Protein AF-A0A1E5NZB0-F1 (afdb_monomer)

Secondary structure (DSSP, 8-state):
-HHHHHHHHHHHHHT---TTS----THHHHS---S----HHHHHHHHHHHHHHGGG---TT---HHHHHHHHHHHHHHHIIIIIHHHHHHHHHHHHHHHHHHHGGG-SS-HHHHHHHHHHHHHHHHHHHHHHHHHHTTT-SS--HHHHHHHHHHHHHHHHHHHHHHHHHHHHHHHHHHHHHHHHHHHHHTS-TTSS-HHHHSHHHHHHHHHHHHHHH---SGGGGHHHHHHHHTTTS-SSHHHIIIIIHHHHHHHHHHHHHHHHHHHTTTTT--SEEBP--HHHHHHHHHHHHHHHHHHHHHHHTTSB-GGGGHHHHHHHHHHHHHHHS-HHHHSPPPEEP-PPPHHHHHHHHHHHHHHHHHHHHHHHHHHHHHHHHHHHHGGGTGGG-TTS-SS-HHHHHHHHHHHHHHIIIIIHHHHHHHHHHHHHHHT--TT--TT--TT-HHHHHHHHHHHHHHHHHHHHHHHHHH-HHHHHHHHHHHHHHHHHHHHHHHHHHHHHHHHHHBPPPHHHHHTT-SS--HHHHHHHHHHHHHHH--S-GGGB--EE---GGG--SSEEP-HHHHHHHHHHHHHHHHHHSTTGGG-SEEEEEEEEE---BHHHHHHHHHHHHHHT-SHHHHHHEEEEEEETHHHHHHHHHHT-PPTTS-STTHHHHHHHHT-STHHHHHHHHHIIIIIHHHHHH-B--BTTB----HHHHHHHHHHHH-GGGGSBHHHHTSPPSSSS----EEEEEEEETTT-PEEEESSEESS-SSPPTTS-S--TTSHHHH--SSSSSS---TT---TTEEEGGG-BB-TT--GGGSSPEEBHHHHHHHHT--TTTS--EEEEE-PPPSS-TTS-PPPPEEEEEEEGGGT-SSSHHHHHHHHHHHHHHHHHHHHHHHTT-SS-EEEEEEEE---S-B--SPPPP-PPP-GGGHHHHHTTHHHHHTSHHHHHHHHHHHTSSSPTT-SS--EEEETTEEPPS--EEE---B--SS-PPPSBS---HHHHHHHHHHHHHHHH--TTPPEETT----------PPBPHHHHHHHHHS-EEEE--

Radius of gyration: 33.19 Å; Cα contacts (8 Å, |Δi|>4): 1827; chains: 1; bounding box: 86×75×94 Å

Foldseek 3Di:
DLVLLLVLLQLQQQLQFDFAFHGGGLCLQQNQCPVPLLVLVSNQSSLQSQLVSQCVPDFPDPDRSLVLNVVSLVSSLCSQLPPVLVVVLVVLLVLLVVLQVLCPPVQPDDNVVSVVLSVQLSVLSNQLSVLSCVQNPSSDPGRDSVSSVSNSVSSCSNVVSVVVSVVSSVVSVVVVCVVVVCVVVCCLVVVHVVFADLCVLLVLLVVLLVVLLCQQQDDDFFPSCVLLQLLLQLLQDDPDLLCLASPVLLVVLLLLLLLLLLLLLLLSQLQQFDQWAAACALVNLVVLQVVLVVQQVVQVVCVVVVQFFLLLNLLSVLSNVLSVVLVPDDPCLRDPDIDTQRGHPPVCSVVSNLVSLLSSQVSQLSQLSSLLSSLSLVLSSACSLQVPSPPGDPDGRNVSSVVSNVSSVCSNPPRSVVVSVVVVVCCVVPQDDPDDDSNDPPPRSSPVVSVVSLVVSLCVLVVLLVCLQQPLLVSLSSNFQSSLSSSLSSNSSSVVSVQQSVQSNHAERSVVVVVVDRGHPVVVSQVSSLVSSVVRRPLPQQQAFDFAFDDPPPPALAAFADLQVLVVVLVVVLLVVLCVDPFQVQFQAQEAEEEWQFAFALLSQLLLLQLVLLQCVDVSSQSSYAAYEYFASVLNLQLQLLLAAPPPDDRRSSSNVLSVLQQDRSLLSSLSSQLSSHVSVCSNNRGQADVVDRSGGSLVSSLVSSCVSPVSLQDFPLVSQDADPPDDRGHHWYWFWKAFPVQRAIETETNHDQARADDPPPDPDHHLVDVVQQPPPPDDDDPDDLSYLDGRYHYLSQFQADQVPDPSRPRTTHGNSSSSVLSNADPPSHFWHKTWHFDDDPDDPDDDRDGTDITTIHHRLVQARTSLVSVVSSCVSNLVVLLVVQLCVLVPNDGHRYQYAYEGSDADADESHDDPPDDDDDPVCVVVVVVCVSSVCNYPVNSLVVLQVVNAFPRRNFDGQWQKDFVQFTADRGRYEYNYHHSHSADDFHRDRHRHPSNSVSSVVRNVCLLVPPPRAGHGPPPPDDDDDDDPDHRTSNNSSSCSPGNIYIDTD

Mean predicted aligned error: 11.17 Å

Structure (mmCIF, N/CA/C/O backbone):
data_AF-A0A1E5NZB0-F1
#
_entry.id   AF-A0A1E5NZB0-F1
#
loop_
_atom_site.group_PDB
_atom_site.id
_atom_site.type_symbol
_atom_site.label_atom_id
_atom_site.label_alt_id
_atom_site.label_comp_id
_atom_site.label_asym_id
_atom_site.label_entity_id
_atom_site.label_seq_id
_atom_site.pdbx_PDB_ins_code
_atom_site.Cartn_x
_atom_site.Cartn_y
_atom_site.Cartn_z
_atom_site.occupancy
_atom_site.B_iso_or_equiv
_atom_site.auth_seq_id
_atom_site.auth_comp_id
_atom_site.auth_asym_id
_atom_site.auth_atom_id
_atom_site.pdbx_PDB_model_num
ATOM 1 N N . MET A 1 1 ? -2.067 17.076 -16.966 1.00 86.00 1 MET A N 1
ATOM 2 C CA . MET A 1 1 ? -2.500 18.066 -15.957 1.00 86.00 1 MET A CA 1
ATOM 3 C C . MET A 1 1 ? -4.019 18.181 -15.894 1.00 86.00 1 MET A C 1
ATOM 5 O O . MET A 1 1 ? -4.562 17.700 -14.913 1.00 86.00 1 MET A O 1
ATOM 9 N N . ALA A 1 2 ? -4.701 18.716 -16.922 1.00 87.75 2 ALA A N 1
ATOM 10 C CA . ALA A 1 2 ? -6.168 18.877 -16.933 1.00 87.75 2 ALA A CA 1
ATOM 11 C C . ALA A 1 2 ? -6.920 17.598 -16.525 1.00 87.75 2 ALA A C 1
ATOM 13 O O . ALA A 1 2 ? -7.710 17.633 -15.592 1.00 87.75 2 ALA A O 1
ATOM 14 N N . TYR A 1 3 ? -6.553 16.450 -17.104 1.00 89.06 3 TYR A N 1
ATOM 15 C CA . TYR A 1 3 ? -7.095 15.139 -16.724 1.00 89.06 3 TYR A CA 1
ATOM 16 C C . TYR A 1 3 ? -7.005 14.824 -15.216 1.00 89.06 3 TYR A C 1
ATOM 18 O O . TYR A 1 3 ? -7.955 14.304 -14.642 1.00 89.06 3 TYR A O 1
ATOM 26 N N . LEU A 1 4 ? -5.888 15.151 -14.552 1.00 88.50 4 LEU A N 1
ATOM 27 C CA . LEU A 1 4 ? -5.710 14.889 -13.115 1.00 88.50 4 LEU A CA 1
ATOM 28 C C . LEU A 1 4 ? -6.631 15.771 -12.278 1.00 88.50 4 LEU A C 1
ATOM 30 O O . LEU A 1 4 ? -7.294 15.281 -11.370 1.00 88.50 4 LEU A O 1
ATOM 34 N N . VAL A 1 5 ? -6.708 17.056 -12.626 1.00 90.75 5 VAL A N 1
ATOM 35 C CA . VAL A 1 5 ? -7.598 18.015 -11.965 1.00 90.75 5 VAL A CA 1
ATOM 36 C C . VAL A 1 5 ? -9.061 17.605 -12.148 1.00 90.75 5 VAL A C 1
ATOM 38 O O . VAL A 1 5 ? -9.805 17.526 -11.177 1.00 90.75 5 VAL A O 1
ATOM 41 N N . MET A 1 6 ? -9.452 17.257 -13.374 1.00 91.25 6 MET A N 1
ATOM 42 C CA . MET A 1 6 ? -10.785 16.742 -13.689 1.00 91.25 6 MET A CA 1
ATOM 43 C C . MET A 1 6 ? -11.100 15.448 -12.928 1.00 91.25 6 MET A C 1
ATOM 45 O O . MET A 1 6 ? -12.227 15.266 -12.475 1.00 91.25 6 MET A O 1
ATOM 49 N N . THR A 1 7 ? -10.115 14.563 -12.746 1.00 89.19 7 THR A N 1
ATOM 50 C CA . THR A 1 7 ? -10.281 13.325 -11.967 1.00 89.19 7 THR A CA 1
ATOM 51 C C . THR A 1 7 ? -10.513 13.625 -10.486 1.00 89.19 7 THR A C 1
ATOM 53 O O . THR A 1 7 ? -11.399 13.023 -9.883 1.00 89.19 7 THR A O 1
ATOM 56 N N . GLU A 1 8 ? -9.779 14.572 -9.896 1.00 88.12 8 GLU A N 1
ATOM 57 C CA . GLU A 1 8 ? -10.008 14.980 -8.503 1.00 88.12 8 GLU A CA 1
ATOM 58 C C . GLU A 1 8 ? -11.360 15.676 -8.312 1.00 88.12 8 GLU A C 1
ATOM 60 O O . GLU A 1 8 ? -12.074 15.348 -7.368 1.00 88.12 8 GLU A O 1
ATOM 65 N N . ILE A 1 9 ? -11.775 16.543 -9.242 1.00 91.19 9 ILE A N 1
ATOM 66 C CA . ILE A 1 9 ? -13.129 17.121 -9.238 1.00 91.19 9 ILE A CA 1
ATOM 67 C C . ILE A 1 9 ? -14.189 16.016 -9.339 1.00 91.19 9 ILE A C 1
ATOM 69 O O . ILE A 1 9 ? -15.159 15.997 -8.584 1.00 91.19 9 ILE A O 1
ATOM 73 N N . SER A 1 10 ? -13.991 15.049 -10.237 1.00 90.62 10 SER A N 1
ATOM 74 C CA . SER A 1 10 ? -14.907 13.921 -10.390 1.00 90.62 10 SER A CA 1
ATOM 75 C C . SER A 1 10 ? -15.016 13.076 -9.119 1.00 90.62 10 SER A C 1
ATOM 77 O O . SER A 1 10 ? -16.081 12.516 -8.872 1.00 90.62 10 SER A O 1
ATOM 79 N N . ARG A 1 11 ? -13.941 12.960 -8.330 1.00 87.00 11 ARG A N 1
ATOM 80 C CA . ARG A 1 11 ? -13.945 12.269 -7.032 1.00 87.00 11 ARG A CA 1
ATOM 81 C C . ARG A 1 11 ? -14.687 13.072 -5.964 1.00 87.00 11 ARG A C 1
ATOM 83 O O . ARG A 1 11 ? -15.439 12.478 -5.205 1.00 87.00 11 ARG A O 1
ATOM 90 N N . LEU A 1 12 ? -14.532 14.399 -5.939 1.00 88.19 12 LEU A N 1
ATOM 91 C CA . LEU A 1 12 ? -15.303 15.275 -5.046 1.00 88.19 12 LEU A CA 1
ATOM 92 C C . LEU A 1 12 ? -16.810 15.167 -5.308 1.00 88.19 12 LEU A C 1
ATOM 94 O O . LEU A 1 12 ? -17.586 15.024 -4.370 1.00 88.19 12 LEU A O 1
ATOM 98 N N . LEU A 1 13 ? -17.214 15.158 -6.581 1.00 89.44 13 LEU A N 1
ATOM 99 C CA . LEU A 1 13 ? -18.613 14.967 -6.974 1.00 89.44 13 LEU A CA 1
ATOM 100 C C . LEU A 1 13 ? -19.129 13.560 -6.651 1.00 89.44 13 LEU A C 1
ATOM 102 O O . LEU A 1 13 ? -20.280 13.412 -6.253 1.00 89.44 13 LEU A O 1
ATOM 106 N N . ALA A 1 14 ? -18.282 12.535 -6.781 1.00 87.12 14 ALA A N 1
ATOM 107 C CA . ALA A 1 14 ? -18.638 11.164 -6.422 1.00 87.12 14 ALA A CA 1
ATOM 108 C C . ALA A 1 14 ? -18.818 10.964 -4.910 1.00 87.12 14 ALA A C 1
ATOM 110 O O . ALA A 1 14 ? -19.551 10.068 -4.516 1.00 87.12 14 ALA A O 1
ATOM 111 N N . ALA A 1 15 ? -18.181 11.787 -4.075 1.00 84.06 15 ALA A N 1
ATOM 112 C CA . ALA A 1 15 ? -18.342 11.726 -2.624 1.00 84.06 15 ALA A CA 1
ATOM 113 C C . ALA A 1 15 ? -19.633 12.417 -2.133 1.00 84.06 15 ALA A C 1
ATOM 115 O O . ALA A 1 15 ? -19.994 12.300 -0.964 1.00 84.06 15 ALA A O 1
ATOM 116 N N . LEU A 1 16 ? -20.347 13.140 -3.005 1.00 85.75 16 LEU A N 1
ATOM 117 C CA . LEU A 1 16 ? -21.664 13.691 -2.686 1.00 85.75 16 LEU A CA 1
ATOM 118 C C . LEU A 1 16 ? -22.705 12.570 -2.711 1.00 85.75 16 LEU A C 1
ATOM 120 O O . LEU A 1 16 ? -23.075 12.063 -3.772 1.00 85.75 16 LEU A O 1
ATOM 124 N N . THR A 1 17 ? -23.177 12.194 -1.527 1.00 81.06 17 THR A N 1
ATOM 125 C CA . THR A 1 17 ? -24.156 11.125 -1.326 1.00 81.06 17 THR A CA 1
ATOM 126 C C . THR A 1 17 ? -25.448 11.674 -0.725 1.00 81.06 17 THR A C 1
ATOM 128 O O . THR A 1 17 ? -25.451 12.669 -0.004 1.00 81.06 17 THR A O 1
ATOM 131 N N . VAL A 1 18 ? -26.565 11.029 -1.059 1.00 79.88 18 VAL A N 1
ATOM 132 C CA . VAL A 1 18 ? -27.895 11.282 -0.492 1.00 79.88 18 VAL A CA 1
ATOM 133 C C . VAL A 1 18 ? -28.493 9.917 -0.172 1.00 79.88 18 VAL A C 1
ATOM 135 O O . VAL A 1 18 ? -28.348 8.996 -0.983 1.00 79.88 18 VAL A O 1
ATOM 138 N N . ALA A 1 19 ? -29.148 9.787 0.984 1.00 72.38 19 ALA A N 1
ATOM 139 C CA . ALA A 1 19 ? -29.807 8.547 1.387 1.00 72.38 19 ALA A CA 1
ATOM 140 C C . ALA A 1 19 ? -30.729 8.022 0.267 1.00 72.38 19 ALA A C 1
ATOM 142 O O . ALA A 1 19 ? -31.360 8.798 -0.455 1.00 72.38 19 ALA A O 1
ATOM 143 N N . ASP A 1 20 ? -30.750 6.700 0.085 1.00 72.50 20 ASP A N 1
ATOM 144 C CA . ASP A 1 20 ? -31.549 5.990 -0.927 1.00 72.50 20 ASP A CA 1
ATOM 145 C C . ASP A 1 20 ? -31.252 6.336 -2.399 1.00 72.50 20 ASP A C 1
ATOM 147 O O . ASP A 1 20 ? -31.942 5.867 -3.310 1.00 72.50 20 ASP A O 1
ATOM 151 N N . ARG A 1 21 ? -30.193 7.108 -2.677 1.00 78.81 21 ARG A N 1
ATOM 152 C CA . ARG A 1 21 ? -29.733 7.418 -4.038 1.00 78.81 21 ARG A CA 1
ATOM 153 C C . ARG A 1 21 ? -28.301 6.939 -4.262 1.00 78.81 21 ARG A C 1
ATOM 155 O O . ARG A 1 21 ? -27.501 6.815 -3.339 1.00 78.81 21 ARG A O 1
ATOM 162 N N . SER A 1 22 ? -27.973 6.637 -5.517 1.00 79.19 22 SER A N 1
ATOM 163 C CA . SER A 1 22 ? -26.604 6.295 -5.915 1.00 79.19 22 SER A CA 1
ATOM 164 C C . SER A 1 22 ? -25.720 7.541 -5.979 1.00 79.19 22 SER A C 1
ATOM 166 O O . SER A 1 22 ? -26.188 8.617 -6.345 1.00 79.19 22 SER A O 1
ATOM 168 N N . ALA A 1 23 ? -24.434 7.378 -5.680 1.00 81.81 23 ALA A N 1
ATOM 169 C CA . ALA A 1 23 ? -23.422 8.405 -5.892 1.00 81.81 23 ALA A CA 1
ATOM 170 C C . ALA A 1 23 ? -23.011 8.495 -7.372 1.00 81.81 23 ALA A C 1
ATOM 172 O O . ALA A 1 23 ? -22.959 7.474 -8.068 1.00 81.81 23 ALA A O 1
ATOM 173 N N . TYR A 1 24 ? -22.679 9.698 -7.850 1.00 86.00 24 TYR A N 1
ATOM 174 C CA . TYR A 1 24 ? -22.351 9.931 -9.259 1.00 86.00 24 TYR A CA 1
ATOM 175 C C . TYR A 1 24 ? -21.033 10.705 -9.432 1.00 86.00 24 TYR A C 1
ATOM 177 O O . TYR A 1 24 ? -20.913 11.821 -8.929 1.00 86.00 24 TYR A O 1
ATOM 185 N N . PRO A 1 25 ? -20.050 10.167 -10.183 1.00 88.38 25 PRO A N 1
ATOM 186 C CA . PRO A 1 25 ? -18.877 10.930 -10.608 1.00 88.38 25 PRO A CA 1
ATOM 187 C C . PRO A 1 25 ? -19.234 11.919 -11.729 1.00 88.38 25 PRO A C 1
ATOM 189 O O . PRO A 1 25 ? -20.265 11.772 -12.385 1.00 88.38 25 PRO A O 1
ATOM 192 N N . ALA A 1 26 ? -18.335 12.857 -12.050 1.00 86.12 26 ALA A N 1
ATOM 193 C CA . ALA A 1 26 ? -18.503 13.765 -13.197 1.00 86.12 26 ALA A CA 1
ATOM 194 C C . ALA A 1 26 ? -18.726 13.010 -14.522 1.00 86.12 26 ALA A C 1
ATOM 196 O O . ALA A 1 26 ? -19.496 13.445 -15.374 1.00 86.12 26 ALA A O 1
ATOM 197 N N . GLY A 1 27 ? -18.119 11.823 -14.659 1.00 82.06 27 GLY A N 1
ATOM 198 C CA . GLY A 1 27 ? -18.315 10.937 -15.810 1.00 82.06 27 GLY A CA 1
ATOM 199 C C . GLY A 1 27 ? -19.755 10.441 -16.001 1.00 82.06 27 GLY A C 1
ATOM 200 O O . GLY A 1 27 ? -20.063 9.903 -17.059 1.00 82.06 27 GLY A O 1
ATOM 201 N N . ALA A 1 28 ? -20.654 10.630 -15.029 1.00 82.81 28 ALA A N 1
ATOM 202 C CA . ALA A 1 28 ? -22.081 10.391 -15.229 1.00 82.81 28 ALA A CA 1
ATOM 203 C C . ALA A 1 28 ? -22.700 11.354 -16.259 1.00 82.81 28 ALA A C 1
ATOM 205 O O . ALA A 1 28 ? -23.684 10.983 -16.892 1.00 82.81 28 ALA A O 1
ATOM 206 N N . LEU A 1 29 ? -22.122 12.549 -16.446 1.00 79.69 29 LEU A N 1
ATOM 207 C CA . LEU A 1 29 ? -22.586 13.546 -17.412 1.00 79.69 29 LEU A CA 1
ATOM 208 C C . LEU A 1 29 ? -22.064 13.269 -18.829 1.00 79.69 29 LEU A C 1
ATOM 210 O O . LEU A 1 29 ? -22.867 13.148 -19.756 1.00 79.69 29 LEU A O 1
ATOM 214 N N . SER A 1 30 ? -20.739 13.134 -18.972 1.00 72.31 30 SER A N 1
ATOM 215 C CA . SER A 1 30 ? -20.026 13.132 -20.265 1.00 72.31 30 SER A CA 1
ATOM 216 C C . SER A 1 30 ? -19.224 11.851 -20.575 1.00 72.31 30 SER A C 1
ATOM 218 O O . SER A 1 30 ? -18.406 11.792 -21.500 1.00 72.31 30 SER A O 1
ATOM 220 N N . GLY A 1 31 ? -19.409 10.795 -19.774 1.00 67.31 31 GLY A N 1
ATOM 221 C CA . GLY A 1 31 ? -18.727 9.508 -19.941 1.00 67.31 31 GLY A CA 1
ATOM 222 C C . GLY A 1 31 ? -19.333 8.609 -21.026 1.00 67.31 31 GLY A C 1
ATOM 223 O O . GLY A 1 31 ? -20.365 8.913 -21.622 1.00 67.31 31 GLY A O 1
ATOM 224 N N . TRP A 1 32 ? -18.693 7.459 -21.282 1.00 68.56 32 TRP A N 1
ATOM 225 C CA . TRP A 1 32 ? -19.220 6.444 -22.207 1.00 68.56 32 TRP A CA 1
ATOM 226 C C . TRP A 1 32 ? -20.622 5.996 -21.752 1.00 68.56 32 TRP A C 1
ATOM 228 O O . TRP A 1 32 ? -20.752 5.459 -20.646 1.00 68.56 32 TRP A O 1
ATOM 238 N N . PRO A 1 33 ? -21.675 6.151 -22.580 1.00 59.69 33 PRO A N 1
ATOM 239 C CA . PRO A 1 33 ? -23.046 5.843 -22.163 1.00 59.69 33 PRO A CA 1
ATOM 240 C C . PRO A 1 33 ? -23.301 4.333 -21.975 1.00 59.69 33 PRO A C 1
ATOM 242 O O . PRO A 1 33 ? -24.322 3.920 -21.424 1.00 59.69 33 PRO A O 1
ATOM 245 N N . GLY A 1 34 ? -22.349 3.480 -22.359 1.00 60.91 34 GLY A N 1
ATOM 246 C CA . GLY A 1 34 ? -22.513 2.029 -22.419 1.00 60.91 34 GLY A CA 1
ATOM 247 C C . GLY A 1 34 ? -23.080 1.608 -23.772 1.00 60.91 34 GLY A C 1
ATOM 248 O O . GLY A 1 34 ? -23.259 2.423 -24.668 1.00 60.91 34 GLY A O 1
ATOM 249 N N . PHE A 1 35 ? -23.433 0.331 -23.901 1.00 57.84 35 PHE A N 1
ATOM 250 C CA . PHE A 1 35 ? -24.276 -0.148 -25.008 1.00 57.84 35 PHE A CA 1
ATOM 251 C C . PHE A 1 35 ? -25.765 0.220 -24.825 1.00 57.84 35 PHE A C 1
ATOM 253 O O . PHE A 1 35 ? -26.612 -0.217 -25.594 1.00 57.84 35 PHE A O 1
ATOM 260 N N . ALA A 1 36 ? -26.086 1.014 -23.797 1.00 60.97 36 ALA A N 1
ATOM 261 C CA . ALA A 1 36 ? -27.416 1.540 -23.505 1.00 60.97 36 ALA A CA 1
ATOM 262 C C . ALA A 1 36 ? -27.376 3.078 -23.638 1.00 60.97 36 ALA A C 1
ATOM 264 O O . ALA A 1 36 ? -27.227 3.765 -22.627 1.00 60.97 36 ALA A O 1
ATOM 265 N N . PRO A 1 37 ? -27.446 3.616 -24.870 1.00 58.44 37 PRO A N 1
ATOM 266 C CA . PRO A 1 37 ? -27.168 5.026 -25.170 1.00 58.44 37 PRO A CA 1
ATOM 267 C C . PRO A 1 37 ? -28.089 6.026 -24.444 1.00 58.44 37 PRO A C 1
ATOM 269 O O . PRO A 1 37 ? -27.669 7.136 -24.120 1.00 58.44 37 PRO A O 1
ATOM 272 N N . TRP A 1 38 ? -29.308 5.600 -24.103 1.00 66.25 38 TRP A N 1
ATOM 273 C CA . TRP A 1 38 ? -30.396 6.428 -23.567 1.00 66.25 38 TRP A CA 1
ATOM 274 C C . TRP A 1 38 ? -30.515 6.379 -22.033 1.00 66.25 38 TRP A C 1
ATOM 276 O O . TRP A 1 38 ? -31.593 6.191 -21.478 1.00 66.25 38 TRP A O 1
ATOM 286 N N . ARG A 1 39 ? -29.395 6.489 -21.308 1.00 63.81 39 ARG A N 1
ATOM 287 C CA . ARG A 1 39 ? -29.378 6.532 -19.828 1.00 63.81 39 ARG A CA 1
ATOM 288 C C . ARG A 1 39 ? -29.647 7.941 -19.281 1.00 63.81 39 ARG A C 1
ATOM 290 O O . ARG A 1 39 ? -28.895 8.438 -18.443 1.00 63.81 39 ARG A O 1
ATOM 297 N N . ASP A 1 40 ? -30.712 8.581 -19.746 1.00 67.44 40 ASP A N 1
ATOM 298 C CA . ASP A 1 40 ? -31.031 9.978 -19.410 1.00 67.44 40 ASP A CA 1
ATOM 299 C C . ASP A 1 40 ? -31.331 10.157 -17.915 1.00 67.44 40 ASP A C 1
ATOM 301 O O . ASP A 1 40 ? -30.903 11.135 -17.299 1.00 67.44 40 ASP A O 1
ATOM 305 N N . GLU A 1 41 ? -31.933 9.136 -17.300 1.00 72.69 41 GLU A N 1
ATOM 306 C CA . GLU A 1 41 ? -32.197 9.065 -15.860 1.00 72.69 41 GLU A CA 1
ATOM 307 C C . GLU A 1 41 ? -30.923 9.163 -15.010 1.00 72.69 41 GLU A C 1
ATOM 309 O O . GLU A 1 41 ? -30.952 9.737 -13.925 1.00 72.69 41 GLU A O 1
ATOM 314 N N . LYS A 1 42 ? -29.775 8.662 -15.495 1.00 78.50 42 LYS A N 1
ATOM 315 C CA . LYS A 1 42 ? -28.508 8.759 -14.748 1.00 78.50 42 LYS A CA 1
ATOM 316 C C . LYS A 1 42 ? -27.943 10.174 -14.748 1.00 78.50 42 LYS A C 1
ATOM 318 O O . LYS A 1 42 ? -27.383 10.593 -13.741 1.00 78.50 42 LYS A O 1
ATOM 323 N N . ARG A 1 43 ? -28.082 10.904 -15.860 1.00 83.56 43 ARG A N 1
ATOM 324 C CA . ARG A 1 43 ? -27.595 12.288 -15.988 1.00 83.56 43 ARG A CA 1
ATOM 325 C C . ARG A 1 43 ? -28.437 13.238 -15.146 1.00 83.56 43 ARG A C 1
ATOM 327 O O . ARG A 1 43 ? -27.889 14.007 -14.364 1.00 83.56 43 ARG A O 1
ATOM 334 N N . ALA A 1 44 ? -29.760 13.131 -15.268 1.00 82.06 44 ALA A N 1
ATOM 335 C CA . ALA A 1 44 ? -30.695 13.878 -14.432 1.00 82.06 44 ALA A CA 1
ATOM 336 C C . ALA A 1 44 ? -30.526 13.512 -12.947 1.00 82.06 44 ALA A C 1
ATOM 338 O O . ALA A 1 44 ? -30.408 14.399 -12.105 1.00 82.06 44 ALA A O 1
ATOM 339 N N . GLY A 1 45 ? -30.395 12.215 -12.643 1.00 83.31 45 GLY A N 1
ATOM 340 C CA . GLY A 1 45 ? -30.160 11.714 -11.290 1.00 83.31 45 GLY A CA 1
ATOM 341 C C . GLY A 1 45 ? -28.866 12.230 -10.657 1.00 83.31 45 GLY A C 1
ATOM 342 O O . GLY A 1 45 ? -28.870 12.543 -9.470 1.00 83.31 45 GLY A O 1
ATOM 343 N N . ALA A 1 46 ? -27.785 12.381 -11.430 1.00 86.94 46 ALA A N 1
ATOM 344 C CA . ALA A 1 46 ? -26.538 12.977 -10.949 1.00 86.94 46 ALA A CA 1
ATOM 345 C C . ALA A 1 46 ? -26.722 14.445 -10.535 1.00 86.94 46 ALA A C 1
ATOM 347 O O . ALA A 1 46 ? -26.354 14.815 -9.421 1.00 86.94 46 ALA A O 1
ATOM 348 N N . VAL A 1 47 ? -27.354 15.262 -11.390 1.00 87.94 47 VAL A N 1
ATOM 349 C CA . VAL A 1 47 ? -27.644 16.678 -11.093 1.00 87.94 47 VAL A CA 1
ATOM 350 C C . VAL A 1 47 ? -28.548 16.807 -9.868 1.00 87.94 47 VAL A C 1
ATOM 352 O O . VAL A 1 47 ? -28.293 17.642 -9.001 1.00 87.94 47 VAL A O 1
ATOM 355 N N . ASP A 1 48 ? -29.565 15.950 -9.753 1.00 87.81 48 ASP A N 1
ATOM 356 C CA . ASP A 1 48 ? -30.457 15.933 -8.595 1.00 87.81 48 ASP A CA 1
ATOM 357 C C . ASP A 1 48 ? -29.741 15.559 -7.294 1.00 87.81 48 ASP A C 1
ATOM 359 O O . ASP A 1 48 ? -29.972 16.202 -6.272 1.00 87.81 48 ASP A O 1
ATOM 363 N N . VAL A 1 49 ? -28.869 14.544 -7.312 1.00 87.12 49 VAL A N 1
ATOM 364 C CA . VAL A 1 49 ? -28.082 14.152 -6.130 1.00 87.12 49 VAL A CA 1
ATOM 365 C C . VAL A 1 49 ? -27.160 15.287 -5.703 1.00 87.12 49 VAL A C 1
ATOM 367 O O . VAL A 1 49 ? -27.145 15.639 -4.528 1.00 87.12 49 VAL A O 1
ATOM 370 N N . TRP A 1 50 ? -26.447 15.917 -6.638 1.00 89.69 50 TRP A N 1
ATOM 371 C CA . TRP A 1 50 ? -25.565 17.038 -6.311 1.00 89.69 50 TRP A CA 1
ATOM 372 C C . TRP A 1 50 ? -26.331 18.257 -5.799 1.00 89.69 50 TRP A C 1
ATOM 374 O O . TRP A 1 50 ? -25.877 18.897 -4.856 1.00 89.69 50 TRP A O 1
ATOM 384 N N . ARG A 1 51 ? -27.515 18.550 -6.351 1.00 88.62 51 ARG A N 1
ATOM 385 C CA . ARG A 1 51 ? -28.403 19.612 -5.855 1.00 88.62 51 ARG A CA 1
ATOM 386 C C . ARG A 1 51 ? -28.864 19.352 -4.424 1.00 88.62 51 ARG A C 1
ATOM 388 O O . ARG A 1 51 ? -28.895 20.283 -3.632 1.00 88.62 51 ARG A O 1
ATOM 395 N N . LEU A 1 52 ? -29.262 18.118 -4.113 1.00 86.88 52 LEU A N 1
ATOM 396 C CA . LEU A 1 52 ? -29.747 17.743 -2.783 1.00 86.88 52 LEU A CA 1
ATOM 397 C C . LEU A 1 52 ? -28.613 17.670 -1.756 1.00 86.88 52 LEU A C 1
ATOM 399 O O . LEU A 1 52 ? -28.821 18.028 -0.606 1.00 86.88 52 LEU A O 1
ATOM 403 N N . ALA A 1 53 ? -27.416 17.248 -2.167 1.00 84.62 53 ALA A N 1
ATOM 404 C CA . ALA A 1 53 ? -26.252 17.168 -1.290 1.00 84.62 53 ALA A CA 1
ATOM 405 C C . ALA A 1 53 ? -25.581 18.534 -1.050 1.00 84.62 53 ALA A C 1
ATOM 407 O O . ALA A 1 53 ? -25.009 18.753 0.015 1.00 84.62 53 ALA A O 1
ATOM 408 N N . ALA A 1 54 ? -25.649 19.460 -2.015 1.00 85.19 54 ALA A N 1
ATOM 409 C CA . ALA A 1 54 ? -24.959 20.750 -1.953 1.00 85.19 54 ALA A CA 1
ATOM 410 C C . ALA A 1 54 ? -25.273 21.606 -0.705 1.00 85.19 54 ALA A C 1
ATOM 412 O O . ALA A 1 54 ? -24.328 22.132 -0.124 1.00 85.19 54 ALA A O 1
ATOM 413 N N . PRO A 1 55 ? -26.527 21.730 -0.227 1.00 80.88 55 PRO A N 1
ATOM 414 C CA . PRO A 1 55 ? -26.837 22.490 0.987 1.00 80.88 55 PRO A CA 1
ATOM 415 C C . PRO A 1 55 ? -26.224 21.905 2.266 1.00 80.88 55 PRO A C 1
ATOM 417 O O . PRO A 1 55 ? -26.019 22.629 3.234 1.00 80.88 55 PRO A O 1
ATOM 420 N N . HIS A 1 56 ? -25.923 20.603 2.280 1.00 73.88 56 HIS A N 1
ATOM 421 C CA . HIS A 1 56 ? -25.346 19.908 3.434 1.00 73.88 56 HIS A CA 1
ATOM 422 C C . HIS A 1 56 ? -23.812 19.995 3.487 1.00 73.88 56 HIS A C 1
ATOM 424 O O . HIS A 1 56 ? -23.199 19.530 4.447 1.00 73.88 56 HIS A O 1
ATOM 430 N N . LEU A 1 57 ? -23.172 20.613 2.489 1.00 74.06 57 LEU A N 1
ATOM 431 C CA . LEU A 1 57 ? -21.748 20.945 2.523 1.00 74.06 57 LEU A CA 1
ATOM 432 C C . LEU A 1 57 ? -21.500 22.109 3.494 1.00 74.06 57 LEU A C 1
ATOM 434 O O . LEU A 1 57 ? -21.355 23.263 3.097 1.00 74.06 57 LEU A O 1
ATOM 438 N N . THR A 1 58 ? -21.414 21.811 4.789 1.00 57.16 58 THR A N 1
ATOM 439 C CA . THR A 1 58 ? -21.012 22.790 5.805 1.00 57.16 58 THR A CA 1
ATOM 440 C C . THR A 1 58 ? -19.493 22.960 5.795 1.00 57.16 58 THR A C 1
ATOM 442 O O . THR A 1 58 ? -18.756 22.278 6.518 1.00 57.16 58 THR A O 1
ATOM 445 N N . LEU A 1 59 ? -19.003 23.869 4.958 1.00 56.88 59 LEU A N 1
ATOM 446 C CA . LEU A 1 59 ? -17.621 24.337 5.011 1.00 56.88 59 LEU A CA 1
ATOM 447 C C . LEU A 1 59 ? -17.554 25.601 5.874 1.00 56.88 59 LEU A C 1
ATOM 449 O O . LEU A 1 59 ? -18.345 26.529 5.717 1.00 56.88 59 LEU A O 1
ATOM 453 N N . THR A 1 60 ? -16.616 25.640 6.818 1.00 45.47 60 THR A N 1
ATOM 454 C CA . THR A 1 60 ? -16.394 26.800 7.691 1.00 45.47 60 THR A CA 1
ATOM 455 C C . THR A 1 60 ? -16.007 28.014 6.839 1.00 45.47 60 THR A C 1
ATOM 457 O O . THR A 1 60 ? -14.954 27.992 6.201 1.00 45.47 60 THR A O 1
ATOM 460 N N . GLY A 1 61 ? -16.855 29.049 6.806 1.00 47.38 61 GLY A N 1
ATOM 461 C CA . GLY A 1 61 ? -16.609 30.276 6.031 1.00 47.38 61 GLY A CA 1
ATOM 462 C C . GLY A 1 61 ? -17.830 30.936 5.377 1.00 47.38 61 GLY A C 1
ATOM 463 O O . GLY A 1 61 ? -17.665 31.978 4.755 1.00 47.38 61 GLY A O 1
ATOM 464 N N . GLY A 1 62 ? -19.037 30.367 5.496 1.00 50.28 62 GLY A N 1
ATOM 465 C CA . GLY A 1 62 ? -20.275 31.004 5.012 1.00 50.28 62 GLY A CA 1
ATOM 466 C C . GLY A 1 62 ? -20.481 30.985 3.491 1.00 50.28 62 GLY A C 1
ATOM 467 O O . GLY A 1 62 ? -21.405 31.630 3.007 1.00 50.28 62 GLY A O 1
ATOM 468 N N . ALA A 1 63 ? -19.647 30.258 2.738 1.00 57.47 63 ALA A N 1
ATOM 469 C CA . ALA A 1 63 ? -19.852 30.047 1.306 1.00 57.47 63 ALA A CA 1
ATOM 470 C C . ALA A 1 63 ? -21.033 29.092 1.068 1.00 57.47 63 ALA A C 1
ATOM 472 O O . ALA A 1 63 ? -21.120 28.046 1.715 1.00 57.47 63 ALA A O 1
ATOM 473 N N . ASP A 1 64 ? -21.918 29.436 0.131 1.00 73.81 64 ASP A N 1
ATOM 474 C CA . ASP A 1 64 ? -23.030 28.576 -0.275 1.00 73.81 64 ASP A CA 1
ATOM 475 C C . ASP A 1 64 ? -22.471 27.290 -0.915 1.00 73.81 64 ASP A C 1
ATOM 477 O O . ASP A 1 64 ? -21.788 27.328 -1.944 1.00 73.81 64 ASP A O 1
ATOM 481 N N . GLY A 1 65 ? -22.749 26.129 -0.308 1.00 78.69 65 GLY A N 1
ATOM 482 C CA . GLY A 1 65 ? -22.306 24.826 -0.813 1.00 78.69 65 GLY A CA 1
ATOM 483 C C . GLY A 1 65 ? -22.756 24.562 -2.256 1.00 78.69 65 GLY A C 1
ATOM 484 O O . GLY A 1 65 ? -22.071 23.861 -3.005 1.00 78.69 65 GLY A O 1
ATOM 485 N N . ARG A 1 66 ? -23.849 25.199 -2.696 1.00 84.25 66 ARG A N 1
ATOM 486 C CA . ARG A 1 66 ? -24.308 25.182 -4.090 1.00 84.25 66 ARG A CA 1
ATOM 487 C C . ARG A 1 66 ? -23.340 25.886 -5.037 1.00 84.25 66 ARG A C 1
ATOM 489 O O . ARG A 1 66 ? -23.035 25.334 -6.095 1.00 84.25 66 ARG A O 1
ATOM 496 N N . GLU A 1 67 ? -22.836 27.064 -4.672 1.00 85.19 67 GLU A N 1
ATOM 497 C CA . GLU A 1 67 ? -21.857 27.800 -5.484 1.00 85.19 67 GLU A CA 1
ATOM 498 C C . GLU A 1 67 ? -20.553 27.020 -5.627 1.00 85.19 67 GLU A C 1
ATOM 500 O O . GLU A 1 67 ? -19.959 26.989 -6.706 1.00 85.19 67 GLU A O 1
ATOM 505 N N . LEU A 1 68 ? -20.138 26.326 -4.568 1.00 85.31 68 LEU A N 1
ATOM 506 C CA . LEU A 1 68 ? -18.936 25.505 -4.591 1.00 85.31 68 LEU A CA 1
ATOM 507 C C . LEU A 1 68 ? -19.058 24.325 -5.563 1.00 85.31 68 LEU A C 1
ATOM 509 O O . LEU A 1 68 ? -18.188 24.135 -6.417 1.00 85.31 68 LEU A O 1
ATOM 513 N N . VAL A 1 69 ? -20.147 23.553 -5.468 1.00 88.75 69 VAL A N 1
ATOM 514 C CA . VAL A 1 69 ? -20.402 22.414 -6.364 1.00 88.75 69 VAL A CA 1
ATOM 515 C C . VAL A 1 69 ? -20.527 22.887 -7.814 1.00 88.75 69 VAL A C 1
ATOM 517 O O . VAL A 1 69 ? -19.956 22.272 -8.718 1.00 88.75 69 VAL A O 1
ATOM 520 N N . LEU A 1 70 ? -21.199 24.020 -8.049 1.00 89.50 70 LEU A N 1
ATOM 521 C CA . LEU A 1 70 ? -21.236 24.659 -9.366 1.00 89.50 70 LEU A CA 1
ATOM 522 C C . LEU A 1 70 ? -19.837 25.064 -9.843 1.00 89.50 70 LEU A C 1
ATOM 524 O O . LEU A 1 70 ? -19.501 24.823 -11.000 1.00 89.50 70 LEU A O 1
ATOM 528 N N . GLY A 1 71 ? -19.002 25.627 -8.969 1.00 89.38 71 GLY A N 1
ATOM 529 C CA . GLY A 1 71 ? -17.611 25.974 -9.260 1.00 89.38 71 GLY A CA 1
ATOM 530 C C . GLY A 1 71 ? -16.786 24.770 -9.720 1.00 89.38 71 GLY A C 1
ATOM 531 O O . GLY A 1 71 ? -16.066 24.855 -10.722 1.00 89.38 71 GLY A O 1
ATOM 532 N N . TRP A 1 72 ? -16.939 23.627 -9.043 1.00 91.50 72 TRP A N 1
ATOM 533 C CA . TRP A 1 72 ? -16.305 22.362 -9.422 1.00 91.50 72 TRP A CA 1
ATOM 534 C C . TRP A 1 72 ? -16.747 21.899 -10.811 1.00 91.50 72 TRP A C 1
ATOM 536 O O . TRP A 1 72 ? -15.901 21.665 -11.675 1.00 91.50 72 TRP A O 1
ATOM 546 N N . ILE A 1 73 ? -18.060 21.816 -11.056 1.00 91.38 73 ILE A N 1
ATOM 547 C CA . ILE A 1 73 ? -18.604 21.360 -12.343 1.00 91.38 73 ILE A CA 1
ATOM 548 C C . ILE A 1 73 ? -18.190 22.311 -13.473 1.00 91.38 73 ILE A C 1
ATOM 550 O O . ILE A 1 73 ? -17.714 21.862 -14.513 1.00 91.38 73 ILE A O 1
ATOM 554 N N . ARG A 1 74 ? -18.291 23.629 -13.268 1.00 91.75 74 ARG A N 1
ATOM 555 C CA . ARG A 1 74 ? -17.895 24.633 -14.268 1.00 91.75 74 ARG A CA 1
ATOM 556 C C . ARG A 1 74 ? -16.407 24.542 -14.591 1.00 91.75 74 ARG A C 1
ATOM 558 O O . ARG A 1 74 ? -16.044 24.581 -15.761 1.00 91.75 74 ARG A O 1
ATOM 565 N N . THR A 1 75 ? -15.550 24.346 -13.590 1.00 92.50 75 THR A N 1
ATOM 566 C CA . THR A 1 75 ? -14.110 24.155 -13.823 1.00 92.50 75 THR A CA 1
ATOM 567 C C . THR A 1 75 ? -13.829 22.852 -14.567 1.00 92.50 75 THR A C 1
ATOM 569 O O . THR A 1 75 ? -13.004 22.849 -15.478 1.00 92.50 75 THR A O 1
ATOM 572 N N . TYR A 1 76 ? -14.531 21.763 -14.242 1.00 93.25 76 TYR A N 1
ATOM 573 C CA . TYR A 1 76 ? -14.431 20.505 -14.984 1.00 93.25 76 TYR A CA 1
ATOM 574 C C . TYR A 1 76 ? -14.766 20.702 -16.470 1.00 93.25 76 TYR A C 1
ATOM 576 O O . TYR A 1 76 ? -13.963 20.332 -17.323 1.00 93.25 76 TYR A O 1
ATOM 584 N N . LEU A 1 77 ? -15.899 21.342 -16.776 1.00 92.62 77 LEU A N 1
ATOM 585 C CA . LEU A 1 77 ? -16.345 21.589 -18.153 1.00 92.62 77 LEU A CA 1
ATOM 586 C C . LEU A 1 77 ? -15.415 22.561 -18.901 1.00 92.62 77 LEU A C 1
ATOM 588 O O . LEU A 1 77 ? -15.125 22.349 -20.075 1.00 92.62 77 LEU A O 1
ATOM 592 N N . LEU A 1 78 ? -14.899 23.597 -18.228 1.00 93.25 78 LEU A N 1
ATOM 593 C CA . LEU A 1 78 ? -13.929 24.534 -18.813 1.00 93.25 78 LEU A CA 1
ATOM 594 C C . LEU A 1 78 ? -12.599 23.850 -19.143 1.00 93.25 78 LEU A C 1
ATOM 596 O O . LEU A 1 78 ? -12.037 24.067 -20.215 1.00 93.25 78 LEU A O 1
ATOM 600 N N . LEU A 1 79 ? -12.087 23.013 -18.237 1.00 92.31 79 LEU A N 1
ATOM 601 C CA . LEU A 1 79 ? -10.873 22.239 -18.490 1.00 92.31 79 LEU A CA 1
ATOM 602 C C . LEU A 1 79 ? -11.066 21.249 -19.635 1.00 92.31 79 LEU A C 1
ATOM 604 O O . LEU A 1 79 ? -10.132 21.049 -20.414 1.00 92.31 79 LEU A O 1
ATOM 608 N N . ASP A 1 80 ? -12.256 20.665 -19.747 1.00 91.38 80 ASP A N 1
ATOM 609 C CA . ASP A 1 80 ? -12.596 19.755 -20.830 1.00 91.38 80 ASP A CA 1
ATOM 610 C C . ASP A 1 80 ? -12.580 20.471 -22.186 1.00 91.38 80 ASP A C 1
ATOM 612 O O . ASP A 1 80 ? -11.755 20.161 -23.047 1.00 91.38 80 ASP A O 1
ATOM 616 N N . ILE A 1 81 ? -13.395 21.522 -22.328 1.00 92.19 81 ILE A N 1
ATOM 617 C CA . ILE A 1 81 ? -13.598 22.224 -23.601 1.00 92.19 81 ILE A CA 1
ATOM 618 C C . ILE A 1 81 ? -12.344 22.973 -24.082 1.00 92.19 81 ILE A C 1
ATOM 620 O O . ILE A 1 81 ? -12.040 22.954 -25.277 1.00 92.19 81 ILE A O 1
ATOM 624 N N . ILE A 1 82 ? -11.594 23.608 -23.168 1.00 92.12 82 ILE A N 1
ATOM 625 C CA . ILE A 1 82 ? -10.442 24.462 -23.507 1.00 92.12 82 ILE A CA 1
ATOM 626 C C . ILE A 1 82 ? -9.158 23.642 -23.654 1.00 92.12 82 ILE A C 1
ATOM 628 O O . ILE A 1 82 ? -8.325 23.954 -24.505 1.00 92.12 82 ILE A O 1
ATOM 632 N N . VAL A 1 83 ? -8.955 22.625 -22.809 1.00 90.44 83 VAL A N 1
ATOM 633 C CA . VAL A 1 83 ? -7.643 21.973 -22.668 1.00 90.44 83 VAL A CA 1
ATOM 634 C C . VAL A 1 83 ? -7.690 20.499 -23.036 1.00 90.44 83 VAL A C 1
ATOM 636 O O . VAL A 1 83 ? -6.923 20.071 -23.897 1.00 90.44 83 VAL A O 1
ATOM 639 N N . PHE A 1 84 ? -8.530 19.701 -22.376 1.00 90.56 84 PHE A N 1
ATOM 640 C CA . PHE A 1 84 ? -8.489 18.247 -22.519 1.00 90.56 84 PHE A CA 1
ATOM 641 C C . PHE A 1 84 ? -8.954 17.803 -23.905 1.00 90.56 84 PHE A C 1
ATOM 643 O O . PHE A 1 84 ? -8.209 17.077 -24.567 1.00 90.56 84 PHE A O 1
ATOM 650 N N . ALA A 1 85 ? -10.112 18.280 -24.369 1.00 90.81 85 ALA A N 1
ATOM 651 C CA . ALA A 1 85 ? -10.690 17.889 -25.647 1.00 90.81 85 ALA A CA 1
ATOM 652 C C . ALA A 1 85 ? -9.796 18.221 -26.847 1.00 90.81 85 ALA A C 1
ATOM 654 O O . ALA A 1 85 ? -9.437 17.303 -27.595 1.00 90.81 85 ALA A O 1
ATOM 655 N N . PRO A 1 86 ? -9.297 19.465 -26.995 1.00 94.00 86 PRO A N 1
ATOM 656 C CA . PRO A 1 86 ? -8.353 19.781 -28.061 1.00 94.00 86 PRO A CA 1
ATOM 657 C C . PRO A 1 86 ? -7.069 18.947 -27.973 1.00 94.00 86 PRO A C 1
ATOM 659 O O . PRO A 1 86 ? -6.564 18.483 -28.996 1.00 94.00 86 PRO A O 1
ATOM 662 N N . ALA A 1 87 ? -6.544 18.713 -26.763 1.00 89.88 87 ALA A N 1
ATOM 663 C CA . ALA A 1 87 ? -5.295 17.980 -26.578 1.00 89.88 87 ALA A CA 1
ATOM 664 C C . ALA A 1 87 ? -5.420 16.482 -26.897 1.00 89.88 87 ALA A C 1
ATOM 666 O O . ALA A 1 87 ? -4.550 15.942 -27.587 1.00 89.88 87 ALA A O 1
ATOM 667 N N . TYR A 1 88 ? -6.469 15.795 -26.424 1.00 89.31 88 TYR A N 1
ATOM 668 C CA . TYR A 1 88 ? -6.630 14.365 -26.702 1.00 89.31 88 TYR A CA 1
ATOM 669 C C . TYR A 1 88 ? -6.982 14.129 -28.171 1.00 89.31 88 TYR A C 1
ATOM 671 O O . TYR A 1 88 ? -6.438 13.203 -28.774 1.00 89.31 88 TYR A O 1
ATOM 679 N N . VAL A 1 89 ? -7.820 14.980 -28.777 1.00 91.44 89 VAL A N 1
ATOM 680 C CA . VAL A 1 89 ? -8.142 14.883 -30.207 1.00 91.44 89 VAL A CA 1
ATOM 681 C C . VAL A 1 89 ? -6.895 15.123 -31.046 1.00 91.44 89 VAL A C 1
ATOM 683 O O . VAL A 1 89 ? -6.637 14.361 -31.976 1.00 91.44 89 VAL A O 1
ATOM 686 N N . LEU A 1 90 ? -6.074 16.119 -30.698 1.00 92.38 90 LEU A N 1
ATOM 687 C CA . LEU A 1 90 ? -4.796 16.348 -31.368 1.00 92.38 90 LEU A CA 1
ATOM 688 C C . LEU A 1 90 ? -3.873 15.129 -31.237 1.00 92.38 90 LEU A C 1
ATOM 690 O O . LEU A 1 90 ? -3.259 14.722 -32.220 1.00 92.38 90 LEU A O 1
ATOM 694 N N . ALA A 1 91 ? -3.789 14.514 -30.056 1.00 86.75 91 ALA A N 1
ATOM 695 C CA . ALA A 1 91 ? -2.983 13.314 -29.848 1.00 86.75 91 ALA A CA 1
ATOM 696 C C . ALA A 1 91 ? -3.478 12.128 -30.694 1.00 86.75 91 ALA A C 1
ATOM 698 O O . ALA A 1 91 ? -2.670 11.462 -31.344 1.00 86.75 91 ALA A O 1
ATOM 699 N N . VAL A 1 92 ? -4.795 11.894 -30.738 1.00 86.81 92 VAL A N 1
ATOM 700 C CA . VAL A 1 92 ? -5.425 10.866 -31.583 1.00 86.81 92 VAL A CA 1
ATOM 701 C C . VAL A 1 92 ? -5.177 11.158 -33.061 1.00 86.81 92 VAL A C 1
ATOM 703 O O . VAL A 1 92 ? -4.769 10.263 -33.796 1.00 86.81 92 VAL A O 1
ATOM 706 N N . TYR A 1 93 ? -5.335 12.409 -33.494 1.00 90.19 93 TYR A N 1
ATOM 707 C CA . TYR A 1 93 ? -5.053 12.842 -34.860 1.00 90.19 93 TYR A CA 1
ATOM 708 C C . TYR A 1 93 ? -3.596 12.578 -35.251 1.00 90.19 93 TYR A C 1
ATOM 710 O O . TYR A 1 93 ? -3.337 11.971 -36.288 1.00 90.19 93 TYR A O 1
ATOM 718 N N . LEU A 1 94 ? -2.637 12.980 -34.413 1.00 88.44 94 LEU A N 1
ATOM 719 C CA . LEU A 1 94 ? -1.211 12.755 -34.660 1.00 88.44 94 LEU A CA 1
ATOM 720 C C . LEU A 1 94 ? -0.865 11.261 -34.688 1.00 88.44 94 LEU A C 1
ATOM 722 O O . LEU A 1 94 ? -0.040 10.840 -35.500 1.00 88.44 94 LEU A O 1
ATOM 726 N N . LEU A 1 95 ? -1.496 10.457 -33.829 1.00 84.19 95 LEU A N 1
ATOM 727 C CA . LEU A 1 95 ? -1.323 9.007 -33.813 1.00 84.19 95 LEU A CA 1
ATOM 728 C C . LEU A 1 95 ? -1.861 8.369 -35.097 1.00 84.19 95 LEU A C 1
ATOM 730 O O . LEU A 1 95 ? -1.139 7.611 -35.740 1.00 84.19 95 LEU A O 1
ATOM 734 N N . LEU A 1 96 ? -3.095 8.694 -35.486 1.00 83.94 96 LEU A N 1
ATOM 735 C CA . LEU A 1 96 ? -3.720 8.182 -36.706 1.00 83.94 96 LEU A CA 1
ATOM 736 C C . LEU A 1 96 ? -2.944 8.595 -37.944 1.00 83.94 96 LEU A C 1
ATOM 738 O O . LEU A 1 96 ? -2.634 7.742 -38.767 1.00 83.94 96 LEU A O 1
ATOM 742 N N . ARG A 1 97 ? -2.572 9.876 -38.042 1.00 86.12 97 ARG A N 1
ATOM 743 C CA . ARG A 1 97 ? -1.743 10.389 -39.132 1.00 86.12 97 ARG A CA 1
ATOM 744 C C . ARG A 1 97 ? -0.460 9.579 -39.250 1.00 86.12 97 ARG A C 1
ATOM 746 O O . ARG A 1 97 ? -0.135 9.114 -40.328 1.00 86.12 97 ARG A O 1
ATOM 753 N N . LYS A 1 98 ? 0.209 9.306 -38.129 1.00 82.94 98 LYS A N 1
ATOM 754 C CA . LYS A 1 98 ? 1.428 8.496 -38.119 1.00 82.94 98 LYS A CA 1
ATOM 755 C C . LYS A 1 98 ? 1.190 7.036 -38.519 1.00 82.94 98 LYS A C 1
ATOM 757 O O . LYS A 1 98 ? 2.026 6.464 -39.210 1.00 82.94 98 LYS A O 1
ATOM 762 N N . ILE A 1 99 ? 0.091 6.417 -38.079 1.00 80.44 99 ILE A N 1
ATOM 763 C CA . ILE A 1 99 ? -0.316 5.066 -38.515 1.00 80.44 99 ILE A CA 1
ATOM 764 C C . ILE A 1 99 ? -0.519 5.059 -40.036 1.00 80.44 99 ILE A C 1
ATOM 766 O O . ILE A 1 99 ? -0.043 4.158 -40.718 1.00 80.44 99 ILE A O 1
ATOM 770 N N . TRP A 1 100 ? -1.163 6.088 -40.575 1.00 82.94 100 TRP A N 1
ATOM 771 C CA . TRP A 1 100 ? -1.434 6.214 -42.003 1.00 82.94 100 TRP A CA 1
ATOM 772 C C . TRP A 1 100 ? -0.195 6.487 -42.844 1.00 82.94 100 TRP A C 1
ATOM 774 O O . TRP A 1 100 ? 0.014 5.814 -43.850 1.00 82.94 100 TRP A O 1
ATOM 784 N N . ASP A 1 101 ? 0.672 7.388 -42.384 1.00 80.25 101 ASP A N 1
ATOM 785 C CA . ASP A 1 101 ? 1.969 7.657 -43.003 1.00 80.25 101 ASP A CA 1
ATOM 786 C C . ASP A 1 101 ? 2.809 6.366 -43.093 1.00 80.25 101 ASP A C 1
ATOM 788 O O . ASP A 1 101 ? 3.564 6.176 -44.043 1.00 80.25 101 ASP A O 1
ATOM 792 N N . MET A 1 102 ? 2.661 5.443 -42.129 1.00 75.38 102 MET A N 1
ATOM 793 C CA . MET A 1 102 ? 3.312 4.125 -42.158 1.00 75.38 102 MET A CA 1
ATOM 794 C C . MET A 1 102 ? 2.657 3.124 -43.124 1.00 75.38 102 MET A C 1
ATOM 796 O O . MET A 1 102 ? 3.326 2.188 -43.561 1.00 75.38 102 MET A O 1
ATOM 800 N N . LEU A 1 103 ? 1.369 3.277 -43.443 1.00 76.19 103 LEU A N 1
ATOM 801 C CA . LEU A 1 103 ? 0.657 2.412 -44.391 1.00 76.19 103 LEU A CA 1
ATOM 802 C C . LEU A 1 103 ? 0.921 2.799 -45.851 1.00 76.19 103 LEU A C 1
ATOM 804 O O . LEU A 1 103 ? 0.898 1.910 -46.704 1.00 76.19 103 LEU A O 1
ATOM 808 N N . GLY A 1 104 ? 1.213 4.074 -46.128 1.00 78.94 104 GLY A N 1
ATOM 809 C CA . GLY A 1 104 ? 1.489 4.570 -47.479 1.00 78.94 104 GLY A CA 1
ATOM 810 C C . GLY A 1 104 ? 0.270 4.441 -48.397 1.00 78.94 104 GLY A C 1
ATOM 811 O O . GLY A 1 104 ? -0.833 4.825 -48.019 1.00 78.94 104 GLY A O 1
ATOM 812 N N . GLU A 1 105 ? 0.453 3.873 -49.591 1.00 72.56 105 GLU A N 1
ATOM 813 C CA . GLU A 1 105 ? -0.623 3.686 -50.583 1.00 72.56 105 GLU A CA 1
ATOM 814 C C . GLU A 1 105 ? -1.719 2.694 -50.137 1.00 72.56 105 GLU A C 1
ATOM 816 O O . GLU A 1 105 ? -2.842 2.763 -50.624 1.00 72.56 105 GLU A O 1
ATOM 821 N N . ASP A 1 106 ? -1.450 1.831 -49.148 1.00 70.06 106 ASP A N 1
ATOM 822 C CA . ASP A 1 106 ? -2.404 0.822 -48.647 1.00 70.06 106 ASP A CA 1
ATOM 823 C C . ASP A 1 106 ? -3.390 1.358 -47.594 1.00 70.06 106 ASP A C 1
ATOM 825 O O . ASP A 1 106 ? -4.078 0.595 -46.893 1.00 70.06 106 ASP A O 1
ATOM 829 N N . SER A 1 107 ? -3.423 2.676 -47.414 1.00 70.69 107 SER A N 1
ATOM 830 C CA . SER A 1 107 ? -4.258 3.318 -46.410 1.00 70.69 107 SER A CA 1
ATOM 831 C C . SER A 1 107 ? -5.734 3.333 -46.866 1.00 70.69 107 SER A C 1
ATOM 833 O O . SER A 1 107 ? -6.039 3.854 -47.939 1.00 70.69 107 SER A O 1
ATOM 835 N N . PRO A 1 108 ? -6.687 2.790 -46.085 1.00 70.31 108 PRO A N 1
ATOM 836 C CA . PRO A 1 108 ? -8.094 2.712 -46.501 1.00 70.31 108 PRO A CA 1
ATOM 837 C C . PRO A 1 108 ? -8.889 4.036 -46.431 1.00 70.31 108 PRO A C 1
ATOM 839 O O . PRO A 1 108 ? -10.078 4.032 -46.727 1.00 70.31 108 PRO A O 1
ATOM 842 N N . LEU A 1 109 ? -8.283 5.157 -46.026 1.00 75.69 109 LEU A N 1
ATOM 843 C CA . LEU A 1 109 ? -8.935 6.466 -45.843 1.00 75.69 109 LEU A CA 1
ATOM 844 C C . LEU A 1 109 ? -8.012 7.574 -46.363 1.00 75.69 109 LEU A C 1
ATOM 846 O O . LEU A 1 109 ? -6.801 7.422 -46.340 1.00 75.69 109 LEU A O 1
ATOM 850 N N . SER A 1 110 ? -8.539 8.714 -46.802 1.00 83.50 110 SER A N 1
ATOM 851 C CA . SER A 1 110 ? -7.680 9.861 -47.142 1.00 83.50 110 SER A CA 1
ATOM 852 C C . SER A 1 110 ? -7.310 10.676 -45.893 1.00 83.50 110 SER A C 1
ATOM 854 O O . SER A 1 110 ? -8.002 10.622 -44.874 1.00 83.50 110 SER A O 1
ATOM 856 N N . GLU A 1 111 ? -6.253 11.493 -45.959 1.00 81.56 111 GLU A N 1
ATOM 857 C CA . GLU A 1 111 ? -5.897 12.412 -44.860 1.00 81.56 111 GLU A CA 1
ATOM 858 C C . GLU A 1 111 ? -7.057 13.370 -44.515 1.00 81.56 111 GLU A C 1
ATOM 860 O O . GLU A 1 111 ? -7.270 13.705 -43.347 1.00 81.56 111 GLU A O 1
ATOM 865 N N . ALA A 1 112 ? -7.859 13.755 -45.515 1.00 85.38 112 ALA A N 1
ATOM 866 C CA . ALA A 1 112 ? -9.059 14.568 -45.323 1.00 85.38 112 ALA A CA 1
ATOM 867 C C . ALA A 1 112 ? -10.103 13.867 -44.437 1.00 85.38 112 ALA A C 1
ATOM 869 O O . ALA A 1 112 ? -10.700 14.515 -43.580 1.00 85.38 112 ALA A O 1
ATOM 870 N N . TRP A 1 113 ? -10.268 12.546 -44.570 1.00 86.38 113 TRP A N 1
ATOM 871 C CA . TRP A 1 113 ? -11.146 11.759 -43.699 1.00 86.38 113 TRP A CA 1
ATOM 872 C C . TRP A 1 113 ? -10.633 11.697 -42.260 1.00 86.38 113 TRP A C 1
ATOM 874 O O . TRP A 1 113 ? -11.423 11.847 -41.334 1.00 86.38 113 TRP A O 1
ATOM 884 N N . ILE A 1 114 ? -9.322 11.541 -42.045 1.00 83.81 114 ILE A N 1
ATOM 885 C CA . ILE A 1 114 ? -8.735 11.529 -40.691 1.00 83.81 114 ILE A CA 1
ATOM 886 C C . ILE A 1 114 ? -8.938 12.881 -40.006 1.00 83.81 114 ILE A C 1
ATOM 888 O O . ILE A 1 114 ? -9.349 12.935 -38.847 1.00 83.81 114 ILE A O 1
ATOM 892 N N . ARG A 1 115 ? -8.679 13.977 -40.731 1.00 88.50 115 ARG A N 1
ATOM 893 C CA . ARG A 1 115 ? -8.939 15.337 -40.242 1.00 88.50 115 ARG A CA 1
ATOM 894 C C . ARG A 1 115 ? -10.423 15.543 -39.950 1.00 88.50 115 ARG A C 1
ATOM 896 O O . ARG A 1 115 ? -10.746 16.070 -38.893 1.00 88.50 115 ARG A O 1
ATOM 903 N N . GLY A 1 116 ? -11.306 15.090 -40.840 1.00 90.25 116 GLY A N 1
ATOM 904 C CA . GLY A 1 116 ? -12.757 15.168 -40.667 1.00 90.25 116 GLY A CA 1
ATOM 905 C C . GLY A 1 116 ? -13.258 14.392 -39.449 1.00 90.25 116 GLY A C 1
ATOM 906 O O . GLY A 1 116 ? -14.039 14.928 -38.672 1.00 90.25 116 GLY A O 1
ATOM 907 N N . LEU A 1 117 ? -12.762 13.171 -39.225 1.00 88.75 117 LEU A N 1
ATOM 908 C CA . LEU A 1 117 ? -13.102 12.358 -38.054 1.00 88.75 117 LEU A CA 1
ATOM 909 C C . LEU A 1 117 ? -12.581 12.985 -36.756 1.00 88.75 117 LEU A C 1
ATOM 911 O O . LEU A 1 117 ? -13.329 13.076 -35.788 1.00 88.75 117 LEU A O 1
ATOM 915 N N . ALA A 1 118 ? -11.329 13.453 -36.730 1.00 89.62 118 ALA A N 1
ATOM 916 C CA . ALA A 1 118 ? -10.765 14.129 -35.562 1.00 89.62 118 ALA A CA 1
ATOM 917 C C . ALA A 1 118 ? -11.530 15.424 -35.232 1.00 89.62 118 ALA A C 1
ATOM 919 O O . ALA A 1 118 ? -11.911 15.638 -34.083 1.00 89.62 118 ALA A O 1
ATOM 920 N N . LEU A 1 119 ? -11.816 16.253 -36.241 1.00 92.81 119 LEU A N 1
ATOM 921 C CA . LEU A 1 119 ? -12.621 17.464 -36.079 1.00 92.81 119 LEU A CA 1
ATOM 922 C C . LEU A 1 119 ? -14.048 17.126 -35.626 1.00 92.81 119 LEU A C 1
ATOM 924 O O . LEU A 1 119 ? -14.577 17.798 -34.751 1.00 92.81 119 LEU A O 1
ATOM 928 N N . GLY A 1 120 ? -14.644 16.062 -36.170 1.00 92.62 120 GLY A N 1
ATOM 929 C CA . GLY A 1 120 ? -15.956 15.565 -35.765 1.00 92.62 120 GLY A CA 1
ATOM 930 C C . GLY A 1 120 ? -16.002 15.183 -34.287 1.00 92.62 120 GLY A C 1
ATOM 931 O O . GLY A 1 120 ? -16.898 15.632 -33.580 1.00 92.62 120 GLY A O 1
ATOM 932 N N . VAL A 1 121 ? -15.004 14.439 -33.789 1.00 92.88 121 VAL A N 1
ATOM 933 C CA . VAL A 1 121 ? -14.881 14.130 -32.351 1.00 92.88 121 VAL A CA 1
ATOM 934 C C . VAL A 1 121 ? -14.810 15.410 -31.523 1.00 92.88 121 VAL A C 1
ATOM 936 O O . VAL A 1 121 ? -15.548 15.522 -30.551 1.00 92.88 121 VAL A O 1
ATOM 939 N N . LEU A 1 122 ? -13.972 16.376 -31.915 1.00 94.31 122 LEU A N 1
ATOM 940 C CA . LEU A 1 122 ? -13.832 17.640 -31.186 1.00 94.31 122 LEU A CA 1
ATOM 941 C C . LEU A 1 122 ? -15.143 18.431 -31.143 1.00 94.31 122 LEU A C 1
ATOM 943 O O . LEU A 1 122 ? -15.526 18.919 -30.087 1.00 94.31 122 LEU A O 1
ATOM 947 N N . VAL A 1 123 ? -15.841 18.536 -32.276 1.00 95.00 123 VAL A N 1
ATOM 948 C CA . VAL A 1 123 ? -17.126 19.241 -32.368 1.00 95.00 123 VAL A CA 1
ATOM 949 C C . VAL A 1 123 ? -18.183 18.546 -31.516 1.00 95.00 123 VAL A C 1
ATOM 951 O O . VAL A 1 123 ? -18.884 19.218 -30.767 1.00 95.00 123 VAL A O 1
ATOM 954 N N . PHE A 1 124 ? -18.292 17.215 -31.582 1.00 94.75 124 PHE A N 1
ATOM 955 C CA . PHE A 1 124 ? -19.258 16.478 -30.765 1.00 94.75 124 PHE A CA 1
ATOM 956 C C . PHE A 1 124 ? -18.956 16.585 -29.271 1.00 94.75 124 PHE A C 1
ATOM 958 O O . PHE A 1 124 ? -19.888 16.746 -28.491 1.00 94.75 124 PHE A O 1
ATOM 965 N N . ASP A 1 125 ? -17.683 16.559 -28.880 1.00 92.94 125 ASP A N 1
ATOM 966 C CA . ASP A 1 125 ? -17.253 16.757 -27.495 1.00 92.94 125 ASP A CA 1
ATOM 967 C C . ASP A 1 125 ? -17.564 18.183 -27.002 1.00 92.94 125 ASP A C 1
ATOM 969 O O . ASP A 1 125 ? -18.189 18.363 -25.961 1.00 92.94 125 ASP A O 1
ATOM 973 N N . TRP A 1 126 ? -17.278 19.213 -27.806 1.00 94.81 126 TRP A N 1
ATOM 974 C CA . TRP A 1 126 ? -17.663 20.594 -27.498 1.00 94.81 126 TRP A CA 1
ATOM 975 C C . TRP A 1 126 ? -19.179 20.786 -27.395 1.00 94.81 126 TRP A C 1
ATOM 977 O O . TRP A 1 126 ? -19.648 21.470 -26.483 1.00 94.81 126 TRP A O 1
ATOM 987 N N . CYS A 1 127 ? -19.960 20.182 -28.294 1.00 94.19 127 CYS A N 1
ATOM 988 C CA . CYS A 1 127 ? -21.420 20.216 -28.229 1.00 94.19 127 CYS A CA 1
ATOM 989 C C . CYS A 1 127 ? -21.950 19.488 -26.988 1.00 94.19 127 CYS A C 1
ATOM 991 O O . CYS A 1 127 ? -22.851 20.003 -26.327 1.00 94.19 127 CYS A O 1
ATOM 993 N N . GLU A 1 128 ? -21.388 18.331 -26.639 1.00 91.94 128 GLU A N 1
ATOM 994 C CA . GLU A 1 128 ? -21.714 17.588 -25.420 1.00 91.94 128 GLU A CA 1
ATOM 995 C C . GLU A 1 128 ? -21.440 18.426 -24.167 1.00 91.94 128 GLU A C 1
ATOM 997 O O . GLU A 1 128 ? -22.327 18.586 -23.325 1.00 91.94 128 GLU A O 1
ATOM 1002 N N . THR A 1 129 ? -20.250 19.016 -24.066 1.00 91.88 129 THR A N 1
ATOM 1003 C CA . THR A 1 129 ? -19.823 19.830 -22.921 1.00 91.88 129 THR A CA 1
ATOM 1004 C C . THR A 1 129 ? -20.617 21.135 -22.827 1.00 91.88 129 THR A C 1
ATOM 1006 O O . THR A 1 129 ? -21.067 21.507 -21.740 1.00 91.88 129 THR A O 1
ATOM 1009 N N . GLY A 1 130 ? -20.915 21.777 -23.961 1.00 91.50 130 GLY A N 1
ATOM 1010 C CA . GLY A 1 130 ? -21.806 22.938 -24.032 1.00 91.50 130 GLY A CA 1
ATOM 1011 C C . GLY A 1 130 ? -23.244 22.617 -23.611 1.00 91.50 130 GLY A C 1
ATOM 1012 O O . GLY A 1 130 ? -23.825 23.336 -22.804 1.00 91.50 130 GLY A O 1
ATOM 1013 N N . CYS A 1 131 ? -23.819 21.505 -24.078 1.00 91.12 131 CYS A N 1
ATOM 1014 C CA . CYS A 1 131 ? -25.156 21.068 -23.653 1.00 91.12 131 CYS A CA 1
ATOM 1015 C C . CYS A 1 131 ? -25.181 20.657 -22.175 1.00 91.12 131 CYS A C 1
ATOM 1017 O O . CYS A 1 131 ? -26.167 20.904 -21.481 1.00 91.12 131 CYS A O 1
ATOM 1019 N N . THR A 1 132 ? -24.088 20.078 -21.672 1.00 89.56 132 THR A N 1
ATOM 1020 C CA . THR A 1 132 ? -23.931 19.727 -20.255 1.00 89.56 132 THR A CA 1
ATOM 1021 C C . THR A 1 132 ? -23.935 20.974 -19.373 1.00 89.56 132 THR A C 1
ATOM 1023 O O . THR A 1 132 ? -24.542 20.958 -18.304 1.00 89.56 132 THR A O 1
ATOM 1026 N N . TRP A 1 133 ? -23.345 22.081 -19.836 1.00 90.69 133 TRP A N 1
ATOM 1027 C CA . TRP A 1 133 ? -23.422 23.373 -19.150 1.00 90.69 133 TRP A CA 1
ATOM 1028 C C . TRP A 1 133 ? -24.875 23.829 -18.944 1.00 90.69 133 TRP A C 1
ATOM 1030 O O . TRP A 1 133 ? -25.244 24.234 -17.843 1.00 90.69 133 TRP A O 1
ATOM 1040 N N . PHE A 1 134 ? -25.724 23.700 -19.971 1.00 89.06 134 PHE A N 1
ATOM 1041 C CA . PHE A 1 134 ? -27.153 24.029 -19.879 1.00 89.06 134 PHE A CA 1
ATOM 1042 C C . PHE A 1 134 ? -27.963 23.022 -19.055 1.00 89.06 134 PHE A C 1
ATOM 1044 O O . PHE A 1 134 ? -28.911 23.418 -18.380 1.00 89.06 134 PHE A O 1
ATOM 1051 N N . LEU A 1 135 ? -27.600 21.735 -19.089 1.00 86.81 135 LEU A N 1
ATOM 1052 C CA . LEU A 1 135 ? -28.221 20.698 -18.259 1.00 86.81 135 LEU A CA 1
ATOM 1053 C C . LEU A 1 135 ? -27.988 20.954 -16.766 1.00 86.81 135 LEU A C 1
ATOM 1055 O O . LEU A 1 135 ? -28.913 20.821 -15.968 1.00 86.81 135 LEU A O 1
ATOM 1059 N N . VAL A 1 136 ? -26.749 21.290 -16.397 1.00 86.38 136 VAL A N 1
ATOM 1060 C CA . VAL A 1 136 ? -26.375 21.589 -15.011 1.00 86.38 136 VAL A CA 1
ATOM 1061 C C . VAL A 1 136 ? -26.983 22.924 -14.582 1.00 86.38 136 VAL A C 1
ATOM 1063 O O . VAL A 1 136 ? -27.536 23.005 -13.486 1.00 86.38 136 VAL A O 1
ATOM 1066 N N . GLY A 1 137 ? -26.917 23.952 -15.438 1.00 83.75 137 GLY A N 1
ATOM 1067 C CA . GLY A 1 137 ? -27.455 25.285 -15.161 1.00 83.75 137 GLY A CA 1
ATOM 1068 C C . GLY A 1 137 ? -26.955 25.833 -13.821 1.00 83.75 137 GLY A C 1
ATOM 1069 O O . GLY A 1 137 ? -25.750 25.870 -13.567 1.00 83.75 137 GLY A O 1
ATOM 1070 N N . ASP A 1 138 ? -27.893 26.202 -12.947 1.00 80.88 138 ASP A N 1
ATOM 1071 C CA . ASP A 1 138 ? -27.628 26.568 -11.550 1.00 80.88 138 ASP A CA 1
ATOM 1072 C C . ASP A 1 138 ? -27.998 25.443 -10.564 1.00 80.88 138 ASP A C 1
ATOM 1074 O O . ASP A 1 138 ? -28.370 25.730 -9.434 1.00 80.88 138 ASP A O 1
ATOM 1078 N N . LEU A 1 139 ? -27.947 24.160 -10.946 1.00 80.81 139 LEU A N 1
ATOM 1079 C CA . LEU A 1 139 ? -28.507 23.034 -10.169 1.00 80.81 139 LEU A CA 1
ATOM 1080 C C . LEU A 1 139 ? -30.026 23.198 -9.956 1.00 80.81 139 LEU A C 1
ATOM 1082 O O . LEU A 1 139 ? -30.525 23.240 -8.830 1.00 80.81 139 LEU A O 1
ATOM 1086 N N . SER A 1 140 ? -30.775 23.352 -11.054 1.00 68.88 140 SER A N 1
ATOM 1087 C CA . SER A 1 140 ? -32.233 23.558 -11.031 1.00 68.88 140 SER A CA 1
ATOM 1088 C C . SER A 1 140 ? -32.991 22.389 -10.393 1.00 68.88 140 SER A C 1
ATOM 1090 O O . SER A 1 140 ? -32.569 21.241 -10.510 1.00 68.88 140 SER A O 1
ATOM 1092 N N . SER A 1 141 ? -34.158 22.657 -9.796 1.00 68.31 141 SER A N 1
ATOM 1093 C CA . SER A 1 141 ? -34.980 21.639 -9.124 1.00 68.31 141 SER A CA 1
ATOM 1094 C C . SER A 1 141 ? -35.597 20.577 -10.038 1.00 68.31 141 SER A C 1
ATOM 1096 O O . SER A 1 141 ? -36.000 19.526 -9.543 1.00 68.31 141 SER A O 1
ATOM 1098 N N . GLN A 1 142 ? -35.663 20.847 -11.343 1.00 74.50 142 GLN A N 1
ATOM 1099 C CA . GLN A 1 142 ? -36.108 19.920 -12.379 1.00 74.50 142 GLN A CA 1
ATOM 1100 C C . GLN A 1 142 ? -35.111 19.971 -13.547 1.00 74.50 142 GLN A C 1
ATOM 1102 O O . GLN A 1 142 ? -35.241 20.838 -14.416 1.00 74.50 142 GLN A O 1
ATOM 1107 N N . PRO A 1 143 ? -34.087 19.097 -13.574 1.00 74.19 143 PRO A N 1
ATOM 1108 C CA . PRO A 1 143 ? -33.154 19.054 -14.693 1.00 74.19 143 PRO A CA 1
ATOM 1109 C C . PRO A 1 143 ? -33.905 18.751 -15.998 1.00 74.19 143 PRO A C 1
ATOM 1111 O O . PRO A 1 143 ? -34.730 17.841 -16.075 1.00 74.19 143 PRO A O 1
ATOM 1114 N N . SER A 1 144 ? -33.628 19.533 -17.044 1.00 81.19 144 SER A N 1
ATOM 1115 C CA . SER A 1 144 ? -34.297 19.391 -18.340 1.00 81.19 144 SER A CA 1
ATOM 1116 C C . SER A 1 144 ? -33.962 18.044 -18.981 1.00 81.19 144 SER A C 1
ATOM 1118 O O . SER A 1 144 ? -32.846 17.830 -19.459 1.00 81.19 144 SER A O 1
ATOM 1120 N N . VAL A 1 145 ? -34.960 17.160 -19.066 1.00 80.56 145 VAL A N 1
ATOM 1121 C CA . VAL A 1 145 ? -34.852 15.868 -19.769 1.00 80.56 145 VAL A CA 1
ATOM 1122 C C . VAL A 1 145 ? -34.413 16.072 -21.221 1.00 80.56 145 VAL A C 1
ATOM 1124 O O . VAL A 1 145 ? -33.620 15.295 -21.742 1.00 80.56 145 VAL A O 1
ATOM 1127 N N . ARG A 1 146 ? -34.850 17.170 -21.857 1.00 85.25 146 ARG A N 1
ATOM 1128 C CA . ARG A 1 146 ? -34.425 17.528 -23.218 1.00 85.25 146 ARG A CA 1
ATOM 1129 C C . ARG A 1 146 ? -32.917 17.745 -23.294 1.00 85.25 146 ARG A C 1
ATOM 1131 O O . ARG A 1 146 ? -32.285 17.197 -24.185 1.00 85.25 146 ARG A O 1
ATOM 1138 N N . TRP A 1 147 ? -32.331 18.494 -22.356 1.00 87.31 147 TRP A N 1
ATOM 1139 C CA . TRP A 1 147 ? -30.879 18.694 -22.331 1.00 87.31 147 TRP A CA 1
ATOM 1140 C C . TRP A 1 147 ? -30.130 17.399 -22.010 1.00 87.31 147 TRP A C 1
ATOM 1142 O O . TRP A 1 147 ? -29.124 17.124 -22.657 1.00 87.31 147 TRP A O 1
ATOM 1152 N N . ALA A 1 148 ? -30.638 16.570 -21.092 1.00 84.06 148 ALA A N 1
ATOM 1153 C CA . ALA A 1 148 ? -30.044 15.266 -20.783 1.00 84.06 148 ALA A CA 1
ATOM 1154 C C . ALA A 1 148 ? -29.992 14.351 -22.018 1.00 84.06 148 ALA A C 1
ATOM 1156 O O . ALA A 1 148 ? -28.956 13.743 -22.294 1.00 84.06 148 ALA A O 1
ATOM 1157 N N . HIS A 1 149 ? -31.075 14.331 -22.797 1.00 85.75 149 HIS A N 1
ATOM 1158 C CA . HIS A 1 149 ? -31.174 13.582 -24.044 1.00 85.75 149 HIS A CA 1
ATOM 1159 C C . HIS A 1 149 ? -30.265 14.167 -25.139 1.00 85.75 149 HIS A C 1
ATOM 1161 O O . HIS A 1 149 ? -29.603 13.425 -25.863 1.00 85.75 149 HIS A O 1
ATOM 1167 N N . THR A 1 150 ? -30.167 15.496 -25.259 1.00 87.69 150 THR A N 1
ATOM 1168 C CA . THR A 1 150 ? -29.241 16.147 -26.205 1.00 87.69 150 THR A CA 1
ATOM 1169 C C . THR A 1 150 ? -27.782 15.819 -25.880 1.00 87.69 150 THR A C 1
ATOM 1171 O O . THR A 1 150 ? -27.015 15.479 -26.780 1.00 87.69 150 THR A O 1
ATOM 1174 N N . VAL A 1 151 ? -27.403 15.846 -24.596 1.00 87.81 151 VAL A N 1
ATOM 1175 C CA . VAL A 1 151 ? -26.078 15.394 -24.141 1.00 87.81 151 VAL A CA 1
ATOM 1176 C C . VAL A 1 151 ? -25.868 13.930 -24.527 1.00 8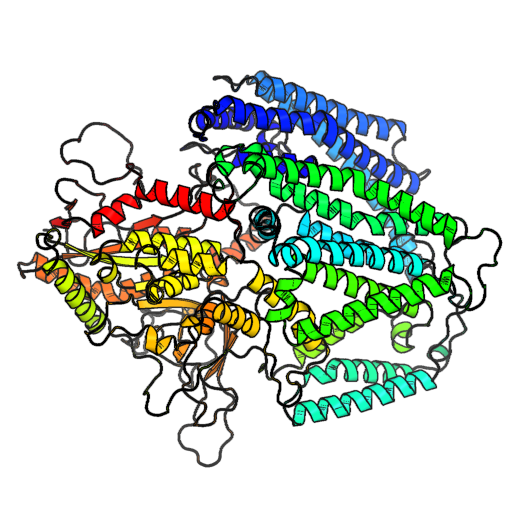7.81 151 VAL A C 1
ATOM 1178 O O . VAL A 1 151 ? -24.834 13.607 -25.100 1.00 87.81 151 VAL A O 1
ATOM 1181 N N . ALA A 1 152 ? -26.861 13.058 -24.313 1.00 85.19 152 ALA A N 1
ATOM 1182 C CA . ALA A 1 152 ? -26.783 11.649 -24.698 1.00 85.19 152 ALA A CA 1
ATOM 1183 C C . ALA A 1 152 ? -26.474 11.445 -26.184 1.00 85.19 152 ALA A C 1
ATOM 1185 O O . ALA A 1 152 ? -25.607 10.636 -26.523 1.00 85.19 152 ALA A O 1
ATOM 1186 N N . VAL A 1 153 ? -27.151 12.194 -27.058 1.00 88.00 153 VAL A N 1
ATOM 1187 C CA . VAL A 1 153 ? -26.939 12.141 -28.508 1.00 88.00 153 VAL A CA 1
ATOM 1188 C C . VAL A 1 153 ? -25.501 12.520 -28.854 1.00 88.00 153 VAL A C 1
ATOM 1190 O O . VAL A 1 153 ? -24.829 11.759 -29.551 1.00 88.00 153 VAL A O 1
ATOM 1193 N N . PHE A 1 154 ? -24.994 13.640 -28.332 1.00 91.19 154 PHE A N 1
ATOM 1194 C CA . PHE A 1 154 ? -23.622 14.067 -28.611 1.00 91.19 154 PHE A CA 1
ATOM 1195 C C . PHE A 1 154 ? -22.570 13.130 -28.004 1.00 91.19 154 PHE A C 1
ATOM 1197 O O . PHE A 1 154 ? -21.619 12.788 -28.708 1.00 91.19 154 PHE A O 1
ATOM 1204 N N . SER A 1 155 ? -22.778 12.604 -26.786 1.00 88.38 155 SER A N 1
ATOM 1205 C CA . SER A 1 155 ? -21.924 11.549 -26.221 1.00 88.38 155 SER A CA 1
ATOM 1206 C C . SER A 1 155 ? -21.863 10.344 -27.166 1.00 88.38 155 SER A C 1
ATOM 1208 O O . SER A 1 155 ? -20.785 9.823 -27.448 1.00 88.38 155 SER A O 1
ATOM 1210 N N . CYS A 1 156 ? -23.008 9.888 -27.686 1.00 87.81 156 CYS A N 1
ATOM 1211 C CA . CYS A 1 156 ? -23.066 8.740 -28.591 1.00 87.81 156 CYS A CA 1
ATOM 1212 C C . CYS A 1 156 ? -22.350 9.014 -29.912 1.00 87.81 156 CYS A C 1
ATOM 1214 O O . CYS A 1 156 ? -21.577 8.171 -30.358 1.00 87.81 156 CYS A O 1
ATOM 1216 N N . LEU A 1 157 ? -22.560 10.186 -30.517 1.00 90.69 157 LEU A N 1
ATOM 1217 C CA . LEU A 1 157 ? -21.881 10.586 -31.752 1.00 90.69 157 LEU A CA 1
ATOM 1218 C C . LEU A 1 157 ? -20.365 10.669 -31.556 1.00 90.69 157 LEU A C 1
ATOM 1220 O O . LEU A 1 157 ? -19.609 10.135 -32.373 1.00 90.69 157 LEU A O 1
ATOM 1224 N N . LYS A 1 158 ? -19.915 11.262 -30.445 1.00 90.81 158 LYS A N 1
ATOM 1225 C CA . LYS A 1 158 ? -18.503 11.313 -30.056 1.00 90.81 158 LYS A CA 1
ATOM 1226 C C . LYS A 1 158 ? -17.906 9.913 -29.959 1.00 90.81 158 LYS A C 1
ATOM 1228 O O . LYS A 1 158 ? -16.920 9.603 -30.626 1.00 90.81 158 LYS A O 1
ATOM 1233 N N . TRP A 1 159 ? -18.514 9.055 -29.147 1.00 88.69 159 TRP A N 1
ATOM 1234 C CA . TRP A 1 159 ? -18.010 7.715 -28.868 1.00 88.69 159 TRP A CA 1
ATOM 1235 C C . TRP A 1 159 ? -18.117 6.766 -30.061 1.00 88.69 159 TRP A C 1
ATOM 1237 O O . TRP A 1 159 ? -17.223 5.948 -30.260 1.00 88.69 159 TRP A O 1
ATOM 1247 N N . PHE A 1 160 ? -19.143 6.911 -30.899 1.00 89.38 160 PHE A N 1
ATOM 1248 C CA . PHE A 1 160 ? -19.244 6.220 -32.181 1.00 89.38 160 PHE A CA 1
ATOM 1249 C C . PHE A 1 160 ? -18.111 6.640 -33.118 1.00 89.38 160 PHE A C 1
ATOM 1251 O O . PHE A 1 160 ? -17.415 5.786 -33.659 1.00 89.38 160 PHE A O 1
ATOM 1258 N N . THR A 1 161 ? -17.855 7.944 -33.249 1.00 89.62 161 THR A N 1
ATOM 1259 C CA . THR A 1 161 ? -16.753 8.457 -34.078 1.00 89.62 161 THR A CA 1
ATOM 1260 C C . THR A 1 161 ? -15.398 7.979 -33.547 1.00 89.62 161 THR A C 1
ATOM 1262 O O . THR A 1 161 ? -14.555 7.537 -34.325 1.00 89.62 161 THR A O 1
ATOM 1265 N N . LEU A 1 162 ? -15.206 7.964 -32.223 1.00 89.38 162 LEU A N 1
ATOM 1266 C CA . LEU A 1 162 ? -14.026 7.382 -31.579 1.00 89.38 162 LEU A CA 1
ATOM 1267 C C . LEU A 1 162 ? -13.914 5.869 -31.800 1.00 89.38 162 LEU A C 1
ATOM 1269 O O . LEU A 1 162 ? -12.810 5.379 -32.008 1.00 89.38 162 LEU A O 1
ATOM 1273 N N . ALA A 1 163 ? -15.019 5.123 -31.789 1.00 87.38 163 ALA A N 1
ATOM 1274 C CA . ALA A 1 163 ? -15.026 3.689 -32.068 1.00 87.38 163 ALA A CA 1
ATOM 1275 C C . ALA A 1 163 ? -14.690 3.397 -33.537 1.00 87.38 163 ALA A C 1
ATOM 1277 O O . ALA A 1 163 ? -13.933 2.472 -33.814 1.00 87.38 163 ALA A O 1
ATOM 1278 N N . VAL A 1 164 ? -15.183 4.214 -34.472 1.00 88.81 164 VAL A N 1
ATOM 1279 C CA . VAL A 1 164 ? -14.813 4.163 -35.894 1.00 88.81 164 VAL A CA 1
ATOM 1280 C C . VAL A 1 164 ? -13.322 4.457 -36.061 1.00 88.81 164 VAL A C 1
ATOM 1282 O O . VAL A 1 164 ? -12.607 3.682 -36.696 1.00 88.81 164 VAL A O 1
ATOM 1285 N N . ILE A 1 165 ? -12.825 5.521 -35.424 1.00 87.50 165 ILE A N 1
ATOM 1286 C CA . ILE A 1 165 ? -11.396 5.842 -35.354 1.00 87.50 165 ILE A CA 1
ATOM 1287 C C . ILE A 1 165 ? -10.596 4.667 -34.783 1.00 87.50 165 ILE A C 1
ATOM 1289 O O . ILE A 1 165 ? -9.562 4.310 -35.339 1.00 87.50 165 ILE A O 1
ATOM 1293 N N . ALA A 1 166 ? -11.057 4.056 -33.692 1.00 86.44 166 ALA A N 1
ATOM 1294 C CA . ALA A 1 166 ? -10.380 2.941 -33.047 1.00 86.44 166 ALA A CA 1
ATOM 1295 C C . ALA A 1 166 ? -10.393 1.693 -33.932 1.00 86.44 166 ALA A C 1
ATOM 1297 O O . ALA A 1 166 ? -9.372 1.028 -34.030 1.00 86.44 166 ALA A O 1
ATOM 1298 N N . LEU A 1 167 ? -11.496 1.398 -34.621 1.00 87.31 167 LEU A N 1
ATOM 1299 C CA . LEU A 1 167 ? -11.600 0.290 -35.566 1.00 87.31 167 LEU A CA 1
ATOM 1300 C C . LEU A 1 167 ? -10.637 0.479 -36.740 1.00 87.31 167 LEU A C 1
ATOM 1302 O O . LEU A 1 167 ? -9.848 -0.417 -37.021 1.00 87.31 167 LEU A O 1
ATOM 1306 N N . PHE A 1 168 ? -10.645 1.640 -37.400 1.00 83.69 168 PHE A N 1
ATOM 1307 C CA . PHE A 1 168 ? -9.714 1.922 -38.498 1.00 83.69 168 PHE A CA 1
ATOM 1308 C C . PHE A 1 168 ? -8.267 2.020 -38.017 1.00 83.69 168 PHE A C 1
ATOM 1310 O O . PHE A 1 168 ? -7.359 1.554 -38.702 1.00 83.69 168 PHE A O 1
ATOM 1317 N N . GLY A 1 169 ? -8.057 2.556 -36.817 1.00 83.50 169 GLY A N 1
ATOM 1318 C CA . GLY A 1 169 ? -6.779 2.561 -36.126 1.00 83.50 169 GLY A CA 1
ATOM 1319 C C . GLY A 1 169 ? -6.283 1.145 -35.858 1.00 83.50 169 GLY A C 1
ATOM 1320 O O . GLY A 1 169 ? -5.134 0.868 -36.161 1.00 83.50 169 GLY A O 1
ATOM 1321 N N . LEU A 1 170 ? -7.134 0.235 -35.375 1.00 83.94 170 LEU A N 1
ATOM 1322 C CA . LEU A 1 170 ? -6.825 -1.174 -35.114 1.00 83.94 170 LEU A CA 1
ATOM 1323 C C . LEU A 1 170 ? -6.641 -1.976 -36.395 1.00 83.94 170 LEU A C 1
ATOM 1325 O O . LEU A 1 170 ? -5.745 -2.801 -36.438 1.00 83.94 170 LEU A O 1
ATOM 1329 N N . LEU A 1 171 ? -7.432 -1.742 -37.442 1.00 82.12 171 LEU A N 1
ATOM 1330 C CA . LEU A 1 171 ? -7.243 -2.359 -38.757 1.00 82.12 171 LEU A CA 1
ATOM 1331 C C . LEU A 1 171 ? -5.935 -1.884 -39.390 1.00 82.12 171 LEU A C 1
ATOM 1333 O O . LEU A 1 171 ? -5.167 -2.690 -39.913 1.00 82.12 171 LEU A O 1
ATOM 1337 N N . GLY A 1 172 ? -5.653 -0.584 -39.294 1.00 79.25 172 GLY A N 1
ATOM 1338 C CA . GLY A 1 172 ? -4.384 -0.000 -39.701 1.00 79.25 172 GLY A CA 1
ATOM 1339 C C . GLY A 1 172 ? -3.233 -0.580 -38.891 1.00 79.25 172 GLY A C 1
ATOM 1340 O O . GLY A 1 172 ? -2.260 -1.049 -39.466 1.00 79.25 172 GLY A O 1
ATOM 1341 N N . LEU A 1 173 ? -3.374 -0.655 -37.567 1.00 78.38 173 LEU A N 1
ATOM 1342 C CA . LEU A 1 173 ? -2.394 -1.255 -36.672 1.00 78.38 173 LEU A CA 1
ATOM 1343 C C . LEU A 1 173 ? -2.241 -2.749 -36.933 1.00 78.38 173 LEU A C 1
ATOM 1345 O O . LEU A 1 173 ? -1.127 -3.218 -36.847 1.00 78.38 173 LEU A O 1
ATOM 1349 N N . ALA A 1 174 ? -3.294 -3.490 -37.272 1.00 78.81 174 ALA A N 1
ATOM 1350 C CA . ALA A 1 174 ? -3.262 -4.915 -37.592 1.00 78.81 174 ALA A CA 1
ATOM 1351 C C . ALA A 1 174 ? -2.568 -5.160 -38.931 1.00 78.81 174 ALA A C 1
ATOM 1353 O O . ALA A 1 174 ? -1.775 -6.084 -39.032 1.00 78.81 174 ALA A O 1
ATOM 1354 N N . ARG A 1 175 ? -2.782 -4.300 -39.935 1.00 77.56 175 ARG A N 1
ATOM 1355 C CA . ARG A 1 175 ? -2.045 -4.332 -41.209 1.00 77.56 175 ARG A CA 1
ATOM 1356 C C . ARG A 1 175 ? -0.589 -3.925 -41.032 1.00 77.56 175 ARG A C 1
ATOM 1358 O O . ARG A 1 175 ? 0.296 -4.584 -41.570 1.00 77.56 175 ARG A O 1
ATOM 1365 N N . ILE A 1 176 ? -0.326 -2.882 -40.246 1.00 71.62 176 ILE A N 1
ATOM 1366 C CA . ILE A 1 176 ? 1.029 -2.498 -39.845 1.00 71.62 176 ILE A CA 1
ATOM 1367 C C . ILE A 1 176 ? 1.644 -3.610 -39.030 1.00 71.62 176 ILE A C 1
ATOM 1369 O O . ILE A 1 176 ? 2.796 -3.898 -39.260 1.00 71.62 176 ILE A O 1
ATOM 1373 N N . LEU A 1 177 ? 0.929 -4.252 -38.117 1.00 69.62 177 LEU A N 1
ATOM 1374 C CA . LEU A 1 177 ? 1.415 -5.368 -37.323 1.00 69.62 177 LEU A CA 1
ATOM 1375 C C . LEU A 1 177 ? 1.616 -6.574 -38.208 1.00 69.62 177 LEU A C 1
ATOM 1377 O O . LEU A 1 177 ? 2.574 -7.256 -37.974 1.00 69.62 177 LEU A O 1
ATOM 1381 N N . GLN A 1 178 ? 0.821 -6.835 -39.236 1.00 71.75 178 GLN A N 1
ATOM 1382 C CA . GLN A 1 178 ? 1.039 -7.953 -40.147 1.00 71.75 178 GLN A CA 1
ATOM 1383 C C . GLN A 1 178 ? 2.258 -7.697 -41.035 1.00 71.75 178 GLN A C 1
ATOM 1385 O O . GLN A 1 178 ? 3.127 -8.556 -41.125 1.00 71.75 178 GLN A O 1
ATOM 1390 N N . LYS A 1 179 ? 2.386 -6.497 -41.621 1.00 67.19 179 LYS A N 1
ATOM 1391 C CA . LYS A 1 179 ? 3.585 -6.067 -42.360 1.00 67.19 179 LYS A CA 1
ATOM 1392 C C . LYS A 1 179 ? 4.808 -6.009 -41.456 1.00 67.19 179 LYS A C 1
ATOM 1394 O O . LYS A 1 179 ? 5.852 -6.531 -41.806 1.00 67.19 179 LYS A O 1
ATOM 1399 N N . SER A 1 180 ? 4.681 -5.405 -40.284 1.00 61.88 180 SER A N 1
ATOM 1400 C CA . SER A 1 180 ? 5.750 -5.267 -39.298 1.00 61.88 180 SER A CA 1
ATOM 1401 C C . SER A 1 180 ? 6.071 -6.596 -38.675 1.00 61.88 180 SER A C 1
ATOM 1403 O O . SER A 1 180 ? 7.229 -6.781 -38.425 1.00 61.88 180 SER A O 1
ATOM 1405 N N . LEU A 1 181 ? 5.132 -7.515 -38.456 1.00 55.81 181 LEU A N 1
ATOM 1406 C CA . LEU A 1 181 ? 5.360 -8.879 -37.970 1.00 55.81 181 LEU A CA 1
ATOM 1407 C C . LEU A 1 181 ? 5.988 -9.712 -39.075 1.00 55.81 181 LEU A C 1
ATOM 1409 O O . LEU A 1 181 ? 6.883 -10.470 -38.777 1.00 55.81 181 LEU A O 1
ATOM 1413 N N . ALA A 1 182 ? 5.612 -9.544 -40.342 1.00 62.09 182 ALA A N 1
ATOM 1414 C CA . ALA A 1 182 ? 6.289 -10.188 -41.465 1.00 62.09 182 ALA A CA 1
ATOM 1415 C C . ALA A 1 182 ? 7.715 -9.641 -41.660 1.00 62.09 182 ALA A C 1
ATOM 1417 O O . ALA A 1 182 ? 8.645 -10.411 -41.865 1.00 62.09 182 ALA A O 1
ATOM 1418 N N . VAL A 1 183 ? 7.923 -8.328 -41.514 1.00 61.38 183 VAL A N 1
ATOM 1419 C CA . VAL A 1 183 ? 9.239 -7.660 -41.532 1.00 61.38 183 VAL A CA 1
ATOM 1420 C C . VAL A 1 183 ? 10.028 -7.928 -40.249 1.00 61.38 183 VAL A C 1
ATOM 1422 O O . VAL A 1 183 ? 11.249 -7.985 -40.281 1.00 61.38 183 VAL A O 1
ATOM 1425 N N . TRP A 1 184 ? 9.364 -8.108 -39.113 1.00 46.47 184 TRP A N 1
ATOM 1426 C CA . TRP A 1 184 ? 9.950 -8.416 -37.810 1.00 46.47 184 TRP A CA 1
ATOM 1427 C C . TRP A 1 184 ? 10.332 -9.883 -37.771 1.00 46.47 184 TRP A C 1
ATOM 1429 O O . TRP A 1 184 ? 11.478 -10.146 -37.483 1.00 46.47 184 TRP A O 1
ATOM 1439 N N . LEU A 1 185 ? 9.472 -10.820 -38.177 1.00 52.00 185 LEU A N 1
ATOM 1440 C CA . LEU A 1 185 ? 9.784 -12.242 -38.368 1.00 52.00 185 LEU A CA 1
ATOM 1441 C C . LEU A 1 185 ? 10.839 -12.421 -39.460 1.00 52.00 185 LEU A C 1
ATOM 1443 O O . LEU A 1 185 ? 11.804 -13.138 -39.242 1.00 52.00 185 LEU A O 1
ATOM 1447 N N . GLY A 1 186 ? 10.724 -11.721 -40.591 1.00 54.16 186 GLY A N 1
ATOM 1448 C CA . GLY A 1 186 ? 11.716 -11.732 -41.669 1.00 54.16 186 GLY A CA 1
ATOM 1449 C C . GLY A 1 186 ? 13.039 -11.072 -41.272 1.00 54.16 186 GLY A C 1
ATOM 1450 O O . GLY A 1 186 ? 14.104 -11.551 -41.634 1.00 54.16 186 GLY A O 1
ATOM 1451 N N . GLY A 1 187 ? 13.006 -10.016 -40.460 1.00 51.00 187 GLY A N 1
ATOM 1452 C CA . GLY A 1 187 ? 14.175 -9.326 -39.911 1.00 51.00 187 GLY A CA 1
ATOM 1453 C C . GLY A 1 187 ? 14.739 -9.977 -38.647 1.00 51.00 187 GLY A C 1
ATOM 1454 O O . GLY A 1 187 ? 15.878 -9.684 -38.276 1.00 51.00 187 GLY A O 1
ATOM 1455 N N . TRP A 1 188 ? 13.978 -10.853 -37.987 1.00 43.97 188 TRP A N 1
ATOM 1456 C CA . TRP A 1 188 ? 14.353 -11.727 -36.871 1.00 43.97 188 TRP A CA 1
ATOM 1457 C C . TRP A 1 188 ? 15.008 -13.001 -37.418 1.00 43.97 188 TRP A C 1
ATOM 1459 O O . TRP A 1 188 ? 16.116 -13.326 -36.994 1.00 43.97 188 TRP A O 1
ATOM 1469 N N . ALA A 1 189 ? 14.430 -13.594 -38.466 1.00 45.81 189 ALA A N 1
ATOM 1470 C CA . ALA A 1 189 ? 15.026 -14.659 -39.272 1.00 45.81 189 ALA A CA 1
ATOM 1471 C C . ALA A 1 189 ? 16.246 -14.178 -40.087 1.00 45.81 189 ALA A C 1
ATOM 1473 O O . ALA A 1 189 ? 17.214 -14.913 -40.230 1.00 45.81 189 ALA A O 1
ATOM 1474 N N . GLY A 1 190 ? 16.236 -12.930 -40.572 1.00 45.88 190 GLY A N 1
ATOM 1475 C CA . GLY A 1 190 ? 17.237 -12.368 -41.493 1.00 45.88 190 GLY A CA 1
ATOM 1476 C C . GLY A 1 190 ? 18.255 -11.390 -40.890 1.00 45.88 190 GLY A C 1
ATOM 1477 O O . GLY A 1 190 ? 18.922 -10.676 -41.629 1.00 45.88 190 GLY A O 1
ATOM 1478 N N . GLY A 1 191 ? 18.388 -11.287 -39.564 1.00 50.88 191 GLY A N 1
ATOM 1479 C CA . GLY A 1 191 ? 19.531 -10.570 -38.959 1.00 50.88 191 GLY A CA 1
ATOM 1480 C C . GLY A 1 191 ? 19.421 -9.041 -38.754 1.00 50.88 191 GLY A C 1
ATOM 1481 O O . GLY A 1 191 ? 20.242 -8.476 -38.033 1.00 50.88 191 GLY A O 1
ATOM 1482 N N . THR A 1 192 ? 18.391 -8.342 -39.249 1.00 46.53 192 THR A N 1
ATOM 1483 C CA . THR A 1 192 ? 18.401 -6.858 -39.377 1.00 46.53 192 THR A CA 1
ATOM 1484 C C . THR A 1 192 ? 17.674 -6.041 -38.293 1.00 46.53 192 THR A C 1
ATOM 1486 O O . THR A 1 192 ? 17.933 -4.856 -38.140 1.00 46.53 192 THR A O 1
ATOM 1489 N N . MET A 1 193 ? 16.795 -6.631 -37.481 1.00 43.56 193 MET A N 1
ATOM 1490 C CA . MET A 1 193 ? 15.973 -5.915 -36.481 1.00 43.56 193 MET A CA 1
ATOM 1491 C C . MET A 1 193 ? 16.640 -4.892 -35.522 1.00 43.56 193 MET A C 1
ATOM 1493 O O . MET A 1 193 ? 15.941 -3.998 -35.045 1.00 43.56 193 MET A O 1
ATOM 1497 N N . SER A 1 194 ? 17.938 -4.972 -35.198 1.00 50.34 194 SER A N 1
ATOM 1498 C CA . SER A 1 194 ? 18.560 -4.017 -34.256 1.00 50.34 194 SER A CA 1
ATOM 1499 C C . SER A 1 194 ? 18.899 -2.648 -34.863 1.00 50.34 194 SER A C 1
ATOM 1501 O O . SER A 1 194 ? 19.253 -1.737 -34.116 1.00 50.34 194 SER A O 1
ATOM 1503 N N . THR A 1 195 ? 18.793 -2.470 -36.186 1.00 49.09 195 THR A N 1
ATOM 1504 C CA . THR A 1 195 ? 19.437 -1.341 -36.883 1.00 49.09 195 THR A CA 1
ATOM 1505 C C . THR A 1 195 ? 18.680 -0.011 -36.913 1.00 49.09 195 THR A C 1
ATOM 1507 O O . THR A 1 195 ? 19.336 1.002 -37.122 1.00 49.09 195 THR A O 1
ATOM 1510 N N . ARG A 1 196 ? 17.343 0.048 -36.782 1.00 52.03 196 ARG A N 1
ATOM 1511 C CA . ARG A 1 196 ? 16.575 1.218 -37.303 1.00 52.03 196 ARG A CA 1
ATOM 1512 C C . ARG A 1 196 ? 15.628 1.940 -36.330 1.00 52.03 196 ARG A C 1
ATOM 1514 O O . ARG A 1 196 ? 15.017 2.938 -36.689 1.00 52.03 196 ARG A O 1
ATOM 1521 N N . GLY A 1 197 ? 15.469 1.477 -35.092 1.00 62.06 197 GLY A N 1
ATOM 1522 C CA . GLY A 1 197 ? 14.500 2.071 -34.163 1.00 62.06 197 GLY A CA 1
ATOM 1523 C C . GLY A 1 197 ? 15.093 3.152 -33.257 1.00 62.06 197 GLY A C 1
ATOM 1524 O O . GLY A 1 197 ? 15.786 2.834 -32.294 1.00 62.06 197 GLY A O 1
ATOM 1525 N N . VAL A 1 198 ? 14.739 4.427 -33.445 1.00 69.31 198 VAL A N 1
ATOM 1526 C CA . VAL A 1 198 ? 15.051 5.475 -32.445 1.00 69.31 198 VAL A CA 1
ATOM 1527 C C . VAL A 1 198 ? 14.519 5.089 -31.051 1.00 69.31 198 VAL A C 1
ATOM 1529 O O . VAL A 1 198 ? 15.193 5.273 -30.040 1.00 69.31 198 VAL A O 1
ATOM 1532 N N . TRP A 1 199 ? 13.351 4.447 -30.992 1.00 67.88 199 TRP A N 1
ATOM 1533 C CA . TRP A 1 199 ? 12.716 3.999 -29.747 1.00 67.88 199 TRP A CA 1
ATOM 1534 C C . TRP A 1 199 ? 13.438 2.829 -29.068 1.00 67.88 199 TRP A C 1
ATOM 1536 O O . TRP A 1 199 ? 13.547 2.810 -27.843 1.00 67.88 199 TRP A O 1
ATOM 1546 N N . THR A 1 200 ? 14.001 1.886 -29.831 1.00 71.88 200 THR A N 1
ATOM 1547 C CA . THR A 1 200 ? 14.746 0.752 -29.254 1.00 71.88 200 THR A CA 1
ATOM 1548 C C . THR A 1 200 ? 16.036 1.211 -28.577 1.00 71.88 200 THR A C 1
ATOM 1550 O O . THR A 1 200 ? 16.484 0.584 -27.619 1.00 71.88 200 THR A O 1
ATOM 1553 N N . ARG A 1 201 ? 16.604 2.343 -29.013 1.00 78.81 201 ARG A N 1
ATOM 1554 C CA . ARG A 1 201 ? 17.772 2.977 -28.383 1.00 78.81 201 ARG A CA 1
ATOM 1555 C C . ARG A 1 201 ? 17.438 3.690 -27.066 1.00 78.81 201 ARG A C 1
ATOM 1557 O O . ARG A 1 201 ? 18.264 3.696 -26.160 1.00 78.81 201 ARG A O 1
ATOM 1564 N N . HIS A 1 202 ? 16.217 4.206 -26.915 1.00 86.19 202 HIS A N 1
ATOM 1565 C CA . HIS A 1 202 ? 15.755 4.891 -25.698 1.00 86.19 202 HIS A CA 1
ATOM 1566 C C . HIS A 1 202 ? 14.943 4.008 -24.735 1.00 86.19 202 HIS A C 1
ATOM 1568 O O . HIS A 1 202 ? 14.415 4.512 -23.747 1.00 86.19 202 HIS A O 1
ATOM 1574 N N . ARG A 1 203 ? 14.867 2.689 -24.968 1.00 84.38 203 ARG A N 1
ATOM 1575 C CA . ARG A 1 203 ? 14.085 1.734 -24.152 1.00 84.38 203 ARG A CA 1
ATOM 1576 C C . ARG A 1 203 ? 14.315 1.845 -22.641 1.00 84.38 203 ARG A C 1
ATOM 1578 O O . ARG A 1 203 ? 13.366 1.739 -21.879 1.00 84.38 203 ARG A O 1
ATOM 1585 N N . ASN A 1 204 ? 15.556 2.101 -22.220 1.00 85.56 204 ASN A N 1
ATOM 1586 C CA . ASN A 1 204 ? 15.906 2.271 -20.810 1.00 85.56 204 ASN A CA 1
ATOM 1587 C C . ASN A 1 204 ? 15.288 3.550 -20.219 1.00 85.56 204 ASN A C 1
ATOM 1589 O O . ASN A 1 204 ? 14.614 3.495 -19.196 1.00 85.56 204 ASN A O 1
ATOM 1593 N N . GLN A 1 205 ? 15.450 4.687 -20.907 1.00 92.06 205 GLN A N 1
ATOM 1594 C CA . GLN A 1 205 ? 14.848 5.956 -20.485 1.00 92.06 205 GLN A CA 1
ATOM 1595 C C . GLN A 1 205 ? 13.319 5.846 -20.449 1.00 92.06 205 GLN A C 1
ATOM 1597 O O . GLN A 1 205 ? 12.695 6.258 -19.480 1.00 92.06 205 GLN A O 1
ATOM 1602 N N . LEU A 1 206 ? 12.717 5.238 -21.475 1.00 90.19 206 LEU A N 1
ATOM 1603 C CA . LEU A 1 206 ? 11.267 5.052 -21.558 1.00 90.19 206 LEU A CA 1
ATOM 1604 C C . LEU A 1 206 ? 10.732 4.152 -20.443 1.00 90.19 206 LEU A C 1
ATOM 1606 O O . LEU A 1 206 ? 9.722 4.493 -19.838 1.00 90.19 206 LEU A O 1
ATOM 1610 N N . GLY A 1 207 ? 11.411 3.041 -20.145 1.00 87.88 207 GLY A N 1
ATOM 1611 C CA . GLY A 1 207 ? 11.020 2.142 -19.058 1.00 87.88 207 GLY A CA 1
ATOM 1612 C C . GLY A 1 207 ? 11.033 2.841 -17.698 1.00 87.88 207 GLY A C 1
ATOM 1613 O O . GLY A 1 207 ? 10.068 2.744 -16.947 1.00 87.88 207 GLY A O 1
ATOM 1614 N N . VAL A 1 208 ? 12.083 3.615 -17.411 1.00 92.88 208 VAL A N 1
ATOM 1615 C CA . VAL A 1 208 ? 12.204 4.370 -16.152 1.00 92.88 208 VAL A CA 1
ATOM 1616 C C . VAL A 1 208 ? 11.145 5.469 -16.043 1.00 92.88 208 VAL A C 1
ATOM 1618 O O . VAL A 1 208 ? 10.516 5.610 -14.996 1.00 92.88 208 VAL A O 1
ATOM 1621 N N . LEU A 1 209 ? 10.899 6.218 -17.121 1.00 94.25 209 LEU A N 1
ATOM 1622 C CA . LEU A 1 209 ? 9.863 7.254 -17.145 1.00 94.25 209 LEU A CA 1
ATOM 1623 C C . LEU A 1 209 ? 8.453 6.677 -17.031 1.00 94.25 209 LEU A C 1
ATOM 1625 O O . LEU A 1 209 ? 7.602 7.296 -16.398 1.00 94.25 209 LEU A O 1
ATOM 1629 N N . LEU A 1 210 ? 8.209 5.499 -17.609 1.00 92.00 210 LEU A N 1
ATOM 1630 C CA . LEU A 1 210 ? 6.944 4.789 -17.454 1.00 92.00 210 LEU A CA 1
ATOM 1631 C C . LEU A 1 210 ? 6.719 4.417 -15.987 1.00 92.00 210 LEU A C 1
ATOM 1633 O O . LEU A 1 210 ? 5.658 4.715 -15.455 1.00 92.00 210 LEU A O 1
ATOM 1637 N N . VAL A 1 211 ? 7.719 3.831 -15.320 1.00 91.12 211 VAL A N 1
ATOM 1638 C CA . VAL A 1 211 ? 7.628 3.491 -13.890 1.00 91.12 211 VAL A CA 1
ATOM 1639 C C . VAL A 1 211 ? 7.388 4.744 -13.044 1.00 91.12 211 VAL A C 1
ATOM 1641 O O . VAL A 1 211 ? 6.466 4.759 -12.234 1.00 91.12 211 VAL A O 1
ATOM 1644 N N . LEU A 1 212 ? 8.156 5.817 -13.264 1.00 92.31 212 LEU A N 1
ATOM 1645 C CA . LEU A 1 212 ? 7.985 7.075 -12.530 1.00 92.31 212 LEU A CA 1
ATOM 1646 C C . LEU A 1 212 ? 6.595 7.692 -12.763 1.00 92.31 212 LEU A C 1
ATOM 1648 O O . LEU A 1 212 ? 5.937 8.111 -11.814 1.00 92.31 212 LEU A O 1
ATOM 1652 N N . GLY A 1 213 ? 6.127 7.713 -14.013 1.00 90.50 213 GLY A N 1
ATOM 1653 C CA . GLY A 1 213 ? 4.806 8.221 -14.374 1.00 90.50 213 GLY A CA 1
ATOM 1654 C C . GLY A 1 213 ? 3.671 7.393 -13.771 1.00 90.50 213 GLY A C 1
ATOM 1655 O O . GLY A 1 213 ? 2.716 7.965 -13.255 1.00 90.50 213 GLY A O 1
ATOM 1656 N N . LEU A 1 214 ? 3.784 6.061 -13.773 1.00 87.69 214 LEU A N 1
ATOM 1657 C CA . LEU A 1 214 ? 2.799 5.173 -13.150 1.00 87.69 214 LEU A CA 1
ATOM 1658 C C . LEU A 1 214 ? 2.705 5.395 -11.639 1.00 87.69 214 LEU A C 1
ATOM 1660 O O . LEU A 1 214 ? 1.602 5.411 -11.106 1.00 87.69 214 LEU A O 1
ATOM 1664 N N . LEU A 1 215 ? 3.835 5.597 -10.960 1.00 85.19 215 LEU A N 1
ATOM 1665 C CA . LEU A 1 215 ? 3.845 5.826 -9.517 1.00 85.19 215 LEU A CA 1
ATOM 1666 C C . LEU A 1 215 ? 3.243 7.192 -9.160 1.00 85.19 215 LEU A C 1
ATOM 1668 O O . LEU A 1 215 ? 2.361 7.265 -8.312 1.00 85.19 215 LEU A O 1
ATOM 1672 N N . VAL A 1 216 ? 3.670 8.265 -9.829 1.00 86.69 216 VAL A N 1
ATOM 1673 C CA . VAL A 1 216 ? 3.306 9.642 -9.445 1.00 86.69 216 VAL A CA 1
ATOM 1674 C C . VAL A 1 216 ? 1.939 10.067 -9.999 1.00 86.69 216 VAL A C 1
ATOM 1676 O O . VAL A 1 216 ? 1.127 10.676 -9.298 1.00 86.69 216 VAL A O 1
ATOM 1679 N N . VAL A 1 217 ? 1.659 9.757 -11.267 1.00 83.12 217 VAL A N 1
ATOM 1680 C CA . VAL A 1 217 ? 0.547 10.367 -12.014 1.00 83.12 217 VAL A CA 1
ATOM 1681 C C . VAL A 1 217 ? -0.727 9.529 -11.959 1.00 83.12 217 VAL A C 1
ATOM 1683 O O . VAL A 1 217 ? -1.812 10.105 -11.993 1.00 83.12 217 VAL A O 1
ATOM 1686 N N . MET A 1 218 ? -0.638 8.197 -11.881 1.00 80.31 218 MET A N 1
ATOM 1687 C CA . MET A 1 218 ? -1.832 7.355 -12.017 1.00 80.31 218 MET A CA 1
ATOM 1688 C C . MET A 1 218 ? -2.749 7.439 -10.785 1.00 80.31 218 MET A C 1
ATOM 1690 O O . MET A 1 218 ? -2.325 7.092 -9.678 1.00 80.31 218 MET A O 1
ATOM 1694 N N . PRO A 1 219 ? -4.022 7.845 -10.961 1.00 68.50 219 PRO A N 1
ATOM 1695 C CA . PRO A 1 219 ? -5.025 7.771 -9.908 1.00 68.50 219 PRO A CA 1
ATOM 1696 C C . PRO A 1 219 ? -5.464 6.311 -9.743 1.00 68.50 219 PRO A C 1
ATOM 1698 O O . PRO A 1 219 ? -5.940 5.703 -10.699 1.00 68.50 219 PRO A O 1
ATOM 1701 N N . GLY A 1 220 ? -5.306 5.733 -8.550 1.00 59.22 220 GLY A N 1
ATOM 1702 C CA . GLY A 1 220 ? -5.552 4.296 -8.355 1.00 59.22 220 GLY A CA 1
ATOM 1703 C C . GLY A 1 220 ? -6.293 3.894 -7.085 1.00 59.22 220 GLY A C 1
ATOM 1704 O O . GLY A 1 220 ? -6.649 2.726 -6.958 1.00 59.22 220 GLY A O 1
ATOM 1705 N N . GLY A 1 221 ? -6.558 4.827 -6.161 1.00 64.56 221 GLY A N 1
ATOM 1706 C CA . GLY A 1 221 ? -7.071 4.467 -4.838 1.00 64.56 221 GLY A CA 1
ATOM 1707 C C . GLY A 1 221 ? -6.053 3.655 -4.022 1.00 64.56 221 GLY A C 1
ATOM 1708 O O . GLY A 1 221 ? -5.011 3.222 -4.521 1.00 64.56 221 GLY A O 1
ATOM 1709 N N . GLY A 1 222 ? -6.330 3.472 -2.732 1.00 68.00 222 GLY A N 1
ATOM 1710 C CA . GLY A 1 222 ? -5.481 2.680 -1.840 1.00 68.00 222 GLY A CA 1
ATOM 1711 C C . GLY A 1 222 ? -4.015 3.159 -1.791 1.00 68.00 222 GLY A C 1
ATOM 1712 O O . GLY A 1 222 ? -3.801 4.348 -1.547 1.00 68.00 222 GLY A O 1
ATOM 1713 N N . PRO A 1 223 ? -3.007 2.284 -2.019 1.00 64.50 223 PRO A N 1
ATOM 1714 C CA . PRO A 1 223 ? -1.586 2.643 -1.901 1.00 64.50 223 PRO A CA 1
ATOM 1715 C C . PRO A 1 223 ? -1.121 3.761 -2.844 1.00 64.50 223 PRO A C 1
ATOM 1717 O O . PRO A 1 223 ? -0.204 4.508 -2.516 1.00 64.50 223 PRO A O 1
ATOM 1720 N N . LEU A 1 224 ? -1.756 3.918 -4.013 1.00 72.06 224 LEU A N 1
ATOM 1721 C CA . LEU A 1 224 ? -1.390 4.961 -4.981 1.00 72.06 224 LEU A CA 1
ATOM 1722 C C . LEU A 1 224 ? -1.821 6.370 -4.541 1.00 72.06 224 LEU A C 1
ATOM 1724 O O . LEU A 1 224 ? -1.425 7.350 -5.171 1.00 72.06 224 LEU A O 1
ATOM 1728 N N . GLU A 1 225 ? -2.609 6.496 -3.468 1.00 77.88 225 GLU A N 1
ATOM 1729 C CA . GLU A 1 225 ? -2.925 7.785 -2.832 1.00 77.88 225 GLU A CA 1
ATOM 1730 C C . GLU A 1 225 ? -1.911 8.180 -1.744 1.00 77.88 225 GLU A C 1
ATOM 1732 O O . GLU A 1 225 ? -1.975 9.292 -1.221 1.00 77.88 225 GLU A O 1
ATOM 1737 N N . GLN A 1 226 ? -0.936 7.316 -1.433 1.00 86.19 226 GLN A N 1
ATOM 1738 C CA . GLN A 1 226 ? 0.088 7.602 -0.428 1.00 86.19 226 GLN A CA 1
ATOM 1739 C C . GLN A 1 226 ? 1.055 8.714 -0.865 1.00 86.19 226 GLN A C 1
ATOM 1741 O O . GLN A 1 226 ? 1.438 9.543 -0.046 1.00 86.19 226 GLN A O 1
ATOM 1746 N N . LEU A 1 227 ? 1.432 8.768 -2.149 1.00 87.75 227 LEU A N 1
ATOM 1747 C CA . LEU A 1 227 ? 2.351 9.789 -2.672 1.00 87.75 227 LEU A CA 1
ATOM 1748 C C . LEU A 1 227 ? 1.788 11.219 -2.577 1.00 87.75 227 LEU A C 1
ATOM 1750 O O . LEU A 1 227 ? 2.478 12.066 -2.011 1.00 87.75 227 LEU A O 1
ATOM 1754 N N . PRO A 1 228 ? 0.542 11.494 -3.023 1.00 88.56 228 PRO A N 1
ATOM 1755 C CA . PRO A 1 228 ? -0.115 12.772 -2.760 1.00 88.56 228 PRO A CA 1
ATOM 1756 C C . PRO A 1 228 ? -0.080 13.204 -1.291 1.00 88.56 228 PRO A C 1
ATOM 1758 O O . PRO A 1 228 ? 0.054 14.389 -1.002 1.00 88.56 228 PRO A O 1
ATOM 1761 N N . ASP A 1 229 ? -0.210 12.262 -0.354 1.00 87.44 229 ASP A N 1
ATOM 1762 C CA . ASP A 1 229 ? -0.218 12.591 1.071 1.00 87.44 229 ASP A CA 1
ATOM 1763 C C . ASP A 1 229 ? 1.181 12.843 1.645 1.00 87.44 229 ASP A C 1
ATOM 1765 O O . ASP A 1 229 ? 1.339 13.721 2.492 1.00 87.44 229 ASP A O 1
ATOM 1769 N N . ILE A 1 230 ? 2.204 12.149 1.133 1.00 87.44 230 ILE A N 1
ATOM 1770 C CA . ILE A 1 230 ? 3.615 12.448 1.424 1.00 87.44 230 ILE A CA 1
ATOM 1771 C C . ILE A 1 230 ? 3.950 13.879 0.983 1.00 87.44 230 ILE A C 1
ATOM 1773 O O . ILE A 1 230 ? 4.488 14.655 1.767 1.00 87.44 230 ILE A O 1
ATOM 1777 N N . GLU A 1 231 ? 3.570 14.268 -0.236 1.00 86.75 231 GLU A N 1
ATOM 1778 C CA . GLU A 1 231 ? 3.827 15.620 -0.757 1.00 86.75 231 GLU A CA 1
ATOM 1779 C C . GLU A 1 231 ? 3.050 16.709 0.008 1.00 86.75 231 GLU A C 1
ATOM 1781 O O . GLU A 1 231 ? 3.535 17.833 0.162 1.00 86.75 231 GLU A O 1
ATOM 1786 N N . ARG A 1 232 ? 1.857 16.390 0.538 1.00 84.75 232 ARG A N 1
ATOM 1787 C CA . ARG A 1 232 ? 1.108 17.285 1.440 1.00 84.75 232 ARG A CA 1
ATOM 1788 C C . ARG A 1 232 ? 1.769 17.443 2.807 1.00 84.75 232 ARG A C 1
ATOM 1790 O O . ARG A 1 232 ? 1.643 18.507 3.411 1.00 84.75 232 ARG A O 1
ATOM 1797 N N . ALA A 1 233 ? 2.482 16.428 3.297 1.00 78.75 233 ALA A N 1
ATOM 1798 C CA . ALA A 1 233 ? 3.210 16.525 4.560 1.00 78.75 233 ALA A CA 1
ATOM 1799 C C . ALA A 1 233 ? 4.333 17.582 4.503 1.00 78.75 233 ALA A C 1
ATOM 1801 O O . ALA A 1 233 ? 4.605 18.226 5.513 1.00 78.75 233 ALA A O 1
ATOM 1802 N N . TRP A 1 234 ? 4.911 17.843 3.322 1.00 73.94 234 TRP A N 1
ATOM 1803 C CA . TRP A 1 234 ? 5.972 18.846 3.138 1.00 73.94 234 TRP A CA 1
ATOM 1804 C C . TRP A 1 234 ? 5.535 20.279 3.454 1.00 73.94 234 TRP A C 1
ATOM 1806 O O . TRP A 1 234 ? 6.355 21.090 3.877 1.00 73.94 234 TRP A O 1
ATOM 1816 N N . ALA A 1 235 ? 4.256 20.615 3.261 1.00 64.50 235 ALA A N 1
ATOM 1817 C CA . ALA A 1 235 ? 3.762 21.965 3.519 1.00 64.50 235 ALA A CA 1
ATOM 1818 C C . ALA A 1 235 ? 3.743 22.322 5.015 1.00 64.50 235 ALA A C 1
ATOM 1820 O O . ALA A 1 235 ? 3.814 23.496 5.364 1.00 64.50 235 ALA A O 1
ATOM 1821 N N . HIS A 1 236 ? 3.663 21.353 5.922 1.00 60.12 236 HIS A N 1
ATOM 1822 C CA . HIS A 1 236 ? 3.438 21.670 7.333 1.00 60.12 236 HIS A CA 1
ATOM 1823 C C . HIS A 1 236 ? 4.725 21.936 8.136 1.00 60.12 236 HIS A C 1
ATOM 1825 O O . HIS A 1 236 ? 4.665 22.521 9.219 1.00 60.12 236 HIS A O 1
ATOM 1831 N N . ASN A 1 237 ? 5.892 21.551 7.615 1.00 55.25 237 ASN A N 1
ATOM 1832 C CA . ASN A 1 237 ? 7.135 21.561 8.385 1.00 55.25 237 ASN A CA 1
ATOM 1833 C C . ASN A 1 237 ? 7.859 22.918 8.319 1.00 55.25 237 ASN A C 1
ATOM 1835 O O . ASN A 1 237 ? 7.978 23.550 7.267 1.00 55.25 237 ASN A O 1
ATOM 1839 N N . ARG A 1 238 ? 8.354 23.387 9.474 1.00 49.38 238 ARG A N 1
ATOM 1840 C CA . ARG A 1 238 ? 9.087 24.661 9.600 1.00 49.38 238 ARG A CA 1
ATOM 1841 C C . ARG A 1 238 ? 10.430 24.595 8.859 1.00 49.38 238 ARG A C 1
ATOM 1843 O O . ARG A 1 238 ? 11.055 23.542 8.775 1.00 49.38 238 ARG A O 1
ATOM 1850 N N . MET A 1 239 ? 10.927 25.750 8.399 1.00 44.03 239 MET A N 1
ATOM 1851 C CA . MET A 1 239 ? 12.275 25.902 7.823 1.00 44.03 239 MET A CA 1
ATOM 1852 C C . MET A 1 239 ? 13.374 25.522 8.845 1.00 44.03 239 MET A C 1
ATOM 1854 O O . MET A 1 239 ? 13.876 26.372 9.575 1.00 44.03 239 MET A O 1
ATOM 1858 N N . GLY A 1 240 ? 13.734 24.237 8.915 1.00 51.91 240 GLY A N 1
ATOM 1859 C CA . GLY A 1 240 ? 14.757 23.671 9.807 1.00 51.91 240 GLY A CA 1
ATOM 1860 C C . GLY A 1 240 ? 15.488 22.471 9.182 1.00 51.91 240 GLY A C 1
ATOM 1861 O O . GLY A 1 240 ? 15.544 22.350 7.961 1.00 51.91 240 GLY A O 1
ATOM 1862 N N . ARG A 1 241 ? 16.039 21.548 9.997 1.00 47.38 241 ARG A N 1
ATOM 1863 C CA . ARG A 1 241 ? 16.704 20.307 9.508 1.00 47.38 241 ARG A CA 1
ATOM 1864 C C . ARG A 1 241 ? 15.795 19.439 8.628 1.00 47.38 241 ARG A C 1
ATOM 1866 O O . ARG A 1 241 ? 16.296 18.692 7.794 1.00 47.38 241 ARG A O 1
ATOM 1873 N N . GLU A 1 242 ? 14.488 19.572 8.805 1.00 58.62 242 GLU A N 1
ATOM 1874 C CA . GLU A 1 242 ? 13.451 18.880 8.040 1.00 58.62 242 GLU A CA 1
ATOM 1875 C C . GLU A 1 242 ? 13.391 19.362 6.580 1.00 58.62 242 GLU A C 1
ATOM 1877 O O . GLU A 1 242 ? 13.233 18.532 5.695 1.00 58.62 242 GLU A O 1
ATOM 1882 N N . LEU A 1 243 ? 13.702 20.636 6.284 1.00 62.12 243 LEU A N 1
ATOM 1883 C CA . LEU A 1 243 ? 13.759 21.175 4.911 1.00 62.12 243 LEU A CA 1
ATOM 1884 C C . LEU A 1 243 ? 14.801 20.451 4.036 1.00 62.12 243 LEU A C 1
ATOM 1886 O O . LEU A 1 243 ? 14.590 20.233 2.839 1.00 62.12 243 LEU A O 1
ATOM 1890 N N . MET A 1 244 ? 15.931 20.065 4.644 1.00 56.12 244 MET A N 1
ATOM 1891 C CA . MET A 1 244 ? 17.008 19.349 3.956 1.00 56.12 244 MET A CA 1
ATOM 1892 C C . MET A 1 244 ? 16.590 17.923 3.556 1.00 56.12 244 MET A C 1
ATOM 1894 O O . MET A 1 244 ? 17.091 17.403 2.562 1.00 56.12 244 MET A O 1
ATOM 1898 N N . GLY A 1 245 ? 15.660 17.308 4.292 1.00 61.09 245 GLY A N 1
ATOM 1899 C CA . GLY A 1 245 ? 15.070 16.016 3.941 1.00 61.09 245 GLY A CA 1
ATOM 1900 C C . GLY A 1 245 ? 13.861 16.159 3.018 1.00 61.09 245 GLY A C 1
ATOM 1901 O O . GLY A 1 245 ? 13.853 15.582 1.938 1.00 61.09 245 GLY A O 1
ATOM 1902 N N . ASP A 1 246 ? 12.868 16.951 3.424 1.00 70.12 246 ASP A N 1
ATOM 1903 C CA . ASP A 1 246 ? 11.531 17.039 2.814 1.00 70.12 246 ASP A CA 1
ATOM 1904 C C . ASP A 1 246 ? 11.558 17.532 1.371 1.00 70.12 246 ASP A C 1
ATOM 1906 O O . ASP A 1 246 ? 10.851 17.003 0.521 1.00 70.12 246 ASP A O 1
ATOM 1910 N N . VAL A 1 247 ? 12.405 18.520 1.079 1.00 73.44 247 VAL A N 1
ATOM 1911 C CA . VAL A 1 247 ? 12.451 19.153 -0.244 1.00 73.44 247 VAL A CA 1
ATOM 1912 C C . VAL A 1 247 ? 13.796 18.909 -0.913 1.00 73.44 247 VAL A C 1
ATOM 1914 O O . VAL A 1 247 ? 13.844 18.450 -2.054 1.00 73.44 247 VAL A O 1
ATOM 1917 N N . LEU A 1 248 ? 14.911 19.169 -0.220 1.00 81.50 248 LEU A N 1
ATOM 1918 C CA . LEU A 1 248 ? 16.227 19.105 -0.861 1.00 81.50 248 LEU A CA 1
ATOM 1919 C C . LEU A 1 248 ? 16.602 17.676 -1.292 1.00 81.50 248 LEU A C 1
ATOM 1921 O O . LEU A 1 248 ? 17.120 17.507 -2.394 1.00 81.50 248 LEU A O 1
ATOM 1925 N N . GLY A 1 249 ? 16.311 16.650 -0.484 1.00 84.94 249 GLY A N 1
ATOM 1926 C CA . GLY A 1 249 ? 16.589 15.245 -0.816 1.00 84.94 249 GLY A CA 1
ATOM 1927 C C . GLY A 1 249 ? 15.926 14.783 -2.127 1.00 84.94 249 GLY A C 1
ATOM 1928 O O . GLY A 1 249 ? 16.637 14.408 -3.072 1.00 84.94 249 GLY A O 1
ATOM 1929 N N . PRO A 1 250 ? 14.584 14.847 -2.238 1.00 88.62 250 PRO A N 1
ATOM 1930 C CA . PRO A 1 250 ? 13.861 14.541 -3.471 1.00 88.62 250 PRO A CA 1
ATOM 1931 C C . PRO A 1 250 ? 14.291 15.408 -4.660 1.00 88.62 250 PRO A C 1
ATOM 1933 O O . PRO A 1 250 ? 14.463 14.892 -5.762 1.00 88.62 250 PRO A O 1
ATOM 1936 N N . VAL A 1 251 ? 14.536 16.706 -4.456 1.00 89.25 251 VAL A N 1
ATOM 1937 C CA . VAL A 1 251 ? 14.940 17.618 -5.540 1.00 89.25 251 VAL A CA 1
ATOM 1938 C C . VAL A 1 251 ? 16.336 17.280 -6.074 1.00 89.25 251 VAL A C 1
ATOM 1940 O O . VAL A 1 251 ? 16.518 17.151 -7.285 1.00 89.25 251 VAL A O 1
ATOM 1943 N N . VAL A 1 252 ? 17.327 17.083 -5.200 1.00 91.38 252 VAL A N 1
ATOM 1944 C CA . VAL A 1 252 ? 18.704 16.736 -5.599 1.00 91.38 252 VAL A CA 1
ATOM 1945 C C . VAL A 1 252 ? 18.737 15.402 -6.339 1.00 91.38 252 VAL A C 1
ATOM 1947 O O . VAL A 1 252 ? 19.372 15.285 -7.389 1.00 91.38 252 VAL A O 1
ATOM 1950 N N . THR A 1 253 ? 18.028 14.396 -5.828 1.00 93.31 253 THR A N 1
ATOM 1951 C CA . THR A 1 253 ? 17.946 13.085 -6.484 1.00 93.31 253 THR A CA 1
ATOM 1952 C C . THR A 1 253 ? 17.202 13.163 -7.820 1.00 93.31 253 THR A C 1
ATOM 1954 O O . THR A 1 253 ? 17.635 12.521 -8.776 1.00 93.31 253 THR A O 1
ATOM 1957 N N . LEU A 1 254 ? 16.170 14.008 -7.948 1.00 94.38 254 LEU A N 1
ATOM 1958 C CA . LEU A 1 254 ? 15.458 14.258 -9.210 1.00 94.38 254 LEU A CA 1
ATOM 1959 C C . LEU A 1 254 ? 16.359 14.889 -10.272 1.00 94.38 254 LEU A C 1
ATOM 1961 O O . LEU A 1 254 ? 16.367 14.429 -11.417 1.00 94.38 254 LEU A O 1
ATOM 1965 N N . PHE A 1 255 ? 17.168 15.884 -9.904 1.00 94.06 255 PHE A N 1
ATOM 1966 C CA . PHE A 1 255 ? 18.188 16.427 -10.804 1.00 94.06 255 PHE A CA 1
ATOM 1967 C C . PHE A 1 255 ? 19.227 15.364 -11.184 1.00 94.06 255 PHE A C 1
ATOM 1969 O O . PHE A 1 255 ? 19.599 15.259 -12.356 1.00 94.06 255 PHE A O 1
ATOM 1976 N N . GLY A 1 256 ? 19.636 14.524 -10.228 1.00 94.88 256 GLY A N 1
ATOM 1977 C CA . GLY A 1 256 ? 20.492 13.364 -10.476 1.00 94.88 256 GLY A CA 1
ATOM 1978 C C . GLY A 1 256 ? 19.894 12.388 -11.495 1.00 94.88 256 GLY A C 1
ATOM 1979 O O . GLY A 1 256 ? 20.594 11.955 -12.411 1.00 94.88 256 GLY A O 1
ATOM 1980 N N . LEU A 1 257 ? 18.592 12.095 -11.403 1.00 96.31 257 LEU A N 1
ATOM 1981 C CA . LEU A 1 257 ? 17.872 11.261 -12.369 1.00 96.31 257 LEU A CA 1
ATOM 1982 C C . LEU A 1 257 ? 17.810 11.914 -13.756 1.00 96.31 257 LEU A C 1
ATOM 1984 O O . LEU A 1 257 ? 18.071 11.239 -14.752 1.00 96.31 257 LEU A O 1
ATOM 1988 N N . CYS A 1 258 ? 17.516 13.215 -13.842 1.00 96.56 258 CYS A N 1
ATOM 1989 C CA . CYS A 1 258 ? 17.515 13.941 -15.117 1.00 96.56 258 CYS A CA 1
ATOM 1990 C C . CYS A 1 258 ? 18.887 13.845 -15.803 1.00 96.56 258 CYS A C 1
ATOM 1992 O O . CYS A 1 258 ? 18.984 13.559 -17.000 1.00 96.56 258 CYS A O 1
ATOM 1994 N N . LEU A 1 259 ? 19.963 14.001 -15.029 1.00 95.88 259 LEU A N 1
ATOM 1995 C CA . LEU A 1 259 ? 21.328 13.888 -15.530 1.00 95.88 259 LEU A CA 1
ATOM 1996 C C . LEU A 1 259 ? 21.691 12.450 -15.927 1.00 95.88 259 LEU A C 1
ATOM 1998 O O . LEU A 1 259 ? 22.307 12.238 -16.972 1.00 95.88 259 LEU A O 1
ATOM 2002 N N . ALA A 1 260 ? 21.265 11.453 -15.149 1.00 96.56 260 ALA A N 1
ATOM 2003 C CA . ALA A 1 260 ? 21.434 10.039 -15.477 1.00 96.56 260 ALA A CA 1
ATOM 2004 C C . ALA A 1 260 ? 20.725 9.662 -16.788 1.00 96.56 260 ALA A C 1
ATOM 2006 O O . ALA A 1 260 ? 21.308 8.988 -17.642 1.00 96.56 260 ALA A O 1
ATOM 2007 N N . LEU A 1 261 ? 19.493 10.139 -16.986 1.00 96.31 261 LEU A N 1
ATOM 2008 C CA . LEU A 1 261 ? 18.746 9.951 -18.229 1.00 96.31 261 LEU A CA 1
ATOM 2009 C C . LEU A 1 261 ? 19.445 10.647 -19.397 1.00 96.31 261 LEU A C 1
ATOM 2011 O O . LEU A 1 261 ? 19.565 10.049 -20.466 1.00 96.31 261 LEU A O 1
ATOM 2015 N N . TRP A 1 262 ? 19.961 11.861 -19.202 1.00 95.69 262 TRP A N 1
ATOM 2016 C CA . TRP A 1 262 ? 20.750 12.553 -20.221 1.00 95.69 262 TRP A CA 1
ATOM 2017 C C . TRP A 1 262 ? 21.991 11.744 -20.631 1.00 95.69 262 TRP A C 1
ATOM 2019 O O . TRP A 1 262 ? 22.211 11.510 -21.824 1.00 95.69 262 TRP A O 1
ATOM 2029 N N . VAL A 1 263 ? 22.763 11.237 -19.660 1.00 94.88 263 VAL A N 1
ATOM 2030 C CA . VAL A 1 263 ? 23.929 10.372 -19.912 1.00 94.88 263 VAL A CA 1
ATOM 2031 C C . VAL A 1 263 ? 23.525 9.117 -20.688 1.00 94.88 263 VAL A C 1
ATOM 2033 O O . VAL A 1 263 ? 24.154 8.798 -21.701 1.00 94.88 263 VAL A O 1
ATOM 2036 N N . ALA A 1 264 ? 22.455 8.433 -20.272 1.00 92.69 264 ALA A N 1
ATOM 2037 C CA . ALA A 1 264 ? 21.952 7.246 -20.961 1.00 92.69 264 ALA A CA 1
ATOM 2038 C C . ALA A 1 264 ? 21.543 7.556 -22.414 1.00 92.69 264 ALA A C 1
ATOM 2040 O O . ALA A 1 264 ? 21.892 6.806 -23.329 1.00 92.69 264 ALA A O 1
ATOM 2041 N N . GLY A 1 265 ? 20.890 8.699 -22.653 1.00 91.50 265 GLY A N 1
ATOM 2042 C CA . GLY A 1 265 ? 20.558 9.182 -23.995 1.00 91.50 265 GLY A CA 1
ATOM 2043 C C . GLY A 1 265 ? 21.796 9.465 -24.856 1.00 91.50 265 GLY A C 1
ATOM 2044 O O . GLY A 1 265 ? 21.804 9.166 -26.051 1.00 91.50 265 GLY A O 1
ATOM 2045 N N . ARG A 1 266 ? 22.886 9.974 -24.265 1.00 90.12 266 ARG A N 1
ATOM 2046 C CA . ARG A 1 266 ? 24.170 10.166 -24.968 1.00 90.12 266 ARG A CA 1
ATOM 2047 C C . ARG A 1 266 ? 24.878 8.847 -25.261 1.00 90.12 266 ARG A C 1
ATOM 2049 O O . ARG A 1 266 ? 25.486 8.708 -26.323 1.00 90.12 266 ARG A O 1
ATOM 2056 N N . TRP A 1 267 ? 24.813 7.874 -24.356 1.00 89.25 267 TRP A N 1
ATOM 2057 C CA . TRP A 1 267 ? 25.374 6.541 -24.583 1.00 89.25 267 TRP A CA 1
ATOM 2058 C C . TRP A 1 267 ? 24.674 5.790 -25.716 1.00 89.25 267 TRP A C 1
ATOM 2060 O O . TRP A 1 267 ? 25.351 5.093 -26.470 1.00 89.25 267 TRP A O 1
ATOM 2070 N N . ALA A 1 268 ? 23.377 6.030 -25.918 1.00 85.94 268 ALA A N 1
ATOM 2071 C CA . ALA A 1 268 ? 22.598 5.462 -27.017 1.00 85.94 268 ALA A CA 1
ATOM 2072 C C . ALA A 1 268 ? 23.081 5.878 -28.428 1.00 85.94 268 ALA A C 1
ATOM 2074 O O . ALA A 1 268 ? 22.754 5.214 -29.415 1.00 85.94 268 ALA A O 1
ATOM 2075 N N . LEU A 1 269 ? 23.885 6.947 -28.540 1.00 84.25 269 LEU A N 1
ATOM 2076 C CA . LEU A 1 269 ? 24.502 7.404 -29.796 1.00 84.25 269 LEU A CA 1
ATOM 2077 C C . LEU A 1 269 ? 25.800 6.657 -30.156 1.00 84.25 269 LEU A C 1
ATOM 2079 O O . LEU A 1 269 ? 26.345 6.889 -31.235 1.00 84.25 269 LEU A O 1
ATOM 2083 N N . LEU A 1 270 ? 26.314 5.799 -29.261 1.00 80.00 270 LEU A N 1
ATOM 2084 C CA . LEU A 1 270 ? 27.534 4.996 -29.444 1.00 80.00 270 LEU A CA 1
ATOM 2085 C C . LEU A 1 270 ? 28.794 5.793 -29.824 1.00 80.00 270 LEU A C 1
ATOM 2087 O O . LEU A 1 270 ? 29.722 5.263 -30.433 1.00 80.00 270 LEU A O 1
ATOM 2091 N N . HIS A 1 271 ? 28.873 7.070 -29.447 1.00 78.38 271 HIS A N 1
ATOM 2092 C CA . HIS A 1 271 ? 30.055 7.888 -29.721 1.00 78.38 271 HIS A CA 1
ATOM 2093 C C . HIS A 1 271 ? 31.321 7.251 -29.126 1.00 78.38 271 HIS A C 1
ATOM 2095 O O . HIS A 1 271 ? 31.403 7.063 -27.909 1.00 78.38 271 HIS A O 1
ATOM 2101 N N . GLY A 1 272 ? 32.304 6.930 -29.972 1.00 71.75 272 GLY A N 1
ATOM 2102 C CA . GLY A 1 272 ? 33.567 6.306 -29.565 1.00 71.75 272 GLY A CA 1
ATOM 2103 C C . GLY A 1 272 ? 33.542 4.782 -29.407 1.00 71.75 272 GLY A C 1
ATOM 2104 O O . GLY A 1 272 ? 34.476 4.233 -28.823 1.00 71.75 272 GLY A O 1
ATOM 2105 N N . VAL A 1 273 ? 32.487 4.103 -29.867 1.00 77.44 273 VAL A N 1
ATOM 2106 C CA . VAL A 1 273 ? 32.467 2.638 -30.027 1.00 77.44 273 VAL A CA 1
ATOM 2107 C C . VAL A 1 273 ? 33.205 2.265 -31.333 1.00 77.44 273 VAL A C 1
ATOM 2109 O O . VAL A 1 273 ? 33.126 3.040 -32.286 1.00 77.44 273 VAL A O 1
ATOM 2112 N N . PRO A 1 274 ? 33.956 1.146 -31.393 1.00 77.06 274 PRO A N 1
ATOM 2113 C CA . PRO A 1 274 ? 34.645 0.688 -32.596 1.00 77.06 274 PRO A CA 1
ATOM 2114 C C . PRO A 1 274 ? 33.671 0.367 -33.725 1.00 77.06 274 PRO A C 1
ATOM 2116 O O . PRO A 1 274 ? 32.515 0.025 -33.480 1.00 77.06 274 PRO A O 1
ATOM 2119 N N . THR A 1 275 ? 34.167 0.436 -34.958 1.00 77.88 275 THR A N 1
ATOM 2120 C CA . THR A 1 275 ? 33.412 0.079 -36.165 1.00 77.88 275 THR A CA 1
ATOM 2121 C C . THR A 1 275 ? 33.061 -1.393 -36.241 1.00 77.88 275 THR A C 1
ATOM 2123 O O . THR A 1 275 ? 32.078 -1.732 -36.879 1.00 77.88 275 THR A O 1
ATOM 2126 N N . GLU A 1 276 ? 33.801 -2.247 -35.545 1.00 82.62 276 GLU A N 1
ATOM 2127 C CA . GLU A 1 276 ? 33.564 -3.683 -35.504 1.00 82.62 276 GLU A CA 1
ATOM 2128 C C . GLU A 1 276 ? 33.339 -4.152 -34.070 1.00 82.62 276 GLU A C 1
ATOM 2130 O O . GLU A 1 276 ? 34.050 -3.758 -33.135 1.00 82.62 276 GLU A O 1
ATOM 2135 N N . ARG A 1 277 ? 32.352 -5.030 -33.901 1.00 82.50 277 ARG A N 1
ATOM 2136 C CA . ARG A 1 277 ? 32.096 -5.711 -32.639 1.00 82.50 277 ARG A CA 1
ATOM 2137 C C . ARG A 1 277 ? 33.168 -6.754 -32.406 1.00 82.50 277 ARG A C 1
ATOM 2139 O O . ARG A 1 277 ? 33.418 -7.617 -33.246 1.00 82.50 277 ARG A O 1
ATOM 2146 N N . LYS A 1 278 ? 33.766 -6.723 -31.219 1.00 78.94 278 LYS A N 1
ATOM 2147 C CA . LYS A 1 278 ? 34.808 -7.691 -30.873 1.00 78.94 278 LYS A CA 1
ATOM 2148 C C . LYS A 1 278 ? 34.177 -9.033 -30.484 1.00 78.94 278 LYS A C 1
ATOM 2150 O O . LYS A 1 278 ? 33.326 -9.042 -29.582 1.00 78.94 278 LYS A O 1
ATOM 2155 N N . PRO A 1 279 ? 34.583 -10.162 -31.099 1.00 78.25 279 PRO A N 1
ATOM 2156 C CA . PRO A 1 279 ? 34.213 -11.479 -30.604 1.00 78.25 279 PRO A CA 1
ATOM 2157 C C . PRO A 1 279 ? 34.826 -11.712 -29.221 1.00 78.25 279 PRO A C 1
ATOM 2159 O O . PRO A 1 279 ? 35.893 -11.191 -28.890 1.00 78.25 279 PRO A O 1
ATOM 2162 N N . GLN A 1 280 ? 34.143 -12.508 -28.402 1.00 77.62 280 GLN A N 1
ATOM 2163 C CA . GLN A 1 280 ? 34.715 -12.989 -27.151 1.00 77.62 280 GLN A CA 1
ATOM 2164 C C . GLN A 1 280 ? 35.685 -14.129 -27.458 1.00 77.62 280 GLN A C 1
ATOM 2166 O O . GLN A 1 280 ? 35.263 -15.223 -27.829 1.00 77.62 280 GLN A O 1
ATOM 2171 N N . GLY A 1 281 ? 36.985 -13.857 -27.349 1.00 75.38 281 GLY A N 1
ATOM 2172 C CA . GLY A 1 281 ? 38.019 -14.860 -27.586 1.00 75.38 281 GLY A CA 1
ATOM 2173 C C . GLY A 1 281 ? 37.991 -15.983 -26.544 1.00 75.38 281 GLY A C 1
ATOM 2174 O O . GLY A 1 281 ? 37.444 -15.839 -25.451 1.00 75.38 281 GLY A O 1
ATOM 2175 N N . LYS A 1 282 ? 38.658 -17.104 -26.842 1.00 81.81 282 LYS A N 1
ATOM 2176 C CA . LYS A 1 282 ? 38.796 -18.229 -25.894 1.00 81.81 282 LYS A CA 1
ATOM 2177 C C . LYS A 1 282 ? 39.331 -17.779 -24.530 1.00 81.81 282 LYS A C 1
ATOM 2179 O O . LYS A 1 282 ? 38.848 -18.253 -23.509 1.00 81.81 282 LYS A O 1
ATOM 2184 N N . GLY A 1 283 ? 40.249 -16.810 -24.509 1.00 85.00 283 GLY A N 1
ATOM 2185 C CA . GLY A 1 283 ? 40.776 -16.221 -23.277 1.00 85.00 283 GLY A CA 1
ATOM 2186 C C . GLY A 1 283 ? 39.697 -15.602 -22.382 1.00 85.00 283 GLY A C 1
ATOM 2187 O O . GLY A 1 283 ? 39.674 -15.888 -21.192 1.00 85.00 283 GLY A O 1
ATOM 2188 N N . SER A 1 284 ? 38.747 -14.832 -22.930 1.00 84.38 284 SER A N 1
ATOM 2189 C CA . SER A 1 284 ? 37.677 -14.231 -22.118 1.00 84.38 284 SER A CA 1
ATOM 2190 C C . SER A 1 284 ? 36.682 -15.271 -21.602 1.00 84.38 284 SER A C 1
ATOM 2192 O O . SER A 1 284 ? 36.176 -15.122 -20.493 1.00 84.38 284 SER A O 1
ATOM 2194 N N . LEU A 1 285 ? 36.437 -16.345 -22.361 1.00 88.25 285 LEU A N 1
ATOM 2195 C CA . LEU A 1 285 ? 35.615 -17.476 -21.912 1.00 88.25 285 LEU A CA 1
ATOM 2196 C C . LEU A 1 285 ? 36.294 -18.256 -20.779 1.00 88.25 285 LEU A C 1
ATOM 2198 O O . LEU A 1 285 ? 35.633 -18.616 -19.809 1.00 88.25 285 LEU A O 1
ATOM 2202 N N . ILE A 1 286 ? 37.610 -18.470 -20.871 1.00 90.44 286 ILE A N 1
ATOM 2203 C CA . ILE A 1 286 ? 38.401 -19.082 -19.796 1.00 90.44 286 ILE A CA 1
ATOM 2204 C C . ILE A 1 286 ? 38.404 -18.171 -18.566 1.00 90.44 286 ILE A C 1
ATOM 2206 O O . ILE A 1 286 ? 38.174 -18.655 -17.465 1.00 90.44 286 ILE A O 1
ATOM 2210 N N . CYS A 1 287 ? 38.578 -16.855 -18.726 1.00 91.88 287 CYS A N 1
ATOM 2211 C CA . CYS A 1 287 ? 38.460 -15.913 -17.612 1.00 91.88 287 CYS A CA 1
ATOM 2212 C C . CYS A 1 287 ? 37.069 -15.960 -16.966 1.00 91.88 287 CYS A C 1
ATOM 2214 O O . CYS A 1 287 ? 36.981 -15.958 -15.743 1.00 91.88 287 CYS A O 1
ATOM 2216 N N . LEU A 1 288 ? 35.992 -16.036 -17.759 1.00 91.88 288 LEU A N 1
ATOM 2217 C CA . LEU A 1 288 ? 34.624 -16.160 -17.248 1.00 91.88 288 LEU A CA 1
ATOM 2218 C C . LEU A 1 288 ? 34.433 -17.464 -16.460 1.00 91.88 288 LEU A C 1
ATOM 2220 O O . LEU A 1 288 ? 33.844 -17.438 -15.381 1.00 91.88 288 LEU A O 1
ATOM 2224 N N . LEU A 1 289 ? 34.966 -18.578 -16.972 1.00 94.62 289 LEU A N 1
ATOM 2225 C CA . LEU A 1 289 ? 34.954 -19.876 -16.300 1.00 94.62 289 LEU A CA 1
ATOM 2226 C C . LEU A 1 289 ? 35.730 -19.831 -14.980 1.00 94.62 289 LEU A C 1
ATOM 2228 O O . LEU A 1 289 ? 35.189 -20.200 -13.944 1.00 94.62 289 LEU A O 1
ATOM 2232 N N . VAL A 1 290 ? 36.975 -19.347 -15.006 1.00 95.31 290 VAL A N 1
ATOM 2233 C CA . VAL A 1 290 ? 37.846 -19.240 -13.827 1.00 95.31 290 VAL A CA 1
ATOM 2234 C C . VAL A 1 290 ? 37.213 -18.331 -12.779 1.00 95.31 290 VAL A C 1
ATOM 2236 O O . VAL A 1 290 ? 37.146 -18.706 -11.613 1.00 95.31 290 VAL A O 1
ATOM 2239 N N . LEU A 1 291 ? 36.682 -17.175 -13.184 1.00 95.56 291 LEU A N 1
ATOM 2240 C CA . LEU A 1 291 ? 35.986 -16.268 -12.276 1.00 95.56 291 LEU A CA 1
ATOM 2241 C C . LEU A 1 291 ? 34.731 -16.924 -11.689 1.00 95.56 291 LEU A C 1
ATOM 2243 O O . LEU A 1 291 ? 34.509 -16.825 -10.488 1.00 95.56 291 LEU A O 1
ATOM 2247 N N . GLY A 1 292 ? 33.947 -17.637 -12.502 1.00 94.00 292 GLY A N 1
ATOM 2248 C CA . GLY A 1 292 ? 32.793 -18.405 -12.036 1.00 94.00 292 GLY A CA 1
ATOM 2249 C C . GLY A 1 292 ? 33.178 -19.476 -11.009 1.00 94.00 292 GLY A C 1
ATOM 2250 O O . GLY A 1 292 ? 32.534 -19.581 -9.971 1.00 94.00 292 GLY A O 1
ATOM 2251 N N . VAL A 1 293 ? 34.266 -20.218 -11.238 1.00 96.06 293 VAL A N 1
ATOM 2252 C CA . VAL A 1 293 ? 34.776 -21.234 -10.301 1.00 96.06 293 VAL A CA 1
ATOM 2253 C C . VAL A 1 293 ? 35.294 -20.598 -9.007 1.00 96.06 293 VAL A C 1
ATOM 2255 O O . VAL A 1 293 ? 34.963 -21.081 -7.927 1.00 96.06 293 VAL A O 1
ATOM 2258 N N . ILE A 1 294 ? 36.048 -19.496 -9.087 1.00 96.19 294 ILE A N 1
ATOM 2259 C CA . ILE A 1 294 ? 36.551 -18.769 -7.908 1.00 96.19 294 ILE A CA 1
ATOM 2260 C C . ILE A 1 294 ? 35.386 -18.225 -7.077 1.00 96.19 294 ILE A C 1
ATOM 2262 O O . ILE A 1 294 ? 35.345 -18.435 -5.865 1.00 96.19 294 ILE A O 1
ATOM 2266 N N . LEU A 1 295 ? 34.419 -17.559 -7.717 1.00 94.38 295 LEU A N 1
ATOM 2267 C CA . LEU A 1 295 ? 33.236 -17.030 -7.038 1.00 94.38 295 LEU A CA 1
ATOM 2268 C C . LEU A 1 295 ? 32.371 -18.154 -6.461 1.00 94.38 295 LEU A C 1
ATOM 2270 O O . LEU A 1 295 ? 31.864 -18.009 -5.354 1.00 94.38 295 LEU A O 1
ATOM 2274 N N . GLY A 1 296 ? 32.244 -19.285 -7.161 1.00 93.50 296 GLY A N 1
ATOM 2275 C CA . GLY A 1 296 ? 31.546 -20.472 -6.667 1.00 93.50 296 GLY A CA 1
ATOM 2276 C C . GLY A 1 296 ? 32.220 -21.075 -5.435 1.00 93.50 296 GLY A C 1
ATOM 2277 O O . GLY A 1 296 ? 31.550 -21.359 -4.444 1.00 93.50 296 GLY A O 1
ATOM 2278 N N . GLY A 1 297 ? 33.551 -21.195 -5.450 1.00 94.25 297 GLY A N 1
ATOM 2279 C CA . GLY A 1 297 ? 34.335 -21.628 -4.293 1.00 94.25 297 GLY A CA 1
ATOM 2280 C C . GLY A 1 297 ? 34.180 -20.680 -3.103 1.00 94.25 297 GLY A C 1
ATOM 2281 O O . GLY A 1 297 ? 33.897 -21.127 -1.993 1.00 94.25 297 GLY A O 1
ATOM 2282 N N . ALA A 1 298 ? 34.278 -19.367 -3.332 1.00 92.06 298 ALA A N 1
ATOM 2283 C CA . ALA A 1 298 ? 34.072 -18.357 -2.296 1.00 92.06 298 ALA A CA 1
ATOM 2284 C C . ALA A 1 298 ? 32.644 -18.399 -1.720 1.00 92.06 298 ALA A C 1
ATOM 2286 O O . ALA A 1 298 ? 32.475 -18.406 -0.502 1.00 92.06 298 ALA A O 1
ATOM 2287 N N . ALA A 1 299 ? 31.619 -18.491 -2.572 1.00 90.75 299 ALA A N 1
ATOM 2288 C CA . ALA A 1 299 ? 30.223 -18.616 -2.157 1.00 90.75 299 ALA A CA 1
ATOM 2289 C C . ALA A 1 299 ? 29.980 -19.892 -1.335 1.00 90.75 299 ALA A C 1
ATOM 2291 O O . ALA A 1 299 ? 29.312 -19.840 -0.303 1.00 90.75 299 ALA A O 1
ATOM 2292 N N . PHE A 1 300 ? 30.581 -21.020 -1.726 1.00 91.31 300 PHE A N 1
ATOM 2293 C CA . PHE A 1 300 ? 30.498 -22.270 -0.972 1.00 91.31 300 PHE A CA 1
ATOM 2294 C C . PHE A 1 300 ? 31.167 -22.166 0.407 1.00 91.31 300 PHE A C 1
ATOM 2296 O O . PHE A 1 300 ? 30.611 -22.634 1.402 1.00 91.31 300 PHE A O 1
ATOM 2303 N N . VAL A 1 301 ? 32.325 -21.503 0.497 1.00 91.56 301 VAL A N 1
ATOM 2304 C CA . VAL A 1 301 ? 32.994 -21.221 1.778 1.00 91.56 301 VAL A CA 1
ATOM 2305 C C . VAL A 1 301 ? 32.121 -20.326 2.666 1.00 91.56 301 VAL A C 1
ATOM 2307 O O . VAL A 1 301 ? 31.917 -20.642 3.839 1.00 91.56 301 VAL A O 1
ATOM 2310 N N . LEU A 1 302 ? 31.538 -19.257 2.111 1.00 87.81 302 LEU A N 1
ATOM 2311 C CA . LEU A 1 302 ? 30.623 -18.370 2.839 1.00 87.81 302 LEU A CA 1
ATOM 2312 C C . LEU A 1 302 ? 29.377 -19.111 3.337 1.00 87.81 302 LEU A C 1
ATOM 2314 O O . LEU A 1 302 ? 28.964 -18.903 4.478 1.00 87.81 302 LEU A O 1
ATOM 2318 N N . PHE A 1 303 ? 28.803 -20.000 2.526 1.00 87.00 303 PHE A N 1
ATOM 2319 C CA . PHE A 1 303 ? 27.713 -20.881 2.944 1.00 87.00 303 PHE A CA 1
ATOM 2320 C C . PHE A 1 303 ? 28.147 -21.799 4.095 1.00 87.00 303 PHE A C 1
ATOM 2322 O O . PHE A 1 303 ? 27.483 -21.862 5.130 1.00 87.00 303 PHE A O 1
ATOM 2329 N N . ARG A 1 304 ? 29.312 -22.449 3.975 1.00 88.06 304 ARG A N 1
ATOM 2330 C CA . ARG A 1 304 ? 29.835 -23.376 4.989 1.00 88.06 304 ARG A CA 1
ATOM 2331 C C . ARG A 1 304 ? 30.131 -22.705 6.333 1.00 88.06 304 ARG A C 1
ATOM 2333 O O . ARG A 1 304 ? 30.065 -23.378 7.368 1.00 88.06 304 ARG A O 1
ATOM 2340 N N . TRP A 1 305 ? 30.457 -21.414 6.320 1.00 85.75 305 TRP A N 1
ATOM 2341 C CA . TRP A 1 305 ? 30.654 -20.576 7.508 1.00 85.75 305 TRP A CA 1
AT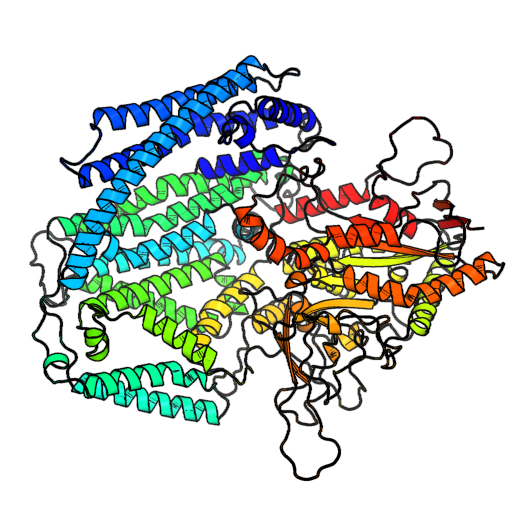OM 2342 C C . TRP A 1 305 ? 29.372 -19.892 8.012 1.00 85.75 305 TRP A C 1
ATOM 2344 O O . TRP A 1 305 ? 29.410 -19.218 9.038 1.00 85.75 305 TRP A O 1
ATOM 2354 N N . GLY A 1 306 ? 28.231 -20.069 7.337 1.00 80.81 306 GLY A N 1
ATOM 2355 C CA . GLY A 1 306 ? 26.951 -19.475 7.735 1.00 80.81 306 GLY A CA 1
ATOM 2356 C C . GLY A 1 306 ? 26.819 -17.978 7.422 1.00 80.81 306 GLY A C 1
ATOM 2357 O O . GLY A 1 306 ? 25.984 -17.288 8.015 1.00 80.81 306 GLY A O 1
ATOM 2358 N N . TYR A 1 307 ? 27.638 -17.452 6.506 1.00 83.56 307 TYR A N 1
ATOM 2359 C CA . TYR A 1 307 ? 27.558 -16.066 6.038 1.00 83.56 307 TYR A CA 1
ATOM 2360 C C . TYR A 1 307 ? 26.630 -15.882 4.830 1.00 83.56 307 TYR A C 1
ATOM 2362 O O . TYR A 1 307 ? 26.122 -14.779 4.633 1.00 83.56 307 TYR A O 1
ATOM 2370 N N . GLY A 1 308 ? 26.364 -16.935 4.054 1.00 83.12 308 GLY A N 1
ATOM 2371 C CA . GLY A 1 308 ? 25.480 -16.903 2.883 1.00 83.12 308 GLY A CA 1
ATOM 2372 C C . GLY A 1 308 ? 24.596 -18.142 2.759 1.00 83.12 308 GLY A C 1
ATOM 2373 O O . GLY A 1 308 ? 24.719 -19.085 3.542 1.00 83.12 308 GLY A O 1
ATOM 2374 N N . THR A 1 309 ? 23.689 -18.123 1.789 1.00 86.25 309 THR A N 1
ATOM 2375 C CA . THR A 1 309 ? 22.817 -19.250 1.423 1.00 86.25 309 THR A CA 1
ATOM 2376 C C . THR A 1 309 ? 23.408 -20.012 0.235 1.00 86.25 309 THR A C 1
ATOM 2378 O O . THR A 1 309 ? 24.333 -19.535 -0.424 1.00 86.25 309 THR A O 1
ATOM 2381 N N . LEU A 1 310 ? 22.870 -21.196 -0.078 1.00 87.50 310 LEU A N 1
ATOM 2382 C CA . LEU A 1 310 ? 23.211 -21.892 -1.328 1.00 87.50 310 LEU A CA 1
ATOM 2383 C C . LEU A 1 310 ? 22.826 -21.070 -2.570 1.00 87.50 310 LEU A C 1
ATOM 2385 O O . LEU A 1 310 ? 23.455 -21.223 -3.616 1.00 87.50 310 LEU A O 1
ATOM 2389 N N . GLY A 1 311 ? 21.865 -20.149 -2.437 1.00 86.88 311 GLY A N 1
ATOM 2390 C CA . GLY A 1 311 ? 21.496 -19.180 -3.466 1.00 86.88 311 GLY A CA 1
ATOM 2391 C C . GLY A 1 311 ? 22.660 -18.320 -3.962 1.00 86.88 311 GLY A C 1
ATOM 2392 O O . GLY A 1 311 ? 22.687 -17.962 -5.138 1.00 86.88 311 GLY A O 1
ATOM 2393 N N . ALA A 1 312 ? 23.696 -18.094 -3.143 1.00 89.56 312 ALA A N 1
ATOM 2394 C CA . ALA A 1 312 ? 24.907 -17.381 -3.559 1.00 89.56 312 ALA A CA 1
ATOM 2395 C C . ALA A 1 312 ? 25.649 -18.051 -4.739 1.00 89.56 312 ALA A C 1
ATOM 2397 O O . ALA A 1 312 ? 26.455 -17.407 -5.414 1.00 89.56 312 ALA A O 1
ATOM 2398 N N . LEU A 1 313 ? 25.370 -19.330 -5.025 1.00 92.00 313 LEU A N 1
ATOM 2399 C CA . LEU A 1 313 ? 25.913 -20.049 -6.179 1.00 92.00 313 LEU A CA 1
ATOM 2400 C C . LEU A 1 313 ? 25.213 -19.706 -7.502 1.00 92.00 313 LEU A C 1
ATOM 2402 O O . LEU A 1 313 ? 25.746 -20.053 -8.551 1.00 92.00 313 LEU A O 1
ATOM 2406 N N . ALA A 1 314 ? 24.071 -19.010 -7.498 1.00 93.06 314 ALA A N 1
ATOM 2407 C CA . ALA A 1 314 ? 23.282 -18.755 -8.705 1.00 93.06 314 ALA A CA 1
ATOM 2408 C C . ALA A 1 314 ? 24.078 -18.042 -9.815 1.00 93.06 314 ALA A C 1
ATOM 2410 O O . ALA A 1 314 ? 24.137 -18.522 -10.950 1.00 93.06 314 ALA A O 1
ATOM 2411 N N . ILE A 1 315 ? 24.745 -16.928 -9.489 1.00 93.38 315 ILE A N 1
ATOM 2412 C CA . ILE A 1 315 ? 25.575 -16.180 -10.448 1.00 93.38 315 ILE A CA 1
ATOM 2413 C C . ILE A 1 315 ? 26.775 -17.029 -10.926 1.00 93.38 315 ILE A C 1
ATOM 2415 O O . ILE A 1 315 ? 26.929 -17.177 -12.143 1.00 93.38 315 ILE A O 1
ATOM 2419 N N . PRO A 1 316 ? 27.592 -17.639 -10.035 1.00 95.00 316 PRO A N 1
ATOM 2420 C CA . PRO A 1 316 ? 28.640 -18.583 -10.427 1.00 95.00 316 PRO A CA 1
ATOM 2421 C C . PRO A 1 316 ? 28.169 -19.706 -11.357 1.00 95.00 316 PRO A C 1
ATOM 2423 O O . PRO A 1 316 ? 28.821 -19.968 -12.365 1.00 95.00 316 PRO A O 1
ATOM 2426 N N . ILE A 1 317 ? 27.029 -20.340 -11.060 1.00 95.12 317 ILE A N 1
ATOM 2427 C CA . ILE A 1 317 ? 26.462 -21.426 -11.870 1.00 95.12 317 ILE A CA 1
ATOM 2428 C C . ILE A 1 317 ? 26.146 -20.917 -13.275 1.00 95.12 317 ILE A C 1
ATOM 2430 O O . ILE A 1 317 ? 26.582 -21.527 -14.248 1.00 95.12 317 ILE A O 1
ATOM 2434 N N . ILE A 1 318 ? 25.453 -19.781 -13.401 1.00 94.44 318 ILE A N 1
ATOM 2435 C CA . ILE A 1 318 ? 25.131 -19.195 -14.710 1.00 94.44 318 ILE A CA 1
ATOM 2436 C C . ILE A 1 318 ? 26.414 -18.881 -15.492 1.00 94.44 318 ILE A C 1
ATOM 2438 O O . ILE A 1 318 ? 26.500 -19.196 -16.680 1.00 94.44 318 ILE A O 1
ATOM 2442 N N . MET A 1 319 ? 27.432 -18.311 -14.839 1.00 94.38 319 MET A N 1
ATOM 2443 C CA . MET A 1 319 ? 28.720 -18.011 -15.474 1.00 94.38 319 MET A CA 1
ATOM 2444 C C . MET A 1 319 ? 29.430 -19.275 -15.970 1.00 94.38 319 MET A C 1
ATOM 2446 O O . MET A 1 319 ? 29.847 -19.320 -17.128 1.00 94.38 319 MET A O 1
ATOM 2450 N N . VAL A 1 320 ? 29.548 -20.303 -15.123 1.00 95.69 320 VAL A N 1
ATOM 2451 C CA . VAL A 1 320 ? 30.213 -21.572 -15.458 1.00 95.69 320 VAL A CA 1
ATOM 2452 C C . VAL A 1 320 ? 29.457 -22.301 -16.565 1.00 95.69 320 VAL A C 1
ATOM 2454 O O . VAL A 1 320 ? 30.076 -22.698 -17.547 1.00 95.69 320 VAL A O 1
ATOM 2457 N N . VAL A 1 321 ? 28.129 -22.422 -16.466 1.00 95.38 321 VAL A N 1
ATOM 2458 C CA . VAL A 1 321 ? 27.293 -23.086 -17.480 1.00 95.38 321 VAL A CA 1
ATOM 2459 C C . VAL A 1 321 ? 27.428 -22.391 -18.834 1.00 95.38 321 VAL A C 1
ATOM 2461 O O . VAL A 1 321 ? 27.690 -23.053 -19.839 1.00 95.38 321 VAL A O 1
ATOM 2464 N N . LEU A 1 322 ? 27.319 -21.058 -18.877 1.00 94.06 322 LEU A N 1
ATOM 2465 C CA . LEU A 1 322 ? 27.470 -20.307 -20.125 1.00 94.06 322 LEU A CA 1
ATOM 2466 C C . LEU A 1 322 ? 28.891 -20.403 -20.693 1.00 94.06 322 LEU A C 1
ATOM 2468 O O . LEU A 1 322 ? 29.042 -20.493 -21.914 1.00 94.06 322 LEU A O 1
ATOM 2472 N N . ALA A 1 323 ? 29.923 -20.395 -19.844 1.00 93.88 323 ALA A N 1
ATOM 2473 C CA . ALA A 1 323 ? 31.313 -20.516 -20.273 1.00 93.88 323 ALA A CA 1
ATOM 2474 C C . ALA A 1 323 ? 31.624 -21.917 -20.824 1.00 93.88 323 ALA A C 1
ATOM 2476 O O . ALA A 1 323 ? 32.137 -22.023 -21.937 1.00 93.88 323 ALA A O 1
ATOM 2477 N N . VAL A 1 324 ? 31.265 -22.982 -20.096 1.00 94.88 324 VAL A N 1
ATOM 2478 C CA . VAL A 1 324 ? 31.470 -24.381 -20.514 1.00 94.88 324 VAL A CA 1
ATOM 2479 C C . VAL A 1 324 ? 30.722 -24.662 -21.810 1.00 94.88 324 VAL A C 1
ATOM 2481 O O . VAL A 1 324 ? 31.333 -25.115 -22.776 1.00 94.88 324 VAL A O 1
ATOM 2484 N N . TRP A 1 325 ? 29.435 -24.307 -21.884 1.00 94.69 325 TRP A N 1
ATOM 2485 C CA . TRP A 1 325 ? 28.659 -24.487 -23.110 1.00 94.69 325 TRP A CA 1
ATOM 2486 C C . TRP A 1 325 ? 29.301 -23.730 -24.281 1.00 94.69 325 TRP A C 1
ATOM 2488 O O . TRP A 1 325 ? 29.506 -24.296 -25.353 1.00 94.69 325 TRP A O 1
ATOM 2498 N N . SER A 1 326 ? 29.723 -22.482 -24.063 1.00 92.50 326 SER A N 1
ATOM 2499 C CA . SER A 1 326 ? 30.399 -21.693 -25.098 1.00 92.50 326 SER A CA 1
ATOM 2500 C C . SER A 1 326 ? 31.728 -22.303 -25.561 1.00 92.50 326 SER A C 1
ATOM 2502 O O . SER A 1 326 ? 32.068 -22.184 -26.737 1.00 92.50 326 SER A O 1
ATOM 2504 N N . LEU A 1 327 ? 32.481 -22.955 -24.670 1.00 91.56 327 LEU A N 1
ATOM 2505 C CA . LEU A 1 327 ? 33.749 -23.615 -24.992 1.00 91.56 327 LEU A CA 1
ATOM 2506 C C . LEU A 1 327 ? 33.555 -24.926 -25.767 1.00 91.56 327 LEU A C 1
ATOM 2508 O O . LEU A 1 327 ? 34.397 -25.234 -26.614 1.00 91.56 327 LEU A O 1
ATOM 2512 N N . CYS A 1 328 ? 32.459 -25.649 -25.514 1.00 92.44 328 CYS A N 1
ATOM 2513 C CA . CYS A 1 328 ? 32.097 -26.897 -26.196 1.00 92.44 328 CYS A CA 1
ATOM 2514 C C . CYS A 1 328 ? 31.518 -26.692 -27.606 1.00 92.44 328 CYS A C 1
ATOM 2516 O O . CYS A 1 328 ? 31.459 -27.645 -28.380 1.00 92.44 328 CYS A O 1
ATOM 2518 N N . LEU A 1 329 ? 31.094 -25.475 -27.963 1.00 91.12 329 LEU A N 1
ATOM 2519 C CA . LEU A 1 329 ? 30.562 -25.189 -29.298 1.00 91.12 329 LEU A CA 1
ATOM 2520 C C . LEU A 1 329 ? 31.652 -25.225 -30.394 1.00 91.12 329 LEU A C 1
ATOM 2522 O O . LEU A 1 329 ? 32.825 -24.946 -30.122 1.00 91.12 329 LEU A O 1
ATOM 2526 N N . PRO A 1 330 ? 31.287 -25.516 -31.662 1.00 86.69 330 PRO A N 1
ATOM 2527 C CA . PRO A 1 330 ? 32.224 -25.514 -32.788 1.00 86.69 330 PRO A CA 1
ATOM 2528 C C . PRO A 1 330 ? 32.978 -24.186 -32.941 1.00 86.69 330 PRO A C 1
ATOM 2530 O O . PRO A 1 330 ? 32.494 -23.126 -32.542 1.00 86.69 330 PRO A O 1
ATOM 2533 N N . GLN A 1 331 ? 34.171 -24.215 -33.548 1.00 82.50 331 GLN A N 1
ATOM 2534 C CA . GLN A 1 331 ? 35.009 -23.014 -33.707 1.00 82.50 331 GLN A CA 1
ATOM 2535 C C . GLN A 1 331 ? 34.290 -21.872 -34.440 1.00 82.50 331 GLN A C 1
ATOM 2537 O O . GLN A 1 331 ? 34.418 -20.731 -34.008 1.00 82.50 331 GLN A O 1
ATOM 2542 N N . ALA A 1 332 ? 33.458 -22.183 -35.439 1.00 81.75 332 ALA A N 1
ATOM 2543 C CA . ALA A 1 332 ? 32.644 -21.201 -36.162 1.00 81.75 332 ALA A CA 1
ATOM 2544 C C . ALA A 1 332 ? 31.765 -20.333 -35.237 1.00 81.75 332 ALA A C 1
ATOM 2546 O O . ALA A 1 332 ? 31.556 -19.153 -35.497 1.00 81.75 332 ALA A O 1
ATOM 2547 N N . TRP A 1 333 ? 31.295 -20.896 -34.120 1.00 81.81 333 TRP A N 1
ATOM 2548 C CA . TRP A 1 333 ? 30.504 -20.176 -33.121 1.00 81.81 333 TRP A CA 1
ATOM 2549 C C . TRP A 1 333 ? 31.350 -19.494 -32.052 1.00 81.81 333 TRP A C 1
ATOM 2551 O O . TRP A 1 333 ? 30.838 -18.616 -31.363 1.00 81.81 333 TRP A O 1
ATOM 2561 N N . ARG A 1 334 ? 32.615 -19.887 -31.871 1.00 79.12 334 ARG A N 1
ATOM 2562 C CA . ARG A 1 334 ? 33.539 -19.289 -30.891 1.00 79.12 334 ARG A CA 1
ATOM 2563 C C . ARG A 1 334 ? 34.250 -18.069 -31.470 1.00 79.12 334 ARG A C 1
ATOM 2565 O O . ARG A 1 334 ? 34.278 -17.023 -30.827 1.00 79.12 334 ARG A O 1
ATOM 2572 N N . GLU A 1 335 ? 34.719 -18.182 -32.705 1.00 78.31 335 GLU A N 1
ATOM 2573 C CA . GLU A 1 335 ? 35.465 -17.159 -33.443 1.00 78.31 335 GLU A CA 1
ATOM 2574 C C . GLU A 1 335 ? 34.717 -16.790 -34.737 1.00 78.31 335 GLU A C 1
ATOM 2576 O O . GLU A 1 335 ? 35.189 -17.101 -35.830 1.00 78.31 335 GLU A O 1
ATOM 2581 N N . PRO A 1 336 ? 33.523 -16.175 -34.657 1.00 80.31 336 PRO A N 1
ATOM 2582 C CA . PRO A 1 336 ? 32.856 -15.704 -35.861 1.00 80.31 336 PRO A CA 1
ATOM 2583 C C . PRO A 1 336 ? 33.582 -14.493 -36.444 1.00 80.31 336 PRO A C 1
ATOM 2585 O O . PRO A 1 336 ? 34.327 -13.797 -35.745 1.00 80.31 336 PRO A O 1
ATOM 2588 N N . ALA A 1 337 ? 33.308 -14.226 -37.721 1.00 79.75 337 ALA A N 1
ATOM 2589 C CA . ALA A 1 337 ? 33.747 -13.009 -38.384 1.00 79.75 337 ALA A CA 1
ATOM 2590 C C . ALA A 1 337 ? 33.316 -11.764 -37.591 1.00 79.75 337 ALA A C 1
ATOM 2592 O O . ALA A 1 337 ? 32.278 -11.758 -36.920 1.00 79.75 337 ALA A O 1
ATOM 2593 N N . ALA A 1 338 ? 34.134 -10.714 -37.663 1.00 73.44 338 ALA A N 1
ATOM 2594 C CA . ALA A 1 338 ? 33.791 -9.429 -37.079 1.00 73.44 338 ALA A CA 1
ATOM 2595 C C . ALA A 1 338 ? 32.490 -8.911 -37.710 1.00 73.44 338 ALA A C 1
ATOM 2597 O O . ALA A 1 338 ? 32.345 -8.889 -38.931 1.00 73.44 338 ALA A O 1
ATOM 2598 N N . GLU A 1 339 ? 31.535 -8.512 -36.872 1.00 78.62 339 GLU A N 1
ATOM 2599 C CA . GLU A 1 339 ? 30.310 -7.860 -37.332 1.00 78.62 339 GLU A CA 1
ATOM 2600 C C . GLU A 1 339 ? 30.460 -6.349 -37.205 1.00 78.62 339 GLU A C 1
ATOM 2602 O O . GLU A 1 339 ? 30.941 -5.846 -36.186 1.00 78.62 339 GLU A O 1
ATOM 2607 N N . GLU A 1 340 ? 29.990 -5.613 -38.208 1.00 77.31 340 GLU A N 1
ATOM 2608 C CA . GLU A 1 340 ? 29.996 -4.157 -38.165 1.00 77.31 340 GLU A CA 1
ATOM 2609 C C . GLU A 1 340 ? 29.071 -3.636 -37.050 1.00 77.31 340 GLU A C 1
ATOM 2611 O O . GLU A 1 340 ? 27.906 -4.030 -36.904 1.00 77.31 340 GLU A O 1
ATOM 2616 N N . THR A 1 341 ? 29.590 -2.718 -36.238 1.00 76.50 341 THR A N 1
ATOM 2617 C CA . THR A 1 341 ? 28.809 -1.982 -35.251 1.00 76.50 341 THR A CA 1
ATOM 2618 C C . THR A 1 341 ? 27.819 -1.084 -35.974 1.00 76.50 341 THR A C 1
ATOM 2620 O O . THR A 1 341 ? 28.172 -0.158 -36.700 1.00 76.50 341 THR A O 1
ATOM 2623 N N . GLN A 1 342 ? 26.542 -1.307 -35.703 1.00 74.44 342 GLN A N 1
ATOM 2624 C CA . GLN A 1 342 ? 25.462 -0.576 -36.348 1.00 74.44 342 GLN A CA 1
ATOM 2625 C C . GLN A 1 342 ? 25.278 0.806 -35.703 1.00 74.44 342 GLN A C 1
ATOM 2627 O O . GLN A 1 342 ? 24.577 0.964 -34.695 1.00 74.44 342 GLN A O 1
ATOM 2632 N N . PHE A 1 343 ? 25.906 1.830 -36.281 1.00 75.44 343 PHE A N 1
ATOM 2633 C CA . PHE A 1 343 ? 25.688 3.221 -35.878 1.00 75.44 343 PHE A CA 1
ATOM 2634 C C . PHE A 1 343 ? 24.368 3.760 -36.436 1.00 75.44 343 PHE A C 1
ATOM 2636 O O . PHE A 1 343 ? 23.998 3.422 -37.560 1.00 75.44 343 PHE A O 1
ATOM 2643 N N . PRO A 1 344 ? 23.675 4.656 -35.706 1.00 74.19 344 PRO A N 1
ATOM 2644 C CA . PRO A 1 344 ? 22.559 5.372 -36.296 1.00 74.19 344 PRO A CA 1
ATOM 2645 C C . PRO A 1 344 ? 23.052 6.220 -37.489 1.00 74.19 344 PRO A C 1
ATOM 2647 O O . PRO A 1 344 ? 24.104 6.874 -37.377 1.00 74.19 344 PRO A O 1
ATOM 2650 N N . PRO A 1 345 ? 22.309 6.252 -38.607 1.00 76.69 345 PRO A N 1
ATOM 2651 C CA . PRO A 1 345 ? 22.559 7.155 -39.728 1.00 76.69 345 PRO A CA 1
ATOM 2652 C C . PRO A 1 345 ? 22.718 8.622 -39.289 1.00 76.69 345 PRO A C 1
ATOM 2654 O O . PRO A 1 345 ? 22.253 9.032 -38.220 1.00 76.69 345 PRO A O 1
ATOM 2657 N N . ALA A 1 346 ? 23.451 9.426 -40.064 1.00 73.69 346 ALA A N 1
ATOM 2658 C CA . ALA A 1 346 ? 23.796 10.801 -39.678 1.00 73.69 346 ALA A CA 1
ATOM 2659 C C . ALA A 1 346 ? 22.560 11.709 -39.505 1.00 73.69 346 ALA A C 1
ATOM 2661 O O . ALA A 1 346 ? 22.525 12.557 -38.610 1.00 73.69 346 ALA A O 1
ATOM 2662 N N . ASP A 1 347 ? 21.544 11.490 -40.330 1.00 72.50 347 ASP A N 1
ATOM 2663 C CA . ASP A 1 347 ? 20.219 12.102 -40.292 1.00 72.50 347 ASP A CA 1
ATOM 2664 C C . ASP A 1 347 ? 19.409 11.663 -39.056 1.00 72.50 347 ASP A C 1
ATOM 2666 O O . ASP A 1 347 ? 18.861 12.510 -38.343 1.00 72.50 347 ASP A O 1
ATOM 2670 N N . GLU A 1 348 ? 19.421 10.373 -38.704 1.00 76.62 348 GLU A N 1
ATOM 2671 C CA . GLU A 1 348 ? 18.714 9.864 -37.518 1.00 76.62 348 GLU A CA 1
ATOM 2672 C C . GLU A 1 348 ? 19.368 10.270 -36.190 1.00 76.62 348 GLU A C 1
ATOM 2674 O O . GLU A 1 348 ? 18.673 10.460 -35.187 1.00 76.62 348 GLU A O 1
ATOM 2679 N N . ARG A 1 349 ? 20.692 10.471 -36.147 1.00 80.62 349 ARG A N 1
ATOM 2680 C CA . ARG A 1 349 ? 21.406 10.866 -34.914 1.00 80.62 349 ARG A CA 1
ATOM 2681 C C . ARG A 1 349 ? 20.878 12.157 -34.299 1.00 80.62 349 ARG A C 1
ATOM 2683 O O . ARG A 1 349 ? 20.825 12.261 -33.072 1.00 80.62 349 ARG A O 1
ATOM 2690 N N . LYS A 1 350 ? 20.478 13.133 -35.123 1.00 83.25 350 LYS A N 1
ATOM 2691 C CA . LYS A 1 350 ? 19.865 14.381 -34.636 1.00 83.25 350 LYS A CA 1
ATOM 2692 C C . LYS A 1 350 ? 18.544 14.098 -33.917 1.00 83.25 350 LYS A C 1
ATOM 2694 O O . LYS A 1 350 ? 18.301 14.650 -32.845 1.00 83.25 350 LYS A O 1
ATOM 2699 N N . ARG A 1 351 ? 17.732 13.187 -34.464 1.00 83.38 351 ARG A N 1
ATOM 2700 C CA . ARG A 1 351 ? 16.443 12.775 -33.894 1.00 83.38 351 ARG A CA 1
ATOM 2701 C C . ARG A 1 351 ? 16.621 11.996 -32.588 1.00 83.38 351 ARG A C 1
ATOM 2703 O O . ARG A 1 351 ? 15.981 12.343 -31.601 1.00 83.38 351 ARG A O 1
ATOM 2710 N N . VAL A 1 352 ? 17.534 11.020 -32.554 1.00 84.12 352 VAL A N 1
ATOM 2711 C CA . VAL A 1 352 ? 17.903 10.270 -31.332 1.00 84.12 352 VAL A CA 1
ATOM 2712 C C . VAL A 1 352 ? 18.366 11.234 -30.234 1.00 84.12 352 VAL A C 1
ATOM 2714 O O . VAL A 1 352 ? 17.941 11.145 -29.087 1.00 84.12 352 VAL A O 1
ATOM 2717 N N . ARG A 1 353 ? 19.192 12.227 -30.575 1.00 87.81 353 ARG A N 1
ATOM 2718 C CA . ARG A 1 353 ? 19.661 13.222 -29.603 1.00 87.81 353 ARG A CA 1
ATOM 2719 C C . ARG A 1 353 ? 18.531 14.096 -29.059 1.00 87.81 353 ARG A C 1
ATOM 2721 O O . ARG A 1 353 ? 18.448 14.279 -27.850 1.00 87.81 353 ARG A O 1
ATOM 2728 N N . SER A 1 354 ? 17.676 14.629 -29.931 1.00 88.62 354 SER A N 1
ATOM 2729 C CA . SER A 1 354 ? 16.546 15.473 -29.520 1.00 88.62 354 SER A CA 1
ATOM 2730 C C . SER A 1 354 ? 15.569 14.710 -28.620 1.00 88.62 354 SER A C 1
ATOM 2732 O O . SER A 1 354 ? 15.211 15.212 -27.556 1.00 88.62 354 SER A O 1
ATOM 2734 N N . ILE A 1 355 ? 15.232 13.464 -28.970 1.00 89.19 355 ILE A N 1
ATOM 2735 C CA . ILE A 1 355 ? 14.387 12.605 -28.130 1.00 89.19 355 ILE A CA 1
ATOM 2736 C C . ILE A 1 355 ? 15.080 12.307 -26.798 1.00 89.19 355 ILE A C 1
ATOM 2738 O O . ILE A 1 355 ? 14.460 12.453 -25.751 1.00 89.19 355 ILE A O 1
ATOM 2742 N N . GLY A 1 356 ? 16.374 11.980 -26.804 1.00 90.38 356 GLY A N 1
ATOM 2743 C CA . GLY A 1 356 ? 17.144 11.759 -25.579 1.00 90.38 356 GLY A CA 1
ATOM 2744 C C . GLY A 1 356 ? 17.118 12.950 -24.612 1.00 90.38 356 GLY A C 1
ATOM 2745 O O . GLY A 1 356 ? 16.972 12.734 -23.409 1.00 90.38 356 GLY A O 1
ATOM 2746 N N . ARG A 1 357 ? 17.202 14.190 -25.123 1.00 92.81 357 ARG A N 1
ATOM 2747 C CA . ARG A 1 357 ? 17.070 15.425 -24.322 1.00 92.81 357 ARG A CA 1
ATOM 2748 C C . ARG A 1 357 ? 15.659 15.606 -23.776 1.00 92.81 357 ARG A C 1
ATOM 2750 O O . ARG A 1 357 ? 15.509 15.917 -22.601 1.00 92.81 357 ARG A O 1
ATOM 2757 N N . ALA A 1 358 ? 14.639 15.385 -24.607 1.00 92.62 358 ALA A N 1
ATOM 2758 C CA . ALA A 1 358 ? 13.248 15.474 -24.174 1.00 92.62 358 ALA A CA 1
ATOM 2759 C C . ALA A 1 358 ? 12.976 14.485 -23.031 1.00 92.62 358 ALA A C 1
ATOM 2761 O O . ALA A 1 358 ? 12.500 14.881 -21.974 1.00 92.62 358 ALA A O 1
ATOM 2762 N N . LEU A 1 359 ? 13.384 13.221 -23.183 1.00 93.88 359 LEU A N 1
ATOM 2763 C CA . LEU A 1 359 ? 13.225 12.198 -22.146 1.00 93.88 359 LEU A CA 1
ATOM 2764 C C . LEU A 1 359 ? 14.003 12.523 -20.858 1.00 93.88 359 LEU A C 1
ATOM 2766 O O . LEU A 1 359 ? 13.563 12.145 -19.777 1.00 93.88 359 LEU A O 1
ATOM 2770 N N . ALA A 1 360 ? 15.126 13.240 -20.938 1.00 95.00 360 ALA A N 1
ATOM 2771 C CA . ALA A 1 360 ? 15.895 13.634 -19.758 1.00 95.00 360 ALA A CA 1
ATOM 2772 C C . ALA A 1 360 ? 15.192 14.687 -18.881 1.00 95.00 360 ALA A C 1
ATOM 2774 O O . ALA A 1 360 ? 15.462 14.734 -17.685 1.00 95.00 360 ALA A O 1
ATOM 2775 N N . VAL A 1 361 ? 14.291 15.503 -19.445 1.00 95.44 361 VAL A N 1
ATOM 2776 C CA . VAL A 1 361 ? 13.583 16.572 -18.709 1.00 95.44 361 VAL A CA 1
ATOM 2777 C C . VAL A 1 361 ? 12.159 16.199 -18.289 1.00 95.44 361 VAL A C 1
ATOM 2779 O O . VAL A 1 361 ? 11.582 16.862 -17.430 1.00 95.44 361 VAL A O 1
ATOM 2782 N N . VAL A 1 362 ? 11.597 15.114 -18.836 1.00 94.62 362 VAL A N 1
ATOM 2783 C CA . VAL A 1 362 ? 10.269 14.595 -18.454 1.00 94.62 362 VAL A CA 1
ATOM 2784 C C . VAL A 1 362 ? 10.107 14.356 -16.941 1.00 94.62 362 VAL A C 1
ATOM 2786 O O . VAL A 1 362 ? 9.014 14.642 -16.449 1.00 94.62 362 VAL A O 1
ATOM 2789 N N . PRO A 1 363 ? 11.117 13.904 -16.159 1.00 95.94 363 PRO A N 1
ATOM 2790 C CA . PRO A 1 363 ? 10.946 13.737 -14.713 1.00 95.94 363 PRO A CA 1
ATOM 2791 C C . PRO A 1 363 ? 10.524 15.021 -13.990 1.00 95.94 363 PRO A C 1
ATOM 2793 O O . PRO A 1 363 ? 9.743 14.944 -13.047 1.00 95.94 363 PRO A O 1
ATOM 2796 N N . LEU A 1 364 ? 10.973 16.196 -14.452 1.00 94.31 364 LEU A N 1
ATOM 2797 C CA . LEU A 1 364 ? 10.563 17.488 -13.886 1.00 94.31 364 LEU A CA 1
ATOM 2798 C C . LEU A 1 364 ? 9.072 17.746 -14.120 1.00 94.31 364 LEU A C 1
ATOM 2800 O O . LEU A 1 364 ? 8.364 18.180 -13.214 1.00 94.31 364 LEU A O 1
ATOM 2804 N N . ALA A 1 365 ? 8.580 17.421 -15.319 1.00 92.69 365 ALA A N 1
ATOM 2805 C CA . ALA A 1 365 ? 7.162 17.536 -15.630 1.00 92.69 365 ALA A CA 1
ATOM 2806 C C . ALA A 1 365 ? 6.324 16.552 -14.798 1.00 92.69 365 ALA A C 1
ATOM 2808 O O . ALA A 1 365 ? 5.273 16.930 -14.288 1.00 92.69 365 ALA A O 1
ATOM 2809 N N . ILE A 1 366 ? 6.800 15.313 -14.610 1.00 93.38 366 ILE A N 1
ATOM 2810 C CA . ILE A 1 366 ? 6.132 14.316 -13.758 1.00 93.38 366 ILE A CA 1
ATOM 2811 C C . ILE A 1 366 ? 6.079 14.787 -12.298 1.00 93.38 366 ILE A C 1
ATOM 2813 O O . ILE A 1 366 ? 5.019 14.696 -11.686 1.00 93.38 366 ILE A O 1
ATOM 2817 N N . ALA A 1 367 ? 7.172 15.335 -11.759 1.00 91.94 367 ALA A N 1
ATOM 2818 C CA . ALA A 1 367 ? 7.198 15.887 -10.404 1.00 91.94 367 ALA A CA 1
ATOM 2819 C C . ALA A 1 367 ? 6.212 17.059 -10.241 1.00 91.94 367 ALA A C 1
ATOM 2821 O O . ALA A 1 367 ? 5.457 17.101 -9.274 1.00 91.94 367 ALA A O 1
ATOM 2822 N N . GLY A 1 368 ? 6.144 17.964 -11.226 1.00 92.81 368 GLY A N 1
ATOM 2823 C CA . GLY A 1 368 ? 5.137 19.029 -11.248 1.00 92.81 368 GLY A CA 1
ATOM 2824 C C . GLY A 1 368 ? 3.702 18.489 -11.270 1.00 92.81 368 GLY A C 1
ATOM 2825 O O . GLY A 1 368 ? 2.850 18.971 -10.528 1.00 92.81 368 GLY A O 1
ATOM 2826 N N . LEU A 1 369 ? 3.438 17.442 -12.064 1.00 92.75 369 LEU A N 1
ATOM 2827 C CA . LEU A 1 369 ? 2.133 16.769 -12.099 1.00 92.75 369 LEU A CA 1
ATOM 2828 C C . LEU A 1 369 ? 1.777 16.089 -10.768 1.00 92.75 369 LEU A C 1
ATOM 2830 O O . LEU A 1 369 ? 0.600 16.098 -10.408 1.00 92.75 369 LEU A O 1
ATOM 2834 N N . GLY A 1 370 ? 2.763 15.526 -10.059 1.00 91.62 370 GLY A N 1
ATOM 2835 C CA . GLY A 1 370 ? 2.610 14.987 -8.702 1.00 91.62 370 GLY A CA 1
ATOM 2836 C C . GLY A 1 370 ? 2.094 16.052 -7.743 1.00 91.62 370 GLY A C 1
ATOM 2837 O O . GLY A 1 370 ? 0.981 15.925 -7.233 1.00 91.62 370 GLY A O 1
ATOM 2838 N N . LEU A 1 371 ? 2.804 17.182 -7.663 1.00 90.81 371 LEU A N 1
ATOM 2839 C CA . LEU A 1 371 ? 2.409 18.321 -6.829 1.00 90.81 371 LEU A CA 1
ATOM 2840 C C . LEU A 1 371 ? 1.024 18.864 -7.200 1.00 90.81 371 LEU A C 1
ATOM 2842 O O . LEU A 1 371 ? 0.190 19.102 -6.326 1.00 90.81 371 LEU A O 1
ATOM 2846 N N . THR A 1 372 ? 0.725 19.021 -8.496 1.00 92.25 372 THR A N 1
ATOM 2847 C CA . THR A 1 372 ? -0.618 19.438 -8.925 1.00 92.25 372 THR A CA 1
ATOM 2848 C C . THR A 1 372 ? -1.679 18.452 -8.441 1.00 92.25 372 THR A C 1
ATOM 2850 O O . THR A 1 372 ? -2.716 18.882 -7.945 1.00 92.25 372 THR A O 1
ATOM 2853 N N . ARG A 1 373 ? -1.437 17.140 -8.546 1.00 90.94 373 ARG A N 1
ATOM 2854 C CA . ARG A 1 373 ? -2.361 16.108 -8.056 1.00 90.94 373 ARG A CA 1
ATOM 2855 C C . ARG A 1 373 ? -2.519 16.168 -6.532 1.00 90.94 373 ARG A C 1
ATOM 2857 O O . ARG A 1 373 ? -3.647 16.091 -6.051 1.00 90.94 373 ARG A O 1
ATOM 2864 N N . ALA A 1 374 ? -1.431 16.334 -5.782 1.00 89.19 374 ALA A N 1
ATOM 2865 C CA . ALA A 1 374 ? -1.442 16.379 -4.321 1.00 89.19 374 ALA A CA 1
ATOM 2866 C C . ALA A 1 374 ? -2.270 17.540 -3.755 1.00 89.19 374 ALA A C 1
ATOM 2868 O O . ALA A 1 374 ? -3.007 17.349 -2.781 1.00 89.19 374 ALA A O 1
ATOM 2869 N N . TYR A 1 375 ? -2.185 18.711 -4.396 1.00 90.44 375 TYR A N 1
ATOM 2870 C CA . TYR A 1 375 ? -2.818 19.950 -3.938 1.00 90.44 375 TYR A CA 1
ATOM 2871 C C . TYR A 1 375 ? -4.100 20.330 -4.694 1.00 90.44 375 TYR A C 1
ATOM 2873 O O . TYR A 1 375 ? -4.804 21.226 -4.236 1.00 90.44 375 TYR A O 1
ATOM 2881 N N . ALA A 1 376 ? -4.467 19.638 -5.783 1.00 91.00 376 ALA A N 1
ATOM 2882 C CA . ALA A 1 376 ? -5.713 19.903 -6.512 1.00 91.00 376 ALA A CA 1
ATOM 2883 C C . ALA A 1 376 ? -6.937 19.808 -5.595 1.00 91.00 376 ALA A C 1
ATOM 2885 O O . ALA A 1 376 ? -7.733 20.737 -5.526 1.00 91.00 376 ALA A O 1
ATOM 2886 N N . ARG A 1 377 ? -7.080 18.709 -4.848 1.00 88.19 377 ARG A N 1
ATOM 2887 C CA . ARG A 1 377 ? -8.246 18.518 -3.981 1.00 88.19 377 ARG A CA 1
ATOM 2888 C C . ARG A 1 377 ? -8.325 19.551 -2.838 1.00 88.19 377 ARG A C 1
ATOM 2890 O O . ARG A 1 377 ? -9.377 20.175 -2.717 1.00 88.19 377 ARG A O 1
ATOM 2897 N N . PRO A 1 378 ? -7.258 19.798 -2.046 1.00 86.88 378 PRO A N 1
ATOM 2898 C CA . PRO A 1 378 ? -7.251 20.889 -1.069 1.00 86.88 378 PRO A CA 1
ATOM 2899 C C . PRO A 1 378 ? -7.573 22.264 -1.675 1.00 86.88 378 PRO A C 1
ATOM 2901 O O . PRO A 1 378 ? -8.287 23.046 -1.056 1.00 86.88 378 PRO A O 1
ATOM 2904 N N . TYR A 1 379 ? -7.094 22.548 -2.892 1.00 88.25 379 TYR A N 1
ATOM 2905 C CA . TYR A 1 379 ? -7.382 23.798 -3.598 1.00 88.25 379 TYR A CA 1
ATOM 2906 C C . TYR A 1 379 ? -8.886 23.974 -3.872 1.00 88.25 379 TYR A C 1
ATOM 2908 O O . TYR A 1 379 ? -9.431 25.038 -3.596 1.00 88.25 379 TYR A O 1
ATOM 2916 N N . PHE A 1 380 ? -9.584 22.927 -4.331 1.00 87.00 380 PHE A N 1
ATOM 2917 C CA . PHE A 1 380 ? -11.029 22.992 -4.607 1.00 87.00 380 PHE A CA 1
ATOM 2918 C C . PHE A 1 380 ? -11.921 22.969 -3.362 1.00 87.00 380 PHE A C 1
ATOM 2920 O O . PHE A 1 380 ? -13.063 23.417 -3.438 1.00 87.00 380 PHE A O 1
ATOM 2927 N N . LEU A 1 381 ? -11.430 22.454 -2.234 1.00 80.62 381 LEU A N 1
ATOM 2928 C CA . LEU A 1 381 ? -12.163 22.437 -0.962 1.00 80.62 381 LEU A CA 1
ATOM 2929 C C . LEU A 1 381 ? -12.039 23.763 -0.177 1.00 80.62 381 LEU A C 1
ATOM 2931 O O . LEU A 1 381 ? -12.823 24.014 0.741 1.00 80.62 381 LEU A O 1
ATOM 2935 N N . GLY A 1 382 ? -11.107 24.644 -0.556 1.00 76.00 382 GLY A N 1
ATOM 2936 C CA . GLY A 1 382 ? -11.023 26.010 -0.037 1.00 76.00 382 GLY A CA 1
ATOM 2937 C C . GLY A 1 382 ? -10.407 26.140 1.366 1.00 76.00 382 GLY A C 1
ATOM 2938 O O . GLY A 1 382 ? -9.723 25.249 1.873 1.00 76.00 382 GLY A O 1
ATOM 2939 N N . SER A 1 383 ? -10.652 27.283 2.017 1.00 62.41 383 SER A N 1
ATOM 2940 C CA . SER A 1 383 ? -10.099 27.643 3.338 1.00 62.41 383 SER A CA 1
ATOM 2941 C C . SER A 1 383 ? -10.589 26.765 4.497 1.00 62.41 383 SER A C 1
ATOM 2943 O O . SER A 1 383 ? -9.964 26.745 5.555 1.00 62.41 383 SER A O 1
ATOM 2945 N N . SER A 1 384 ? -11.655 25.994 4.292 1.00 56.91 384 SER A N 1
ATOM 2946 C CA . SER A 1 384 ? -12.265 25.097 5.282 1.00 56.91 384 SER A CA 1
ATOM 2947 C C . SER A 1 384 ? -11.342 23.979 5.790 1.00 56.91 384 SER A C 1
ATOM 2949 O O . SER A 1 384 ? -11.509 23.498 6.907 1.00 56.91 384 SER A O 1
ATOM 2951 N N . ILE A 1 385 ? -10.330 23.601 5.002 1.00 57.47 385 ILE A N 1
ATOM 2952 C CA . ILE A 1 385 ? -9.277 22.646 5.395 1.00 57.47 385 ILE A CA 1
ATOM 2953 C C . ILE A 1 385 ? -8.103 23.362 6.074 1.00 57.47 385 ILE A C 1
ATOM 2955 O O . ILE A 1 385 ? -7.403 22.780 6.901 1.00 57.47 385 ILE A O 1
ATOM 2959 N N . ALA A 1 386 ? -7.891 24.639 5.749 1.00 48.09 386 ALA A N 1
ATOM 2960 C CA . ALA A 1 386 ? -6.788 25.441 6.265 1.00 48.09 386 ALA A CA 1
ATOM 2961 C C . ALA A 1 386 ? -7.049 26.038 7.660 1.00 48.09 386 ALA A C 1
ATOM 2963 O O . ALA A 1 386 ? -6.092 26.408 8.345 1.00 48.09 386 ALA A O 1
ATOM 2964 N N . ALA A 1 387 ? -8.314 26.114 8.087 1.00 43.66 387 ALA A N 1
ATOM 2965 C CA . ALA A 1 387 ? -8.740 26.790 9.316 1.00 43.66 387 ALA A CA 1
ATOM 2966 C C . ALA A 1 387 ? -8.160 26.197 10.618 1.00 43.66 387 ALA A C 1
ATOM 2968 O O . ALA A 1 387 ? -8.143 26.876 11.632 1.00 43.66 387 ALA A O 1
ATOM 2969 N N . ASN A 1 388 ? -7.606 24.977 10.599 1.00 46.47 388 ASN A N 1
ATOM 2970 C CA . ASN A 1 388 ? -6.946 24.378 11.771 1.00 46.47 388 ASN A CA 1
ATOM 2971 C C . ASN A 1 388 ? -5.424 24.195 11.612 1.00 46.47 388 ASN A C 1
ATOM 2973 O O . ASN A 1 388 ? -4.769 23.634 12.487 1.00 46.47 388 ASN A O 1
ATOM 2977 N N . THR A 1 389 ? -4.828 24.707 10.528 1.00 47.19 389 THR A N 1
ATOM 2978 C CA . THR A 1 389 ? -3.357 24.791 10.367 1.00 47.19 389 THR A CA 1
ATOM 2979 C C . THR A 1 389 ? -2.752 26.074 10.960 1.00 47.19 389 THR A C 1
ATOM 2981 O O . THR A 1 389 ? -1.564 26.340 10.783 1.00 47.19 389 THR A O 1
ATOM 2984 N N . GLU A 1 390 ? -3.547 26.861 11.696 1.00 42.53 390 GLU A N 1
ATOM 2985 C CA . GLU A 1 390 ? -3.229 28.226 12.150 1.00 42.53 390 GLU A CA 1
ATOM 2986 C C . GLU A 1 390 ? -2.021 28.360 13.092 1.00 42.53 390 GLU A C 1
ATOM 2988 O O . GLU A 1 390 ? -1.517 29.463 13.284 1.00 42.53 390 GLU A O 1
ATOM 2993 N N . LYS A 1 391 ? -1.481 27.273 13.656 1.00 43.59 391 LYS A N 1
ATOM 2994 C CA . LYS A 1 391 ? -0.412 27.391 14.665 1.00 43.59 391 LYS A CA 1
ATOM 2995 C C . LYS A 1 391 ? 1.023 27.534 14.127 1.00 43.59 391 LYS A C 1
ATOM 2997 O O . LYS A 1 391 ? 1.940 27.580 14.949 1.00 43.59 391 LYS A O 1
ATOM 3002 N N . ALA A 1 392 ? 1.289 27.592 12.810 1.00 40.69 392 ALA A N 1
ATOM 3003 C CA . 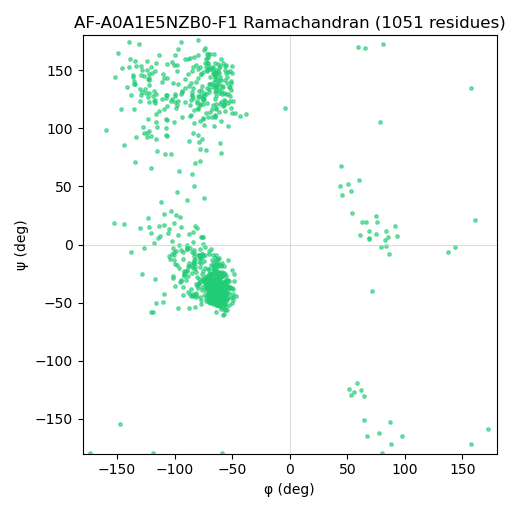ALA A 1 392 ? 2.686 27.418 12.365 1.00 40.69 392 ALA A CA 1
ATOM 3004 C C . ALA A 1 392 ? 3.198 28.048 11.047 1.00 40.69 392 ALA A C 1
ATOM 3006 O O . ALA A 1 392 ? 4.267 27.621 10.609 1.00 40.69 392 ALA A O 1
ATOM 3007 N N . SER A 1 393 ? 2.573 29.050 10.410 1.00 44.03 393 SER A N 1
ATOM 3008 C CA . SER A 1 393 ? 3.165 29.618 9.172 1.00 44.03 393 SER A CA 1
ATOM 3009 C C . SER A 1 393 ? 2.959 31.125 8.942 1.00 44.03 393 SER A C 1
ATOM 3011 O O . SER A 1 393 ? 2.009 31.730 9.422 1.00 44.03 393 SER A O 1
ATOM 3013 N N . PHE A 1 394 ? 3.915 31.727 8.213 1.00 38.19 394 PHE A N 1
ATOM 3014 C CA . PHE A 1 394 ? 4.006 33.156 7.851 1.00 38.19 394 PHE A CA 1
ATOM 3015 C C . PHE A 1 394 ? 2.991 33.583 6.766 1.00 38.19 394 PHE A C 1
ATOM 3017 O O . PHE A 1 394 ? 2.666 34.759 6.648 1.00 38.19 394 PHE A O 1
ATOM 3024 N N . PHE A 1 395 ? 2.461 32.627 5.997 1.00 46.06 395 PHE A N 1
ATOM 3025 C CA . PHE A 1 395 ? 1.333 32.795 5.077 1.00 46.06 395 PHE A CA 1
ATOM 3026 C C . PHE A 1 395 ? 0.209 31.875 5.567 1.00 46.06 395 PHE A C 1
ATOM 3028 O O . PHE A 1 395 ? 0.488 30.714 5.843 1.00 46.06 395 PHE A O 1
ATOM 3035 N N . GLY A 1 396 ? -1.036 32.352 5.682 1.00 54.94 396 GLY A N 1
ATOM 3036 C CA . GLY A 1 396 ? -2.154 31.523 6.163 1.00 54.94 396 GLY A CA 1
ATOM 3037 C C . GLY A 1 396 ? -2.289 30.190 5.404 1.00 54.94 396 GLY A C 1
ATOM 3038 O O . GLY A 1 396 ? -1.968 30.115 4.216 1.00 54.94 396 GLY A O 1
ATOM 3039 N N . GLY A 1 397 ? -2.783 29.135 6.069 1.00 66.06 397 GLY A N 1
ATOM 3040 C CA . GLY A 1 397 ? -2.718 27.748 5.570 1.00 66.06 397 GLY A CA 1
ATOM 3041 C C . GLY A 1 397 ? -3.283 27.520 4.157 1.00 66.06 397 GLY A C 1
ATOM 3042 O O . GLY A 1 397 ? -2.765 26.697 3.405 1.00 66.06 397 GLY A O 1
ATOM 3043 N N . TYR A 1 398 ? -4.288 28.296 3.737 1.00 76.12 398 TYR A N 1
ATOM 3044 C CA . TYR A 1 398 ? -4.860 28.191 2.390 1.00 76.12 398 TYR A CA 1
ATOM 3045 C C . TYR A 1 398 ? -3.967 28.823 1.313 1.00 76.12 398 TYR A C 1
ATOM 3047 O O . TYR A 1 398 ? -3.833 28.276 0.219 1.00 76.12 398 TYR A O 1
ATOM 3055 N N . ALA A 1 399 ? -3.288 29.934 1.620 1.00 79.75 399 ALA A N 1
ATOM 3056 C CA . ALA A 1 399 ? -2.358 30.570 0.687 1.00 79.75 399 ALA A CA 1
ATOM 3057 C C . ALA A 1 399 ? -1.206 29.622 0.318 1.00 79.75 399 ALA A C 1
ATOM 3059 O O . ALA A 1 399 ? -0.757 29.599 -0.826 1.00 79.75 399 ALA A O 1
ATOM 3060 N N . GLN A 1 400 ? -0.783 28.781 1.264 1.00 78.69 400 GLN A N 1
ATOM 3061 C CA . GLN A 1 400 ? 0.226 27.760 1.024 1.00 78.69 400 GLN A CA 1
ATOM 3062 C C . GLN A 1 400 ? -0.263 26.650 0.079 1.00 78.69 400 GLN A C 1
ATOM 3064 O O . GLN A 1 400 ? 0.476 26.242 -0.817 1.00 78.69 400 GLN A O 1
ATOM 3069 N N . VAL A 1 401 ? -1.512 26.195 0.231 1.00 84.31 401 VAL A N 1
ATOM 3070 C CA . VAL A 1 401 ? -2.142 25.239 -0.698 1.00 84.31 401 VAL A CA 1
ATOM 3071 C C . VAL A 1 401 ? -2.180 25.806 -2.117 1.00 84.31 401 VAL A C 1
ATOM 3073 O O . VAL A 1 401 ? -1.787 25.126 -3.065 1.00 84.31 401 VAL A O 1
ATOM 3076 N N . VAL A 1 402 ? -2.599 27.067 -2.261 1.00 87.50 402 VAL A N 1
ATOM 3077 C CA . VAL A 1 402 ? -2.644 27.768 -3.553 1.00 87.50 402 VAL A CA 1
ATOM 3078 C C . VAL A 1 402 ? -1.242 27.890 -4.158 1.00 87.50 402 VAL A C 1
ATOM 3080 O O . VAL A 1 402 ? -1.061 27.607 -5.344 1.00 87.50 402 VAL A O 1
ATOM 3083 N N . ALA A 1 403 ? -0.242 28.259 -3.353 1.00 87.38 403 ALA A N 1
ATOM 3084 C CA . ALA A 1 403 ? 1.142 28.384 -3.800 1.00 87.38 403 ALA A CA 1
ATOM 3085 C C . ALA A 1 403 ? 1.703 27.050 -4.317 1.00 87.38 403 ALA A C 1
ATOM 3087 O O . ALA A 1 403 ? 2.243 27.012 -5.421 1.00 87.38 403 ALA A O 1
ATOM 3088 N N . TRP A 1 404 ? 1.531 25.949 -3.578 1.00 88.75 404 TRP A N 1
ATOM 3089 C CA . TRP A 1 404 ? 2.003 24.626 -4.006 1.00 88.75 404 TRP A CA 1
ATOM 3090 C C . TRP A 1 404 ? 1.271 24.096 -5.237 1.00 88.75 404 TRP A C 1
ATOM 3092 O O . TRP A 1 404 ? 1.910 23.532 -6.127 1.00 88.75 404 TRP A O 1
ATOM 3102 N N . PHE A 1 405 ? -0.044 24.317 -5.330 1.00 91.56 405 PHE A N 1
ATOM 3103 C CA . PHE A 1 405 ? -0.821 23.941 -6.509 1.00 91.56 405 PHE A CA 1
ATOM 3104 C C . PHE A 1 405 ? -0.284 24.631 -7.771 1.00 91.56 405 PHE A C 1
ATOM 3106 O O . PHE A 1 405 ? 0.075 23.957 -8.742 1.00 91.56 405 PHE A O 1
ATOM 3113 N N . TRP A 1 406 ? -0.152 25.962 -7.744 1.00 93.12 406 TRP A N 1
ATOM 3114 C CA . TRP A 1 406 ? 0.348 26.724 -8.891 1.00 93.12 406 TRP A CA 1
ATOM 3115 C C . TRP A 1 406 ? 1.836 26.505 -9.155 1.00 93.12 406 TRP A C 1
ATOM 3117 O O . TRP A 1 406 ? 2.244 26.504 -10.314 1.00 93.12 406 TRP A O 1
ATOM 3127 N N . PHE A 1 407 ? 2.641 26.242 -8.125 1.00 91.75 407 PHE A N 1
ATOM 3128 C CA . PHE A 1 407 ? 4.033 25.831 -8.295 1.00 91.75 407 PHE A CA 1
ATOM 3129 C C . PHE A 1 407 ? 4.140 24.487 -9.032 1.00 91.75 407 PHE A C 1
ATOM 3131 O O . PHE A 1 407 ? 4.942 24.358 -9.960 1.00 91.75 407 PHE A O 1
ATOM 3138 N N . GLY A 1 408 ? 3.291 23.509 -8.694 1.00 91.69 408 GLY A N 1
ATOM 3139 C CA . GLY A 1 408 ? 3.188 22.242 -9.422 1.00 91.69 408 GLY A CA 1
ATOM 3140 C C . GLY A 1 408 ? 2.787 22.445 -10.885 1.00 91.69 408 GLY A C 1
ATOM 3141 O O . GLY A 1 408 ? 3.447 21.920 -11.783 1.00 91.69 408 GLY A O 1
ATOM 3142 N N . VAL A 1 409 ? 1.778 23.291 -11.137 1.00 92.44 409 VAL A N 1
ATOM 3143 C CA . VAL A 1 409 ? 1.321 23.649 -12.494 1.00 92.44 409 VAL A CA 1
ATOM 3144 C C . VAL A 1 409 ? 2.442 24.311 -13.302 1.00 92.44 409 VAL A C 1
ATOM 3146 O O . VAL A 1 409 ? 2.747 23.874 -14.414 1.00 92.44 409 VAL A O 1
ATOM 3149 N N . ALA A 1 410 ? 3.096 25.328 -12.737 1.00 93.38 410 ALA A N 1
ATOM 3150 C CA . ALA A 1 410 ? 4.200 26.031 -13.379 1.00 93.38 410 ALA A CA 1
ATOM 3151 C C . ALA A 1 410 ? 5.363 25.077 -13.684 1.00 93.38 410 ALA A C 1
ATOM 3153 O O . ALA A 1 410 ? 5.900 25.091 -14.789 1.00 93.38 410 ALA A O 1
ATOM 3154 N N . THR A 1 411 ? 5.706 24.189 -12.750 1.00 91.31 411 THR A N 1
ATOM 3155 C CA . THR A 1 411 ? 6.762 23.186 -12.942 1.00 91.31 411 THR A CA 1
ATOM 3156 C C . THR A 1 411 ? 6.394 22.185 -14.041 1.00 91.31 411 THR A C 1
ATOM 3158 O O . THR A 1 411 ? 7.217 21.903 -14.912 1.00 91.31 411 THR A O 1
ATOM 3161 N N . ALA A 1 412 ? 5.151 21.694 -14.067 1.00 90.44 412 ALA A N 1
ATOM 3162 C CA . ALA A 1 412 ? 4.681 20.737 -15.067 1.00 90.44 412 ALA A CA 1
ATOM 3163 C C . ALA A 1 412 ? 4.712 21.300 -16.499 1.00 90.44 412 ALA A C 1
ATOM 3165 O O . ALA A 1 412 ? 4.991 20.559 -17.443 1.00 90.44 412 ALA A O 1
ATOM 3166 N N . VAL A 1 413 ? 4.426 22.598 -16.661 1.00 89.25 413 VAL A N 1
ATOM 3167 C CA . VAL A 1 413 ? 4.318 23.259 -17.972 1.00 89.25 413 VAL A CA 1
ATOM 3168 C C . VAL A 1 413 ? 5.642 23.879 -18.423 1.00 89.25 413 VAL A C 1
ATOM 3170 O O . VAL A 1 413 ? 6.009 23.749 -19.589 1.00 89.25 413 VAL A O 1
ATOM 3173 N N . LEU A 1 414 ? 6.367 24.551 -17.523 1.00 91.12 414 LEU A N 1
ATOM 3174 C CA . LEU A 1 414 ? 7.502 25.409 -17.882 1.00 91.12 414 LEU A CA 1
ATOM 3175 C C . LEU A 1 414 ? 8.860 24.736 -17.675 1.00 91.12 414 LEU A C 1
ATOM 3177 O O . LEU A 1 414 ? 9.769 24.963 -18.474 1.00 91.12 414 LEU A O 1
ATOM 3181 N N . ALA A 1 415 ? 9.023 23.896 -16.645 1.00 88.88 415 ALA A N 1
ATOM 3182 C CA . ALA A 1 415 ? 10.346 23.365 -16.300 1.00 88.88 415 ALA A CA 1
ATOM 3183 C C . ALA A 1 415 ? 10.922 22.488 -17.421 1.00 88.88 415 ALA A C 1
ATOM 3185 O O . ALA A 1 415 ? 12.089 22.628 -17.775 1.00 88.88 415 ALA A O 1
ATOM 3186 N N . GLY A 1 416 ? 10.096 21.630 -18.029 1.00 87.69 416 GLY A N 1
ATOM 3187 C CA . GLY A 1 416 ? 10.507 20.769 -19.141 1.00 87.69 416 GLY A CA 1
ATOM 3188 C C . GLY A 1 416 ? 11.051 21.557 -20.345 1.00 87.69 416 GLY A C 1
ATOM 3189 O O . GLY A 1 416 ? 12.219 21.372 -20.691 1.00 87.69 416 GLY A O 1
ATOM 3190 N N . PRO A 1 417 ? 10.254 22.444 -20.976 1.00 90.81 417 PRO A N 1
ATOM 3191 C CA . PRO A 1 417 ? 10.694 23.241 -22.124 1.00 90.81 417 PRO A CA 1
ATOM 3192 C C . PRO A 1 417 ? 11.901 24.139 -21.831 1.00 90.81 417 PRO A C 1
ATOM 3194 O O . PRO A 1 417 ? 12.844 24.172 -22.621 1.00 90.81 417 PRO A O 1
ATOM 3197 N N . VAL A 1 418 ? 11.911 24.825 -20.681 1.00 92.56 418 VAL A N 1
ATOM 3198 C CA . VAL A 1 418 ? 13.019 25.716 -20.299 1.00 92.56 418 VAL A CA 1
ATOM 3199 C C . VAL A 1 418 ? 14.313 24.921 -20.131 1.00 92.56 418 VAL A C 1
ATOM 3201 O O . VAL A 1 418 ? 15.336 25.268 -20.720 1.00 92.56 418 VAL A O 1
ATOM 3204 N N . VAL A 1 419 ? 14.278 23.815 -19.382 1.00 91.62 419 VAL A N 1
ATOM 3205 C CA . VAL A 1 419 ? 15.468 22.983 -19.157 1.00 91.62 419 VAL A CA 1
ATOM 3206 C C . VAL A 1 419 ? 15.907 22.278 -20.443 1.00 91.62 419 VAL A C 1
ATOM 3208 O O . VAL A 1 419 ? 17.106 22.139 -20.675 1.00 91.62 419 VAL A O 1
ATOM 3211 N N . TYR A 1 420 ? 14.978 21.890 -21.322 1.00 93.81 420 TYR A N 1
ATOM 3212 C CA . TYR A 1 420 ? 15.310 21.338 -22.637 1.00 93.81 420 TYR A CA 1
ATOM 3213 C C . TYR A 1 420 ? 16.143 22.318 -23.474 1.00 93.81 420 TYR A C 1
ATOM 3215 O O . TYR A 1 420 ? 17.185 21.933 -24.013 1.00 93.81 420 TYR A O 1
ATOM 3223 N N . GLU A 1 421 ? 15.723 23.584 -23.551 1.00 94.06 421 GLU A N 1
ATOM 3224 C CA . GLU A 1 421 ? 16.451 24.621 -24.287 1.00 94.06 421 GLU A CA 1
ATOM 3225 C C . GLU A 1 421 ? 17.806 24.938 -23.646 1.00 94.06 421 GLU A C 1
ATOM 3227 O O . GLU A 1 421 ? 18.805 25.064 -24.358 1.00 94.06 421 GLU A O 1
ATOM 3232 N N . LEU A 1 422 ? 17.887 24.965 -22.311 1.00 92.44 422 LEU A N 1
ATOM 3233 C CA . LEU A 1 422 ? 19.156 25.123 -21.593 1.00 92.44 422 LEU A CA 1
ATOM 3234 C C . LEU A 1 422 ? 20.135 23.978 -21.896 1.00 92.44 422 LEU A C 1
ATOM 3236 O O . LEU A 1 422 ? 21.305 24.232 -22.189 1.00 92.44 422 LEU A O 1
ATOM 3240 N N . ILE A 1 423 ? 19.668 22.722 -21.885 1.00 91.62 423 ILE A N 1
ATOM 3241 C CA . ILE A 1 423 ? 20.488 21.553 -22.243 1.00 91.62 423 ILE A CA 1
ATOM 3242 C C . ILE A 1 423 ? 20.929 21.640 -23.706 1.00 91.62 423 ILE A C 1
ATOM 3244 O O . ILE A 1 423 ? 22.100 21.406 -24.008 1.00 91.62 423 ILE A O 1
ATOM 3248 N N . ARG A 1 424 ? 20.021 21.993 -24.626 1.00 92.62 424 ARG A N 1
ATOM 3249 C CA . ARG A 1 424 ? 20.341 22.157 -26.050 1.00 92.62 424 ARG A CA 1
ATOM 3250 C C . ARG A 1 424 ? 21.431 23.210 -26.252 1.00 92.62 424 ARG A C 1
ATOM 3252 O O . ARG A 1 424 ? 22.426 22.919 -26.917 1.00 92.62 424 ARG A O 1
ATOM 3259 N N . PHE A 1 425 ? 21.262 24.387 -25.655 1.00 91.38 425 PHE A N 1
ATOM 3260 C CA . PHE A 1 425 ? 22.224 25.483 -25.720 1.00 91.38 425 PHE A CA 1
ATOM 3261 C C . PHE A 1 425 ? 23.588 25.075 -25.146 1.00 91.38 425 PHE A C 1
ATOM 3263 O O . PHE A 1 425 ? 24.626 25.299 -25.773 1.00 91.38 425 PHE A O 1
ATOM 3270 N N . ALA A 1 426 ? 23.600 24.413 -23.985 1.00 88.25 426 ALA A N 1
ATOM 3271 C CA . ALA A 1 426 ? 24.827 23.924 -23.369 1.00 88.25 426 ALA A CA 1
ATOM 3272 C C . ALA A 1 426 ? 25.539 22.877 -24.247 1.00 88.25 426 ALA A C 1
ATOM 3274 O O . ALA A 1 426 ? 26.756 22.946 -24.434 1.00 88.25 426 ALA A O 1
ATOM 3275 N N . GLU A 1 427 ? 24.806 21.934 -24.842 1.00 87.75 427 GLU A N 1
ATOM 3276 C CA . GLU A 1 427 ? 25.385 20.943 -25.754 1.00 87.75 427 GLU A CA 1
ATOM 3277 C C . GLU A 1 427 ? 26.018 21.589 -26.992 1.00 87.75 427 GLU A C 1
ATOM 3279 O O . GLU A 1 427 ? 27.163 21.276 -27.330 1.00 87.75 427 GLU A O 1
ATOM 3284 N N . GLU A 1 428 ? 25.313 22.516 -27.641 1.00 86.25 428 GLU A N 1
ATOM 3285 C CA . GLU A 1 428 ? 25.804 23.228 -28.827 1.00 86.25 428 GLU A CA 1
ATOM 3286 C C . GLU A 1 428 ? 27.053 24.063 -28.511 1.00 86.25 428 GLU A C 1
ATOM 3288 O O . GLU A 1 428 ? 28.013 24.083 -29.284 1.00 86.25 428 GLU A O 1
ATOM 3293 N N . ARG A 1 429 ? 27.089 24.707 -27.338 1.00 85.56 429 ARG A N 1
ATOM 3294 C CA . ARG A 1 429 ? 28.187 25.598 -26.945 1.00 85.56 429 ARG A CA 1
ATOM 3295 C C . ARG A 1 429 ? 29.438 24.866 -26.449 1.00 85.56 429 ARG A C 1
ATOM 3297 O O . ARG A 1 429 ? 30.549 25.376 -26.650 1.00 85.56 429 ARG A O 1
ATOM 3304 N N . TRP A 1 430 ? 29.279 23.715 -25.789 1.00 79.38 430 TRP A N 1
ATOM 3305 C CA . TRP A 1 430 ? 30.356 23.048 -25.038 1.00 79.38 430 TRP A CA 1
ATOM 3306 C C . TRP A 1 430 ? 30.754 21.659 -25.565 1.00 79.38 430 TRP A C 1
ATOM 3308 O O . TRP A 1 430 ? 31.924 21.283 -25.424 1.00 79.38 430 TRP A O 1
ATOM 3318 N N . LEU A 1 431 ? 29.829 20.910 -26.181 1.00 78.94 431 LEU A N 1
ATOM 3319 C CA . LEU A 1 431 ? 30.026 19.514 -26.610 1.00 78.94 431 LEU A CA 1
ATOM 3320 C C . LEU A 1 431 ? 30.109 19.356 -28.138 1.00 78.94 431 LEU A C 1
ATOM 3322 O O . LEU A 1 431 ? 30.955 18.615 -28.643 1.00 78.94 431 LEU A O 1
ATOM 3326 N N . ASP A 1 432 ? 29.253 20.038 -28.896 1.00 71.19 432 ASP A N 1
ATOM 3327 C CA . ASP A 1 432 ? 29.085 19.814 -30.333 1.00 71.19 432 ASP A CA 1
ATOM 3328 C C . ASP A 1 432 ? 29.772 20.896 -31.189 1.00 71.19 432 ASP A C 1
ATOM 3330 O O . ASP A 1 432 ? 29.123 21.756 -31.772 1.00 71.19 432 ASP A O 1
ATOM 3334 N N . ARG A 1 433 ? 31.104 20.826 -31.357 1.00 62.44 433 ARG A N 1
ATOM 3335 C CA . ARG A 1 433 ? 31.793 21.649 -32.378 1.00 62.44 433 ARG A CA 1
ATOM 3336 C C . ARG A 1 433 ? 31.643 21.045 -33.790 1.00 62.44 433 ARG A C 1
ATOM 3338 O O . ARG A 1 433 ? 31.891 19.849 -33.939 1.00 62.44 433 ARG A O 1
ATOM 3345 N N . PRO A 1 434 ? 31.279 21.815 -34.832 1.00 54.06 434 PRO A N 1
ATOM 3346 C CA . PRO A 1 434 ? 30.743 21.283 -36.096 1.00 54.06 434 PRO A CA 1
ATOM 3347 C C . PRO A 1 434 ? 31.734 20.636 -37.093 1.00 54.06 434 PRO A C 1
ATOM 3349 O O . PRO A 1 434 ? 31.301 20.284 -38.183 1.00 54.06 434 PRO A O 1
ATOM 3352 N N . LYS A 1 435 ? 33.027 20.438 -36.780 1.00 55.34 435 LYS A N 1
ATOM 3353 C CA . LYS A 1 435 ? 34.041 20.042 -37.794 1.00 55.34 435 LYS A CA 1
ATOM 3354 C C . LYS A 1 435 ? 34.946 18.835 -37.465 1.00 55.34 435 LYS A C 1
ATOM 3356 O O . LYS A 1 435 ? 35.949 18.648 -38.139 1.00 55.34 435 LYS A O 1
ATOM 3361 N N . LEU A 1 436 ? 34.637 18.012 -36.456 1.00 54.06 436 LEU A N 1
ATOM 3362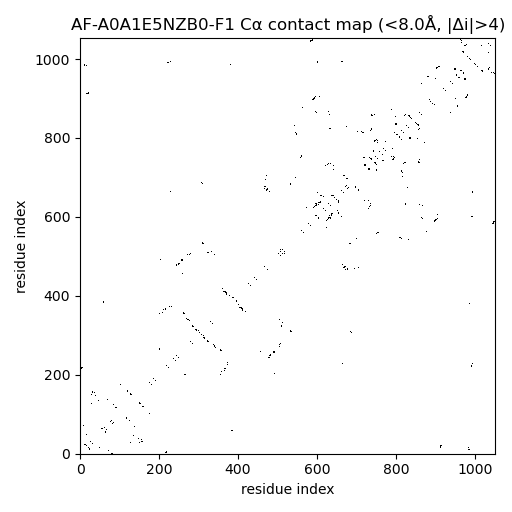 C CA . LEU A 1 436 ? 35.470 16.843 -36.100 1.00 54.06 436 LEU A CA 1
ATOM 3363 C C . LEU A 1 436 ? 34.886 15.516 -36.630 1.00 54.06 436 LEU A C 1
ATOM 3365 O O . LEU A 1 436 ? 33.668 15.325 -36.539 1.00 54.06 436 LEU A O 1
ATOM 3369 N N . PRO A 1 437 ? 35.725 14.592 -37.147 1.00 58.19 437 PRO A N 1
ATOM 3370 C CA . PRO A 1 437 ? 35.285 13.277 -37.605 1.00 58.19 437 PRO A CA 1
ATOM 3371 C C . PRO A 1 437 ? 34.690 12.445 -36.460 1.00 58.19 437 PRO A C 1
ATOM 3373 O O . PRO A 1 437 ? 35.095 12.556 -35.304 1.00 58.19 437 PRO A O 1
ATOM 3376 N N . LEU A 1 438 ? 33.735 11.570 -36.796 1.00 55.78 438 LEU A N 1
ATOM 3377 C CA . LEU A 1 438 ? 32.986 10.717 -35.854 1.00 55.78 438 LEU A CA 1
ATOM 3378 C C . LEU A 1 438 ? 33.861 9.769 -35.009 1.00 55.78 438 LEU A C 1
ATOM 3380 O O . LEU A 1 438 ? 33.383 9.240 -34.005 1.00 55.78 438 LEU A O 1
ATOM 3384 N N . GLN A 1 439 ? 35.113 9.565 -35.420 1.00 55.28 439 GLN A N 1
ATOM 3385 C CA . GLN A 1 439 ? 36.100 8.659 -34.828 1.00 55.28 439 GLN A CA 1
ATOM 3386 C C . GLN A 1 439 ? 37.242 9.403 -34.114 1.00 55.28 439 GLN A C 1
ATOM 3388 O O . GLN A 1 439 ? 38.353 8.888 -34.012 1.00 55.28 439 GLN A O 1
ATOM 3393 N N . ALA A 1 440 ? 37.009 10.628 -33.638 1.00 52.31 440 ALA A N 1
ATOM 3394 C CA . ALA A 1 440 ? 38.023 11.352 -32.881 1.00 52.31 440 ALA A CA 1
ATOM 3395 C C . ALA A 1 440 ? 38.498 10.536 -31.654 1.00 52.31 440 ALA A C 1
ATOM 3397 O O . ALA A 1 440 ? 37.718 9.824 -31.011 1.00 52.31 440 ALA A O 1
ATOM 3398 N N . GLY A 1 441 ? 39.804 10.613 -31.368 1.00 57.44 441 GLY A N 1
ATOM 3399 C CA . GLY A 1 441 ? 40.471 9.860 -30.300 1.00 57.44 441 GLY A CA 1
ATOM 3400 C C . GLY A 1 441 ? 39.903 10.131 -28.900 1.00 57.44 441 GLY A C 1
ATOM 3401 O O . GLY A 1 441 ? 38.977 10.918 -28.718 1.00 57.44 441 GLY A O 1
ATOM 3402 N N . TRP A 1 442 ? 40.472 9.493 -27.871 1.00 55.22 442 TRP A N 1
ATOM 3403 C CA . TRP A 1 442 ? 39.987 9.558 -26.477 1.00 55.22 442 TRP A CA 1
ATOM 3404 C C . TRP A 1 442 ? 39.740 10.979 -25.926 1.00 55.22 442 TRP A C 1
ATOM 3406 O O . TRP A 1 442 ? 38.928 11.141 -25.018 1.00 55.22 442 TRP A O 1
ATOM 3416 N N . HIS A 1 443 ? 40.370 12.006 -26.502 1.00 61.84 443 HIS A N 1
ATOM 3417 C CA . HIS A 1 443 ? 40.207 13.413 -26.127 1.00 61.84 443 HIS A CA 1
ATOM 3418 C C . HIS A 1 443 ? 38.925 14.094 -26.657 1.00 61.84 443 HIS A C 1
ATOM 3420 O O . HIS A 1 443 ? 38.661 15.244 -26.297 1.00 61.84 443 HIS A O 1
ATOM 3426 N N . ASP A 1 444 ? 38.090 13.422 -27.463 1.00 75.06 444 ASP A N 1
ATOM 3427 C CA . ASP A 1 444 ? 36.821 13.997 -27.930 1.00 75.06 444 ASP A CA 1
ATOM 3428 C C . ASP A 1 444 ? 35.818 14.174 -26.781 1.00 75.06 444 ASP A C 1
ATOM 3430 O O . ASP A 1 444 ? 35.326 13.207 -26.185 1.00 75.06 444 ASP A O 1
ATOM 3434 N N . ARG A 1 445 ? 35.464 15.437 -26.514 1.00 77.25 445 ARG A N 1
ATOM 3435 C CA . ARG A 1 445 ? 34.491 15.844 -25.490 1.00 77.25 445 ARG A CA 1
ATOM 3436 C C . ARG A 1 445 ? 33.157 15.119 -25.637 1.00 77.25 445 ARG A C 1
ATOM 3438 O O . ARG A 1 445 ? 32.522 14.818 -24.631 1.00 77.25 445 ARG A O 1
ATOM 3445 N N . ARG A 1 446 ? 32.750 14.759 -26.859 1.00 76.19 446 ARG A N 1
ATOM 3446 C CA . ARG A 1 446 ? 31.494 14.032 -27.121 1.00 76.19 446 ARG A CA 1
ATOM 3447 C C . ARG A 1 446 ? 31.479 12.620 -26.538 1.00 76.19 446 ARG A C 1
ATOM 3449 O O . ARG A 1 446 ? 30.394 12.095 -26.277 1.00 76.19 446 ARG A O 1
ATOM 3456 N N . ARG A 1 447 ? 32.658 12.018 -26.358 1.00 78.62 447 ARG A N 1
ATOM 3457 C CA . ARG A 1 447 ? 32.854 10.675 -25.806 1.00 78.62 447 ARG A CA 1
ATOM 3458 C C . ARG A 1 447 ? 33.185 10.727 -24.321 1.00 78.62 447 ARG A C 1
ATOM 3460 O O . ARG A 1 447 ? 32.512 10.056 -23.540 1.00 78.62 447 ARG A O 1
ATOM 3467 N N . TRP A 1 448 ? 34.221 11.473 -23.935 1.00 82.06 448 TRP A N 1
ATOM 3468 C CA . TRP A 1 448 ? 34.743 11.381 -22.571 1.00 82.06 448 TRP A CA 1
ATOM 3469 C C . TRP A 1 448 ? 33.877 12.122 -21.553 1.00 82.06 448 TRP A C 1
ATOM 3471 O O . TRP A 1 448 ? 33.772 11.633 -20.438 1.00 82.06 448 TRP A O 1
ATOM 3481 N N . VAL A 1 449 ? 33.191 13.220 -21.911 1.00 87.50 449 VAL A N 1
ATOM 3482 C CA . VAL A 1 449 ? 32.343 13.952 -20.947 1.00 87.50 449 VAL A CA 1
ATOM 3483 C C . VAL A 1 449 ? 31.172 13.087 -20.464 1.00 87.50 449 VAL A C 1
ATOM 3485 O O . VAL A 1 449 ? 31.057 12.907 -19.255 1.00 87.50 449 VAL A O 1
ATOM 3488 N N . PRO A 1 450 ? 30.338 12.468 -21.332 1.00 87.94 450 PRO A N 1
ATOM 3489 C CA . PRO A 1 450 ? 29.270 11.588 -20.852 1.00 87.94 450 PRO A CA 1
ATOM 3490 C C . PRO A 1 450 ? 29.790 10.315 -20.175 1.00 87.94 450 PRO A C 1
ATOM 3492 O O . PRO A 1 450 ? 29.115 9.768 -19.311 1.00 87.94 450 PRO A O 1
ATOM 3495 N N . ALA A 1 451 ? 30.966 9.812 -20.567 1.00 88.00 451 ALA A N 1
ATOM 3496 C CA . ALA A 1 451 ? 31.573 8.644 -19.928 1.00 88.00 451 ALA A CA 1
ATOM 3497 C C . ALA A 1 451 ? 32.080 8.965 -18.513 1.00 88.00 451 ALA A C 1
ATOM 3499 O O . ALA A 1 451 ? 31.759 8.234 -17.581 1.00 88.00 451 ALA A O 1
ATOM 3500 N N . LEU A 1 452 ? 32.813 10.072 -18.348 1.00 91.69 452 LEU A N 1
ATOM 3501 C CA . LEU A 1 452 ? 33.300 10.552 -17.058 1.00 91.69 452 LEU A CA 1
ATOM 3502 C C . LEU A 1 452 ? 32.128 10.915 -16.153 1.00 91.69 452 LEU A C 1
ATOM 3504 O O . LEU A 1 452 ? 32.063 10.429 -15.033 1.00 91.69 452 LEU A O 1
ATOM 3508 N N . LEU A 1 453 ? 31.179 11.712 -16.650 1.00 92.69 453 LEU A N 1
ATOM 3509 C CA . LEU A 1 453 ? 30.013 12.113 -15.873 1.00 92.69 453 LEU A CA 1
ATOM 3510 C C . LEU A 1 453 ? 29.169 10.903 -15.467 1.00 92.69 453 LEU A C 1
ATOM 3512 O O . LEU A 1 453 ? 28.796 10.789 -14.308 1.00 92.69 453 LEU A O 1
ATOM 3516 N N . GLY A 1 454 ? 28.913 9.973 -16.391 1.00 92.38 454 GLY A N 1
ATOM 3517 C CA . GLY A 1 454 ? 28.208 8.732 -16.080 1.00 92.38 454 GLY A CA 1
ATOM 3518 C C . GLY A 1 454 ? 28.942 7.868 -15.057 1.00 92.38 454 GLY A C 1
ATOM 3519 O O . GLY A 1 454 ? 28.305 7.333 -14.157 1.00 92.38 454 GLY A O 1
ATOM 3520 N N . GLY A 1 455 ? 30.271 7.772 -15.154 1.00 93.00 455 GLY A N 1
ATOM 3521 C CA . GLY A 1 455 ? 31.105 7.070 -14.178 1.00 93.00 455 GLY A CA 1
ATOM 3522 C C . GLY A 1 455 ? 31.085 7.731 -12.798 1.00 93.00 455 GLY A C 1
ATOM 3523 O O . GLY A 1 455 ? 30.895 7.040 -11.804 1.00 93.00 455 GLY A O 1
ATOM 3524 N N . VAL A 1 456 ? 31.204 9.061 -12.734 1.00 95.44 456 VAL A N 1
ATOM 3525 C CA . VAL A 1 456 ? 31.121 9.843 -11.489 1.00 95.44 456 VAL A CA 1
ATOM 3526 C C . VAL A 1 456 ? 29.738 9.716 -10.857 1.00 95.44 456 VAL A C 1
ATOM 3528 O O . VAL A 1 456 ? 29.646 9.483 -9.657 1.00 95.44 456 VAL A O 1
ATOM 3531 N N . LEU A 1 457 ? 28.664 9.815 -11.644 1.00 95.06 457 LEU A N 1
ATOM 3532 C CA . LEU A 1 457 ? 27.298 9.655 -11.145 1.00 95.06 457 LEU A CA 1
ATOM 3533 C C . LEU A 1 457 ? 27.028 8.238 -10.659 1.00 95.06 457 LEU A C 1
ATOM 3535 O O . LEU A 1 457 ? 26.399 8.070 -9.621 1.00 95.06 457 LEU A O 1
ATOM 3539 N N . LEU A 1 458 ? 27.509 7.224 -11.381 1.00 93.94 458 LEU A N 1
ATOM 3540 C CA . LEU A 1 458 ? 27.357 5.838 -10.958 1.00 93.94 458 LEU A CA 1
ATOM 3541 C C . LEU A 1 458 ? 28.140 5.588 -9.667 1.00 93.94 458 LEU A C 1
ATOM 3543 O O . LEU A 1 458 ? 27.598 4.999 -8.738 1.00 93.94 458 LEU A O 1
ATOM 3547 N N . LEU A 1 459 ? 29.376 6.085 -9.579 1.00 94.75 459 LEU A N 1
ATOM 3548 C CA . LEU A 1 459 ? 30.183 6.007 -8.366 1.00 94.75 459 LEU A CA 1
ATOM 3549 C C . LEU A 1 459 ? 29.497 6.722 -7.201 1.00 94.75 459 LEU A C 1
ATOM 3551 O O . LEU A 1 459 ? 29.414 6.151 -6.122 1.00 94.75 459 LEU A O 1
ATOM 3555 N N . ALA A 1 460 ? 28.973 7.930 -7.404 1.00 93.62 460 ALA A N 1
ATOM 3556 C CA . ALA A 1 460 ? 28.229 8.667 -6.388 1.00 93.62 460 ALA A CA 1
ATOM 3557 C C . ALA A 1 460 ? 26.961 7.918 -5.943 1.00 93.62 460 ALA A C 1
ATOM 3559 O O . ALA A 1 460 ? 26.725 7.787 -4.745 1.00 93.62 460 ALA A O 1
ATOM 3560 N N . ALA A 1 461 ? 26.179 7.375 -6.880 1.00 91.75 461 ALA A N 1
ATOM 3561 C CA . ALA A 1 461 ? 24.962 6.625 -6.581 1.00 91.75 461 ALA A CA 1
ATOM 3562 C C . ALA A 1 461 ? 25.255 5.324 -5.815 1.00 91.75 461 ALA A C 1
ATOM 3564 O O . ALA A 1 461 ? 24.619 5.045 -4.802 1.00 91.75 461 ALA A O 1
ATOM 3565 N N . VAL A 1 462 ? 26.274 4.566 -6.236 1.00 89.25 462 VAL A N 1
ATOM 3566 C CA . VAL A 1 462 ? 26.726 3.351 -5.538 1.00 89.25 462 VAL A CA 1
ATOM 3567 C C . VAL A 1 462 ? 27.314 3.693 -4.168 1.00 89.25 462 VAL A C 1
ATOM 3569 O O . VAL A 1 462 ? 27.015 3.013 -3.189 1.00 89.25 462 VAL A O 1
ATOM 3572 N N . SER A 1 463 ? 28.089 4.777 -4.070 1.00 92.31 463 SER A N 1
ATOM 3573 C CA . SER A 1 463 ? 28.678 5.238 -2.806 1.00 92.31 463 SER A CA 1
ATOM 3574 C C . SER A 1 463 ? 27.611 5.700 -1.819 1.00 92.31 463 SER A C 1
ATOM 3576 O O . SER A 1 463 ? 27.769 5.467 -0.629 1.00 92.31 463 SER A O 1
ATOM 3578 N N . MET A 1 464 ? 26.515 6.302 -2.297 1.00 91.56 464 MET A N 1
ATOM 3579 C CA . MET A 1 464 ? 25.329 6.619 -1.491 1.00 91.56 464 MET A CA 1
ATOM 3580 C C . MET A 1 464 ? 24.518 5.361 -1.137 1.00 91.56 464 MET A C 1
ATOM 3582 O O . MET A 1 464 ? 23.881 5.304 -0.087 1.00 91.56 464 MET A O 1
ATOM 3586 N N . GLY A 1 465 ? 24.580 4.316 -1.964 1.00 91.00 465 GLY A N 1
ATOM 3587 C CA . GLY A 1 465 ? 23.976 3.018 -1.671 1.00 91.00 465 GLY A CA 1
ATOM 3588 C C . GLY A 1 465 ? 24.591 2.309 -0.459 1.00 91.00 465 GLY A C 1
ATOM 3589 O O . GLY A 1 465 ? 23.870 1.653 0.285 1.00 91.00 465 GLY A O 1
ATOM 3590 N N . VAL A 1 466 ? 25.893 2.483 -0.202 1.00 90.81 466 VAL A N 1
ATOM 3591 C CA . VAL A 1 466 ? 26.586 1.884 0.958 1.00 90.81 466 VAL A CA 1
ATOM 3592 C C . VAL A 1 466 ? 25.997 2.331 2.309 1.00 90.81 466 VAL A C 1
ATOM 3594 O O . VAL A 1 466 ? 25.590 1.464 3.084 1.00 90.81 466 VAL A O 1
ATOM 3597 N N . PRO A 1 467 ? 25.899 3.636 2.634 1.00 92.94 467 PRO A N 1
ATOM 3598 C CA . PRO A 1 467 ? 25.287 4.074 3.883 1.00 92.94 467 PRO A CA 1
ATOM 3599 C C . PRO A 1 467 ? 23.799 3.713 3.969 1.00 92.94 467 PRO A C 1
ATOM 3601 O O . PRO A 1 467 ? 23.336 3.364 5.053 1.00 92.94 467 PRO A O 1
ATOM 3604 N N . LEU A 1 468 ? 23.063 3.717 2.849 1.00 93.06 468 LEU A N 1
ATOM 3605 C CA . LEU A 1 468 ? 21.666 3.261 2.806 1.00 93.06 468 LEU A CA 1
ATOM 3606 C C . LEU A 1 468 ? 21.528 1.759 3.106 1.00 93.06 468 LEU A C 1
ATOM 3608 O O . LEU A 1 468 ? 20.546 1.352 3.722 1.00 93.06 468 LEU A O 1
ATOM 3612 N N . ALA A 1 469 ? 22.507 0.942 2.715 1.00 90.62 469 ALA A N 1
ATOM 3613 C CA . ALA A 1 469 ? 22.531 -0.489 3.004 1.00 90.62 469 ALA A CA 1
ATOM 3614 C C . ALA A 1 469 ? 22.927 -0.796 4.461 1.00 90.62 469 ALA A C 1
ATOM 3616 O O . ALA A 1 469 ? 22.369 -1.709 5.075 1.00 90.62 469 ALA A O 1
ATOM 3617 N N . LEU A 1 470 ? 23.892 -0.048 5.014 1.00 89.81 470 LEU A N 1
ATOM 3618 C CA . LEU A 1 470 ? 24.448 -0.284 6.353 1.00 89.81 470 LEU A CA 1
ATOM 3619 C C . LEU A 1 470 ? 23.613 0.346 7.479 1.00 89.81 470 LEU A C 1
ATOM 3621 O O . LEU A 1 470 ? 23.390 -0.299 8.503 1.00 89.81 470 LEU A O 1
ATOM 3625 N N . ASP A 1 471 ? 23.134 1.579 7.293 1.00 91.75 471 ASP A N 1
ATOM 3626 C CA . ASP A 1 471 ? 22.277 2.302 8.244 1.00 91.75 471 ASP A CA 1
ATOM 3627 C C . ASP A 1 471 ? 21.087 2.976 7.527 1.00 91.75 471 ASP A C 1
ATOM 3629 O O . ASP A 1 471 ? 21.009 4.209 7.429 1.00 91.75 471 ASP A O 1
ATOM 3633 N N . PRO A 1 472 ? 20.115 2.180 7.040 1.00 94.00 472 PRO A N 1
ATOM 3634 C CA . PRO A 1 472 ? 18.919 2.710 6.385 1.00 94.00 472 PRO A CA 1
ATOM 3635 C C . PRO A 1 472 ? 18.090 3.622 7.299 1.00 94.00 472 PRO A C 1
ATOM 3637 O O . PRO A 1 472 ? 17.432 4.534 6.809 1.00 94.00 472 PRO A O 1
ATOM 3640 N N . ILE A 1 473 ? 18.136 3.427 8.623 1.00 92.44 473 ILE A N 1
ATOM 3641 C CA . ILE A 1 473 ? 17.369 4.239 9.584 1.00 92.44 473 ILE A CA 1
ATOM 3642 C C . ILE A 1 473 ? 18.014 5.621 9.766 1.00 92.44 473 ILE A C 1
ATOM 3644 O O . ILE A 1 473 ? 17.326 6.595 10.052 1.00 92.44 473 ILE A O 1
ATOM 3648 N N . GLY A 1 474 ? 19.336 5.737 9.633 1.00 90.50 474 GLY A N 1
ATOM 3649 C CA . GLY A 1 474 ? 20.012 7.031 9.608 1.00 90.50 474 GLY A CA 1
ATOM 3650 C C . GLY A 1 474 ? 19.885 7.744 8.262 1.00 90.50 474 GLY A C 1
ATOM 3651 O O . GLY A 1 474 ? 19.641 8.949 8.225 1.00 90.50 474 GLY A O 1
ATOM 3652 N N . TRP A 1 475 ? 20.077 7.036 7.148 1.00 91.00 475 TRP A N 1
ATOM 3653 C CA . TRP A 1 475 ? 20.204 7.664 5.826 1.00 91.00 475 TRP A CA 1
ATOM 3654 C C . TRP A 1 475 ? 18.907 7.753 5.023 1.00 91.00 475 TRP A C 1
ATOM 3656 O O . TRP A 1 475 ? 18.734 8.728 4.295 1.00 91.00 475 TRP A O 1
ATOM 3666 N N . GLY A 1 476 ? 17.973 6.815 5.193 1.00 91.69 476 GLY A N 1
ATOM 3667 C CA . GLY A 1 476 ? 16.664 6.849 4.534 1.00 91.69 476 GLY A CA 1
ATOM 3668 C C . GLY A 1 476 ? 15.903 8.156 4.800 1.00 91.69 476 GLY A C 1
ATOM 3669 O O . GLY A 1 476 ? 15.583 8.860 3.841 1.00 91.69 476 GLY A O 1
ATOM 3670 N N . PRO A 1 477 ? 15.698 8.564 6.070 1.00 88.56 477 PRO A N 1
ATOM 3671 C CA . PRO A 1 477 ? 15.005 9.814 6.399 1.00 88.56 477 PRO A CA 1
ATOM 3672 C C . PRO A 1 477 ? 15.644 11.081 5.813 1.00 88.56 477 PRO A C 1
ATOM 3674 O O . PRO A 1 477 ? 14.942 12.051 5.553 1.00 88.56 477 PRO A O 1
ATOM 3677 N N . ARG A 1 478 ? 16.960 11.083 5.546 1.00 88.12 478 ARG A N 1
ATOM 3678 C CA . ARG A 1 478 ? 17.653 12.236 4.938 1.00 88.12 478 ARG A CA 1
ATOM 3679 C C . ARG A 1 478 ? 17.320 12.429 3.460 1.00 88.12 478 ARG A C 1
ATOM 3681 O O . ARG A 1 478 ? 17.423 13.545 2.968 1.00 88.12 478 ARG A O 1
ATOM 3688 N N . LEU A 1 479 ? 16.970 11.354 2.755 1.00 88.25 479 LEU A N 1
ATOM 3689 C CA . LEU A 1 479 ? 16.562 11.406 1.348 1.00 88.25 479 LEU A CA 1
ATOM 3690 C C . LEU A 1 479 ? 15.042 11.415 1.172 1.00 88.25 479 LEU A C 1
ATOM 3692 O O . LEU A 1 479 ? 14.578 11.772 0.090 1.00 88.25 479 LEU A O 1
ATOM 3696 N N . ARG A 1 480 ? 14.291 11.022 2.212 1.00 89.94 480 ARG A N 1
ATOM 3697 C CA . ARG A 1 480 ? 12.847 10.747 2.161 1.00 89.94 480 ARG A CA 1
ATOM 3698 C C . ARG A 1 480 ? 12.501 9.635 1.161 1.00 89.94 480 ARG A C 1
ATOM 3700 O O . ARG A 1 480 ? 13.338 9.160 0.394 1.00 89.94 480 ARG A O 1
ATOM 3707 N N . SER A 1 481 ? 11.262 9.166 1.179 1.00 89.75 481 SER A N 1
ATOM 3708 C CA . SER A 1 481 ? 10.797 8.026 0.376 1.00 89.75 481 SER A CA 1
ATOM 3709 C C . SER A 1 481 ? 10.921 8.312 -1.116 1.00 89.75 481 SER A C 1
ATOM 3711 O O . SER A 1 481 ? 11.431 7.479 -1.867 1.00 89.75 481 SER A O 1
ATOM 3713 N N . LEU A 1 482 ? 10.513 9.516 -1.537 1.00 89.38 482 LEU A N 1
ATOM 3714 C CA . LEU A 1 482 ? 10.621 9.954 -2.928 1.00 89.38 482 LEU A CA 1
ATOM 3715 C C . LEU A 1 482 ? 12.080 10.062 -3.382 1.00 89.38 482 LEU A C 1
ATOM 3717 O O . LEU A 1 482 ? 12.410 9.575 -4.463 1.00 89.38 482 LEU A O 1
ATOM 3721 N N . GLY A 1 483 ? 12.975 10.618 -2.559 1.00 91.94 483 GLY A N 1
ATOM 3722 C CA . GLY A 1 483 ? 14.383 10.727 -2.934 1.00 91.94 483 GLY A CA 1
ATOM 3723 C C . GLY A 1 483 ? 15.090 9.373 -3.009 1.00 91.94 483 GLY A C 1
ATOM 3724 O O . GLY A 1 483 ? 15.863 9.140 -3.939 1.00 91.94 483 GLY A O 1
ATOM 3725 N N . VAL A 1 484 ? 14.776 8.433 -2.107 1.00 93.31 484 VAL A N 1
ATOM 3726 C CA . VAL A 1 484 ? 15.275 7.048 -2.195 1.00 93.31 484 VAL A CA 1
ATOM 3727 C C . VAL A 1 484 ? 14.810 6.386 -3.496 1.00 93.31 484 VAL A C 1
ATOM 3729 O O . VAL A 1 484 ? 15.637 5.829 -4.221 1.00 93.31 484 VAL A O 1
ATOM 3732 N N . LEU A 1 485 ? 13.518 6.477 -3.828 1.00 92.19 485 LEU A N 1
ATOM 3733 C CA . LEU A 1 485 ? 12.954 5.896 -5.051 1.00 92.19 485 LEU A CA 1
ATOM 3734 C C . LEU A 1 485 ? 13.612 6.475 -6.313 1.00 92.19 485 LEU A C 1
ATOM 3736 O O . LEU A 1 485 ? 14.026 5.735 -7.205 1.00 92.19 485 LEU A O 1
ATOM 3740 N N . VAL A 1 486 ? 13.748 7.798 -6.381 1.00 93.94 486 VAL A N 1
ATOM 3741 C CA . VAL A 1 486 ? 14.358 8.487 -7.523 1.00 93.94 486 VAL A CA 1
ATOM 3742 C C . VAL A 1 486 ? 15.846 8.143 -7.656 1.00 93.94 486 VAL A C 1
ATOM 3744 O O . VAL A 1 486 ? 16.322 7.923 -8.772 1.00 93.94 486 VAL A O 1
ATOM 3747 N N . LEU A 1 487 ? 16.578 8.010 -6.544 1.00 95.19 487 LEU A N 1
ATOM 3748 C CA . LEU A 1 487 ? 17.974 7.564 -6.557 1.00 95.19 487 LEU A CA 1
ATOM 3749 C C . LEU A 1 487 ? 18.113 6.133 -7.101 1.00 95.19 487 LEU A C 1
ATOM 3751 O O . LEU A 1 487 ? 19.037 5.852 -7.869 1.00 95.19 487 LEU A O 1
ATOM 3755 N N . VAL A 1 488 ? 17.182 5.234 -6.765 1.00 94.88 488 VAL A N 1
ATOM 3756 C CA . VAL A 1 488 ? 17.149 3.870 -7.322 1.00 94.88 488 VAL A CA 1
ATOM 3757 C C . VAL A 1 488 ? 16.937 3.918 -8.831 1.00 94.88 488 VAL A C 1
ATOM 3759 O O . VAL A 1 488 ? 17.694 3.294 -9.575 1.00 94.88 488 VAL A O 1
ATOM 3762 N N . LEU A 1 489 ? 15.971 4.711 -9.306 1.00 94.94 489 LEU A N 1
ATOM 3763 C CA . LEU A 1 489 ? 15.731 4.889 -10.739 1.00 94.94 489 LEU A CA 1
ATOM 3764 C C . LEU A 1 489 ? 16.959 5.466 -11.460 1.00 94.94 489 LEU A C 1
ATOM 3766 O O . LEU A 1 489 ? 17.286 5.016 -12.560 1.00 94.94 489 LEU A O 1
ATOM 3770 N N . ALA A 1 490 ? 17.679 6.409 -10.845 1.00 95.69 490 ALA A N 1
ATOM 3771 C CA . ALA A 1 490 ? 18.914 6.963 -11.401 1.00 95.69 490 ALA A CA 1
ATOM 3772 C C . ALA A 1 490 ? 20.023 5.901 -11.485 1.00 95.69 490 ALA A C 1
ATOM 3774 O O . ALA A 1 490 ? 20.675 5.760 -12.522 1.00 95.69 490 ALA A O 1
ATOM 3775 N N . THR A 1 491 ? 20.184 5.099 -10.430 1.00 94.12 491 THR A N 1
ATOM 3776 C CA . THR A 1 491 ? 21.160 4.000 -10.364 1.00 94.12 491 THR A CA 1
ATOM 3777 C C . THR A 1 491 ? 20.878 2.950 -11.436 1.00 94.12 491 THR A C 1
ATOM 3779 O O . THR A 1 491 ? 21.767 2.606 -12.219 1.00 94.12 491 THR A O 1
ATOM 3782 N N . VAL A 1 492 ? 19.624 2.495 -11.540 1.00 92.62 492 VAL A N 1
ATOM 3783 C CA . VAL A 1 492 ? 19.186 1.545 -12.573 1.00 92.62 492 VAL A CA 1
ATOM 3784 C C . VAL A 1 492 ? 19.402 2.135 -13.962 1.00 92.62 492 VAL A C 1
ATOM 3786 O O . VAL A 1 492 ? 19.952 1.451 -14.818 1.00 92.62 492 VAL A O 1
ATOM 3789 N N . THR A 1 493 ? 19.067 3.410 -14.184 1.00 94.44 493 THR A N 1
ATOM 3790 C CA . THR A 1 493 ? 19.272 4.086 -15.476 1.00 94.44 493 THR A CA 1
ATOM 3791 C C . THR A 1 493 ? 20.735 4.033 -15.918 1.00 94.44 493 THR A C 1
ATOM 3793 O O . THR A 1 493 ? 21.012 3.700 -17.073 1.00 94.44 493 THR A O 1
ATOM 3796 N N . LEU A 1 494 ? 21.671 4.339 -15.014 1.00 94.81 494 LEU A N 1
ATOM 3797 C CA . LEU A 1 494 ? 23.107 4.346 -15.301 1.00 94.81 494 LEU A CA 1
ATOM 3798 C C . LEU A 1 494 ? 23.640 2.932 -15.545 1.00 94.81 494 LEU A C 1
ATOM 3800 O O . LEU A 1 494 ? 24.312 2.699 -16.546 1.00 94.81 494 LEU A O 1
ATOM 3804 N N . ILE A 1 495 ? 23.297 1.968 -14.689 1.00 91.88 495 ILE A N 1
ATOM 3805 C CA . ILE A 1 495 ? 23.729 0.573 -14.854 1.00 91.88 495 ILE A CA 1
ATOM 3806 C C . ILE A 1 495 ? 23.184 0.007 -16.171 1.00 91.88 495 ILE A C 1
ATOM 3808 O O . ILE A 1 495 ? 23.943 -0.493 -16.999 1.00 91.88 495 ILE A O 1
ATOM 3812 N N . ALA A 1 496 ? 21.884 0.161 -16.414 1.00 90.06 496 ALA A N 1
ATOM 3813 C CA . ALA A 1 496 ? 21.208 -0.294 -17.622 1.00 90.06 496 ALA A CA 1
ATOM 3814 C C . ALA A 1 496 ? 21.788 0.337 -18.893 1.00 90.06 496 ALA A C 1
ATOM 3816 O O . ALA A 1 496 ? 22.020 -0.356 -19.882 1.00 90.06 496 ALA A O 1
ATOM 3817 N N . GLY A 1 497 ? 22.027 1.652 -18.872 1.00 89.81 497 GLY A N 1
ATOM 3818 C CA . GLY A 1 497 ? 22.588 2.385 -20.001 1.00 89.81 497 GLY A CA 1
ATOM 3819 C C . GLY A 1 497 ? 24.021 1.956 -20.311 1.00 89.81 497 GLY A C 1
ATOM 3820 O O . GLY A 1 497 ? 24.370 1.783 -21.480 1.00 89.81 497 GLY A O 1
ATOM 3821 N N . TRP A 1 498 ? 24.839 1.746 -19.276 1.00 89.94 498 TRP A N 1
ATOM 3822 C CA . TRP A 1 498 ? 26.224 1.303 -19.424 1.00 89.94 498 TRP A CA 1
ATOM 3823 C C . TRP A 1 498 ? 26.293 -0.129 -19.963 1.00 89.94 498 TRP A C 1
ATOM 3825 O O . TRP A 1 498 ? 26.994 -0.391 -20.941 1.00 89.94 498 TRP A O 1
ATOM 3835 N N . LEU A 1 499 ? 25.497 -1.034 -19.388 1.00 88.31 499 LEU A N 1
ATOM 3836 C CA . LEU A 1 499 ? 25.381 -2.427 -19.815 1.00 88.31 499 LEU A CA 1
ATOM 3837 C C . LEU A 1 499 ? 24.850 -2.548 -21.247 1.00 88.31 499 LEU A C 1
ATOM 3839 O O . LEU A 1 499 ? 25.399 -3.315 -22.033 1.00 88.31 499 LEU A O 1
ATOM 3843 N N . ALA A 1 500 ? 23.832 -1.764 -21.617 1.00 85.44 500 ALA A N 1
ATOM 3844 C CA . ALA A 1 500 ? 23.308 -1.735 -22.982 1.00 85.44 500 ALA A CA 1
ATOM 3845 C C . ALA A 1 500 ? 24.375 -1.265 -23.982 1.00 85.44 500 ALA A C 1
ATOM 3847 O O . ALA A 1 500 ? 24.575 -1.899 -25.015 1.00 85.44 500 ALA A O 1
ATOM 3848 N N . ARG A 1 501 ? 25.120 -0.204 -23.645 1.00 85.88 501 ARG A N 1
ATOM 3849 C CA . ARG A 1 501 ? 26.246 0.272 -24.458 1.00 85.88 501 ARG A CA 1
ATOM 3850 C C . ARG A 1 501 ? 27.343 -0.787 -24.596 1.00 85.88 501 ARG A C 1
ATOM 3852 O O . ARG A 1 501 ? 27.912 -0.935 -25.674 1.00 85.88 501 ARG A O 1
ATOM 3859 N N . HIS A 1 502 ? 27.651 -1.512 -23.523 1.00 84.06 502 HIS A N 1
ATOM 3860 C CA . HIS A 1 502 ? 28.658 -2.571 -23.533 1.00 84.06 502 HIS A CA 1
ATOM 3861 C C . HIS A 1 502 ? 28.211 -3.789 -24.359 1.00 84.06 502 HIS A C 1
ATOM 3863 O O . HIS A 1 502 ? 28.994 -4.317 -25.148 1.00 84.06 502 HIS A O 1
ATOM 3869 N N . ALA A 1 503 ? 26.939 -4.183 -24.252 1.00 82.81 503 ALA A N 1
ATOM 3870 C CA . ALA A 1 503 ? 26.342 -5.241 -25.066 1.00 82.81 503 ALA A CA 1
ATOM 3871 C C . ALA A 1 503 ? 26.331 -4.910 -26.568 1.00 82.81 503 ALA A C 1
ATOM 3873 O O . ALA A 1 503 ? 26.292 -5.824 -27.382 1.00 82.81 503 ALA A O 1
ATOM 3874 N N . GLU A 1 504 ? 26.378 -3.627 -26.946 1.00 82.38 504 GLU A N 1
ATOM 3875 C CA . GLU A 1 504 ? 26.502 -3.200 -28.347 1.00 82.38 504 GLU A CA 1
ATOM 3876 C C . GLU A 1 504 ? 27.957 -3.177 -28.855 1.00 82.38 504 GLU A C 1
ATOM 3878 O O . GLU A 1 504 ? 28.168 -3.234 -30.066 1.00 82.38 504 GLU A O 1
ATOM 3883 N N . TYR A 1 505 ? 28.949 -3.130 -27.954 1.00 80.62 505 TYR A N 1
ATOM 3884 C CA . TYR A 1 505 ? 30.384 -3.163 -28.282 1.00 80.62 505 TYR A CA 1
ATOM 3885 C C . TYR A 1 505 ? 30.895 -4.591 -28.546 1.00 80.62 505 TYR A C 1
ATOM 3887 O O . TYR A 1 505 ? 31.784 -4.796 -29.375 1.00 80.62 505 TYR A O 1
ATOM 3895 N N . HIS A 1 506 ? 30.373 -5.578 -27.816 1.00 83.25 506 HIS A N 1
ATOM 3896 C CA . HIS A 1 506 ? 30.819 -6.970 -27.885 1.00 83.25 506 HIS A CA 1
ATOM 3897 C C . HIS A 1 506 ? 29.770 -7.865 -28.532 1.00 83.25 506 HIS A C 1
ATOM 3899 O O . HIS A 1 506 ? 28.573 -7.686 -28.319 1.00 83.25 506 HIS A O 1
ATOM 3905 N N . LEU A 1 507 ? 30.222 -8.888 -29.258 1.00 85.25 507 LEU A N 1
ATOM 3906 C CA . LEU A 1 507 ? 29.321 -9.966 -29.652 1.00 85.25 507 LEU A CA 1
ATOM 3907 C C . LEU A 1 507 ? 28.864 -10.761 -28.412 1.00 85.25 507 LEU A C 1
ATOM 3909 O O . LEU A 1 507 ? 29.646 -10.910 -27.462 1.00 85.25 507 LEU A O 1
ATOM 3913 N N . PRO A 1 508 ? 27.629 -11.301 -28.407 1.00 86.50 508 PRO A N 1
ATOM 3914 C CA . PRO A 1 508 ? 27.164 -12.163 -27.325 1.00 86.50 508 PRO A CA 1
ATOM 3915 C C . PRO A 1 508 ? 28.046 -13.405 -27.173 1.00 86.50 508 PRO A C 1
ATOM 3917 O O . PRO A 1 508 ? 28.738 -13.818 -28.109 1.00 86.50 508 PRO A O 1
ATOM 3920 N N . LEU A 1 509 ? 27.988 -14.030 -25.994 1.00 88.38 509 LEU A N 1
ATOM 3921 C CA . LEU A 1 509 ? 28.659 -15.308 -25.747 1.00 88.38 509 LEU A CA 1
ATOM 3922 C C . LEU A 1 509 ? 28.237 -16.353 -26.801 1.00 88.38 509 LEU A C 1
ATOM 3924 O O . LEU A 1 509 ? 27.061 -16.366 -27.178 1.00 88.38 509 LEU A O 1
ATOM 3928 N N . PRO A 1 510 ? 29.136 -17.255 -27.246 1.00 90.44 510 PRO A N 1
ATOM 3929 C CA . PRO A 1 510 ? 28.817 -18.304 -28.219 1.00 90.44 510 PRO A CA 1
ATOM 3930 C C . PRO A 1 510 ? 27.520 -19.066 -27.917 1.00 90.44 510 PRO A C 1
ATOM 3932 O O . PRO A 1 510 ? 26.697 -19.220 -28.813 1.00 90.44 510 PRO A O 1
ATOM 3935 N N . ALA A 1 511 ? 27.290 -19.454 -26.656 1.00 88.88 511 ALA A N 1
ATOM 3936 C CA . ALA A 1 511 ? 26.061 -20.132 -26.233 1.00 88.88 511 ALA A CA 1
ATOM 3937 C C . ALA A 1 511 ? 24.793 -19.289 -26.464 1.00 88.88 511 ALA A C 1
ATOM 3939 O O . ALA A 1 511 ? 23.771 -19.797 -26.915 1.00 88.88 511 ALA A O 1
ATOM 3940 N N . LEU A 1 512 ? 24.858 -17.980 -26.218 1.00 90.00 512 LEU A N 1
ATOM 3941 C CA . LEU A 1 512 ? 23.728 -17.075 -26.442 1.00 90.00 512 LEU A CA 1
ATOM 3942 C C . LEU A 1 512 ? 23.492 -16.822 -27.936 1.00 90.00 512 LEU A C 1
ATOM 3944 O O . LEU A 1 512 ? 22.345 -16.716 -28.363 1.00 90.00 512 LEU A O 1
ATOM 3948 N N . ARG A 1 513 ? 24.559 -16.771 -28.744 1.00 86.69 513 ARG A N 1
ATOM 3949 C CA . ARG A 1 513 ? 24.445 -16.678 -30.211 1.00 86.69 513 ARG A CA 1
ATOM 3950 C C . ARG A 1 513 ? 23.826 -17.930 -30.816 1.00 86.69 513 ARG A C 1
ATOM 3952 O O . ARG A 1 513 ? 23.025 -17.811 -31.735 1.00 86.69 513 ARG A O 1
ATOM 3959 N N . TYR A 1 514 ? 24.164 -19.102 -30.279 1.00 86.81 514 TYR A N 1
ATOM 3960 C CA . TYR A 1 514 ? 23.540 -20.368 -30.663 1.00 86.81 514 TYR A CA 1
ATOM 3961 C C . TYR A 1 514 ? 22.022 -20.353 -30.407 1.00 86.81 514 TYR A C 1
ATOM 3963 O O . TYR A 1 514 ? 21.256 -20.859 -31.215 1.00 86.81 514 TYR A O 1
ATOM 3971 N N . LEU A 1 515 ? 21.574 -19.675 -29.343 1.00 85.56 515 LEU A N 1
ATOM 3972 C CA . LEU A 1 515 ? 20.155 -19.402 -29.061 1.00 85.56 515 LEU A CA 1
ATOM 3973 C C . LEU A 1 515 ? 19.573 -18.215 -29.860 1.00 85.56 515 LEU A C 1
ATOM 3975 O O . LEU A 1 515 ? 18.512 -17.697 -29.519 1.00 85.56 515 LEU A O 1
ATOM 3979 N N . HIS A 1 516 ? 20.265 -17.754 -30.904 1.00 83.56 516 HIS A N 1
ATOM 3980 C CA . HIS A 1 516 ? 19.877 -16.640 -31.774 1.00 83.56 516 HIS A CA 1
ATOM 3981 C C . HIS A 1 516 ? 19.763 -15.259 -31.095 1.00 83.56 516 HIS A C 1
ATOM 3983 O O . HIS A 1 516 ? 19.176 -14.328 -31.660 1.00 83.56 516 HIS A O 1
ATOM 3989 N N . PHE A 1 517 ? 20.376 -15.056 -29.922 1.00 81.00 517 PHE A N 1
ATOM 3990 C CA . PHE A 1 517 ? 20.500 -13.713 -29.350 1.00 81.00 517 PHE A CA 1
ATOM 3991 C C . PHE A 1 517 ? 21.564 -12.894 -30.092 1.00 81.00 517 PHE A C 1
ATOM 3993 O O . PHE A 1 517 ? 22.705 -13.323 -30.249 1.00 81.00 517 PHE A O 1
ATOM 4000 N N . ARG A 1 518 ? 21.208 -11.665 -30.491 1.00 76.94 518 ARG A N 1
ATOM 4001 C CA . ARG A 1 518 ? 22.116 -10.706 -31.164 1.00 76.94 518 ARG A CA 1
ATOM 4002 C C . ARG A 1 518 ? 22.841 -9.759 -30.221 1.00 76.94 518 ARG A C 1
ATOM 4004 O O . ARG A 1 518 ? 23.863 -9.184 -30.569 1.00 76.94 518 ARG A O 1
ATOM 4011 N N . LEU A 1 519 ? 22.271 -9.571 -29.038 1.00 79.62 519 LEU A N 1
ATOM 4012 C CA . LEU A 1 519 ? 22.822 -8.790 -27.941 1.00 79.62 519 LEU A CA 1
ATOM 4013 C C . LEU A 1 519 ? 22.759 -9.672 -26.702 1.00 79.62 519 LEU A C 1
ATOM 4015 O O . LEU A 1 519 ? 21.809 -10.441 -26.547 1.00 79.62 519 LEU A O 1
ATOM 4019 N N . THR A 1 520 ? 23.739 -9.550 -25.813 1.00 84.94 520 THR A N 1
ATOM 4020 C CA . THR A 1 520 ? 23.703 -10.247 -24.525 1.00 84.94 520 THR A CA 1
ATOM 4021 C C . THR A 1 520 ? 22.428 -9.836 -23.771 1.00 84.94 520 THR A C 1
ATOM 4023 O O . THR A 1 520 ? 22.259 -8.645 -23.489 1.00 84.94 520 THR A O 1
ATOM 4026 N N . PRO A 1 521 ? 21.508 -10.766 -23.443 1.00 86.44 521 PRO A N 1
ATOM 4027 C CA . PRO A 1 521 ? 20.233 -10.441 -22.817 1.00 86.44 521 PRO A CA 1
ATOM 4028 C C . PRO A 1 521 ? 20.423 -10.268 -21.303 1.00 86.44 521 PRO A C 1
ATOM 4030 O O . PRO A 1 521 ? 19.992 -11.091 -20.504 1.00 86.44 521 PRO A O 1
ATOM 4033 N N . ILE A 1 522 ? 21.101 -9.192 -20.898 1.00 84.44 522 ILE A N 1
ATOM 4034 C CA . ILE A 1 522 ? 21.586 -9.010 -19.519 1.00 84.44 522 ILE A CA 1
ATOM 4035 C C . ILE A 1 522 ? 20.449 -9.066 -18.491 1.00 84.44 522 ILE A C 1
ATOM 4037 O O . ILE A 1 522 ? 20.587 -9.729 -17.471 1.00 84.44 522 ILE A O 1
ATOM 4041 N N . TRP A 1 523 ? 19.295 -8.459 -18.777 1.00 84.38 523 TRP A N 1
ATOM 4042 C CA . TRP A 1 523 ? 18.140 -8.514 -17.874 1.00 84.38 523 TRP A CA 1
ATOM 4043 C C . TRP A 1 523 ? 17.555 -9.914 -17.717 1.00 84.38 523 TRP A C 1
ATOM 4045 O O . TRP A 1 523 ? 17.141 -10.268 -16.619 1.00 84.38 523 TRP A O 1
ATOM 4055 N N . LEU A 1 524 ? 17.572 -10.728 -18.776 1.00 88.75 524 LEU A N 1
ATOM 4056 C CA . LEU A 1 524 ? 17.153 -12.126 -18.686 1.00 88.75 524 LEU A CA 1
ATOM 4057 C C . LEU A 1 524 ? 18.115 -12.921 -17.798 1.00 88.75 524 LEU A C 1
ATOM 4059 O O . LEU A 1 524 ? 17.667 -13.749 -17.016 1.00 88.75 524 LEU A O 1
ATOM 4063 N N . LEU A 1 525 ? 19.419 -12.633 -17.871 1.00 90.38 525 LEU A N 1
ATOM 4064 C CA . LEU A 1 525 ? 20.421 -13.245 -16.993 1.00 90.38 525 LEU A CA 1
ATOM 4065 C C . LEU A 1 525 ? 20.252 -12.805 -15.533 1.00 90.38 525 LEU A C 1
ATOM 4067 O O . LEU A 1 525 ? 20.363 -13.638 -14.643 1.00 90.38 525 LEU A O 1
ATOM 4071 N N . VAL A 1 526 ? 19.941 -11.528 -15.282 1.00 89.56 526 VAL A N 1
ATOM 4072 C CA . VAL A 1 526 ? 19.648 -11.014 -13.930 1.00 89.56 526 VAL A CA 1
ATOM 4073 C C . VAL A 1 526 ? 18.384 -11.662 -13.359 1.00 89.56 526 VAL A C 1
ATOM 4075 O O . VAL A 1 526 ? 18.406 -12.133 -12.228 1.00 89.56 526 VAL A O 1
ATOM 4078 N N . VAL A 1 527 ? 17.300 -11.748 -14.139 1.00 92.06 527 VAL A N 1
ATOM 4079 C CA . VAL A 1 527 ? 16.067 -12.442 -13.723 1.00 92.06 527 VAL A CA 1
ATOM 4080 C C . VAL A 1 527 ? 16.331 -13.931 -13.501 1.00 92.06 527 VAL A C 1
ATOM 4082 O O . VAL A 1 527 ? 15.886 -14.482 -12.502 1.00 92.06 527 VAL A O 1
ATOM 4085 N N . GLY A 1 528 ? 17.099 -14.573 -14.384 1.00 92.75 528 GLY A N 1
ATOM 4086 C CA . GLY A 1 528 ? 17.519 -15.963 -14.221 1.00 92.75 528 GLY A CA 1
ATOM 4087 C C . GLY A 1 528 ? 18.325 -16.183 -12.940 1.00 92.75 528 GLY A C 1
ATOM 4088 O O . GLY A 1 528 ? 18.087 -17.164 -12.245 1.00 92.75 528 GLY A O 1
ATOM 4089 N N . ALA A 1 529 ? 19.216 -15.250 -12.588 1.00 91.75 529 ALA A N 1
ATOM 4090 C CA . ALA A 1 529 ? 19.966 -15.289 -11.336 1.00 91.75 529 ALA A CA 1
ATOM 4091 C C . ALA A 1 529 ? 19.052 -15.142 -10.112 1.00 91.75 529 ALA A C 1
ATOM 4093 O O . ALA A 1 529 ? 19.180 -15.939 -9.194 1.00 91.75 529 ALA A O 1
ATOM 4094 N N . LEU A 1 530 ? 18.103 -14.197 -10.123 1.00 92.00 530 LEU A N 1
ATOM 4095 C CA . LEU A 1 530 ? 17.118 -14.024 -9.044 1.00 92.00 530 LEU A CA 1
ATOM 4096 C C . LEU A 1 530 ? 16.244 -15.269 -8.854 1.00 92.00 530 LEU A C 1
ATOM 4098 O O . LEU A 1 530 ? 16.015 -15.701 -7.730 1.00 92.00 530 LEU A O 1
ATOM 4102 N N . VAL A 1 531 ? 15.754 -15.858 -9.950 1.00 92.94 531 VAL A N 1
ATOM 4103 C CA . VAL A 1 531 ? 14.939 -17.080 -9.891 1.00 92.94 531 VAL A CA 1
ATOM 4104 C C . VAL A 1 531 ? 15.772 -18.243 -9.365 1.00 92.94 531 VAL A C 1
ATOM 4106 O O . VAL A 1 531 ? 15.314 -18.959 -8.483 1.00 92.94 531 VAL A O 1
ATOM 4109 N N . LEU A 1 532 ? 16.992 -18.430 -9.872 1.00 92.69 532 LEU A N 1
ATOM 4110 C CA . LEU A 1 532 ? 17.866 -19.512 -9.427 1.00 92.69 532 LEU A CA 1
ATOM 4111 C C . LEU A 1 532 ? 18.279 -19.345 -7.958 1.00 92.69 532 LEU A C 1
ATOM 4113 O O . LEU A 1 532 ? 18.286 -20.328 -7.227 1.00 92.69 532 LEU A O 1
ATOM 4117 N N . GLU A 1 533 ? 18.567 -18.121 -7.508 1.00 91.25 533 GLU A N 1
ATOM 4118 C CA . GLU A 1 533 ? 18.836 -17.813 -6.097 1.00 91.25 533 GLU A CA 1
ATOM 4119 C C . GLU A 1 533 ? 17.638 -18.192 -5.223 1.00 91.25 533 GLU A C 1
ATOM 4121 O O . GLU A 1 533 ? 17.800 -18.985 -4.297 1.00 91.25 533 GLU A O 1
ATOM 4126 N N . ALA A 1 534 ? 16.433 -17.747 -5.595 1.00 87.56 534 ALA A N 1
ATOM 4127 C CA . ALA A 1 534 ? 15.208 -18.033 -4.855 1.00 87.56 534 ALA A CA 1
ATOM 4128 C C . ALA A 1 534 ? 14.871 -19.535 -4.797 1.00 87.56 534 ALA A C 1
ATOM 4130 O O . ALA A 1 534 ? 14.315 -20.000 -3.806 1.00 87.56 534 ALA A O 1
ATOM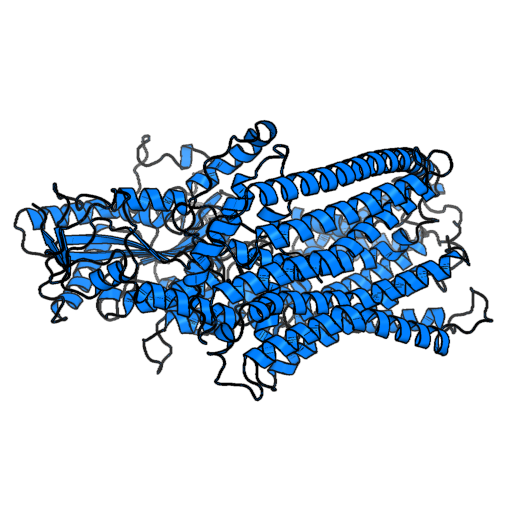 4131 N N . GLN A 1 535 ? 15.202 -20.307 -5.840 1.00 89.69 535 GLN A N 1
ATOM 4132 C CA . GLN A 1 535 ? 15.021 -21.767 -5.848 1.00 89.69 535 GLN A CA 1
ATOM 4133 C C . GLN A 1 535 ? 16.072 -22.501 -4.998 1.00 89.69 535 GLN A C 1
ATOM 4135 O O . GLN A 1 535 ? 15.801 -23.584 -4.483 1.00 89.69 535 GLN A O 1
ATOM 4140 N N . LEU A 1 536 ? 17.275 -21.936 -4.859 1.00 88.31 536 LEU A N 1
ATOM 4141 C CA . LEU A 1 536 ? 18.375 -22.523 -4.091 1.00 88.31 536 LEU A CA 1
ATOM 4142 C C . LEU A 1 536 ? 18.374 -22.098 -2.607 1.00 88.31 536 LEU A C 1
ATOM 4144 O O . LEU A 1 536 ? 18.957 -22.805 -1.781 1.00 88.31 536 LEU A O 1
ATOM 4148 N N . ASP A 1 537 ? 17.745 -20.976 -2.236 1.00 82.31 537 ASP A N 1
ATOM 4149 C CA . ASP A 1 537 ? 17.611 -20.533 -0.838 1.00 82.31 537 ASP A CA 1
ATOM 4150 C C . ASP A 1 537 ? 16.516 -21.314 -0.087 1.00 82.31 537 ASP A C 1
ATOM 4152 O O . ASP A 1 537 ? 15.384 -20.866 0.089 1.00 82.31 537 ASP A O 1
ATOM 4156 N N . THR A 1 538 ? 16.867 -22.508 0.395 1.00 70.81 538 THR A N 1
ATOM 4157 C CA . THR A 1 538 ? 15.951 -23.380 1.152 1.00 70.81 538 THR A CA 1
ATOM 4158 C C . THR A 1 538 ? 16.025 -23.199 2.671 1.00 70.81 538 THR A C 1
ATOM 4160 O O . THR A 1 538 ? 15.162 -23.697 3.395 1.00 70.81 538 THR A O 1
ATOM 4163 N N . VAL A 1 539 ? 17.043 -22.493 3.180 1.00 64.94 539 VAL A N 1
ATOM 4164 C CA . VAL A 1 539 ? 17.350 -22.416 4.623 1.00 64.94 539 VAL A CA 1
ATOM 4165 C C . VAL A 1 539 ? 16.649 -21.226 5.292 1.00 64.94 539 VAL A C 1
ATOM 4167 O O . VAL A 1 539 ? 16.342 -21.285 6.479 1.00 64.94 539 VAL A O 1
ATOM 4170 N N . GLY A 1 540 ? 16.327 -20.162 4.543 1.00 61.66 540 GLY A N 1
ATOM 4171 C CA . GLY A 1 540 ? 15.324 -19.162 4.935 1.00 61.66 540 GLY A CA 1
ATOM 4172 C C . GLY A 1 540 ? 15.648 -18.242 6.124 1.00 61.66 540 GLY A C 1
ATOM 4173 O O . GLY A 1 540 ? 14.807 -17.429 6.489 1.00 61.66 540 GLY A O 1
ATOM 4174 N N . GLY A 1 541 ? 16.841 -18.296 6.719 1.00 72.56 541 GLY A N 1
ATOM 4175 C CA . GLY A 1 541 ? 17.147 -17.588 7.977 1.00 72.56 541 GLY A CA 1
ATOM 4176 C C . GLY A 1 541 ? 17.192 -16.048 7.927 1.00 72.56 541 GLY A C 1
ATOM 4177 O O . GLY A 1 541 ? 17.412 -15.401 8.946 1.00 72.56 541 GLY A O 1
ATOM 4178 N N . TYR A 1 542 ? 17.036 -15.414 6.761 1.00 82.12 542 TYR A N 1
ATOM 4179 C CA . TYR A 1 542 ? 17.143 -13.950 6.657 1.00 82.12 542 TYR A CA 1
ATOM 4180 C C . TYR A 1 542 ? 15.899 -13.191 7.097 1.00 82.12 542 TYR A C 1
ATOM 4182 O O . TYR A 1 542 ? 16.007 -12.096 7.645 1.00 82.12 542 TYR A O 1
ATOM 4190 N N . HIS A 1 543 ? 14.735 -13.782 6.852 1.00 87.69 543 HIS A N 1
ATOM 4191 C CA . HIS A 1 543 ? 13.439 -13.193 7.167 1.00 87.69 543 HIS A CA 1
ATOM 4192 C C . HIS A 1 543 ? 12.906 -13.682 8.525 1.00 87.69 543 HIS A C 1
ATOM 4194 O O . HIS A 1 543 ? 11.698 -13.694 8.763 1.00 87.69 543 HIS A O 1
ATOM 4200 N N . GLU A 1 544 ? 13.808 -14.123 9.409 1.00 88.38 544 GLU A N 1
ATOM 4201 C CA . GLU A 1 544 ? 13.487 -14.554 10.770 1.00 88.38 544 GLU A CA 1
ATOM 4202 C C . GLU A 1 544 ? 12.912 -13.403 11.601 1.00 88.38 544 GLU A C 1
ATOM 4204 O O . GLU A 1 544 ? 13.370 -12.256 11.550 1.00 88.38 544 GLU A O 1
ATOM 4209 N N . VAL A 1 545 ? 11.913 -13.727 12.418 1.00 90.94 545 VAL A N 1
ATOM 4210 C CA . VAL A 1 545 ? 11.325 -12.775 13.360 1.00 90.94 545 VAL A CA 1
ATOM 4211 C C . VAL A 1 545 ? 12.312 -12.370 14.457 1.00 90.94 545 VAL A C 1
ATOM 4213 O O . VAL A 1 545 ? 13.175 -13.137 14.894 1.00 90.94 545 VAL A O 1
ATOM 4216 N N . ARG A 1 546 ? 12.169 -11.144 14.966 1.00 90.62 546 ARG A N 1
ATOM 4217 C CA . ARG A 1 546 ? 13.037 -10.625 16.028 1.00 90.62 546 ARG A CA 1
ATOM 4218 C C . ARG A 1 546 ? 12.553 -11.066 17.406 1.00 90.62 546 ARG A C 1
ATOM 4220 O O . ARG A 1 546 ? 11.740 -10.416 18.054 1.00 90.62 546 ARG A O 1
ATOM 4227 N N . LEU A 1 547 ? 13.144 -12.146 17.895 1.00 89.06 547 LEU A N 1
ATOM 4228 C CA . LEU A 1 547 ? 12.874 -12.672 19.231 1.00 89.06 547 LEU A CA 1
ATOM 4229 C C . LEU A 1 547 ? 13.628 -11.901 20.334 1.00 89.06 547 LEU A C 1
ATOM 4231 O O . LEU A 1 547 ? 14.600 -11.166 20.093 1.00 89.06 547 LEU A O 1
ATOM 4235 N N . ARG A 1 548 ? 13.175 -12.070 21.576 1.00 86.25 548 ARG A N 1
ATOM 4236 C CA . ARG A 1 548 ? 13.804 -11.569 22.800 1.00 86.25 548 ARG A CA 1
ATOM 4237 C C . ARG A 1 548 ? 14.174 -12.755 23.700 1.00 86.25 548 ARG A C 1
ATOM 4239 O O . ARG A 1 548 ? 13.306 -13.572 23.982 1.00 86.25 548 ARG A O 1
ATOM 4246 N N . PRO A 1 549 ? 15.428 -12.863 24.172 1.00 83.94 549 PRO A N 1
ATOM 4247 C CA . PRO A 1 549 ? 15.807 -13.934 25.086 1.00 83.94 549 PRO A CA 1
ATOM 4248 C C . PRO A 1 549 ? 14.965 -13.929 26.358 1.00 83.94 549 PRO A C 1
ATOM 4250 O O . PRO A 1 549 ? 14.763 -12.867 26.952 1.00 83.94 549 PRO A O 1
ATOM 4253 N N . ARG A 1 550 ? 14.520 -15.116 26.774 1.00 77.88 550 ARG A N 1
ATOM 4254 C CA . ARG A 1 550 ? 13.771 -15.334 28.011 1.00 77.88 550 ARG A CA 1
ATOM 4255 C C . ARG A 1 550 ? 14.528 -16.296 28.920 1.00 77.88 550 ARG A C 1
ATOM 4257 O O . ARG A 1 550 ? 15.252 -17.166 28.439 1.00 77.88 550 ARG A O 1
ATOM 4264 N N . ALA A 1 551 ? 14.402 -16.116 30.232 1.00 68.56 551 ALA A N 1
ATOM 4265 C CA . ALA A 1 551 ? 14.985 -17.051 31.186 1.00 68.56 551 ALA A CA 1
ATOM 4266 C C . ALA A 1 551 ? 14.260 -18.402 31.093 1.00 68.56 551 ALA A C 1
ATOM 4268 O O . ALA A 1 551 ? 13.032 -18.433 31.031 1.00 68.56 551 ALA A O 1
ATOM 4269 N N . ALA A 1 552 ? 15.004 -19.510 31.140 1.00 62.84 552 ALA A N 1
ATOM 4270 C CA . ALA A 1 552 ? 14.428 -20.859 31.105 1.00 62.84 552 ALA A CA 1
ATOM 4271 C C . ALA A 1 552 ? 13.441 -21.120 32.267 1.00 62.84 552 ALA A C 1
ATOM 4273 O O . ALA A 1 552 ? 12.536 -21.936 32.142 1.00 62.84 552 ALA A O 1
ATOM 4274 N N . SER A 1 553 ? 13.570 -20.380 33.374 1.00 59.50 553 SER A N 1
ATOM 4275 C CA . SER A 1 553 ? 12.676 -20.434 34.537 1.00 59.50 553 SER A CA 1
ATOM 4276 C C . SER A 1 553 ? 11.325 -19.729 34.348 1.00 59.50 553 SER A C 1
ATOM 4278 O O . SER A 1 553 ? 10.461 -19.846 35.210 1.00 59.50 553 SER A O 1
ATOM 4280 N N . ALA A 1 554 ? 11.106 -18.997 33.250 1.00 63.31 554 ALA A N 1
ATOM 4281 C CA . ALA A 1 554 ? 9.922 -18.149 33.064 1.00 63.31 554 ALA A CA 1
ATOM 4282 C C . ALA A 1 554 ? 8.625 -18.911 32.693 1.00 63.31 554 ALA A C 1
ATOM 4284 O O . ALA A 1 554 ? 7.608 -18.279 32.398 1.00 63.31 554 ALA A O 1
ATOM 4285 N N . GLY A 1 555 ? 8.638 -20.251 32.693 1.00 65.56 555 GLY A N 1
ATOM 4286 C CA . GLY A 1 555 ? 7.505 -21.090 32.279 1.00 65.56 555 GLY A CA 1
ATOM 4287 C C . GLY A 1 555 ? 7.192 -20.980 30.777 1.00 65.56 555 GLY A C 1
ATOM 4288 O O . GLY A 1 555 ? 8.019 -20.456 30.024 1.00 65.56 555 GLY A O 1
ATOM 4289 N N . PRO A 1 556 ? 6.016 -21.443 30.309 1.00 68.75 556 PRO A N 1
ATOM 4290 C CA . PRO A 1 556 ? 5.621 -21.340 28.905 1.00 68.75 556 PRO A CA 1
ATOM 4291 C C . PRO A 1 556 ? 5.282 -19.892 28.484 1.00 68.75 556 PRO A C 1
ATOM 4293 O O . PRO A 1 556 ? 4.884 -19.062 29.320 1.00 68.75 556 PRO A O 1
ATOM 4296 N N . PRO A 1 557 ? 5.482 -19.543 27.198 1.00 69.56 557 PRO A N 1
ATOM 4297 C CA . PRO A 1 557 ? 5.256 -18.195 26.672 1.00 69.56 557 PRO A CA 1
ATOM 4298 C C . PRO A 1 557 ? 3.802 -17.724 26.836 1.00 69.56 557 PRO A C 1
ATOM 4300 O O . PRO A 1 557 ? 3.579 -16.622 27.350 1.00 69.56 557 PRO A O 1
ATOM 4303 N N . ALA A 1 558 ? 2.838 -18.589 26.516 1.00 79.00 558 ALA A N 1
ATOM 4304 C CA . ALA A 1 558 ? 1.398 -18.370 26.658 1.00 79.00 558 ALA A CA 1
ATOM 4305 C C . ALA A 1 558 ? 0.750 -19.476 27.515 1.00 79.00 558 ALA A C 1
ATOM 4307 O O . ALA A 1 558 ? 1.311 -20.564 27.658 1.00 79.00 558 ALA A O 1
ATOM 4308 N N . LYS A 1 559 ? -0.418 -19.185 28.103 1.00 82.75 559 LYS A N 1
ATOM 4309 C CA . LYS A 1 559 ? -1.227 -20.149 28.878 1.00 82.75 559 LYS A CA 1
ATOM 4310 C C . LYS A 1 559 ? -2.408 -20.658 28.044 1.00 82.75 559 LYS A C 1
ATOM 4312 O O . LYS A 1 559 ? -2.837 -19.972 27.120 1.00 82.75 559 LYS A O 1
ATOM 4317 N N . SER A 1 560 ? -2.952 -21.828 28.380 1.00 83.88 560 SER A N 1
ATOM 4318 C CA . SER A 1 560 ? -4.218 -22.305 27.808 1.00 83.88 560 SER A CA 1
ATOM 4319 C C . SER A 1 560 ? -5.362 -21.341 28.134 1.00 83.88 560 SER A C 1
ATOM 4321 O O . SER A 1 560 ? -5.394 -20.754 29.219 1.00 83.88 560 SER A O 1
ATOM 4323 N N . PHE A 1 561 ? -6.293 -21.165 27.196 1.00 87.12 561 PHE A N 1
ATOM 4324 C CA . PHE A 1 561 ? -7.476 -20.344 27.429 1.00 87.12 561 PHE A CA 1
ATOM 4325 C C . PHE A 1 561 ? -8.501 -21.106 28.280 1.00 87.12 561 PHE A C 1
ATOM 4327 O O . PHE A 1 561 ? -8.863 -22.240 27.971 1.00 87.12 561 PHE A O 1
ATOM 4334 N N . ASP A 1 562 ? -8.971 -20.467 29.350 1.00 88.31 562 ASP A N 1
ATOM 4335 C CA . ASP A 1 562 ? -10.036 -20.968 30.222 1.00 88.31 562 ASP A CA 1
ATOM 4336 C C . ASP A 1 562 ? -11.157 -19.929 30.271 1.00 88.31 562 ASP A C 1
ATOM 4338 O O . ASP A 1 562 ? -10.998 -18.859 30.863 1.00 88.31 562 ASP A O 1
ATOM 4342 N N . ALA A 1 563 ? -12.279 -20.239 29.626 1.00 88.50 563 ALA A N 1
ATOM 4343 C CA . ALA A 1 563 ? -13.403 -19.323 29.487 1.00 88.50 563 ALA A CA 1
ATOM 4344 C C . ALA A 1 563 ? -14.002 -18.901 30.837 1.00 88.50 563 ALA A C 1
ATOM 4346 O O . ALA A 1 563 ? -14.323 -17.726 31.005 1.00 88.50 563 ALA A O 1
ATOM 4347 N N . ALA A 1 564 ? -14.122 -19.826 31.796 1.00 90.38 564 ALA A N 1
ATOM 4348 C CA . ALA A 1 564 ? -14.718 -19.542 33.100 1.00 90.38 564 ALA A CA 1
ATOM 4349 C C . ALA A 1 564 ? -13.792 -18.641 33.923 1.00 90.38 564 ALA A C 1
ATOM 4351 O O . ALA A 1 564 ? -14.199 -17.568 34.360 1.00 90.38 564 ALA A O 1
ATOM 4352 N N . ALA A 1 565 ? -12.506 -18.999 34.018 1.00 88.50 565 ALA A N 1
ATOM 4353 C CA . ALA A 1 565 ? -11.534 -18.199 34.760 1.00 88.50 565 ALA A CA 1
ATOM 4354 C C . ALA A 1 565 ? -11.371 -16.778 34.185 1.00 88.50 565 ALA A C 1
ATOM 4356 O O . ALA A 1 565 ? -11.249 -15.812 34.940 1.00 88.50 565 ALA A O 1
ATOM 4357 N N . HIS A 1 566 ? -11.384 -16.625 32.853 1.00 88.56 566 HIS A N 1
ATOM 4358 C CA . HIS A 1 566 ? -11.300 -15.305 32.220 1.00 88.56 566 HIS A CA 1
ATOM 4359 C C . HIS A 1 566 ? -12.582 -14.487 32.422 1.00 88.56 566 HIS A C 1
ATOM 4361 O O . HIS A 1 566 ? -12.484 -13.283 32.667 1.00 88.56 566 HIS A O 1
ATOM 4367 N N . PHE A 1 567 ? -13.760 -15.118 32.354 1.00 92.00 567 PHE A N 1
ATOM 4368 C CA . PHE A 1 567 ? -15.040 -14.466 32.637 1.00 92.00 567 PHE A CA 1
ATOM 4369 C C . PHE A 1 567 ? -15.129 -14.000 34.095 1.00 92.00 567 PHE A C 1
ATOM 4371 O O . PHE A 1 567 ? -15.401 -12.826 34.332 1.00 92.00 567 PHE A O 1
ATOM 4378 N N . ASP A 1 568 ? -14.819 -14.866 35.060 1.00 90.81 568 ASP A N 1
ATOM 4379 C CA . ASP A 1 568 ? -14.888 -14.549 36.491 1.00 90.81 568 ASP A CA 1
ATOM 4380 C C . ASP A 1 568 ? -13.911 -13.441 36.867 1.00 90.81 568 ASP A C 1
ATOM 4382 O O . ASP A 1 568 ? -14.263 -12.485 37.571 1.00 90.81 568 ASP A O 1
ATOM 4386 N N . ALA A 1 569 ? -12.682 -13.531 36.346 1.00 87.06 569 ALA A N 1
ATOM 4387 C CA . ALA A 1 569 ? -11.712 -12.468 36.503 1.00 87.06 569 ALA A CA 1
ATOM 4388 C C . ALA A 1 569 ? -12.293 -11.167 35.942 1.00 87.06 569 ALA A C 1
ATOM 4390 O O . ALA A 1 569 ? -12.243 -10.143 36.638 1.00 87.06 569 ALA A O 1
ATOM 4391 N N . TRP A 1 570 ? -12.798 -11.181 34.698 1.00 90.38 570 TRP A N 1
ATOM 4392 C CA . TRP A 1 570 ? -13.378 -10.017 34.018 1.00 90.38 570 TRP A CA 1
ATOM 4393 C C . TRP A 1 570 ? -14.489 -9.369 34.840 1.00 90.38 570 TRP A C 1
ATOM 4395 O O . TRP A 1 570 ? -14.368 -8.207 35.242 1.00 90.38 570 TRP A O 1
ATOM 4405 N N . PHE A 1 571 ? -15.498 -10.155 35.189 1.00 91.38 571 PHE A N 1
ATOM 4406 C CA . PHE A 1 571 ? -16.671 -9.699 35.912 1.00 91.38 571 PHE A CA 1
ATOM 4407 C C . PHE A 1 571 ? -16.309 -9.105 37.278 1.00 91.38 571 PHE A C 1
ATOM 4409 O O . PHE A 1 571 ? -16.797 -8.034 37.633 1.00 91.38 571 PHE A O 1
ATOM 4416 N N . THR A 1 572 ? -15.385 -9.733 38.015 1.00 89.06 572 THR A N 1
ATOM 4417 C CA . THR A 1 572 ? -14.939 -9.248 39.333 1.00 89.06 572 THR A CA 1
ATOM 4418 C C . THR A 1 572 ? -14.312 -7.855 39.260 1.00 89.06 572 THR A C 1
ATOM 4420 O O . THR A 1 572 ? -14.617 -6.994 40.085 1.00 89.06 572 THR A O 1
ATOM 4423 N N . GLY A 1 573 ? -13.454 -7.608 38.266 1.00 85.88 573 GLY A N 1
ATOM 4424 C CA . GLY A 1 573 ? -12.787 -6.307 38.132 1.00 85.88 573 GLY A CA 1
ATOM 4425 C C . GLY A 1 573 ? -13.735 -5.200 37.674 1.00 85.88 573 GLY A C 1
ATOM 4426 O O . GLY A 1 573 ? -13.750 -4.137 38.288 1.00 85.88 573 GLY A O 1
ATOM 4427 N N . VAL A 1 574 ? -14.595 -5.469 36.683 1.00 89.25 574 VAL A N 1
ATOM 4428 C CA . VAL A 1 574 ? -15.592 -4.480 36.230 1.00 89.25 574 VAL A CA 1
ATOM 4429 C C . VAL A 1 574 ? -16.563 -4.140 37.350 1.00 89.25 574 VAL A C 1
ATOM 4431 O O . VAL A 1 574 ? -16.840 -2.969 37.592 1.00 89.25 574 VAL A O 1
ATOM 4434 N N . LYS A 1 575 ? -17.038 -5.155 38.081 1.00 89.25 575 LYS A N 1
ATOM 4435 C CA . LYS A 1 575 ? -17.906 -4.959 39.241 1.00 89.25 575 LYS A CA 1
ATOM 4436 C C . LYS A 1 575 ? -17.244 -4.058 40.281 1.00 89.25 575 LYS A C 1
ATOM 4438 O O . LYS A 1 575 ? -17.885 -3.121 40.741 1.00 89.25 575 LYS A O 1
ATOM 4443 N N . SER A 1 576 ? -15.971 -4.302 40.604 1.00 88.44 576 SER A N 1
ATOM 4444 C CA . SER A 1 576 ? -15.222 -3.465 41.546 1.00 88.44 576 SER A CA 1
ATOM 4445 C C . SER A 1 576 ? -15.151 -2.005 41.095 1.00 88.44 576 SER A C 1
ATOM 4447 O O . SER A 1 576 ? -15.298 -1.119 41.932 1.00 88.44 576 SER A O 1
ATOM 4449 N N . CYS A 1 577 ? -14.941 -1.746 39.800 1.00 88.56 577 CYS A N 1
ATOM 4450 C CA . CYS A 1 577 ? -14.941 -0.380 39.279 1.00 88.56 577 CYS A CA 1
ATOM 4451 C C . CYS A 1 577 ? -16.338 0.248 39.366 1.00 88.56 577 CYS A C 1
ATOM 4453 O O . CYS A 1 577 ? -16.504 1.312 39.960 1.00 88.56 577 CYS A O 1
ATOM 4455 N N . MET A 1 578 ? -17.365 -0.441 38.859 1.00 89.31 578 MET A N 1
ATOM 4456 C CA . MET A 1 578 ? -18.745 0.059 38.854 1.00 89.31 578 MET A CA 1
ATOM 4457 C C . MET A 1 578 ? -19.299 0.311 40.260 1.00 89.31 578 MET A C 1
ATOM 4459 O O . MET A 1 578 ? -20.045 1.262 40.453 1.00 89.31 578 MET A O 1
ATOM 4463 N N . ASP A 1 579 ? -18.937 -0.510 41.249 1.00 89.62 579 ASP A N 1
ATOM 4464 C CA . ASP A 1 579 ? -19.364 -0.326 42.642 1.00 89.62 579 ASP A CA 1
ATOM 4465 C C . ASP A 1 579 ? -18.705 0.901 43.298 1.00 89.62 579 ASP A C 1
ATOM 4467 O O . ASP A 1 579 ? -19.265 1.472 44.239 1.00 89.62 579 ASP A O 1
ATOM 4471 N N . SER A 1 580 ? -17.531 1.307 42.799 1.00 87.38 580 SER A N 1
ATOM 4472 C CA . SER A 1 580 ? -16.811 2.506 43.242 1.00 87.38 580 SER A CA 1
ATOM 4473 C C . SER A 1 580 ? -17.268 3.795 42.546 1.00 87.38 580 SER A C 1
ATOM 4475 O O . SER A 1 580 ? -17.043 4.883 43.075 1.00 87.38 580 SER A O 1
ATOM 4477 N N . ASP A 1 581 ? -17.943 3.685 41.400 1.00 86.75 581 ASP A N 1
ATOM 4478 C CA . ASP A 1 581 ? -18.474 4.818 40.644 1.00 86.75 581 ASP A CA 1
ATOM 4479 C C . ASP A 1 581 ? -19.912 5.148 41.082 1.00 86.75 581 ASP A C 1
ATOM 4481 O O . ASP A 1 581 ? -20.819 4.317 41.013 1.00 86.75 581 ASP A O 1
ATOM 4485 N N . ALA A 1 582 ? -20.143 6.387 41.527 1.00 84.94 582 ALA A N 1
ATOM 4486 C CA . ALA A 1 582 ? -21.436 6.811 42.064 1.00 84.94 582 ALA A CA 1
ATOM 4487 C C . ALA A 1 582 ? -22.590 6.733 41.048 1.00 84.94 582 ALA A C 1
ATOM 4489 O O . ALA A 1 582 ? -23.727 6.509 41.457 1.00 84.94 582 ALA A O 1
ATOM 4490 N N . LYS A 1 583 ? -22.318 6.904 39.745 1.00 83.88 583 LYS A N 1
ATOM 4491 C CA . LYS A 1 583 ? -23.336 6.824 38.687 1.00 83.88 583 LYS A CA 1
ATOM 4492 C C . LYS A 1 583 ? -23.627 5.376 38.308 1.00 83.88 583 LYS A C 1
ATOM 4494 O O . LYS A 1 583 ? -24.782 5.021 38.103 1.00 83.88 583 LYS A O 1
ATOM 4499 N N . LEU A 1 584 ? -22.595 4.537 38.206 1.00 85.44 584 LEU A N 1
ATOM 4500 C CA . LEU A 1 584 ? -22.729 3.153 37.731 1.00 85.44 584 LEU A CA 1
ATOM 4501 C C . LEU A 1 584 ? -23.161 2.168 38.822 1.00 85.44 584 LEU A C 1
ATOM 4503 O O . LEU A 1 584 ? -23.623 1.069 38.507 1.00 85.44 584 LEU A O 1
ATOM 4507 N N . LYS A 1 585 ? -23.065 2.554 40.097 1.00 85.19 585 LYS A N 1
ATOM 4508 C CA . LYS A 1 585 ? -23.463 1.715 41.232 1.00 85.19 585 LYS A CA 1
ATOM 4509 C C . LYS A 1 585 ? -24.908 1.214 41.134 1.00 85.19 585 LYS A C 1
ATOM 4511 O O . LYS A 1 585 ? -25.170 0.062 41.484 1.00 85.19 585 LYS A O 1
ATOM 4516 N N . GLU A 1 586 ? -25.815 2.047 40.627 1.00 83.19 586 GLU A N 1
ATOM 4517 C CA . GLU A 1 586 ? -27.249 1.752 40.474 1.00 83.19 586 GLU A CA 1
ATOM 4518 C C . GLU A 1 586 ? -27.588 0.957 39.198 1.00 83.19 586 GLU A C 1
ATOM 4520 O O . GLU A 1 586 ? -28.734 0.550 39.008 1.00 83.19 586 GLU A O 1
ATOM 4525 N N . ALA A 1 587 ? -26.611 0.701 38.321 1.00 85.31 587 ALA A N 1
ATOM 4526 C CA . ALA A 1 587 ? -26.833 -0.054 37.092 1.00 85.31 587 ALA A CA 1
ATOM 4527 C C . ALA A 1 587 ? -27.246 -1.505 37.393 1.00 85.31 587 ALA A C 1
ATOM 4529 O O . ALA A 1 587 ? -26.623 -2.185 38.216 1.00 85.31 587 ALA A O 1
ATOM 4530 N N . THR A 1 588 ? -28.254 -2.008 36.674 1.00 87.62 588 THR A N 1
ATOM 4531 C CA . THR A 1 588 ? -28.679 -3.419 36.739 1.00 87.62 588 THR A CA 1
ATOM 4532 C C . THR A 1 588 ? -28.037 -4.277 35.651 1.00 87.62 588 THR A C 1
ATOM 4534 O O . THR A 1 588 ? -28.199 -5.498 35.663 1.00 87.62 588 THR A O 1
ATOM 4537 N N . ALA A 1 589 ? -27.274 -3.669 34.737 1.00 89.62 589 ALA A N 1
ATOM 4538 C CA . ALA A 1 589 ? -26.523 -4.358 33.697 1.00 89.62 589 ALA A CA 1
ATOM 4539 C C . ALA A 1 589 ? -25.043 -3.936 33.650 1.00 89.62 589 ALA A C 1
ATOM 4541 O O . ALA A 1 589 ? -24.697 -2.805 33.981 1.00 89.62 589 ALA A O 1
ATOM 4542 N N . VAL A 1 590 ? -24.176 -4.856 33.221 1.00 91.94 590 VAL A N 1
ATOM 4543 C CA . VAL A 1 590 ? -22.731 -4.681 33.019 1.00 91.94 590 VAL A CA 1
ATOM 4544 C C . VAL A 1 590 ? -22.416 -4.869 31.533 1.00 91.94 590 VAL A C 1
ATOM 4546 O O . VAL A 1 590 ? -22.544 -5.993 31.035 1.00 91.94 590 VAL A O 1
ATOM 4549 N N . PRO A 1 591 ? -21.995 -3.816 30.814 1.00 93.19 591 PRO A N 1
ATOM 4550 C CA . PRO A 1 591 ? -21.533 -3.937 29.435 1.00 93.19 591 PRO A CA 1
ATOM 4551 C C . PRO A 1 591 ? -20.267 -4.797 29.327 1.00 93.19 591 PRO A C 1
ATOM 4553 O O . PRO A 1 591 ? -19.300 -4.583 30.054 1.00 93.19 591 PRO A O 1
ATOM 4556 N N . MET A 1 592 ? -20.265 -5.747 28.393 1.00 94.69 592 MET A N 1
ATOM 4557 C CA . MET A 1 592 ? -19.112 -6.566 28.014 1.00 94.69 592 MET A CA 1
ATOM 4558 C C . MET A 1 592 ? -18.750 -6.256 26.565 1.00 94.69 592 MET A C 1
ATOM 4560 O O . MET A 1 592 ? -19.465 -6.671 25.655 1.00 94.69 592 MET A O 1
ATOM 4564 N N . VAL A 1 593 ? -17.666 -5.513 26.341 1.00 95.19 593 VAL A N 1
ATOM 4565 C CA . VAL A 1 593 ? -17.331 -4.978 25.012 1.00 95.19 593 VAL A CA 1
ATOM 4566 C C . VAL A 1 593 ? -16.273 -5.830 24.315 1.00 95.19 593 VAL A C 1
ATOM 4568 O O . VAL A 1 593 ? -15.197 -6.082 24.865 1.00 95.19 593 VAL A O 1
ATOM 4571 N N . PHE A 1 594 ? -16.558 -6.213 23.072 1.00 96.62 594 PHE A N 1
ATOM 4572 C CA . PHE A 1 594 ? -15.602 -6.791 22.129 1.00 96.62 594 PHE A CA 1
ATOM 4573 C C . PHE A 1 594 ? -15.254 -5.768 21.048 1.00 96.62 594 PHE A C 1
ATOM 4575 O O . PHE A 1 594 ? -16.152 -5.213 20.418 1.00 96.62 594 PHE A O 1
ATOM 4582 N N . VAL A 1 595 ? -13.963 -5.531 20.810 1.00 96.81 595 VAL A N 1
ATOM 4583 C CA . VAL A 1 595 ? -13.503 -4.514 19.850 1.00 96.81 595 VAL A CA 1
ATOM 4584 C C . VAL A 1 595 ? -12.796 -5.160 18.665 1.00 96.81 595 VAL A C 1
ATOM 4586 O O . VAL A 1 595 ? -11.717 -5.727 18.819 1.00 96.81 595 VAL A O 1
ATOM 4589 N N . ALA A 1 596 ? -13.369 -5.038 17.471 1.00 96.12 596 ALA A N 1
ATOM 4590 C CA . ALA A 1 596 ? -12.727 -5.411 16.216 1.00 96.12 596 ALA A CA 1
ATOM 4591 C C . ALA A 1 596 ? -12.056 -4.185 15.584 1.00 96.12 596 ALA A C 1
ATOM 4593 O O . ALA A 1 596 ? -12.694 -3.146 15.419 1.00 96.12 596 ALA A O 1
ATOM 4594 N N . ALA A 1 597 ? -10.788 -4.308 15.201 1.00 96.00 597 ALA A N 1
ATOM 4595 C CA . ALA A 1 597 ? -10.013 -3.254 14.550 1.00 96.00 597 ALA A CA 1
ATOM 4596 C C . ALA A 1 597 ? -9.517 -3.724 13.166 1.00 96.00 597 ALA A C 1
ATOM 4598 O O . ALA A 1 597 ? -8.453 -4.355 13.072 1.00 96.00 597 ALA A O 1
ATOM 4599 N N . PRO A 1 598 ? -10.272 -3.425 12.089 1.00 92.88 598 PRO A N 1
ATOM 4600 C CA . PRO A 1 598 ? -9.902 -3.759 10.720 1.00 92.88 598 PRO A CA 1
ATOM 4601 C C . PRO A 1 598 ? -8.561 -3.172 10.268 1.00 92.88 598 PRO A C 1
ATOM 4603 O O . PRO A 1 598 ? -8.103 -2.129 10.741 1.00 92.88 598 PRO A O 1
ATOM 4606 N N . GLY A 1 599 ? -7.958 -3.823 9.273 1.00 89.75 599 GLY A N 1
ATOM 4607 C CA . GLY A 1 599 ? -6.697 -3.392 8.675 1.00 89.75 599 GLY A CA 1
ATOM 4608 C C . GLY A 1 599 ? -6.806 -2.134 7.807 1.00 89.75 599 GLY A C 1
ATOM 4609 O O . GLY A 1 599 ? -7.889 -1.721 7.397 1.00 89.75 599 GLY A O 1
ATOM 4610 N N . GLY A 1 600 ? -5.659 -1.515 7.510 1.00 87.00 600 GLY A N 1
ATOM 4611 C CA . GLY A 1 600 ? -5.596 -0.300 6.682 1.00 87.00 600 GLY A CA 1
ATOM 4612 C C . GLY A 1 600 ? -4.313 0.534 6.813 1.00 87.00 600 GLY A C 1
ATOM 4613 O O . GLY A 1 600 ? -4.321 1.727 6.509 1.00 87.00 600 GLY A O 1
ATOM 4614 N N . GLY A 1 601 ? -3.210 -0.061 7.289 1.00 89.44 601 GLY A N 1
ATOM 4615 C CA . GLY A 1 601 ? -1.952 0.651 7.545 1.00 89.44 601 GLY A CA 1
ATOM 4616 C C . GLY A 1 601 ? -2.069 1.714 8.645 1.00 89.44 601 GLY A C 1
ATOM 4617 O O . GLY A 1 601 ? -2.895 1.607 9.549 1.00 89.44 601 GLY A O 1
ATOM 4618 N N . ILE A 1 602 ? -1.261 2.769 8.580 1.00 91.06 602 ILE A N 1
ATOM 4619 C CA . ILE A 1 602 ? -1.211 3.795 9.631 1.00 91.06 602 ILE A CA 1
ATOM 4620 C C . ILE A 1 602 ? -2.550 4.527 9.827 1.00 91.06 602 ILE A C 1
ATOM 4622 O O . ILE A 1 602 ? -2.848 4.957 10.936 1.00 91.06 602 ILE A O 1
ATOM 4626 N N . ARG A 1 603 ? -3.392 4.617 8.786 1.00 92.81 603 ARG A N 1
ATOM 4627 C CA . ARG A 1 603 ? -4.756 5.157 8.889 1.00 92.81 603 ARG A CA 1
ATOM 4628 C C . ARG A 1 603 ? -5.587 4.367 9.892 1.00 92.81 603 ARG A C 1
ATOM 4630 O O . ARG A 1 603 ? -6.232 4.960 10.748 1.00 92.81 603 ARG A O 1
ATOM 4637 N N . ALA A 1 604 ? -5.542 3.038 9.795 1.00 93.69 604 ALA A N 1
ATOM 4638 C CA . ALA A 1 604 ? -6.229 2.154 10.726 1.00 93.69 604 ALA A CA 1
ATOM 4639 C C . ALA A 1 604 ? -5.677 2.298 12.146 1.00 93.69 604 ALA A C 1
ATOM 4641 O O . ALA A 1 604 ? -6.458 2.337 13.090 1.00 93.69 604 ALA A O 1
ATOM 4642 N N . ALA A 1 605 ? -4.355 2.434 12.295 1.00 94.88 605 ALA A N 1
ATOM 4643 C CA . ALA A 1 605 ? -3.727 2.640 13.599 1.00 94.88 605 ALA A CA 1
ATOM 4644 C C . ALA A 1 605 ? -4.180 3.953 14.251 1.00 94.88 605 ALA A C 1
ATOM 4646 O O . ALA A 1 605 ? -4.536 3.953 15.425 1.00 94.88 605 ALA A O 1
ATOM 4647 N N . TYR A 1 606 ? -4.207 5.043 13.476 1.00 95.38 606 TYR A N 1
ATOM 4648 C CA . TYR A 1 606 ? -4.671 6.354 13.927 1.00 95.38 606 TYR A CA 1
ATOM 4649 C C . TYR A 1 606 ? -6.149 6.318 14.319 1.00 95.38 606 TYR A C 1
ATOM 4651 O O . TYR A 1 606 ? -6.486 6.669 15.442 1.00 95.38 606 TYR A O 1
ATOM 4659 N N . TRP A 1 607 ? -7.014 5.809 13.435 1.00 95.88 607 TRP A N 1
ATOM 4660 C CA . TRP A 1 607 ? -8.453 5.700 13.694 1.00 95.88 607 TRP A CA 1
ATOM 4661 C C . TRP A 1 607 ? -8.762 4.823 14.910 1.00 95.88 607 TRP A C 1
ATOM 4663 O O . TRP A 1 607 ? -9.504 5.235 15.795 1.00 95.88 607 TRP A O 1
ATOM 4673 N N . THR A 1 608 ? -8.144 3.641 14.990 1.00 96.00 608 THR A N 1
ATOM 4674 C CA . THR A 1 608 ? -8.323 2.702 16.107 1.00 96.00 608 THR A CA 1
ATOM 4675 C C . THR A 1 608 ? -7.833 3.308 17.417 1.00 96.00 608 THR A C 1
ATOM 4677 O O . THR A 1 608 ? -8.530 3.212 18.419 1.00 96.00 608 THR A O 1
ATOM 4680 N N . GLY A 1 609 ? -6.654 3.942 17.420 1.00 94.94 609 GLY A N 1
ATOM 4681 C CA . GLY A 1 609 ? -6.107 4.605 18.604 1.00 94.94 609 GLY A CA 1
ATOM 4682 C C . GLY A 1 609 ? -7.031 5.711 19.112 1.00 94.94 609 GLY A C 1
ATOM 4683 O O . GLY A 1 609 ? -7.424 5.679 20.274 1.00 94.94 609 GLY A O 1
ATOM 4684 N N . SER A 1 610 ? -7.448 6.620 18.227 1.00 94.88 610 SER A N 1
ATOM 4685 C CA . SER A 1 610 ? -8.354 7.719 18.574 1.00 94.88 610 SER A CA 1
ATOM 4686 C C . SER A 1 610 ? -9.730 7.229 19.036 1.00 94.88 610 SER A C 1
ATOM 4688 O O . SER A 1 610 ? -10.257 7.722 20.028 1.00 94.88 610 SER A O 1
ATOM 4690 N N . ALA A 1 611 ? -10.315 6.239 18.357 1.00 95.06 611 ALA A N 1
ATOM 4691 C CA . ALA A 1 611 ? -11.621 5.706 18.735 1.00 95.06 611 ALA A CA 1
ATOM 4692 C C . ALA A 1 611 ? -11.571 4.930 20.060 1.00 95.06 611 ALA A C 1
ATOM 4694 O O . ALA A 1 611 ? -12.518 5.006 20.837 1.00 95.06 611 ALA A O 1
ATOM 4695 N N . MET A 1 612 ? -10.471 4.225 20.351 1.00 94.19 612 MET A N 1
ATOM 4696 C CA . MET A 1 612 ? -10.264 3.583 21.653 1.00 94.19 612 MET A CA 1
ATOM 4697 C C . MET A 1 612 ? -10.128 4.603 22.785 1.00 94.19 612 MET A C 1
ATOM 4699 O O . MET A 1 612 ? -10.655 4.359 23.869 1.00 94.19 612 MET A O 1
ATOM 4703 N N . ASP A 1 613 ? -9.462 5.735 22.543 1.00 92.50 613 ASP A N 1
ATOM 4704 C CA . ASP A 1 613 ? -9.350 6.813 23.532 1.00 92.50 613 ASP A CA 1
ATOM 4705 C C . ASP A 1 613 ? -10.731 7.390 23.891 1.00 92.50 613 ASP A C 1
ATOM 4707 O O . ASP A 1 613 ? -11.021 7.573 25.070 1.00 92.50 613 ASP A O 1
ATOM 4711 N N . GLU A 1 614 ? -11.614 7.600 22.907 1.00 92.38 614 GLU A N 1
ATOM 4712 C CA . GLU A 1 614 ? -12.998 8.031 23.171 1.00 92.38 614 GLU A CA 1
ATOM 4713 C C . GLU A 1 614 ? -13.837 6.920 23.826 1.00 92.38 614 GLU A C 1
ATOM 4715 O O . GLU A 1 614 ? -14.538 7.173 24.803 1.00 92.38 614 GLU A O 1
ATOM 4720 N N . LEU A 1 615 ? -13.722 5.670 23.354 1.00 92.19 615 LEU A N 1
ATOM 4721 C CA . LEU A 1 615 ? -14.466 4.517 23.886 1.00 92.19 615 LEU A CA 1
ATOM 4722 C C . LEU A 1 615 ? -14.181 4.258 25.370 1.00 92.19 615 LEU A C 1
ATOM 4724 O O . LEU A 1 615 ? -15.040 3.767 26.098 1.00 92.19 615 LEU A O 1
ATOM 4728 N N . THR A 1 616 ? -12.960 4.551 25.812 1.00 89.81 616 THR A N 1
ATOM 4729 C CA . THR A 1 616 ? -12.469 4.215 27.156 1.00 89.81 616 THR A CA 1
ATOM 4730 C C . THR A 1 616 ? -12.199 5.442 28.018 1.00 89.81 616 THR A C 1
ATOM 4732 O O . THR A 1 616 ? -11.539 5.349 29.050 1.00 89.81 616 THR A O 1
ATOM 4735 N N . LYS A 1 617 ? -12.736 6.596 27.611 1.00 87.19 617 LYS A N 1
ATOM 4736 C CA . LYS A 1 617 ? -12.581 7.873 28.308 1.00 87.19 617 LYS A CA 1
ATOM 4737 C C . LYS A 1 617 ? -13.082 7.830 29.755 1.00 87.19 617 LYS A C 1
ATOM 4739 O O . LYS A 1 617 ? -12.506 8.476 30.628 1.00 87.19 617 LYS A O 1
ATOM 4744 N N . SER A 1 618 ? -14.139 7.058 30.017 1.00 81.44 618 SER A N 1
ATOM 4745 C CA . SER A 1 618 ? -14.612 6.770 31.374 1.00 81.44 618 SER A CA 1
ATOM 4746 C C . SER A 1 618 ? -13.713 5.724 32.057 1.00 81.44 618 SER A C 1
ATOM 4748 O O . SER A 1 618 ? -13.474 4.669 31.463 1.00 81.44 618 SER A O 1
ATOM 4750 N N . PRO A 1 619 ? -13.270 5.937 33.315 1.00 72.00 619 PRO A N 1
ATOM 4751 C CA . PRO A 1 619 ? -12.373 5.017 34.020 1.00 72.00 619 PRO A CA 1
ATOM 4752 C C . PRO A 1 619 ? -12.845 3.555 34.046 1.00 72.00 619 PRO A C 1
ATOM 4754 O O . PRO A 1 619 ? -12.027 2.653 33.889 1.00 72.00 619 PRO A O 1
ATOM 4757 N N . CYS A 1 620 ? -14.154 3.304 34.182 1.00 86.62 620 CYS A N 1
ATOM 4758 C CA . CYS A 1 620 ? -14.690 1.937 34.179 1.00 86.62 620 CYS A CA 1
ATOM 4759 C C . CYS A 1 620 ? -14.907 1.355 32.778 1.00 86.62 620 CYS A C 1
ATOM 4761 O O . CYS A 1 620 ? -14.944 0.133 32.635 1.00 86.62 620 CYS A O 1
ATOM 4763 N N . ALA A 1 621 ? -15.015 2.188 31.738 1.00 87.94 621 ALA A N 1
ATOM 4764 C CA . ALA A 1 621 ? -15.200 1.711 30.367 1.00 87.94 621 ALA A CA 1
ATOM 4765 C C . ALA A 1 621 ? -13.983 0.912 29.875 1.00 87.94 621 ALA A C 1
ATOM 4767 O O . ALA A 1 621 ? -14.146 -0.057 29.136 1.00 87.94 621 ALA A O 1
ATOM 4768 N N . GLN A 1 622 ? -12.775 1.247 30.344 1.00 86.81 622 GLN A N 1
ATOM 4769 C CA . GLN A 1 622 ? -11.573 0.455 30.080 1.00 86.81 622 GLN A CA 1
ATOM 4770 C C . GLN A 1 622 ? -11.701 -0.987 30.605 1.00 86.81 622 GLN A C 1
ATOM 4772 O O . GLN A 1 622 ? -11.329 -1.929 29.904 1.00 86.81 622 GLN A O 1
ATOM 4777 N N . ASP A 1 623 ? -12.256 -1.171 31.807 1.00 87.94 623 ASP A N 1
ATOM 4778 C CA . ASP A 1 623 ? -12.444 -2.498 32.402 1.00 87.94 623 ASP A CA 1
ATOM 4779 C C . ASP A 1 623 ? -13.564 -3.290 31.698 1.00 87.94 623 ASP A C 1
ATOM 4781 O O . ASP A 1 623 ? -13.500 -4.522 31.632 1.00 87.94 623 ASP A O 1
ATOM 4785 N N . MET A 1 624 ? -14.574 -2.604 31.141 1.00 91.81 624 MET A N 1
ATOM 4786 C CA . MET A 1 624 ? -15.684 -3.217 30.389 1.00 91.81 624 MET A CA 1
ATOM 4787 C C . MET A 1 624 ? -15.231 -3.880 29.076 1.00 91.81 624 MET A C 1
ATOM 4789 O O . MET A 1 624 ? -15.930 -4.760 28.566 1.00 91.81 624 MET A O 1
ATOM 4793 N N . VAL A 1 625 ? -14.062 -3.516 28.532 1.00 92.88 625 VAL A N 1
ATOM 4794 C CA . VAL A 1 625 ? -13.505 -4.158 27.332 1.00 92.88 625 VAL A CA 1
ATOM 4795 C C . VAL A 1 625 ? -12.937 -5.534 27.682 1.00 92.88 625 VAL A C 1
ATOM 4797 O O . VAL A 1 625 ? -11.883 -5.659 28.306 1.00 92.88 625 VAL A O 1
ATOM 4800 N N . PHE A 1 626 ? -13.616 -6.590 27.233 1.00 93.62 626 PHE A N 1
ATOM 4801 C CA . PHE A 1 626 ? -13.186 -7.965 27.478 1.00 93.62 626 PHE A CA 1
ATOM 4802 C C . PHE A 1 626 ? -12.019 -8.366 26.567 1.00 93.62 626 PHE A C 1
ATOM 4804 O O . PHE A 1 626 ? -10.992 -8.874 27.025 1.00 93.62 626 PHE A O 1
ATOM 4811 N N . GLY A 1 627 ? -12.170 -8.139 25.261 1.00 93.81 627 GLY A N 1
ATOM 4812 C CA . GLY A 1 627 ? -11.210 -8.576 24.254 1.00 93.81 627 GLY A CA 1
ATOM 4813 C C . GLY A 1 627 ? -11.217 -7.678 23.028 1.00 93.81 627 GLY A C 1
ATOM 4814 O O . GLY A 1 627 ? -12.263 -7.183 22.609 1.00 93.81 627 GLY A O 1
ATOM 4815 N N . ALA A 1 628 ? -10.037 -7.479 22.450 1.00 95.81 628 ALA A N 1
ATOM 4816 C CA . ALA A 1 628 ? -9.859 -6.684 21.249 1.00 95.81 628 ALA A CA 1
ATOM 4817 C C . ALA A 1 628 ? -9.049 -7.467 20.214 1.00 95.81 628 ALA A C 1
ATOM 4819 O O . ALA A 1 628 ? -7.965 -7.977 20.513 1.00 95.81 628 ALA A O 1
ATOM 4820 N N . SER A 1 629 ? -9.566 -7.557 18.991 1.00 96.19 629 SER A N 1
ATOM 4821 C CA . SER A 1 629 ? -8.891 -8.224 17.885 1.00 96.19 629 SER A CA 1
ATOM 4822 C C . SER A 1 629 ? -8.564 -7.247 16.775 1.00 96.19 629 SER A C 1
ATOM 4824 O O . SER A 1 629 ? -9.422 -6.492 16.327 1.00 96.19 629 SER A O 1
ATOM 4826 N N . GLY A 1 630 ? -7.308 -7.259 16.340 1.00 95.44 630 GLY A N 1
ATOM 4827 C CA . GLY A 1 630 ? -6.810 -6.345 15.322 1.00 95.44 630 GLY A CA 1
ATOM 4828 C C . GLY A 1 630 ? -6.202 -7.078 14.141 1.00 95.44 630 GLY A C 1
ATOM 4829 O O . GLY A 1 630 ? -5.610 -8.152 14.302 1.00 95.44 630 GLY A O 1
ATOM 4830 N N . VAL A 1 631 ? -6.292 -6.443 12.978 1.00 93.38 631 VAL A N 1
ATOM 4831 C CA . VAL A 1 631 ? -5.592 -6.831 11.751 1.00 93.38 631 VAL A CA 1
ATOM 4832 C C . VAL A 1 631 ? -4.737 -5.655 11.286 1.00 93.38 631 VAL A C 1
ATOM 4834 O O . VAL A 1 631 ? -5.175 -4.504 11.337 1.00 93.38 631 VAL A O 1
ATOM 4837 N N . SER A 1 632 ? -3.535 -5.913 10.776 1.00 93.12 632 SER A N 1
ATOM 4838 C CA . SER A 1 632 ? -2.689 -4.896 10.150 1.00 93.12 632 SER A CA 1
ATOM 4839 C C . SER A 1 632 ? -2.456 -3.664 11.037 1.00 93.12 632 SER A C 1
ATOM 4841 O O . SER A 1 632 ? -2.093 -3.764 12.208 1.00 93.12 632 SER A O 1
ATOM 4843 N N . GLY A 1 633 ? -2.673 -2.465 10.498 1.00 91.94 633 GLY A N 1
ATOM 4844 C CA . GLY A 1 633 ? -2.624 -1.221 11.260 1.00 91.94 633 GLY A CA 1
ATOM 4845 C C . GLY A 1 633 ? -3.611 -1.132 12.432 1.00 91.94 633 GLY A C 1
ATOM 4846 O O . GLY A 1 633 ? -3.297 -0.467 13.414 1.00 91.94 633 GLY A O 1
ATOM 4847 N N . GLY A 1 634 ? -4.752 -1.831 12.397 1.00 94.12 634 GLY A N 1
ATOM 4848 C CA . GLY A 1 634 ? -5.670 -1.908 13.539 1.00 94.12 634 GLY A CA 1
ATOM 4849 C C . GLY A 1 634 ? -5.005 -2.556 14.759 1.00 94.12 634 GLY A C 1
ATOM 4850 O O . GLY A 1 634 ? -5.119 -2.053 15.876 1.00 94.12 634 GLY A O 1
ATOM 4851 N N . SER A 1 635 ? -4.185 -3.595 14.544 1.00 95.06 635 SER A N 1
ATOM 4852 C CA . SER A 1 635 ? -3.345 -4.205 15.588 1.00 95.06 635 SER A CA 1
ATOM 4853 C C . SER A 1 635 ? -2.364 -3.207 16.205 1.00 95.06 635 SER A C 1
ATOM 4855 O O . SER A 1 635 ? -2.156 -3.216 17.419 1.00 95.06 635 SER A O 1
ATOM 4857 N N . LEU A 1 636 ? -1.771 -2.331 15.385 1.00 93.81 636 LEU A N 1
ATOM 4858 C CA . LEU A 1 636 ? -0.860 -1.287 15.858 1.00 93.81 636 LEU A CA 1
ATOM 4859 C C . LEU A 1 636 ? -1.586 -0.255 16.728 1.00 93.81 636 LEU A C 1
ATOM 4861 O O . LEU A 1 636 ? -1.048 0.127 17.765 1.00 93.81 636 LEU A O 1
ATOM 4865 N N . GLY A 1 637 ? -2.801 0.150 16.348 1.00 94.12 637 GLY A N 1
ATOM 4866 C CA . GLY A 1 637 ? -3.635 1.049 17.152 1.00 94.12 637 GLY A CA 1
ATOM 4867 C C . GLY A 1 637 ? -4.001 0.452 18.516 1.00 94.12 637 GLY A C 1
ATOM 4868 O O . GLY A 1 637 ? -3.791 1.097 19.542 1.00 94.12 637 GLY A O 1
ATOM 4869 N N . LEU A 1 638 ? -4.452 -0.810 18.550 1.00 94.12 638 LEU A N 1
ATOM 4870 C CA . LEU A 1 638 ? -4.796 -1.513 19.797 1.00 94.12 638 LEU A CA 1
ATOM 4871 C C . LEU A 1 638 ? -3.594 -1.680 20.739 1.00 94.12 638 LEU A C 1
ATOM 4873 O O . LEU A 1 638 ? -3.707 -1.463 21.950 1.00 94.12 638 LEU A O 1
ATOM 4877 N N . VAL A 1 639 ? -2.429 -2.058 20.200 1.00 92.19 639 VAL A N 1
ATOM 4878 C CA . VAL A 1 639 ? -1.204 -2.172 21.005 1.00 92.19 639 VAL A CA 1
ATOM 4879 C C . VAL A 1 639 ? -0.742 -0.804 21.490 1.00 92.19 639 VAL A C 1
ATOM 4881 O O . VAL A 1 639 ? -0.372 -0.682 22.654 1.00 92.19 639 VAL A O 1
ATOM 4884 N N . GLY A 1 640 ? -0.814 0.221 20.639 1.00 89.94 640 GLY A N 1
ATOM 4885 C CA . GLY A 1 640 ? -0.535 1.607 21.001 1.00 89.94 640 GLY A CA 1
ATOM 4886 C C . GLY A 1 640 ? -1.336 2.080 22.206 1.00 89.94 640 GLY A C 1
ATOM 4887 O O . GLY A 1 640 ? -0.755 2.520 23.195 1.00 89.94 640 GLY A O 1
ATOM 4888 N N . TYR A 1 641 ? -2.654 1.887 22.154 1.00 89.50 641 TYR A N 1
ATOM 4889 C CA . TYR A 1 641 ? -3.562 2.169 23.262 1.00 89.50 641 TYR A CA 1
ATOM 4890 C C . TYR A 1 641 ? -3.187 1.377 24.533 1.00 89.50 641 TYR A C 1
ATOM 4892 O O . TYR A 1 641 ? -3.033 1.943 25.613 1.00 89.50 641 TYR A O 1
ATOM 4900 N N . THR A 1 642 ? -2.927 0.070 24.408 1.00 86.50 642 THR A N 1
ATOM 4901 C CA . THR A 1 642 ? -2.607 -0.807 25.556 1.00 86.50 642 THR A CA 1
ATOM 4902 C C . THR A 1 642 ? -1.269 -0.467 26.233 1.00 86.50 642 THR A C 1
ATOM 4904 O O . THR A 1 642 ? -1.044 -0.815 27.398 1.00 86.50 642 THR A O 1
ATOM 4907 N N . LEU A 1 643 ? -0.355 0.222 25.540 1.00 84.56 643 LEU A N 1
ATOM 4908 C CA . LEU A 1 643 ? 0.921 0.656 26.119 1.00 84.56 643 LEU A CA 1
ATOM 4909 C C . LEU A 1 643 ? 0.771 1.745 27.187 1.00 84.56 643 LEU A C 1
ATOM 4911 O O . LEU A 1 643 ? 1.704 1.913 27.982 1.00 84.56 643 LEU A O 1
ATOM 4915 N N . GLY A 1 644 ? -0.371 2.431 27.244 1.00 79.50 644 GLY A N 1
ATOM 4916 C CA . GLY A 1 644 ? -0.612 3.533 28.172 1.00 79.50 644 GLY A CA 1
ATOM 4917 C C . GLY A 1 644 ? 0.004 4.863 27.708 1.00 79.50 644 GLY A C 1
ATOM 4918 O O . GLY A 1 644 ? 0.686 4.900 26.675 1.00 79.50 644 GLY A O 1
ATOM 4919 N N . PRO A 1 645 ? -0.136 5.957 28.481 1.00 77.75 645 PRO A N 1
ATOM 4920 C CA . PRO A 1 645 ? 0.551 7.215 28.192 1.00 77.75 645 PRO A CA 1
ATOM 4921 C C . PRO A 1 645 ? 2.059 7.095 28.467 1.00 77.75 645 PRO A C 1
ATOM 4923 O O . PRO A 1 645 ? 2.529 6.166 29.141 1.00 77.75 645 PRO A O 1
ATOM 4926 N N . LYS A 1 646 ? 2.868 8.025 27.945 1.00 77.06 646 LYS A N 1
ATOM 4927 C CA . LYS A 1 646 ? 4.276 8.120 28.370 1.00 77.06 646 LYS A CA 1
ATOM 4928 C C . LYS A 1 646 ? 4.338 8.671 29.798 1.00 77.06 646 LYS A C 1
ATOM 4930 O O . LYS A 1 646 ? 3.429 9.353 30.260 1.00 77.06 646 LYS A O 1
ATOM 4935 N N . ALA A 1 647 ? 5.425 8.377 30.510 1.00 72.75 647 ALA A N 1
ATOM 4936 C CA . ALA A 1 647 ? 5.610 8.866 31.874 1.00 72.75 647 ALA A CA 1
ATOM 4937 C C . ALA A 1 647 ? 5.516 10.405 31.919 1.00 72.75 647 ALA A C 1
ATOM 4939 O O . ALA A 1 647 ? 6.257 11.083 31.209 1.00 72.75 647 ALA A O 1
ATOM 4940 N N . GLY A 1 648 ? 4.609 10.933 32.746 1.00 65.88 648 GLY A N 1
ATOM 4941 C CA . GLY A 1 648 ? 4.374 12.374 32.888 1.00 65.88 648 GLY A CA 1
ATOM 4942 C C . GLY A 1 648 ? 3.444 13.003 31.841 1.00 65.88 648 GLY A C 1
ATOM 4943 O O . GLY A 1 648 ? 3.263 14.216 31.881 1.00 65.88 648 GLY A O 1
ATOM 4944 N N . GLN A 1 649 ? 2.857 12.220 30.929 1.00 69.25 649 GLN A N 1
ATOM 4945 C CA . GLN A 1 649 ? 1.800 12.683 30.021 1.00 69.25 649 GLN A CA 1
ATOM 4946 C C . GLN A 1 649 ? 0.405 12.302 30.549 1.00 69.25 649 GLN A C 1
ATOM 4948 O O . GLN A 1 649 ? 0.280 11.284 31.240 1.00 69.25 649 GLN A O 1
ATOM 4953 N N . PRO A 1 650 ? -0.633 13.109 30.253 1.00 65.06 650 PRO A N 1
ATOM 4954 C CA . PRO A 1 650 ? -2.010 12.770 30.595 1.00 65.06 650 PRO A CA 1
ATOM 4955 C C . PRO A 1 650 ? -2.449 11.462 29.921 1.00 65.06 650 PRO A C 1
ATOM 4957 O O . PRO A 1 650 ? -1.919 11.068 28.886 1.00 65.06 650 PRO A O 1
ATOM 4960 N N . ILE A 1 651 ? -3.412 10.776 30.543 1.00 67.06 651 ILE A N 1
ATOM 4961 C CA . ILE A 1 651 ? -4.016 9.534 30.021 1.00 67.06 651 ILE A CA 1
ATOM 4962 C C . ILE A 1 651 ? -4.878 9.831 28.781 1.00 67.06 651 ILE A C 1
ATOM 4964 O O . ILE A 1 651 ? -5.047 8.975 27.913 1.00 67.06 651 ILE A O 1
ATOM 4968 N N . GLU A 1 652 ? -5.396 11.056 28.691 1.00 67.31 652 GLU A N 1
ATOM 4969 C CA . GLU A 1 652 ? -6.219 11.534 27.586 1.00 67.31 652 GLU A CA 1
ATOM 4970 C C . GLU A 1 652 ? -5.425 11.471 26.271 1.00 67.31 652 GLU A C 1
ATOM 4972 O O . GLU A 1 652 ? -4.376 12.097 26.141 1.00 67.31 652 GLU A O 1
ATOM 4977 N N . HIS A 1 653 ? -5.939 10.712 25.298 1.00 77.94 653 HIS A N 1
ATOM 4978 C CA . HIS A 1 653 ? -5.389 10.547 23.943 1.00 77.94 653 HIS A CA 1
ATOM 4979 C C . HIS A 1 653 ? -4.137 9.657 23.788 1.00 77.94 653 HIS A C 1
ATOM 4981 O O . HIS A 1 653 ? -3.391 9.793 22.813 1.00 77.94 653 HIS A O 1
ATOM 4987 N N . GLN A 1 654 ? -3.901 8.714 24.707 1.00 84.06 654 GLN A N 1
ATOM 4988 C CA . GLN A 1 654 ? -2.740 7.811 24.659 1.00 84.06 654 GLN A CA 1
ATOM 4989 C C . GLN A 1 654 ? -2.601 7.020 23.340 1.00 84.06 654 GLN A C 1
ATOM 4991 O O . GLN A 1 654 ? -1.487 6.858 22.828 1.00 84.06 654 GLN A O 1
ATOM 4996 N N . GLY A 1 655 ? -3.709 6.518 22.781 1.00 87.62 655 GLY A N 1
ATOM 4997 C CA . GLY A 1 655 ? -3.725 5.730 21.552 1.00 87.62 655 GLY A CA 1
ATOM 4998 C C . GLY A 1 655 ? -3.461 6.595 20.323 1.00 87.62 655 GLY A C 1
ATOM 4999 O O . GLY A 1 655 ? -2.625 6.246 19.482 1.00 87.62 655 GLY A O 1
ATOM 5000 N N . ARG A 1 656 ? -4.127 7.751 20.249 1.00 90.62 656 ARG A N 1
ATOM 5001 C CA . ARG A 1 656 ? -3.960 8.756 19.195 1.00 90.62 656 ARG A CA 1
ATOM 5002 C C . ARG A 1 656 ? -2.540 9.305 19.153 1.00 90.62 656 ARG A C 1
ATOM 5004 O O . ARG A 1 656 ? -1.934 9.287 18.085 1.00 90.62 656 ARG A O 1
ATOM 5011 N N . GLU A 1 657 ? -1.983 9.742 20.283 1.00 89.38 657 GLU A N 1
ATOM 5012 C CA . GLU A 1 657 ? -0.621 10.294 20.345 1.00 89.38 657 GLU A CA 1
ATOM 5013 C C . GLU A 1 657 ? 0.433 9.261 19.926 1.00 89.38 657 GLU A C 1
ATOM 5015 O O . GLU A 1 657 ? 1.391 9.575 19.207 1.00 89.38 657 GLU A O 1
ATOM 5020 N N . PHE A 1 658 ? 0.253 8.002 20.340 1.00 90.81 658 PHE A N 1
ATOM 5021 C CA . PHE A 1 658 ? 1.117 6.914 19.901 1.00 90.81 658 PHE A CA 1
ATOM 5022 C C . PHE A 1 658 ? 1.055 6.738 18.381 1.00 90.81 658 PHE A C 1
ATOM 5024 O O . PHE A 1 658 ? 2.100 6.755 17.722 1.00 90.81 658 PHE A O 1
ATOM 5031 N N . ALA A 1 659 ? -0.147 6.600 17.814 1.00 91.88 659 ALA A N 1
ATOM 5032 C CA . ALA A 1 659 ? -0.314 6.410 16.379 1.00 91.88 659 ALA A CA 1
ATOM 5033 C C . ALA A 1 659 ? 0.214 7.616 15.590 1.00 91.88 659 ALA A C 1
ATOM 5035 O O . ALA A 1 659 ? 0.925 7.434 14.602 1.00 91.88 659 ALA A O 1
ATOM 5036 N N . GLU A 1 660 ? -0.055 8.836 16.063 1.00 90.12 660 GLU A N 1
ATOM 5037 C CA . GLU A 1 660 ? 0.430 10.084 15.480 1.00 90.12 660 GLU A CA 1
ATOM 5038 C C . GLU A 1 660 ? 1.955 10.111 15.374 1.00 90.12 660 GLU A C 1
ATOM 5040 O O . GLU A 1 660 ? 2.487 10.458 14.316 1.00 90.12 660 GLU A O 1
ATOM 5045 N N . SER A 1 661 ? 2.664 9.677 16.419 1.00 89.25 661 SER A N 1
ATOM 5046 C CA . SER A 1 661 ? 4.131 9.641 16.413 1.00 89.25 661 SER A CA 1
ATOM 5047 C C . SER A 1 661 ? 4.714 8.762 15.297 1.00 89.25 661 SER A C 1
ATOM 5049 O O . SER A 1 661 ? 5.828 9.005 14.833 1.00 89.25 661 SER A O 1
ATOM 5051 N N . LEU A 1 662 ? 3.948 7.778 14.814 1.00 89.88 662 LEU A N 1
ATOM 5052 C CA . LEU A 1 662 ? 4.341 6.845 13.759 1.00 89.88 662 LEU A CA 1
ATOM 5053 C C . LEU A 1 662 ? 3.864 7.262 12.356 1.00 89.88 662 LEU A C 1
ATOM 5055 O O . LEU A 1 662 ? 4.165 6.562 11.392 1.00 89.88 662 LEU A O 1
ATOM 5059 N N . THR A 1 663 ? 3.159 8.392 12.216 1.00 89.44 663 THR A N 1
ATOM 5060 C CA . THR A 1 663 ? 2.648 8.890 10.918 1.00 89.44 663 THR A CA 1
ATOM 5061 C C . THR A 1 663 ? 3.708 9.520 10.014 1.00 89.44 663 THR A C 1
ATOM 5063 O O . THR A 1 663 ? 3.425 9.798 8.848 1.00 89.44 663 THR A O 1
ATOM 5066 N N . GLY A 1 664 ? 4.918 9.745 10.532 1.00 85.56 664 GLY A N 1
ATOM 5067 C CA . GLY A 1 664 ? 6.018 10.369 9.802 1.00 85.56 664 GLY A CA 1
ATOM 5068 C C . GLY A 1 664 ? 6.632 9.485 8.710 1.00 85.56 664 GLY A C 1
ATOM 5069 O O . GLY A 1 664 ? 6.620 8.257 8.767 1.00 85.56 664 GLY A O 1
ATOM 5070 N N . GLU A 1 665 ? 7.252 10.132 7.722 1.00 86.81 665 GLU A N 1
ATOM 5071 C CA . GLU A 1 665 ? 7.842 9.464 6.555 1.00 86.81 665 GLU A CA 1
ATOM 5072 C C . GLU A 1 665 ? 9.108 8.642 6.868 1.00 86.81 665 GLU A C 1
ATOM 5074 O O . GLU A 1 665 ? 9.459 7.730 6.119 1.00 86.81 665 GLU A O 1
ATOM 5079 N N . ASP A 1 666 ? 9.789 8.925 7.981 1.00 87.25 666 ASP A N 1
ATOM 5080 C CA . ASP A 1 666 ? 11.084 8.333 8.354 1.00 87.25 666 ASP A CA 1
ATOM 5081 C C . ASP A 1 666 ? 11.105 6.804 8.253 1.00 87.25 666 ASP A C 1
ATOM 5083 O O . ASP A 1 666 ? 12.037 6.210 7.704 1.00 87.25 666 ASP A O 1
ATOM 5087 N N . THR A 1 667 ? 10.053 6.167 8.766 1.00 89.94 667 THR A N 1
ATOM 5088 C CA . THR A 1 667 ? 9.926 4.709 8.798 1.00 89.94 667 THR A CA 1
ATOM 5089 C C . THR A 1 667 ? 9.759 4.127 7.393 1.00 89.94 667 THR A C 1
ATOM 5091 O O . THR A 1 667 ? 10.395 3.124 7.059 1.00 89.94 667 THR A O 1
ATOM 5094 N N . LEU A 1 668 ? 8.968 4.777 6.535 1.00 90.56 668 LEU A N 1
ATOM 5095 C CA . LEU A 1 668 ? 8.798 4.356 5.145 1.00 90.56 668 LEU A CA 1
ATOM 5096 C C . LEU A 1 668 ? 10.092 4.538 4.345 1.00 90.56 668 LEU A C 1
ATOM 5098 O O . LEU A 1 668 ? 10.508 3.621 3.636 1.00 90.56 668 LEU A O 1
ATOM 5102 N N . ALA A 1 669 ? 10.760 5.682 4.497 1.00 91.69 669 ALA A N 1
ATOM 5103 C CA . ALA A 1 669 ? 12.008 5.974 3.801 1.00 91.69 669 ALA A CA 1
ATOM 5104 C C . ALA A 1 669 ? 13.122 4.986 4.19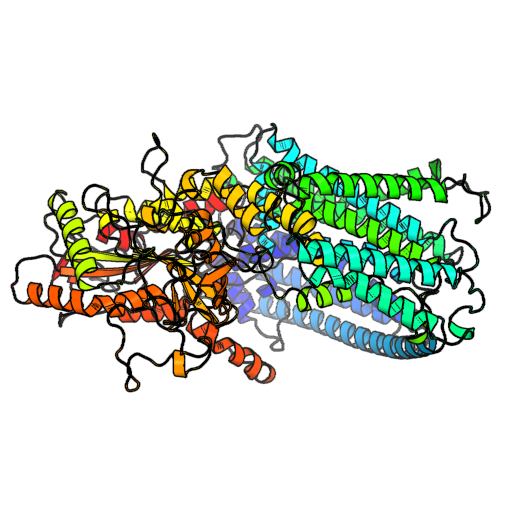0 1.00 91.69 669 ALA A C 1
ATOM 5106 O O . ALA A 1 669 ? 13.842 4.487 3.323 1.00 91.69 669 ALA A O 1
ATOM 5107 N N . ALA A 1 670 ? 13.232 4.645 5.480 1.00 93.44 670 ALA A N 1
ATOM 5108 C CA . ALA A 1 670 ? 14.159 3.623 5.961 1.00 93.44 670 ALA A CA 1
ATOM 5109 C C . ALA A 1 670 ? 13.831 2.228 5.396 1.00 93.44 670 ALA A C 1
ATOM 5111 O O . ALA A 1 670 ? 14.740 1.494 5.004 1.00 93.44 670 ALA A O 1
ATOM 5112 N N . ASN A 1 671 ? 12.545 1.870 5.301 1.00 93.19 671 ASN A N 1
ATOM 5113 C CA . ASN A 1 671 ? 12.120 0.603 4.703 1.00 93.19 671 ASN A CA 1
ATOM 5114 C C . ASN A 1 671 ? 12.485 0.516 3.216 1.00 93.19 671 ASN A C 1
ATOM 5116 O O . ASN A 1 671 ? 13.076 -0.468 2.782 1.00 93.19 671 ASN A O 1
ATOM 5120 N N . LEU A 1 672 ? 12.200 1.565 2.439 1.00 92.75 672 LEU A N 1
ATOM 5121 C CA . LEU A 1 672 ? 12.547 1.621 1.016 1.00 92.75 672 LEU A CA 1
ATOM 5122 C C . LEU A 1 672 ? 14.064 1.574 0.801 1.00 92.75 672 LEU A C 1
ATOM 5124 O O . LEU A 1 672 ? 14.537 0.881 -0.101 1.00 92.75 672 LEU A O 1
ATOM 5128 N N . ALA A 1 673 ? 14.837 2.256 1.652 1.00 94.44 673 ALA A N 1
ATOM 5129 C CA . ALA A 1 673 ? 16.295 2.190 1.617 1.00 94.44 673 ALA A CA 1
ATOM 5130 C C . ALA A 1 673 ? 16.785 0.749 1.831 1.00 94.44 673 ALA A C 1
ATOM 5132 O O . ALA A 1 673 ? 17.572 0.237 1.035 1.00 94.44 673 ALA A O 1
ATOM 5133 N N . ALA A 1 674 ? 16.253 0.060 2.843 1.00 93.94 674 ALA A N 1
ATOM 5134 C CA . ALA A 1 674 ? 16.543 -1.347 3.079 1.00 93.94 674 ALA A CA 1
ATOM 5135 C C . ALA A 1 674 ? 16.096 -2.250 1.916 1.00 93.94 674 ALA A C 1
ATOM 5137 O O . ALA A 1 674 ? 16.861 -3.107 1.484 1.00 93.94 674 ALA A O 1
ATOM 5138 N N . MET A 1 675 ? 14.898 -2.044 1.369 1.00 93.06 675 MET A N 1
ATOM 5139 C CA . MET A 1 675 ? 14.361 -2.830 0.257 1.00 93.06 675 MET A CA 1
ATOM 5140 C C . MET A 1 675 ? 15.283 -2.792 -0.967 1.00 93.06 675 MET A C 1
ATOM 5142 O O . MET A 1 675 ? 15.626 -3.841 -1.512 1.00 93.06 675 MET A O 1
ATOM 5146 N N . PHE A 1 676 ? 15.705 -1.599 -1.394 1.00 93.00 676 PHE A N 1
ATOM 5147 C CA . PHE A 1 676 ? 16.441 -1.440 -2.649 1.00 93.00 676 PHE A CA 1
ATOM 5148 C C . PHE A 1 676 ? 17.960 -1.538 -2.518 1.00 93.00 676 PHE A C 1
ATOM 5150 O O . PHE A 1 676 ? 18.604 -1.978 -3.467 1.00 93.00 676 PHE A O 1
ATOM 5157 N N . TYR A 1 677 ? 18.541 -1.144 -1.382 1.00 92.44 677 TYR A N 1
ATOM 5158 C CA . TYR A 1 677 ? 20.000 -1.122 -1.210 1.00 92.44 677 TYR A CA 1
ATOM 5159 C C . TYR A 1 677 ? 20.537 -2.268 -0.361 1.00 92.44 677 TYR A C 1
ATOM 5161 O O . TYR A 1 677 ? 21.742 -2.507 -0.372 1.00 92.44 677 TYR A O 1
ATOM 5169 N N . ARG A 1 678 ? 19.673 -3.013 0.336 1.00 90.31 678 ARG A N 1
ATOM 5170 C CA . ARG A 1 678 ? 20.090 -4.169 1.132 1.00 90.31 678 ARG A CA 1
ATOM 5171 C C . ARG A 1 678 ? 19.431 -5.463 0.676 1.00 90.31 678 ARG A C 1
ATOM 5173 O O . ARG A 1 678 ? 20.142 -6.386 0.297 1.00 90.31 678 ARG A O 1
ATOM 5180 N N . ASP A 1 679 ? 18.104 -5.526 0.668 1.00 90.56 679 ASP A N 1
ATOM 5181 C CA . ASP A 1 679 ? 17.362 -6.756 0.386 1.00 90.56 679 ASP A CA 1
ATOM 5182 C C . ASP A 1 679 ? 17.464 -7.157 -1.100 1.00 90.56 679 ASP A C 1
ATOM 5184 O O . ASP A 1 679 ? 17.713 -8.323 -1.398 1.00 90.56 679 ASP A O 1
ATOM 5188 N N . LEU A 1 680 ? 17.329 -6.208 -2.039 1.00 90.06 680 LEU A N 1
ATOM 5189 C CA . LEU A 1 680 ? 17.435 -6.481 -3.479 1.00 90.06 680 LEU A CA 1
ATOM 5190 C C . LEU A 1 680 ? 18.849 -6.934 -3.907 1.00 90.06 680 LEU A C 1
ATOM 5192 O O . LEU A 1 680 ? 18.946 -7.956 -4.588 1.00 90.06 680 LEU A O 1
ATOM 5196 N N . PRO A 1 681 ? 19.954 -6.267 -3.509 1.00 88.81 681 PRO A N 1
ATOM 5197 C CA . PRO A 1 681 ? 21.295 -6.795 -3.750 1.00 88.81 681 PRO A CA 1
ATOM 5198 C C . PRO A 1 681 ? 21.494 -8.167 -3.109 1.00 88.81 681 PRO A C 1
ATOM 5200 O O . PRO A 1 681 ? 22.016 -9.069 -3.762 1.00 88.81 681 PRO A O 1
ATOM 5203 N N . ARG A 1 682 ? 20.996 -8.367 -1.881 1.00 88.44 682 ARG A N 1
ATOM 5204 C CA . ARG A 1 682 ? 21.031 -9.670 -1.212 1.00 88.44 682 ARG A CA 1
ATOM 5205 C C . ARG A 1 682 ? 20.321 -10.760 -2.008 1.00 88.44 682 ARG A C 1
ATOM 5207 O O . ARG A 1 682 ? 20.870 -11.850 -2.096 1.00 88.44 682 ARG A O 1
ATOM 5214 N N . ALA A 1 683 ? 19.174 -10.473 -2.620 1.00 87.62 683 ALA A N 1
ATOM 5215 C CA . ALA A 1 683 ? 18.461 -11.424 -3.476 1.00 87.62 683 ALA A CA 1
ATOM 5216 C C . ALA A 1 683 ? 19.255 -11.796 -4.744 1.00 87.62 683 ALA A C 1
ATOM 5218 O O . ALA A 1 683 ? 18.992 -12.818 -5.361 1.00 87.62 683 ALA A O 1
ATOM 5219 N N . LEU A 1 684 ? 20.241 -10.983 -5.146 1.00 86.44 684 LEU A N 1
ATOM 5220 C CA . LEU A 1 684 ? 21.138 -11.304 -6.260 1.00 86.44 684 LEU A CA 1
ATOM 5221 C C . LEU A 1 684 ? 22.350 -12.135 -5.824 1.00 86.44 684 LEU A C 1
ATOM 5223 O O . LEU A 1 684 ? 22.751 -13.042 -6.550 1.00 86.44 684 LEU A O 1
ATOM 5227 N N . HIS A 1 685 ? 22.976 -11.803 -4.689 1.00 86.50 685 HIS A N 1
ATOM 5228 C CA . HIS A 1 685 ? 24.253 -12.407 -4.282 1.00 86.50 685 HIS A CA 1
ATOM 5229 C C . HIS A 1 685 ? 24.152 -13.443 -3.146 1.00 86.50 685 HIS A C 1
ATOM 5231 O O . HIS A 1 685 ? 25.149 -14.094 -2.847 1.00 86.50 685 HIS A O 1
ATOM 5237 N N . GLY A 1 686 ? 23.006 -13.590 -2.473 1.00 86.00 686 GLY A N 1
ATOM 5238 C CA . GLY A 1 686 ? 22.755 -14.614 -1.446 1.00 86.00 686 GLY A CA 1
ATOM 5239 C C . GLY A 1 686 ? 23.586 -14.494 -0.154 1.00 86.00 686 GLY A C 1
ATOM 5240 O O . GLY A 1 686 ? 23.735 -15.470 0.580 1.00 86.00 686 GLY A O 1
ATOM 5241 N N . ILE A 1 687 ? 24.165 -13.321 0.144 1.00 84.88 687 ILE A N 1
ATOM 5242 C CA . ILE A 1 687 ? 25.004 -13.107 1.346 1.00 84.88 687 ILE A CA 1
ATOM 5243 C C . ILE A 1 687 ? 24.137 -12.483 2.443 1.00 84.88 687 ILE A C 1
ATOM 5245 O O . ILE A 1 687 ? 23.546 -11.422 2.248 1.00 84.88 687 ILE A O 1
ATOM 5249 N N . ASN A 1 688 ? 24.079 -13.141 3.602 1.00 80.25 688 ASN A N 1
ATOM 5250 C CA . ASN A 1 688 ? 23.241 -12.759 4.742 1.00 80.25 688 ASN A CA 1
ATOM 5251 C C . ASN A 1 688 ? 23.978 -11.852 5.738 1.00 80.25 688 ASN A C 1
ATOM 5253 O O . ASN A 1 688 ? 23.369 -10.973 6.345 1.00 80.25 688 ASN A O 1
ATOM 5257 N N . ASN A 1 689 ? 25.274 -12.102 5.935 1.00 78.69 689 ASN A N 1
ATOM 5258 C CA . ASN A 1 689 ? 26.064 -11.549 7.033 1.00 78.69 689 ASN A CA 1
ATOM 5259 C C . ASN A 1 689 ? 27.424 -11.057 6.522 1.00 78.69 689 ASN A C 1
ATOM 5261 O O . ASN A 1 689 ? 28.037 -11.706 5.674 1.00 78.69 689 ASN A O 1
ATOM 5265 N N . LEU A 1 690 ? 27.927 -9.959 7.091 1.00 71.94 690 LEU A N 1
ATOM 5266 C CA . LEU A 1 690 ? 29.275 -9.453 6.822 1.00 71.94 690 LEU A CA 1
ATOM 5267 C C . LEU A 1 690 ? 30.101 -9.524 8.114 1.00 71.94 690 LEU A C 1
ATOM 5269 O O . LEU A 1 690 ? 30.064 -8.620 8.950 1.00 71.94 690 LEU A O 1
ATOM 5273 N N . GLY A 1 691 ? 30.795 -10.647 8.316 1.00 73.19 691 GLY A N 1
ATOM 5274 C CA . GLY A 1 691 ? 31.484 -10.941 9.576 1.00 73.19 691 GLY A CA 1
ATOM 5275 C C . GLY A 1 691 ? 30.500 -11.041 10.747 1.00 73.19 691 GLY A C 1
ATOM 5276 O O . GLY A 1 691 ? 29.532 -11.798 10.694 1.00 73.19 691 GLY A O 1
ATOM 5277 N N . SER A 1 692 ? 30.723 -10.260 11.806 1.00 71.38 692 SER A N 1
ATOM 5278 C CA . SER A 1 692 ? 29.820 -10.190 12.966 1.00 71.38 692 SER A CA 1
ATOM 5279 C C . SER A 1 692 ? 28.566 -9.338 12.724 1.00 71.38 692 SER A C 1
ATOM 5281 O O . SER A 1 692 ? 27.629 -9.381 13.525 1.00 71.38 692 SER A O 1
ATOM 5283 N N . ILE A 1 693 ? 28.518 -8.571 11.630 1.00 70.88 693 ILE A N 1
ATOM 5284 C CA . ILE A 1 693 ? 27.416 -7.655 11.342 1.00 70.88 693 ILE A CA 1
ATOM 5285 C C . ILE A 1 693 ? 26.269 -8.431 10.692 1.00 70.88 693 ILE A C 1
ATOM 5287 O O . ILE A 1 693 ? 26.381 -8.925 9.568 1.00 70.88 693 ILE A O 1
ATOM 5291 N N . ARG A 1 694 ? 25.136 -8.486 11.401 1.00 75.38 694 ARG A N 1
ATOM 5292 C CA . ARG A 1 694 ? 23.842 -8.941 10.875 1.00 75.38 694 ARG A CA 1
ATOM 5293 C C . ARG A 1 694 ? 22.928 -7.730 10.677 1.00 75.38 694 ARG A C 1
ATOM 5295 O O . ARG A 1 694 ? 22.264 -7.309 11.632 1.00 75.38 694 ARG A O 1
ATOM 5302 N N . PRO A 1 695 ? 22.896 -7.132 9.475 1.00 73.06 695 PRO A N 1
ATOM 5303 C CA . PRO A 1 695 ? 22.158 -5.889 9.255 1.00 73.06 695 PRO A CA 1
ATOM 5304 C C . PRO A 1 695 ? 20.635 -6.063 9.431 1.00 73.06 695 PRO A C 1
ATOM 5306 O O . PRO A 1 695 ? 19.949 -5.091 9.753 1.00 73.06 695 PRO A O 1
ATOM 5309 N N . GLY A 1 696 ? 20.124 -7.297 9.330 1.00 82.94 696 GLY A N 1
ATOM 5310 C CA . GLY A 1 696 ? 18.692 -7.614 9.313 1.00 82.94 696 GLY A CA 1
ATOM 5311 C C . GLY A 1 696 ? 18.091 -7.393 7.925 1.00 82.94 696 GLY A C 1
ATOM 5312 O O . GLY A 1 696 ? 18.765 -6.868 7.043 1.00 82.94 696 GLY A O 1
ATOM 5313 N N . ASP A 1 697 ? 16.842 -7.793 7.728 1.00 90.25 697 ASP A N 1
ATOM 5314 C CA . ASP A 1 697 ? 16.055 -7.533 6.519 1.00 90.25 697 ASP A CA 1
ATOM 5315 C C . ASP A 1 697 ? 15.193 -6.271 6.679 1.00 90.25 697 ASP A C 1
ATOM 5317 O O . ASP A 1 697 ? 15.209 -5.606 7.730 1.00 90.25 697 ASP A O 1
ATOM 5321 N N . ARG A 1 698 ? 14.502 -5.835 5.617 1.00 91.94 698 ARG A N 1
ATOM 5322 C CA . ARG A 1 698 ? 13.713 -4.590 5.670 1.00 91.94 698 ARG A CA 1
ATOM 5323 C C . ARG A 1 698 ? 12.622 -4.603 6.752 1.00 91.94 698 ARG A C 1
ATOM 5325 O O . ARG A 1 698 ? 12.363 -3.556 7.338 1.00 91.94 698 ARG A O 1
ATOM 5332 N N . ALA A 1 699 ? 12.101 -5.779 7.127 1.00 91.94 699 ALA A N 1
ATOM 5333 C CA . ALA A 1 699 ? 11.212 -5.931 8.283 1.00 91.94 699 ALA A CA 1
ATOM 5334 C C . ALA A 1 699 ? 11.896 -5.536 9.600 1.00 91.94 699 ALA A C 1
ATOM 5336 O O . ALA A 1 699 ? 11.354 -4.746 10.371 1.00 91.94 699 ALA A O 1
ATOM 5337 N N . ALA A 1 700 ? 13.115 -6.019 9.838 1.00 91.94 700 ALA A N 1
ATOM 5338 C CA . ALA A 1 700 ? 13.891 -5.642 11.014 1.00 91.94 700 ALA A CA 1
ATOM 5339 C C . ALA A 1 700 ? 14.190 -4.135 11.068 1.00 91.94 700 ALA A C 1
ATOM 5341 O O . ALA A 1 700 ? 14.280 -3.567 12.156 1.00 91.94 700 ALA A O 1
ATOM 5342 N N . VAL A 1 701 ? 14.367 -3.482 9.916 1.00 93.44 701 VAL A N 1
ATOM 5343 C CA . VAL A 1 701 ? 14.569 -2.024 9.835 1.00 93.44 701 VAL A CA 1
ATOM 5344 C C . VAL A 1 701 ? 13.299 -1.264 10.172 1.00 93.44 701 VAL A C 1
ATOM 5346 O O . VAL A 1 701 ? 13.375 -0.305 10.936 1.00 93.44 701 VAL A O 1
ATOM 5349 N N . PHE A 1 702 ? 12.158 -1.731 9.675 1.00 91.56 702 PHE A N 1
ATOM 5350 C CA . PHE A 1 702 ? 10.846 -1.173 9.978 1.00 91.56 702 PHE A CA 1
ATOM 5351 C C . PHE A 1 702 ? 10.529 -1.238 11.479 1.00 91.56 702 PHE A C 1
ATOM 5353 O O . PHE A 1 702 ? 10.223 -0.231 12.110 1.00 91.56 702 PHE A O 1
ATOM 5360 N N . GLU A 1 703 ? 10.726 -2.401 12.104 1.00 93.19 703 GLU A N 1
ATOM 5361 C CA . GLU A 1 703 ? 10.526 -2.551 13.549 1.00 93.19 703 GLU A CA 1
ATOM 5362 C C . GLU A 1 703 ? 11.492 -1.677 14.361 1.00 93.19 703 GLU A C 1
ATOM 5364 O O . GLU A 1 703 ? 11.108 -1.078 15.365 1.00 93.19 703 GLU A O 1
ATOM 5369 N N . ARG A 1 704 ? 12.761 -1.576 13.942 1.00 93.44 704 ARG A N 1
ATOM 5370 C CA . ARG A 1 704 ? 13.755 -0.734 14.625 1.00 93.44 704 ARG A CA 1
ATOM 5371 C C . ARG A 1 704 ? 13.480 0.760 14.456 1.00 93.44 704 ARG A C 1
ATOM 5373 O O . ARG A 1 704 ? 13.861 1.519 15.347 1.00 93.44 704 ARG A O 1
ATOM 5380 N N . SER A 1 705 ? 12.872 1.198 13.350 1.00 92.81 705 SER A N 1
ATOM 5381 C CA . SER A 1 705 ? 12.480 2.602 13.188 1.00 92.81 705 SER A CA 1
ATOM 5382 C C . SER A 1 705 ? 11.316 2.942 14.117 1.00 92.81 705 SER A C 1
ATOM 5384 O O . SER A 1 705 ? 11.400 3.944 14.824 1.00 92.81 705 SER A O 1
ATOM 5386 N N . TRP A 1 706 ? 10.318 2.061 14.246 1.00 92.06 706 TRP A N 1
ATOM 5387 C CA . TRP A 1 706 ? 9.275 2.193 15.268 1.00 92.06 706 TRP A CA 1
ATOM 5388 C C . TRP A 1 706 ? 9.850 2.222 16.685 1.00 92.06 706 TRP A C 1
ATOM 5390 O O . TRP A 1 706 ? 9.536 3.115 17.460 1.00 92.06 706 TRP A O 1
ATOM 5400 N N . GLU A 1 707 ? 10.763 1.305 17.014 1.00 93.25 707 GLU A N 1
ATOM 5401 C CA . GLU A 1 707 ? 11.442 1.258 18.317 1.00 93.25 707 GLU A CA 1
ATOM 5402 C C . GLU A 1 707 ? 12.334 2.481 18.605 1.00 93.25 707 GLU A C 1
ATOM 5404 O O . GLU A 1 707 ? 12.707 2.713 19.761 1.00 93.25 707 GLU A O 1
ATOM 5409 N N . ARG A 1 708 ? 12.754 3.219 17.568 1.00 92.50 708 ARG A N 1
ATOM 5410 C CA . ARG A 1 708 ? 13.495 4.481 17.704 1.00 92.50 708 ARG A CA 1
ATOM 5411 C C . ARG A 1 708 ? 12.545 5.633 18.032 1.00 92.50 708 ARG A C 1
ATOM 5413 O O . ARG A 1 708 ? 12.925 6.484 18.828 1.00 92.50 708 ARG A O 1
ATOM 5420 N N . ILE A 1 709 ? 11.349 5.636 17.442 1.00 89.81 709 ILE A N 1
ATOM 5421 C CA . ILE A 1 709 ? 10.300 6.631 17.704 1.00 89.81 709 ILE A CA 1
ATOM 5422 C C . ILE A 1 709 ? 9.679 6.401 19.089 1.00 89.81 709 ILE A C 1
ATOM 5424 O O . ILE A 1 709 ? 9.599 7.329 19.894 1.00 89.81 709 ILE A O 1
ATOM 5428 N N . ASP A 1 710 ? 9.301 5.158 19.398 1.00 89.62 710 ASP A N 1
ATOM 5429 C CA . ASP A 1 710 ? 8.781 4.760 20.704 1.00 89.62 710 ASP A CA 1
ATOM 5430 C C . ASP A 1 710 ? 9.542 3.544 21.277 1.00 89.62 710 ASP A C 1
ATOM 5432 O O . ASP A 1 710 ? 9.273 2.387 20.925 1.00 89.62 710 ASP A O 1
ATOM 5436 N N . PRO A 1 711 ? 10.480 3.771 22.218 1.00 90.75 711 PRO A N 1
ATOM 5437 C CA . PRO A 1 711 ? 11.247 2.702 22.852 1.00 90.75 711 PRO A CA 1
ATOM 5438 C C . PRO A 1 711 ? 10.407 1.666 23.610 1.00 90.75 711 PRO A C 1
ATOM 5440 O O . PRO A 1 711 ? 10.912 0.568 23.867 1.00 90.75 711 PRO A O 1
ATOM 5443 N N . ARG A 1 712 ? 9.146 1.965 23.965 1.00 88.00 712 ARG A N 1
ATOM 5444 C CA . ARG A 1 712 ? 8.256 1.018 24.660 1.00 88.00 712 ARG A CA 1
ATOM 5445 C C . ARG A 1 712 ? 7.966 -0.215 23.805 1.00 88.00 712 ARG A C 1
ATOM 5447 O O . ARG A 1 712 ? 7.796 -1.298 24.357 1.00 88.00 712 ARG A O 1
ATOM 5454 N N . LEU A 1 713 ? 8.052 -0.104 22.478 1.00 90.44 713 LEU A N 1
ATOM 5455 C CA . LEU A 1 713 ? 7.893 -1.228 21.547 1.00 90.44 713 LEU A CA 1
ATOM 5456 C C . LEU A 1 713 ? 9.003 -2.291 21.644 1.00 90.44 713 LEU A C 1
ATOM 5458 O O . LEU A 1 713 ? 8.878 -3.376 21.078 1.00 90.44 713 LEU A O 1
ATOM 5462 N N . LYS A 1 714 ? 10.083 -2.027 22.394 1.00 90.31 714 LYS A N 1
ATOM 5463 C CA . LYS A 1 714 ? 11.141 -3.015 22.667 1.00 90.31 714 LYS A CA 1
ATOM 5464 C C . LYS A 1 714 ? 10.761 -4.027 23.754 1.00 90.31 714 LYS A C 1
ATOM 5466 O O . LYS A 1 714 ? 11.490 -5.014 23.917 1.00 90.31 714 LYS A O 1
ATOM 5471 N N . LYS A 1 715 ? 9.707 -3.776 24.544 1.00 87.81 715 LYS A N 1
ATOM 5472 C CA . LYS A 1 715 ? 9.291 -4.670 25.639 1.00 87.81 715 LYS A CA 1
ATOM 5473 C C . LYS A 1 715 ? 8.719 -5.996 25.109 1.00 87.81 715 LYS A C 1
ATOM 5475 O O . LYS A 1 715 ? 8.480 -6.138 23.908 1.00 87.81 715 LYS A O 1
ATOM 5480 N N . GLU A 1 716 ? 8.615 -6.999 25.981 1.00 86.50 716 GLU A N 1
ATOM 5481 C CA . GLU A 1 716 ? 8.114 -8.332 25.621 1.00 86.50 716 GLU A CA 1
ATOM 5482 C C . GLU A 1 716 ? 6.579 -8.323 25.590 1.00 86.50 716 GLU A C 1
ATOM 5484 O O . GLU A 1 716 ? 5.931 -8.019 26.586 1.00 86.50 716 GLU A O 1
ATOM 5489 N N . PHE A 1 717 ? 5.997 -8.673 24.442 1.00 85.06 717 PHE A N 1
ATOM 5490 C CA . PHE A 1 717 ? 4.552 -8.670 24.217 1.00 85.06 717 PHE A CA 1
ATOM 5491 C C . PHE A 1 717 ? 3.827 -9.591 25.201 1.00 85.06 717 PHE A C 1
ATOM 5493 O O . PHE A 1 717 ? 2.869 -9.180 25.848 1.00 85.06 717 PHE A O 1
ATOM 5500 N N . LEU A 1 718 ? 4.306 -10.827 25.351 1.00 75.56 718 LEU A N 1
ATOM 5501 C CA . LEU A 1 718 ? 3.617 -11.873 26.109 1.00 75.56 718 LEU A CA 1
ATOM 5502 C C . LEU A 1 718 ? 3.626 -11.653 27.623 1.00 75.56 718 LEU A C 1
ATOM 5504 O O . LEU A 1 718 ? 2.793 -12.240 28.303 1.00 75.56 718 LEU A O 1
ATOM 5508 N N . SER A 1 719 ? 4.554 -10.861 28.165 1.00 71.06 719 SER A N 1
ATOM 5509 C CA . SER A 1 719 ? 4.542 -10.472 29.580 1.00 71.06 719 SER A CA 1
ATOM 5510 C C . SER A 1 719 ? 3.727 -9.204 29.803 1.00 71.06 719 SER A C 1
ATOM 5512 O O . SER A 1 719 ? 2.964 -9.133 30.760 1.00 71.06 719 SER A O 1
ATOM 5514 N N . ASP A 1 720 ? 3.854 -8.225 28.905 1.00 69.75 720 ASP A N 1
ATOM 5515 C CA . ASP A 1 720 ? 3.247 -6.901 29.068 1.00 69.75 720 ASP A CA 1
ATOM 5516 C C . ASP A 1 720 ? 1.744 -6.881 28.758 1.00 69.75 720 ASP A C 1
ATOM 5518 O O . ASP A 1 720 ? 1.038 -5.958 29.164 1.00 69.75 720 ASP A O 1
ATOM 5522 N N . THR A 1 721 ? 1.248 -7.885 28.034 1.00 66.69 721 THR A N 1
ATOM 5523 C CA . THR A 1 721 ? -0.175 -8.042 27.678 1.00 66.69 721 THR A CA 1
ATOM 5524 C C . THR A 1 721 ? -0.877 -9.142 28.479 1.00 66.69 721 THR A C 1
ATOM 5526 O O . THR A 1 721 ? -2.007 -9.515 28.165 1.00 66.69 721 THR A O 1
ATOM 5529 N N . ARG A 1 722 ? -0.230 -9.684 29.522 1.00 66.56 722 ARG A N 1
ATOM 5530 C CA . ARG A 1 722 ? -0.910 -10.567 30.479 1.00 66.56 722 ARG A CA 1
ATOM 5531 C C . ARG A 1 722 ? -1.909 -9.766 31.306 1.00 66.56 722 ARG A C 1
ATOM 5533 O O . ARG A 1 722 ? -1.652 -8.617 31.666 1.00 66.56 722 ARG A O 1
ATOM 5540 N N . LEU A 1 723 ? -3.030 -10.408 31.630 1.00 59.38 723 LEU A N 1
ATOM 5541 C CA . LEU A 1 723 ? -3.962 -9.905 32.633 1.00 59.38 723 LEU A CA 1
ATOM 5542 C C . LEU A 1 723 ? -3.196 -9.686 33.954 1.00 59.38 723 LEU A C 1
ATOM 5544 O O . LEU A 1 723 ? -2.458 -10.587 34.360 1.00 59.38 723 LEU A O 1
ATOM 5548 N N . PRO A 1 724 ? -3.310 -8.512 34.601 1.00 55.38 724 PRO A N 1
ATOM 5549 C CA . PRO A 1 724 ? -2.589 -8.246 35.840 1.00 55.38 724 PRO A CA 1
ATOM 5550 C C . PRO A 1 724 ? -3.059 -9.144 36.988 1.00 55.38 724 PRO A C 1
ATOM 5552 O O . PRO A 1 724 ? -4.256 -9.383 37.131 1.00 55.38 724 PRO A O 1
ATOM 5555 N N . ASP A 1 725 ? -2.143 -9.517 37.887 1.00 51.56 725 ASP A N 1
ATOM 5556 C CA . ASP A 1 725 ? -2.429 -10.251 39.135 1.00 51.56 725 ASP A CA 1
ATOM 5557 C C . ASP A 1 725 ? -3.081 -9.347 40.222 1.00 51.56 725 ASP A C 1
ATOM 5559 O O . ASP A 1 725 ? -2.728 -9.395 41.400 1.00 51.56 725 ASP A O 1
ATOM 5563 N N . GLY A 1 726 ? -4.010 -8.460 39.834 1.00 46.06 726 GLY A N 1
ATOM 5564 C CA . GLY A 1 726 ? -4.843 -7.665 40.754 1.00 46.06 726 GLY A CA 1
ATOM 5565 C C . GLY A 1 726 ? -4.258 -6.347 41.291 1.00 46.06 726 GLY A C 1
ATOM 5566 O O . GLY A 1 726 ? -4.885 -5.725 42.142 1.00 46.06 726 GLY A O 1
ATOM 5567 N N . ARG A 1 727 ? -3.084 -5.887 40.822 1.00 39.22 727 ARG A N 1
ATOM 5568 C CA . ARG A 1 727 ? -2.439 -4.621 41.272 1.00 39.22 727 ARG A CA 1
ATOM 5569 C C . ARG A 1 727 ? -2.252 -3.549 40.186 1.00 39.22 727 ARG A C 1
ATOM 5571 O O . ARG A 1 727 ? -1.667 -2.504 40.457 1.00 39.22 727 ARG A O 1
ATOM 5578 N N . SER A 1 728 ? -2.686 -3.791 38.951 1.00 51.81 728 SER A N 1
ATOM 5579 C CA . SER A 1 728 ? -2.551 -2.842 37.831 1.00 51.81 728 SER A CA 1
ATOM 5580 C C . SER A 1 728 ? -3.873 -2.723 37.072 1.00 51.81 728 SER A C 1
ATOM 5582 O O . SER A 1 728 ? -4.643 -3.685 37.104 1.00 51.81 728 SER A O 1
ATOM 5584 N N . PRO A 1 729 ? -4.138 -1.584 36.398 1.00 57.72 729 PRO A N 1
ATOM 5585 C CA . PRO A 1 729 ? -5.356 -1.399 35.613 1.00 57.72 729 PRO A CA 1
ATOM 5586 C C . PRO A 1 729 ? -5.519 -2.522 34.591 1.00 57.72 729 PRO A C 1
ATOM 5588 O O . PRO A 1 729 ? -4.535 -2.981 33.990 1.00 57.72 729 PRO A O 1
ATOM 5591 N N . ARG A 1 730 ? -6.758 -2.993 34.435 1.00 67.75 730 ARG A N 1
ATOM 5592 C CA . ARG A 1 730 ? -7.066 -4.134 33.584 1.00 67.75 730 ARG A CA 1
ATOM 5593 C C . ARG A 1 730 ? -6.774 -3.803 32.124 1.00 67.75 730 ARG A C 1
ATOM 5595 O O . ARG A 1 730 ? -6.892 -2.665 31.674 1.00 67.75 730 ARG A O 1
ATOM 5602 N N . ARG A 1 731 ? -6.370 -4.824 31.371 1.00 77.00 731 ARG A N 1
ATOM 5603 C CA . ARG A 1 731 ? -6.125 -4.735 29.930 1.00 77.00 731 ARG A CA 1
ATOM 5604 C C . ARG A 1 731 ? -7.012 -5.742 29.201 1.00 77.00 731 ARG A C 1
ATOM 5606 O O . ARG A 1 731 ? -7.189 -6.844 29.732 1.00 77.00 731 ARG A O 1
ATOM 5613 N N . PRO A 1 732 ? -7.537 -5.396 28.016 1.00 87.44 732 PRO A N 1
ATOM 5614 C CA . PRO A 1 732 ? -8.325 -6.325 27.220 1.00 87.44 732 PRO A CA 1
ATOM 5615 C C . PRO A 1 732 ? -7.453 -7.472 26.701 1.00 87.44 732 PRO A C 1
ATOM 5617 O O . PRO A 1 732 ? -6.251 -7.304 26.467 1.00 87.44 732 PRO A O 1
ATOM 5620 N N . LEU A 1 733 ? -8.062 -8.638 26.475 1.00 91.00 733 LEU A N 1
ATOM 5621 C CA . LEU A 1 733 ? -7.397 -9.743 25.787 1.00 91.00 733 LEU A CA 1
ATOM 5622 C C . LEU A 1 733 ? -7.101 -9.339 24.335 1.00 91.00 733 LEU A C 1
ATOM 5624 O O . LEU A 1 733 ? -8.021 -9.200 23.530 1.00 91.00 733 LEU A O 1
ATOM 5628 N N . LEU A 1 734 ? -5.823 -9.157 23.999 1.00 93.31 734 LEU A N 1
ATOM 5629 C CA . LEU A 1 734 ? -5.402 -8.798 22.644 1.00 93.31 734 LEU A CA 1
ATOM 5630 C C . LEU A 1 734 ? -5.253 -10.038 21.754 1.00 93.31 734 LEU A C 1
ATOM 5632 O O . LEU A 1 734 ? -4.535 -10.981 22.100 1.00 93.31 734 LEU A O 1
ATOM 5636 N N . LEU A 1 735 ? -5.892 -9.999 20.585 1.00 94.44 735 LEU A N 1
ATOM 5637 C CA . LEU A 1 735 ? -5.833 -11.026 19.541 1.00 94.44 735 LEU A CA 1
ATOM 5638 C C . LEU A 1 735 ? -5.374 -10.392 18.219 1.00 94.44 735 LEU A C 1
ATOM 5640 O O . LEU A 1 735 ? -6.185 -9.822 17.488 1.00 94.44 735 LEU A O 1
ATOM 5644 N N . LEU A 1 736 ? -4.077 -10.454 17.905 1.00 95.50 736 LEU A N 1
ATOM 5645 C CA . LEU A 1 736 ? -3.556 -9.897 16.650 1.00 95.50 736 LEU A CA 1
ATOM 5646 C C . LEU A 1 736 ? -3.500 -10.985 15.572 1.00 95.50 736 LEU A C 1
ATOM 5648 O O . LEU A 1 736 ? -2.996 -12.079 15.827 1.00 95.50 736 LEU A O 1
ATOM 5652 N N . ASN A 1 737 ? -4.012 -10.677 14.382 1.00 93.50 737 ASN A N 1
ATOM 5653 C CA . ASN A 1 737 ? -4.193 -11.644 13.301 1.00 93.50 737 ASN A CA 1
ATOM 5654 C C . ASN A 1 737 ? -3.108 -11.531 12.226 1.00 93.50 737 ASN A C 1
ATOM 5656 O O . ASN A 1 737 ? -2.951 -10.475 11.613 1.00 93.50 737 ASN A O 1
ATOM 5660 N N . GLY A 1 738 ? -2.446 -12.648 11.943 1.00 92.38 738 GLY A N 1
ATOM 5661 C CA . GLY A 1 738 ? -1.621 -12.897 10.763 1.00 92.38 738 GLY A CA 1
ATOM 5662 C C . GLY A 1 738 ? -2.166 -14.061 9.923 1.00 92.38 738 GLY A C 1
ATOM 5663 O O . GLY A 1 738 ? -3.191 -14.664 10.251 1.00 92.38 738 GLY A O 1
ATOM 5664 N N . THR A 1 739 ? -1.487 -14.388 8.829 1.00 90.69 739 THR A N 1
ATOM 5665 C CA . THR A 1 739 ? -1.812 -15.502 7.924 1.00 90.69 739 THR A CA 1
ATOM 5666 C C . THR A 1 739 ? -0.536 -16.223 7.512 1.00 90.69 739 THR A C 1
ATOM 5668 O O . THR A 1 739 ? 0.382 -15.597 6.987 1.00 90.69 739 THR A O 1
ATOM 5671 N N . ASP A 1 740 ? -0.487 -17.545 7.656 1.00 89.50 740 ASP A N 1
ATOM 5672 C CA . ASP A 1 740 ? 0.619 -18.339 7.118 1.00 89.50 740 ASP A CA 1
ATOM 5673 C C . ASP A 1 740 ? 0.441 -18.588 5.618 1.00 89.50 740 ASP A C 1
ATOM 5675 O O . ASP A 1 740 ? -0.580 -19.129 5.182 1.00 89.50 740 ASP A O 1
ATOM 5679 N N . VAL A 1 741 ? 1.459 -18.272 4.815 1.00 85.56 741 VAL A N 1
ATOM 5680 C CA . VAL A 1 741 ? 1.411 -18.541 3.365 1.00 85.56 741 VAL A CA 1
ATOM 5681 C C . VAL A 1 741 ? 1.455 -20.017 3.012 1.00 85.56 741 VAL A C 1
ATOM 5683 O O . VAL A 1 741 ? 0.978 -20.390 1.942 1.00 85.56 741 VAL A O 1
ATOM 5686 N N . SER A 1 742 ? 2.050 -20.845 3.868 1.00 80.88 742 SER A N 1
ATOM 5687 C CA . SER A 1 742 ? 2.307 -22.251 3.544 1.00 80.88 742 SER A CA 1
ATOM 5688 C C . SER A 1 742 ? 1.059 -23.107 3.766 1.00 80.88 742 SER A C 1
ATOM 5690 O O . SER A 1 742 ? 0.699 -23.921 2.919 1.00 80.88 742 SER A O 1
ATOM 5692 N N . SER A 1 743 ? 0.385 -22.896 4.897 1.00 78.12 743 SER A N 1
ATOM 5693 C CA . SER A 1 743 ? -0.811 -23.629 5.324 1.00 78.12 743 SER A CA 1
ATOM 5694 C C . SER A 1 743 ? -2.131 -22.939 4.981 1.00 78.12 743 SER A C 1
ATOM 5696 O O . SER A 1 743 ? -3.180 -23.586 4.980 1.00 78.12 743 SER A O 1
ATOM 5698 N N . GLY A 1 744 ? -2.110 -21.624 4.738 1.00 81.81 744 GLY A N 1
ATOM 5699 C CA . GLY A 1 744 ? -3.315 -20.802 4.628 1.00 81.81 744 GLY A CA 1
ATOM 5700 C C . GLY A 1 744 ? -4.074 -20.624 5.949 1.00 81.81 744 GLY A C 1
ATOM 5701 O O . GLY A 1 744 ? -5.220 -20.182 5.919 1.00 81.81 744 GLY A O 1
ATOM 5702 N N . CYS A 1 745 ? -3.485 -20.999 7.089 1.00 84.94 745 CYS A N 1
ATOM 5703 C CA . CYS A 1 745 ? -4.095 -20.853 8.409 1.00 84.94 745 CYS A CA 1
ATOM 5704 C C . CYS A 1 745 ? -3.936 -19.430 8.958 1.00 84.94 745 CYS A C 1
ATOM 5706 O O . CYS A 1 745 ? -2.968 -18.732 8.643 1.00 84.94 745 CYS A O 1
ATOM 5708 N N . ARG A 1 746 ? -4.851 -19.025 9.847 1.00 88.75 746 ARG A N 1
ATOM 5709 C CA . ARG A 1 746 ? -4.685 -17.798 10.641 1.00 88.75 746 ARG A CA 1
ATOM 5710 C C . ARG A 1 746 ? -3.556 -17.981 11.646 1.00 88.75 746 ARG A C 1
ATOM 5712 O O . ARG A 1 746 ? -3.467 -19.016 12.298 1.00 88.75 746 ARG A O 1
ATOM 5719 N N . VAL A 1 747 ? -2.728 -16.967 11.813 1.00 91.19 747 VAL A N 1
ATOM 5720 C CA . VAL A 1 747 ? -1.716 -16.905 12.868 1.00 91.19 747 VAL A CA 1
ATOM 5721 C C . VAL A 1 747 ? -2.242 -15.975 13.948 1.00 91.19 747 VAL A C 1
ATOM 5723 O O . VAL A 1 747 ? -2.575 -14.827 13.668 1.00 91.19 747 VAL A O 1
ATOM 5726 N N . VAL A 1 748 ? -2.343 -16.457 15.182 1.00 92.62 748 VAL A N 1
ATOM 5727 C CA . VAL A 1 748 ? -2.861 -15.671 16.306 1.00 92.62 748 VAL A CA 1
ATOM 5728 C C . VAL A 1 748 ? -1.708 -15.286 17.219 1.00 92.62 748 VAL A C 1
ATOM 5730 O O . VAL A 1 748 ? -1.020 -16.142 17.780 1.00 92.62 748 VAL A O 1
ATOM 5733 N N . VAL A 1 749 ? -1.491 -13.982 17.379 1.00 93.50 749 VAL A N 1
ATOM 5734 C CA . VAL A 1 749 ? -0.539 -13.429 18.344 1.00 93.50 749 VAL A CA 1
ATOM 5735 C C . VAL A 1 749 ? -1.323 -12.954 19.566 1.00 93.50 749 VAL A C 1
ATOM 5737 O O . VAL A 1 749 ? -2.005 -11.929 19.523 1.00 93.50 749 VAL A O 1
ATOM 5740 N N . SER A 1 750 ? -1.242 -13.717 20.657 1.00 91.81 750 SER A N 1
ATOM 5741 C CA . SER A 1 750 ? -1.931 -13.433 21.920 1.00 91.81 750 SER A CA 1
ATOM 5742 C C . SER A 1 750 ? -1.143 -13.947 23.130 1.00 91.81 750 SER A C 1
ATOM 5744 O O . SER A 1 750 ? -0.210 -14.738 22.987 1.00 91.81 750 SER A O 1
ATOM 5746 N N . SER A 1 751 ? -1.507 -13.487 24.331 1.00 87.25 751 SER A N 1
ATOM 5747 C CA . SER A 1 751 ? -0.974 -13.978 25.610 1.00 87.25 751 SER A CA 1
ATOM 5748 C C . SER A 1 751 ? -1.590 -15.318 26.051 1.00 87.25 751 SER A C 1
ATOM 5750 O O . SER A 1 751 ? -1.079 -15.950 26.984 1.00 87.25 751 SER A O 1
ATOM 5752 N N . VAL A 1 752 ? -2.633 -15.781 25.350 1.00 88.31 752 VAL A N 1
ATOM 5753 C CA . VAL A 1 752 ? -3.276 -17.094 25.514 1.00 88.31 752 VAL A CA 1
ATOM 5754 C C . VAL A 1 752 ? -3.121 -17.949 24.253 1.00 88.31 752 VAL A C 1
ATOM 5756 O O . VAL A 1 752 ? -2.939 -17.420 23.158 1.00 88.31 752 VAL A O 1
ATOM 5759 N N . LEU A 1 753 ? -3.204 -19.269 24.411 1.00 88.50 753 LEU A N 1
ATOM 5760 C CA . LEU A 1 753 ? -3.254 -20.227 23.307 1.00 88.50 753 LEU A CA 1
ATOM 5761 C C . LEU A 1 753 ? -4.695 -20.333 22.797 1.00 88.50 753 LEU A C 1
ATOM 5763 O O . LEU A 1 753 ? -5.539 -20.943 23.450 1.00 88.50 753 LEU A O 1
ATOM 5767 N N . ALA A 1 754 ? -4.973 -19.723 21.649 1.00 87.75 754 ALA A N 1
ATOM 5768 C CA . ALA A 1 754 ? -6.287 -19.719 21.018 1.00 87.75 754 ALA A CA 1
ATOM 5769 C C . ALA A 1 754 ? -6.548 -21.003 20.215 1.00 87.75 754 ALA A C 1
ATOM 5771 O O . ALA A 1 754 ? -7.685 -21.484 20.159 1.00 87.75 754 ALA A O 1
ATOM 5772 N N . ALA A 1 755 ? -5.496 -21.564 19.610 1.00 83.75 755 ALA A N 1
ATOM 5773 C CA . ALA A 1 755 ? -5.545 -22.784 18.806 1.00 83.75 755 ALA A CA 1
ATOM 5774 C C . ALA A 1 755 ? -5.250 -24.067 19.613 1.00 83.75 755 ALA A C 1
ATOM 5776 O O . ALA A 1 755 ? -5.420 -25.164 19.083 1.00 83.75 755 ALA A O 1
ATOM 5777 N N . GLY A 1 756 ? -4.862 -23.940 20.888 1.00 73.69 756 GLY A N 1
ATOM 5778 C CA . GLY A 1 756 ? -4.536 -25.068 21.771 1.00 73.69 756 GLY A CA 1
ATOM 5779 C C . GLY A 1 756 ? -3.053 -25.468 21.768 1.00 73.69 756 GLY A C 1
ATOM 5780 O O . GLY A 1 756 ? -2.712 -26.544 22.250 1.00 73.69 756 GLY A O 1
ATOM 5781 N N . GLY A 1 757 ? -2.152 -24.614 21.258 1.00 72.94 757 GLY A N 1
ATOM 5782 C CA . GLY A 1 757 ? -0.703 -24.866 21.257 1.00 72.94 757 GLY A CA 1
ATOM 5783 C C . GLY A 1 757 ? -0.145 -25.440 19.943 1.00 72.94 757 GLY A C 1
ATOM 5784 O O . GLY A 1 757 ? -0.786 -25.330 18.897 1.00 72.94 757 GLY A O 1
ATOM 5785 N N . PRO A 1 758 ? 1.091 -25.985 19.951 1.00 66.50 758 PRO A N 1
ATOM 5786 C CA . PRO A 1 758 ? 1.729 -26.504 18.742 1.00 66.50 758 PRO A CA 1
ATOM 5787 C C . PRO A 1 758 ? 0.988 -27.727 18.186 1.00 66.50 758 PRO A C 1
ATOM 5789 O O . PRO A 1 758 ? 0.446 -28.546 18.931 1.00 66.50 758 PRO A O 1
ATOM 5792 N N . VAL A 1 759 ? 1.000 -27.867 16.858 1.00 62.59 759 VAL A N 1
ATOM 5793 C CA . VAL A 1 759 ? 0.447 -29.040 16.168 1.00 62.59 759 VAL A CA 1
ATOM 5794 C C . VAL A 1 759 ? 1.261 -30.268 16.582 1.00 62.59 759 VAL A C 1
ATOM 5796 O O . VAL A 1 759 ? 2.488 -30.251 16.492 1.00 62.59 759 VAL A O 1
ATOM 5799 N N . LYS A 1 760 ? 0.590 -31.329 17.049 1.00 61.03 760 LYS A N 1
ATOM 5800 C CA . LYS A 1 760 ? 1.259 -32.565 17.487 1.00 61.03 760 LYS A CA 1
ATOM 5801 C C . LYS A 1 760 ? 2.061 -33.175 16.333 1.00 61.03 760 LYS A C 1
ATOM 5803 O O . LYS A 1 760 ? 1.573 -33.232 15.209 1.00 61.03 760 LYS A O 1
ATOM 5808 N N . ASP A 1 761 ? 3.241 -33.711 16.648 1.00 53.78 761 ASP A N 1
ATOM 5809 C CA . ASP A 1 761 ? 4.276 -34.192 15.709 1.00 53.78 761 ASP A CA 1
ATOM 5810 C C . ASP A 1 761 ? 3.824 -35.217 14.646 1.00 53.78 761 ASP A C 1
ATOM 5812 O O . ASP A 1 761 ? 4.562 -35.489 13.700 1.00 53.78 761 ASP A O 1
ATOM 5816 N N . ALA A 1 762 ? 2.632 -35.804 14.795 1.00 47.47 762 ALA A N 1
ATOM 5817 C CA . ALA A 1 762 ? 2.085 -36.838 13.919 1.00 47.47 762 ALA A CA 1
ATOM 5818 C C . ALA A 1 762 ? 1.048 -36.333 12.895 1.00 47.47 762 ALA A C 1
ATOM 5820 O O . ALA A 1 762 ? 0.655 -37.113 12.026 1.00 47.47 762 ALA A O 1
ATOM 5821 N N . ASP A 1 763 ? 0.583 -35.080 12.981 1.00 52.00 763 ASP A N 1
ATOM 5822 C CA . ASP A 1 763 ? -0.388 -34.553 12.014 1.00 52.00 763 ASP A CA 1
ATOM 5823 C C . ASP A 1 763 ? 0.329 -34.025 10.750 1.00 52.00 763 ASP A C 1
ATOM 5825 O O . ASP A 1 763 ? 1.344 -33.327 10.854 1.00 52.00 763 ASP A O 1
ATOM 5829 N N . PRO A 1 764 ? -0.160 -34.354 9.535 1.00 50.94 764 PRO A N 1
ATOM 5830 C CA . PRO A 1 764 ? 0.397 -33.819 8.294 1.00 50.94 764 PRO A CA 1
ATOM 5831 C C . PRO A 1 764 ? 0.366 -32.288 8.322 1.00 50.94 764 PRO A C 1
ATOM 5833 O O . PRO A 1 764 ? -0.526 -31.710 8.941 1.00 50.94 764 PRO A O 1
ATOM 5836 N N . ALA A 1 765 ? 1.329 -31.650 7.639 1.00 54.97 765 ALA A N 1
ATOM 5837 C CA . ALA A 1 765 ? 1.460 -30.193 7.558 1.00 54.97 765 ALA A CA 1
ATOM 5838 C C . ALA A 1 765 ? 0.077 -29.532 7.456 1.00 54.97 765 ALA A C 1
ATOM 5840 O O . ALA A 1 765 ? -0.642 -29.754 6.476 1.00 54.97 765 ALA A O 1
ATOM 5841 N N . LEU A 1 766 ? -0.302 -28.806 8.516 1.00 63.94 766 LEU A N 1
ATOM 5842 C CA . LEU A 1 766 ? -1.629 -28.222 8.682 1.00 63.94 766 LEU A CA 1
ATOM 5843 C C . LEU A 1 766 ? -1.984 -27.478 7.387 1.00 63.94 766 LEU A C 1
ATOM 5845 O O . LEU A 1 766 ? -1.209 -26.644 6.933 1.00 63.94 766 LEU A O 1
ATOM 5849 N N . ASN A 1 767 ? -3.102 -27.817 6.748 1.00 68.19 767 ASN A N 1
ATOM 5850 C CA . ASN A 1 767 ? -3.574 -27.125 5.551 1.00 68.19 767 ASN A CA 1
ATOM 5851 C C . ASN A 1 767 ? -5.018 -26.693 5.784 1.00 68.19 767 ASN A C 1
ATOM 5853 O O . ASN A 1 767 ? -5.958 -27.466 5.590 1.00 68.19 767 ASN A O 1
ATOM 5857 N N . CYS A 1 768 ? -5.178 -25.441 6.200 1.00 71.19 768 CYS A N 1
ATOM 5858 C CA . CYS A 1 768 ? -6.473 -24.858 6.524 1.00 71.19 768 CYS A CA 1
ATOM 5859 C C . CYS A 1 768 ? -7.329 -24.543 5.289 1.00 71.19 768 CYS A C 1
ATOM 5861 O O . CYS A 1 768 ? -8.467 -24.109 5.436 1.00 71.19 768 CYS A O 1
ATOM 5863 N N . GLN A 1 769 ? -6.819 -24.783 4.076 1.00 63.78 769 GLN A N 1
ATOM 5864 C CA . GLN A 1 769 ? -7.596 -24.667 2.840 1.00 63.78 769 GLN A CA 1
ATOM 5865 C C . GLN A 1 769 ? -8.424 -25.927 2.543 1.00 63.78 769 GLN A C 1
ATOM 5867 O O . GLN A 1 769 ? -9.265 -25.908 1.645 1.00 63.78 769 GLN A O 1
ATOM 5872 N N . ARG A 1 770 ? -8.211 -27.033 3.273 1.00 55.38 770 ARG A N 1
ATOM 5873 C CA . ARG A 1 770 ? -9.040 -28.240 3.156 1.00 55.38 770 ARG A CA 1
ATOM 5874 C C . ARG A 1 770 ? -10.278 -28.125 4.044 1.00 55.38 770 ARG A C 1
ATOM 5876 O O . ARG A 1 770 ? -10.167 -27.846 5.235 1.00 55.38 770 ARG A O 1
ATOM 5883 N N . ALA A 1 771 ? -11.450 -28.414 3.475 1.00 45.97 771 ALA A N 1
ATOM 5884 C CA . ALA A 1 771 ? -12.738 -28.372 4.178 1.00 45.97 771 ALA A CA 1
ATOM 5885 C C . ALA A 1 771 ? -12.768 -29.256 5.443 1.00 45.97 771 ALA A C 1
ATOM 5887 O O . ALA A 1 771 ? -13.410 -28.903 6.425 1.00 45.97 771 ALA A O 1
ATOM 5888 N N . GLU A 1 772 ? -12.004 -30.352 5.449 1.00 41.84 772 GLU A N 1
ATOM 5889 C CA . GLU A 1 772 ? -11.839 -31.278 6.581 1.00 41.84 772 GLU A CA 1
ATOM 5890 C C . GLU A 1 772 ? -11.204 -30.621 7.823 1.00 41.84 772 GLU A C 1
ATOM 5892 O O . GLU A 1 772 ? -11.471 -31.042 8.942 1.00 41.84 772 GLU A O 1
ATOM 5897 N N . VAL A 1 773 ? -10.396 -29.565 7.644 1.00 47.22 773 VAL A N 1
ATOM 5898 C CA . VAL A 1 773 ? -9.745 -28.808 8.736 1.00 47.22 773 VAL A CA 1
ATOM 5899 C C . VAL A 1 773 ? -10.617 -27.633 9.206 1.00 47.22 773 VAL A C 1
ATOM 5901 O O . VAL A 1 773 ? -10.503 -27.193 10.351 1.00 47.22 773 VAL A O 1
ATOM 5904 N N . ALA A 1 774 ? -11.517 -27.143 8.345 1.00 39.38 774 ALA A N 1
ATOM 5905 C CA . ALA A 1 774 ? -12.504 -26.111 8.674 1.00 39.38 774 ALA A CA 1
ATOM 5906 C C . ALA A 1 774 ? -13.743 -26.676 9.398 1.00 39.38 774 ALA A C 1
ATOM 5908 O O . ALA A 1 774 ? -14.421 -25.951 10.122 1.00 39.38 774 ALA A O 1
ATOM 5909 N N . ALA A 1 775 ? -14.030 -27.970 9.232 1.00 36.16 775 ALA A N 1
ATOM 5910 C CA . ALA A 1 775 ? -15.206 -28.639 9.775 1.00 36.16 775 ALA A CA 1
ATOM 5911 C C . ALA A 1 775 ? -14.934 -29.366 11.105 1.00 36.16 775 ALA A C 1
ATOM 5913 O O . ALA A 1 775 ? -15.102 -30.576 11.181 1.00 36.16 775 ALA A O 1
ATOM 5914 N N . LEU A 1 776 ? -14.561 -28.655 12.175 1.00 41.22 776 LEU A N 1
ATOM 5915 C CA . LEU A 1 776 ? -14.695 -29.180 13.546 1.00 41.22 776 LEU A CA 1
ATOM 5916 C C . LEU A 1 776 ? -15.063 -28.049 14.520 1.00 41.22 776 LEU A C 1
ATOM 5918 O O . LEU A 1 776 ? -14.195 -27.456 15.157 1.00 41.22 776 LEU A O 1
ATOM 5922 N N . PRO A 1 777 ? -16.370 -27.773 14.628 1.00 36.88 777 PRO A N 1
ATOM 5923 C CA . PRO A 1 777 ? -17.114 -28.168 15.819 1.00 36.88 777 PRO A CA 1
ATOM 5924 C C . PRO A 1 777 ? -18.294 -29.066 15.411 1.00 36.88 777 PRO A C 1
ATOM 5926 O O . PRO A 1 777 ? -19.332 -28.583 14.975 1.00 36.88 777 PRO A O 1
ATOM 5929 N N . GLY A 1 778 ? -18.128 -30.393 15.511 1.00 38.03 778 GLY A N 1
ATOM 5930 C CA . GLY A 1 778 ? -19.254 -31.340 15.387 1.00 38.03 778 GLY A CA 1
ATOM 5931 C C . GLY A 1 778 ? -19.041 -32.616 14.559 1.00 38.03 778 GLY A C 1
ATOM 5932 O O . GLY A 1 778 ? -19.908 -33.483 14.579 1.00 38.03 778 GLY A O 1
ATOM 5933 N N . GLY A 1 779 ? -17.915 -32.794 13.863 1.00 30.95 779 GLY A N 1
ATOM 5934 C CA . GLY A 1 779 ? -17.709 -33.930 12.950 1.00 30.95 779 GLY A CA 1
ATOM 5935 C C . GLY A 1 779 ? -16.723 -35.002 13.427 1.00 30.95 779 GLY A C 1
ATOM 5936 O O . GLY A 1 779 ? -15.615 -35.061 12.923 1.00 30.95 779 GLY A O 1
ATOM 5937 N N . GLY A 1 780 ? -17.129 -35.895 14.336 1.00 34.06 780 GLY A N 1
ATOM 5938 C CA . GLY A 1 780 ? -16.519 -37.231 14.484 1.00 34.06 780 GLY A CA 1
ATOM 5939 C C . GLY A 1 780 ? -15.171 -37.356 15.228 1.00 34.06 780 GLY A C 1
ATOM 5940 O O . GLY A 1 780 ? -14.101 -37.130 14.681 1.00 34.06 780 GLY A O 1
ATOM 5941 N N . HIS A 1 781 ? -15.238 -37.864 16.465 1.00 35.16 781 HIS A N 1
ATOM 5942 C CA . HIS A 1 781 ? -14.221 -38.703 17.130 1.00 35.16 781 HIS A CA 1
ATOM 5943 C C . HIS A 1 781 ? -12.745 -38.231 17.145 1.00 35.16 781 HIS A C 1
ATOM 5945 O O . HIS A 1 781 ? -11.835 -39.015 16.897 1.00 35.16 781 HIS A O 1
ATOM 5951 N N . LYS A 1 782 ? -12.475 -36.999 17.586 1.00 43.97 782 LYS A N 1
ATOM 5952 C CA . LYS A 1 782 ? -11.297 -36.678 18.420 1.00 43.97 782 LYS A CA 1
ATOM 5953 C C . LYS A 1 782 ? -11.737 -35.650 19.464 1.00 43.97 782 LYS A C 1
ATOM 5955 O O . LYS A 1 782 ? -12.478 -34.732 19.131 1.00 43.97 782 LYS A O 1
ATOM 5960 N N . VAL A 1 783 ? -11.337 -35.845 20.722 1.00 41.81 783 VAL A N 1
ATOM 5961 C CA . VAL A 1 783 ? -11.623 -34.938 21.850 1.00 41.81 783 VAL A CA 1
ATOM 5962 C C . VAL A 1 783 ? -11.313 -33.502 21.418 1.00 41.81 783 VAL A C 1
ATOM 5964 O O . VAL A 1 783 ? -10.156 -33.190 21.139 1.00 41.81 783 VAL A O 1
ATOM 5967 N N . VAL A 1 784 ? -12.339 -32.653 21.306 1.00 53.00 784 VAL A N 1
ATOM 5968 C CA . VAL A 1 784 ? -12.150 -31.218 21.064 1.00 53.00 784 VAL A CA 1
ATOM 5969 C C . VAL A 1 784 ? -11.436 -30.679 22.293 1.00 53.00 784 VAL A C 1
ATOM 5971 O O . VAL A 1 784 ? -11.971 -30.777 23.396 1.00 53.00 784 VAL A O 1
ATOM 5974 N N . ASP A 1 785 ? -10.214 -30.178 22.117 1.00 60.22 785 ASP A N 1
ATOM 5975 C CA . ASP A 1 785 ? -9.451 -29.579 23.207 1.00 60.22 785 ASP A CA 1
ATOM 5976 C C . ASP A 1 785 ? -10.291 -28.448 23.833 1.00 60.22 785 ASP A C 1
ATOM 5978 O O . ASP A 1 785 ? -10.587 -27.460 23.150 1.00 60.22 785 ASP A O 1
ATOM 5982 N N . PRO A 1 786 ? -10.720 -28.571 25.104 1.00 60.97 786 PRO A N 1
ATOM 5983 C CA . PRO A 1 786 ? -11.580 -27.581 25.737 1.00 60.97 786 PRO A CA 1
ATOM 5984 C C . PRO A 1 786 ? -10.899 -26.216 25.870 1.00 60.97 786 PRO A C 1
ATOM 5986 O O . PRO A 1 786 ? -11.607 -25.228 26.050 1.00 60.97 786 PRO A O 1
ATOM 5989 N N . SER A 1 787 ? -9.574 -26.133 25.725 1.00 67.12 787 SER A N 1
ATOM 5990 C CA . SER A 1 787 ? -8.829 -24.873 25.736 1.00 67.12 787 SER A CA 1
ATOM 5991 C C . SER A 1 787 ? -8.819 -24.130 24.395 1.00 67.12 787 SER A C 1
ATOM 5993 O O . SER A 1 787 ? -8.468 -22.953 24.350 1.00 67.12 787 SER A O 1
ATOM 5995 N N . ARG A 1 788 ? -9.242 -24.772 23.299 1.00 81.25 788 ARG A N 1
ATOM 5996 C CA . ARG A 1 788 ? -9.279 -24.167 21.964 1.00 81.25 788 ARG A CA 1
ATOM 5997 C C . ARG A 1 788 ? -10.580 -23.393 21.735 1.00 81.25 788 ARG A C 1
ATOM 5999 O O . ARG A 1 788 ? -11.669 -23.873 22.073 1.00 81.25 788 ARG A O 1
ATOM 6006 N N . PHE A 1 789 ? -10.458 -22.223 21.109 1.00 86.06 789 PHE A N 1
ATOM 6007 C CA . PHE A 1 789 ? -11.592 -21.479 20.545 1.00 86.06 789 PHE A CA 1
ATOM 6008 C C . PHE A 1 789 ? -11.378 -21.081 19.079 1.00 86.06 789 PHE A C 1
ATOM 6010 O O . PHE A 1 789 ? -12.355 -20.957 18.356 1.00 86.06 789 PHE A O 1
ATOM 6017 N N . ALA A 1 790 ? -10.130 -20.949 18.610 1.00 85.69 790 ALA A N 1
ATOM 6018 C CA . ALA A 1 790 ? -9.857 -20.542 17.235 1.00 85.69 790 ALA A CA 1
ATOM 6019 C C . ALA A 1 790 ? -9.837 -21.732 16.255 1.00 85.69 790 ALA A C 1
ATOM 6021 O O . ALA A 1 790 ? -9.014 -22.655 16.364 1.00 85.69 790 ALA A O 1
ATOM 6022 N N . ALA A 1 791 ? -10.713 -21.710 15.252 1.00 79.88 791 ALA A N 1
ATOM 6023 C CA . ALA A 1 791 ? -10.731 -22.684 14.160 1.00 79.88 791 ALA A CA 1
ATOM 6024 C C . ALA A 1 791 ? -9.651 -22.352 13.113 1.00 79.88 791 ALA A C 1
ATOM 6026 O O . ALA A 1 791 ? -9.294 -21.191 12.941 1.00 79.88 791 ALA A O 1
ATOM 6027 N N . ALA A 1 792 ? -9.111 -23.347 12.396 1.00 79.94 792 ALA A N 1
ATOM 6028 C CA . ALA A 1 792 ? -8.164 -23.112 11.289 1.00 79.94 792 ALA A CA 1
ATOM 6029 C C . ALA A 1 792 ? -7.035 -22.085 11.601 1.00 79.94 792 ALA A C 1
ATOM 6031 O O . ALA A 1 792 ? -6.730 -21.197 10.797 1.00 79.94 792 ALA A O 1
ATOM 6032 N N . ALA A 1 793 ? -6.461 -22.175 12.804 1.00 84.31 793 ALA A N 1
ATOM 6033 C CA . ALA A 1 793 ? -5.542 -21.190 13.363 1.00 84.31 793 ALA A CA 1
ATOM 6034 C C . ALA A 1 793 ? -4.310 -21.850 14.002 1.00 84.31 793 ALA A C 1
ATOM 6036 O O . ALA A 1 793 ? -4.353 -23.022 14.374 1.00 84.31 793 ALA A O 1
ATOM 6037 N N . ILE A 1 794 ? -3.229 -21.080 14.131 1.00 87.44 794 ILE A N 1
ATOM 6038 C CA . ILE A 1 794 ? -1.946 -21.458 14.728 1.00 87.44 794 ILE A CA 1
ATOM 6039 C C . ILE A 1 794 ? -1.545 -20.382 15.745 1.00 87.44 794 ILE A C 1
ATOM 6041 O O . ILE A 1 794 ? -1.583 -19.191 15.437 1.00 87.44 794 ILE A O 1
ATOM 6045 N N . ASP A 1 795 ? -1.115 -20.789 16.939 1.00 88.31 795 ASP A N 1
ATOM 6046 C CA . ASP A 1 795 ? -0.622 -19.863 17.962 1.00 88.31 795 ASP A CA 1
ATOM 6047 C C . ASP A 1 795 ? 0.830 -19.446 17.682 1.00 88.31 795 ASP A C 1
ATOM 6049 O O . ASP A 1 795 ? 1.751 -20.263 17.759 1.00 88.31 795 ASP A O 1
ATOM 6053 N N . ALA A 1 796 ? 1.074 -18.155 17.437 1.00 90.19 796 ALA A N 1
ATOM 6054 C CA . ALA A 1 796 ? 2.425 -17.633 17.199 1.00 90.19 796 ALA A CA 1
ATOM 6055 C C . ALA A 1 796 ? 3.364 -17.869 18.396 1.00 90.19 796 ALA A C 1
ATOM 6057 O O . ALA A 1 796 ? 4.564 -18.081 18.223 1.00 90.19 796 ALA A O 1
ATOM 6058 N N . ALA A 1 797 ? 2.810 -17.879 19.614 1.00 88.12 797 ALA A N 1
ATOM 6059 C CA . ALA A 1 797 ? 3.543 -18.150 20.849 1.00 88.12 797 ALA A CA 1
ATOM 6060 C C . ALA A 1 797 ? 4.152 -19.564 20.903 1.00 88.12 797 ALA A C 1
ATOM 6062 O O . ALA A 1 797 ? 5.069 -19.788 21.686 1.00 88.12 797 ALA A O 1
ATOM 6063 N N . ALA A 1 798 ? 3.675 -20.506 20.079 1.00 85.44 798 ALA A N 1
ATOM 6064 C CA . ALA A 1 798 ? 4.246 -21.848 19.979 1.00 85.44 798 ALA A CA 1
ATOM 6065 C C . ALA A 1 798 ? 5.468 -21.921 19.038 1.00 85.44 798 ALA A C 1
ATOM 6067 O O . ALA A 1 798 ? 6.230 -22.881 19.109 1.00 85.44 798 ALA A O 1
ATOM 6068 N N . TYR A 1 799 ? 5.690 -20.907 18.192 1.00 88.25 799 TYR A N 1
ATOM 6069 C CA . TYR A 1 799 ? 6.734 -20.887 17.154 1.00 88.25 799 TYR A CA 1
ATOM 6070 C C . TYR A 1 799 ? 7.843 -19.861 17.450 1.00 88.25 799 TYR A C 1
ATOM 6072 O O . TYR A 1 799 ? 8.372 -19.190 16.560 1.00 88.25 799 TYR A O 1
ATOM 6080 N N . THR A 1 800 ? 8.199 -19.709 18.725 1.00 88.06 800 THR A N 1
ATOM 6081 C CA . THR A 1 800 ? 9.187 -18.726 19.201 1.00 88.06 800 THR A CA 1
ATOM 6082 C C . THR A 1 800 ? 10.583 -19.313 19.437 1.00 88.06 800 THR A C 1
ATOM 6084 O O . THR A 1 800 ? 11.345 -18.788 20.253 1.00 88.06 800 THR A O 1
ATOM 6087 N N . ASP A 1 801 ? 10.936 -20.404 18.762 1.00 86.31 801 ASP A N 1
ATOM 6088 C CA . ASP A 1 801 ? 12.267 -21.002 18.862 1.00 86.31 801 ASP A CA 1
ATOM 6089 C C . ASP A 1 801 ? 13.221 -20.426 17.806 1.00 86.31 801 ASP A C 1
ATOM 6091 O O . ASP A 1 801 ? 12.805 -19.873 16.785 1.00 86.31 801 ASP A O 1
ATOM 6095 N N . LYS A 1 802 ? 14.534 -20.557 18.026 1.00 83.00 802 LYS A N 1
ATOM 6096 C CA . LYS A 1 802 ? 15.523 -20.278 16.970 1.00 83.00 802 LYS A CA 1
ATOM 6097 C C . LYS A 1 802 ? 15.737 -21.498 16.077 1.00 83.00 802 LYS A C 1
ATOM 6099 O O . LYS A 1 802 ? 15.763 -22.627 16.561 1.00 83.00 802 LYS A O 1
ATOM 6104 N N . LEU A 1 803 ? 16.062 -21.250 14.806 1.00 78.25 803 LEU A N 1
ATOM 6105 C CA . LEU A 1 803 ? 16.351 -22.265 13.782 1.00 78.25 803 LEU A CA 1
ATOM 6106 C C . LEU A 1 803 ? 17.346 -23.362 14.229 1.00 78.25 803 LEU A C 1
ATOM 6108 O O . LEU A 1 803 ? 17.254 -24.502 13.786 1.00 78.25 803 LEU A O 1
ATOM 6112 N N . GLY A 1 804 ? 18.304 -23.035 15.108 1.00 75.75 804 GLY A N 1
ATOM 6113 C CA . GLY A 1 804 ? 19.335 -23.966 15.584 1.00 75.75 804 GLY A CA 1
ATOM 6114 C C . GLY A 1 804 ? 18.886 -24.988 16.638 1.00 75.75 804 GLY A C 1
ATOM 6115 O O . GLY A 1 804 ? 19.651 -25.915 16.924 1.00 75.75 804 GLY A O 1
ATOM 6116 N N . CYS A 1 805 ? 17.692 -24.825 17.224 1.00 77.12 805 CYS A N 1
ATOM 6117 C CA . CYS A 1 805 ? 17.120 -25.702 18.252 1.00 77.12 805 CYS A CA 1
ATOM 6118 C C . CYS A 1 805 ? 18.119 -26.122 19.344 1.00 77.12 805 CYS A C 1
ATOM 6120 O O . CYS A 1 805 ? 18.301 -27.310 19.631 1.00 77.12 805 CYS A O 1
ATOM 6122 N N . LYS A 1 806 ? 18.828 -25.151 19.930 1.00 78.00 806 LYS A N 1
ATOM 6123 C CA . LYS A 1 806 ? 19.597 -25.367 21.164 1.00 78.00 806 LYS A CA 1
ATOM 6124 C C . LYS A 1 806 ? 18.687 -25.102 22.361 1.00 78.00 806 LYS A C 1
ATOM 6126 O O . LYS A 1 806 ? 17.867 -24.199 22.308 1.00 78.00 806 LYS A O 1
ATOM 6131 N N . GLU A 1 807 ? 18.877 -25.827 23.457 1.00 68.50 807 GLU A N 1
ATOM 6132 C CA . GLU A 1 807 ? 18.022 -25.744 24.655 1.00 68.50 807 GLU A CA 1
ATOM 6133 C C . GLU A 1 807 ? 17.887 -24.308 25.210 1.00 68.50 807 GLU A C 1
ATOM 6135 O O . GLU A 1 807 ? 16.790 -23.837 25.485 1.00 68.50 807 GLU A O 1
ATOM 6140 N N . LYS A 1 808 ? 18.985 -23.536 25.249 1.00 62.56 808 LYS A N 1
ATOM 6141 C CA . LYS A 1 808 ? 18.983 -22.109 25.652 1.00 62.56 808 LYS A CA 1
ATOM 6142 C C . LYS A 1 808 ? 18.312 -21.158 24.641 1.00 62.56 808 LYS A C 1
ATOM 6144 O O . LYS A 1 808 ? 18.223 -19.957 24.887 1.00 62.56 808 LYS A O 1
ATOM 6149 N N . GLU A 1 809 ? 17.913 -21.667 23.482 1.00 71.19 809 GLU A N 1
ATOM 6150 C CA . GLU A 1 809 ? 17.362 -20.918 22.348 1.00 71.19 809 GLU A CA 1
ATOM 6151 C C . GLU A 1 809 ? 15.892 -21.273 22.056 1.00 71.19 809 GLU A C 1
ATOM 6153 O O . GLU A 1 809 ? 15.336 -20.774 21.077 1.00 71.19 809 GLU A O 1
ATOM 6158 N N . GLN A 1 810 ? 15.272 -22.098 22.906 1.00 74.00 810 GLN A N 1
ATOM 6159 C CA . GLN A 1 810 ? 13.844 -22.421 22.872 1.00 74.00 810 GLN A CA 1
ATOM 6160 C C . GLN A 1 810 ? 13.027 -21.417 23.703 1.00 74.00 810 GLN A C 1
ATOM 6162 O O . GLN A 1 810 ? 13.582 -20.733 24.570 1.00 74.00 810 GLN A O 1
ATOM 6167 N N . ASN A 1 811 ? 11.720 -21.318 23.444 1.00 76.44 811 ASN A N 1
ATOM 6168 C CA . ASN A 1 811 ? 10.759 -20.524 24.227 1.00 76.44 811 ASN A CA 1
ATOM 6169 C C . ASN A 1 811 ? 11.159 -19.047 24.413 1.00 76.44 811 ASN A C 1
ATOM 6171 O O . ASN A 1 811 ? 11.121 -18.498 25.520 1.00 76.44 811 ASN A O 1
ATOM 6175 N N . GLN A 1 812 ? 11.593 -18.396 23.333 1.00 85.56 812 GLN A N 1
ATOM 6176 C CA . GLN A 1 812 ? 11.965 -16.984 23.381 1.00 85.56 812 GLN A CA 1
ATOM 6177 C C . GLN A 1 812 ? 10.714 -16.089 23.484 1.00 85.56 812 GLN A C 1
ATOM 6179 O O . GLN A 1 812 ? 9.617 -16.457 23.079 1.00 85.56 812 GLN A O 1
ATOM 6184 N N . GLY A 1 813 ? 10.870 -14.876 24.007 1.00 85.94 813 GLY A N 1
ATOM 6185 C CA . GLY A 1 813 ? 9.808 -13.873 24.019 1.00 85.94 813 GLY A CA 1
ATOM 6186 C C . GLY A 1 813 ? 9.636 -13.190 22.659 1.00 85.94 813 GLY A C 1
ATOM 6187 O O . GLY A 1 813 ? 10.595 -13.021 21.899 1.00 85.94 813 GLY A O 1
ATOM 6188 N N . LEU A 1 814 ? 8.423 -12.719 22.371 1.00 89.25 814 LEU A N 1
ATOM 6189 C CA . LEU A 1 814 ? 8.144 -11.830 21.239 1.00 89.25 814 LEU A CA 1
ATOM 6190 C C . LEU A 1 814 ? 8.265 -10.371 21.682 1.00 89.25 814 LEU A C 1
ATOM 6192 O O . LEU A 1 814 ? 7.743 -9.993 22.729 1.00 89.25 814 LEU A O 1
ATOM 6196 N N . ARG A 1 815 ? 8.937 -9.526 20.894 1.00 91.31 815 ARG A N 1
ATOM 6197 C CA . ARG A 1 815 ? 8.912 -8.066 21.105 1.00 91.31 815 ARG A CA 1
ATOM 6198 C C . ARG A 1 815 ? 7.541 -7.515 20.716 1.00 91.31 815 ARG A C 1
ATOM 6200 O O . ARG A 1 815 ? 6.932 -8.043 19.792 1.00 91.31 815 ARG A O 1
ATOM 6207 N N . LEU A 1 816 ? 7.092 -6.430 21.346 1.00 91.44 816 LEU A N 1
ATOM 6208 C CA . LEU A 1 816 ? 5.871 -5.717 20.936 1.00 91.44 816 LEU A CA 1
ATOM 6209 C C . LEU A 1 816 ? 5.932 -5.268 19.472 1.00 91.44 816 LEU A C 1
ATOM 6211 O O . LEU A 1 816 ? 4.984 -5.500 18.730 1.00 91.44 816 LEU A O 1
ATOM 6215 N N . SER A 1 817 ? 7.061 -4.692 19.043 1.00 93.50 817 SER A N 1
ATOM 6216 C CA . SER A 1 817 ? 7.294 -4.313 17.642 1.00 93.50 817 SER A CA 1
ATOM 6217 C C . SER A 1 817 ? 7.096 -5.492 16.686 1.00 93.50 817 SER A C 1
ATOM 6219 O O . SER A 1 817 ? 6.383 -5.365 15.698 1.00 93.50 817 SER A O 1
ATOM 6221 N N . THR A 1 818 ? 7.672 -6.653 17.003 1.00 93.88 818 THR A N 1
ATOM 6222 C CA . THR A 1 818 ? 7.560 -7.875 16.197 1.00 93.88 818 THR A CA 1
ATOM 6223 C C . THR A 1 818 ? 6.151 -8.466 16.233 1.00 93.88 818 THR A C 1
ATOM 6225 O O . THR A 1 818 ? 5.644 -8.853 15.189 1.00 93.88 818 THR A O 1
ATOM 6228 N N . ALA A 1 819 ? 5.497 -8.500 17.398 1.00 92.69 819 ALA A N 1
ATOM 6229 C CA . ALA A 1 819 ? 4.132 -9.003 17.562 1.00 92.69 819 ALA A CA 1
ATOM 6230 C C . ALA A 1 819 ? 3.119 -8.201 16.732 1.00 92.69 819 ALA A C 1
ATOM 6232 O O . ALA A 1 819 ? 2.311 -8.784 16.014 1.00 92.69 819 ALA A O 1
ATOM 6233 N N . VAL A 1 820 ? 3.206 -6.868 16.776 1.00 92.56 820 VAL A N 1
ATOM 6234 C CA . VAL A 1 820 ? 2.378 -6.001 15.928 1.00 92.56 820 VAL A CA 1
ATOM 6235 C C . VAL A 1 820 ? 2.751 -6.151 14.462 1.00 92.56 820 VAL A C 1
ATOM 6237 O O . VAL A 1 820 ? 1.871 -6.206 13.609 1.00 92.56 820 VAL A O 1
ATOM 6240 N N . HIS A 1 821 ? 4.049 -6.214 14.155 1.00 93.12 821 HIS A N 1
ATOM 6241 C CA . HIS A 1 821 ? 4.488 -6.286 12.772 1.00 93.12 821 HIS A CA 1
ATOM 6242 C C . HIS A 1 821 ? 4.042 -7.583 12.095 1.00 93.12 821 HIS A C 1
ATOM 6244 O O . HIS A 1 821 ? 3.631 -7.495 10.949 1.00 93.12 821 HIS A O 1
ATOM 6250 N N . LEU A 1 822 ? 4.039 -8.735 12.784 1.00 92.62 822 LEU A N 1
ATOM 6251 C CA . LEU A 1 822 ? 3.465 -9.997 12.281 1.00 92.62 822 LEU A CA 1
ATOM 6252 C C . LEU A 1 822 ? 2.037 -9.788 11.750 1.00 92.62 822 LEU A C 1
ATOM 6254 O O . LEU A 1 822 ? 1.762 -10.023 10.578 1.00 92.62 822 LEU A O 1
ATOM 6258 N N . ALA A 1 823 ? 1.178 -9.150 12.546 1.00 91.31 823 ALA A N 1
ATOM 6259 C CA . ALA A 1 823 ? -0.184 -8.841 12.120 1.00 91.31 823 ALA A CA 1
ATOM 6260 C C . ALA A 1 823 ? -0.282 -7.804 10.977 1.00 91.31 823 ALA A C 1
ATOM 6262 O O . ALA A 1 823 ? -1.342 -7.679 10.371 1.00 91.31 823 ALA A O 1
ATOM 6263 N N . ALA A 1 824 ? 0.801 -7.079 10.659 1.00 88.94 824 ALA A N 1
ATOM 6264 C CA . ALA A 1 824 ? 0.857 -5.972 9.695 1.00 88.94 824 ALA A CA 1
ATOM 6265 C C . ALA A 1 824 ? 1.875 -6.149 8.552 1.00 88.94 824 ALA A C 1
ATOM 6267 O O . ALA A 1 824 ? 2.324 -5.165 7.949 1.00 88.94 824 ALA A O 1
ATOM 6268 N N . ARG A 1 825 ? 2.263 -7.392 8.235 1.00 88.31 825 ARG A N 1
ATOM 6269 C CA . ARG A 1 825 ? 3.206 -7.695 7.144 1.00 88.31 825 ARG A CA 1
ATOM 6270 C C . ARG A 1 825 ? 2.561 -7.595 5.765 1.00 88.31 825 ARG A C 1
ATOM 6272 O O . ARG A 1 825 ? 2.062 -8.582 5.227 1.00 88.31 825 ARG A O 1
ATOM 6279 N N . PHE A 1 826 ? 2.620 -6.416 5.154 1.00 79.12 826 PHE A N 1
ATOM 6280 C CA . PHE A 1 826 ? 2.118 -6.215 3.797 1.00 79.12 826 PHE A CA 1
ATOM 6281 C C . PHE A 1 826 ? 3.110 -6.750 2.746 1.00 79.12 826 PHE A C 1
ATOM 6283 O O . PHE A 1 826 ? 4.234 -6.232 2.666 1.00 79.12 826 PHE A O 1
ATOM 6290 N N . PRO A 1 827 ? 2.715 -7.725 1.899 1.00 67.44 827 PRO A N 1
ATOM 6291 C CA . PRO A 1 827 ? 3.578 -8.259 0.850 1.00 67.44 827 PRO A CA 1
ATOM 6292 C C . PRO A 1 827 ? 4.204 -7.156 -0.006 1.00 67.44 827 PRO A C 1
ATOM 6294 O O . PRO A 1 827 ? 3.609 -6.105 -0.229 1.00 67.44 827 PRO A O 1
ATOM 6297 N N . TYR A 1 828 ? 5.418 -7.399 -0.498 1.00 71.38 828 TYR A N 1
ATOM 6298 C CA . TYR A 1 828 ? 6.258 -6.439 -1.233 1.00 71.38 828 TYR A CA 1
ATOM 6299 C C . TYR A 1 828 ? 6.861 -5.312 -0.376 1.00 71.38 828 TYR A C 1
ATOM 6301 O O . TYR A 1 828 ? 8.045 -5.027 -0.541 1.00 71.38 828 TYR A O 1
ATOM 6309 N N . VAL A 1 829 ? 6.128 -4.741 0.587 1.00 75.44 829 VAL A N 1
ATOM 6310 C CA . VAL A 1 829 ? 6.646 -3.695 1.496 1.00 75.44 829 VAL A CA 1
ATOM 6311 C C . VAL A 1 829 ? 7.443 -4.305 2.647 1.00 75.44 829 VAL A C 1
ATOM 6313 O O . VAL A 1 829 ? 8.549 -3.853 2.937 1.00 75.44 829 VAL A O 1
ATOM 6316 N N . SER A 1 830 ? 6.946 -5.380 3.253 1.00 84.44 830 SER A N 1
ATOM 6317 C CA . SER A 1 830 ? 7.688 -6.204 4.206 1.00 84.44 830 SER A CA 1
ATOM 6318 C C . SER A 1 830 ? 7.650 -7.681 3.779 1.00 84.44 830 SER A C 1
ATOM 6320 O O . SER A 1 830 ? 6.706 -8.127 3.126 1.00 84.44 830 SER A O 1
ATOM 6322 N N . PRO A 1 831 ? 8.733 -8.442 4.017 1.00 88.06 831 PRO A N 1
ATOM 6323 C CA . PRO A 1 831 ? 8.778 -9.871 3.718 1.00 88.06 831 PRO A CA 1
ATOM 6324 C C . PRO A 1 831 ? 7.935 -10.661 4.728 1.00 88.06 831 PRO A C 1
ATOM 6326 O O . PRO A 1 831 ? 7.542 -10.122 5.762 1.00 88.06 831 PRO A O 1
ATOM 6329 N N . SER A 1 832 ? 7.696 -11.948 4.471 1.00 88.94 832 SER A N 1
ATOM 6330 C CA . SER A 1 832 ? 7.054 -12.848 5.440 1.00 88.94 832 SER A CA 1
ATOM 6331 C C . SER A 1 832 ? 7.902 -13.037 6.698 1.00 88.94 832 SER A C 1
ATOM 6333 O O . SER A 1 832 ? 9.126 -13.086 6.605 1.00 88.94 832 SER A O 1
ATOM 6335 N N . GLY A 1 833 ? 7.272 -13.168 7.864 1.00 89.56 833 GLY A N 1
ATOM 6336 C CA . GLY A 1 833 ? 7.946 -13.425 9.135 1.00 89.56 833 GLY A CA 1
ATOM 6337 C C . GLY A 1 833 ? 8.155 -14.913 9.348 1.00 89.56 833 GLY A C 1
ATOM 6338 O O . GLY A 1 833 ? 7.191 -15.642 9.562 1.00 89.56 833 GLY A O 1
ATOM 6339 N N . ARG A 1 834 ? 9.407 -15.377 9.296 1.00 89.50 834 ARG A N 1
ATOM 6340 C CA . ARG A 1 834 ? 9.714 -16.790 9.534 1.00 89.50 834 ARG A CA 1
ATOM 6341 C C . ARG A 1 834 ? 9.853 -17.082 11.020 1.00 89.50 834 ARG A C 1
ATOM 6343 O O . ARG A 1 834 ? 10.606 -16.409 11.725 1.00 89.50 834 ARG A O 1
ATOM 6350 N N . MET A 1 835 ? 9.115 -18.091 11.465 1.00 88.88 835 MET A N 1
ATOM 6351 C CA . MET A 1 835 ? 9.014 -18.538 12.853 1.00 88.88 835 MET A CA 1
ATOM 6352 C C . MET A 1 835 ? 9.249 -20.049 12.927 1.00 88.88 835 MET A C 1
ATOM 6354 O O . MET A 1 835 ? 9.010 -20.758 11.945 1.00 88.88 835 MET A O 1
ATOM 6358 N N . HIS A 1 836 ? 9.727 -20.546 14.071 1.00 87.31 836 HIS A N 1
ATOM 6359 C CA . HIS A 1 836 ? 10.188 -21.929 14.209 1.00 87.31 836 HIS A CA 1
ATOM 6360 C C . HIS A 1 836 ? 9.670 -22.585 15.484 1.00 87.31 836 HIS A C 1
ATOM 6362 O O . HIS A 1 836 ? 9.668 -21.964 16.545 1.00 87.31 836 HIS A O 1
ATOM 6368 N N . HIS A 1 837 ? 9.304 -23.860 15.375 1.00 85.19 837 HIS A N 1
ATOM 6369 C CA . HIS A 1 837 ? 9.004 -24.729 16.506 1.00 85.19 837 HIS A CA 1
ATOM 6370 C C . HIS A 1 837 ? 9.924 -25.954 16.473 1.00 85.19 837 HIS A C 1
ATOM 6372 O O . HIS A 1 837 ? 9.992 -26.680 15.474 1.00 85.19 837 HIS A O 1
ATOM 6378 N N . CYS A 1 838 ? 10.674 -26.161 17.549 1.00 81.25 838 CYS A N 1
ATOM 6379 C CA . CYS A 1 838 ? 11.626 -27.252 17.671 1.00 81.25 838 CYS A CA 1
ATOM 6380 C C . CYS A 1 838 ? 10.940 -28.520 18.178 1.00 81.25 838 CYS A C 1
ATOM 6382 O O . CYS A 1 838 ? 10.595 -28.627 19.352 1.00 81.25 838 CYS A O 1
ATOM 6384 N N . ILE A 1 839 ? 10.837 -29.522 17.305 1.00 75.06 839 ILE A N 1
ATOM 6385 C CA . ILE A 1 839 ? 10.362 -30.854 17.682 1.00 75.06 839 ILE A CA 1
ATOM 6386 C C . ILE A 1 839 ? 11.464 -31.569 18.468 1.00 75.06 839 ILE A C 1
ATOM 6388 O O . ILE A 1 839 ? 12.591 -31.722 17.984 1.00 75.06 839 ILE A O 1
ATOM 6392 N N . THR A 1 840 ? 11.139 -32.039 19.671 1.00 65.50 840 THR A N 1
ATOM 6393 C CA . THR A 1 840 ? 12.036 -32.904 20.446 1.00 65.50 840 THR A CA 1
ATOM 6394 C C . THR A 1 840 ? 11.592 -34.352 20.252 1.00 65.50 840 THR A C 1
ATOM 6396 O O . THR A 1 840 ? 10.468 -34.675 20.631 1.00 65.50 840 THR A O 1
ATOM 6399 N N . PRO A 1 841 ? 12.418 -35.241 19.665 1.00 56.62 841 PRO A N 1
ATOM 6400 C CA . PRO A 1 841 ? 12.003 -36.619 19.456 1.00 56.62 841 PRO A CA 1
ATOM 6401 C C . PRO A 1 841 ? 11.759 -37.312 20.807 1.00 56.62 841 PRO A C 1
ATOM 6403 O O . PRO A 1 841 ? 12.574 -37.163 21.725 1.00 56.62 841 PRO A O 1
ATOM 6406 N N . PRO A 1 842 ? 10.678 -38.097 20.946 1.00 47.09 842 PRO A N 1
ATOM 6407 C CA . PRO A 1 842 ? 10.451 -38.894 22.141 1.00 47.09 842 PRO A CA 1
ATOM 6408 C C . PRO A 1 842 ? 11.550 -39.964 22.266 1.00 47.09 842 PRO A C 1
ATOM 6410 O O . PRO A 1 842 ? 11.616 -40.898 21.476 1.00 47.09 842 PRO A O 1
ATOM 6413 N N . GLN A 1 843 ? 12.438 -39.790 23.250 1.00 45.88 843 GLN A N 1
ATOM 6414 C CA . GLN A 1 843 ? 13.347 -40.802 23.816 1.00 45.88 843 GLN A CA 1
ATOM 6415 C C . GLN A 1 843 ? 14.103 -41.718 22.825 1.00 45.88 843 GLN A C 1
ATOM 6417 O O . GLN A 1 843 ? 13.950 -42.937 22.847 1.00 45.88 843 GLN A O 1
ATOM 6422 N N . ALA A 1 844 ? 15.026 -41.164 22.035 1.00 43.91 844 ALA A N 1
ATOM 6423 C CA . ALA A 1 844 ? 16.083 -41.957 21.398 1.00 43.91 844 ALA A CA 1
ATOM 6424 C C . ALA A 1 844 ? 17.446 -41.245 21.538 1.00 43.91 844 ALA A C 1
ATOM 6426 O O . ALA A 1 844 ? 17.607 -40.149 20.997 1.00 43.91 844 ALA A O 1
ATOM 6427 N N . PRO A 1 845 ? 18.448 -41.828 22.235 1.00 43.16 845 PRO A N 1
ATOM 6428 C CA . PRO A 1 845 ? 19.703 -41.137 22.560 1.00 43.16 845 PRO A CA 1
ATOM 6429 C C . PRO A 1 845 ? 20.593 -40.750 21.366 1.00 43.16 845 PRO A C 1
ATOM 6431 O O . PRO A 1 845 ? 21.536 -39.987 21.555 1.00 43.16 845 PRO A O 1
ATOM 6434 N N . HIS A 1 846 ? 20.334 -41.232 20.140 1.00 47.28 846 HIS A N 1
ATOM 6435 C CA . HIS A 1 846 ? 21.277 -41.072 19.017 1.00 47.28 846 HIS A CA 1
ATOM 6436 C C . HIS A 1 846 ? 20.668 -40.847 17.619 1.00 47.28 846 HIS A C 1
ATOM 6438 O O . HIS A 1 846 ? 21.369 -40.986 16.619 1.00 47.28 846 HIS A O 1
ATOM 6444 N N . THR A 1 847 ? 19.401 -40.457 17.483 1.00 45.97 847 THR A N 1
ATOM 6445 C CA . THR A 1 847 ? 18.767 -40.342 16.153 1.00 45.97 847 THR A CA 1
ATOM 6446 C C . THR A 1 847 ? 18.555 -38.892 15.712 1.00 45.97 847 THR A C 1
ATOM 6448 O O . THR A 1 847 ? 18.017 -38.089 16.465 1.00 45.97 847 THR A O 1
ATOM 6451 N N . ARG A 1 848 ? 19.015 -38.580 14.484 1.00 48.31 848 ARG A N 1
ATOM 6452 C CA . ARG A 1 848 ? 18.833 -37.344 13.683 1.00 48.31 848 ARG A CA 1
ATOM 6453 C C . ARG A 1 848 ? 17.906 -36.286 14.309 1.00 48.31 848 ARG A C 1
ATOM 6455 O O . ARG A 1 848 ? 16.702 -36.504 14.390 1.00 48.31 848 ARG A O 1
ATOM 6462 N N . LYS A 1 849 ? 18.449 -35.095 14.612 1.00 54.62 849 LYS A N 1
ATOM 6463 C CA . LYS A 1 849 ? 17.638 -33.889 14.861 1.00 54.62 849 LYS A CA 1
ATOM 6464 C C . LYS A 1 849 ? 16.658 -33.705 13.697 1.00 54.62 849 LYS A C 1
ATOM 6466 O O . LYS A 1 849 ? 17.103 -33.541 12.559 1.00 54.62 849 LYS A O 1
ATOM 6471 N N . MET A 1 850 ? 15.357 -33.766 13.973 1.00 60.69 850 MET A N 1
ATOM 6472 C CA . MET A 1 850 ? 14.341 -33.415 12.983 1.00 60.69 850 MET A CA 1
ATOM 6473 C C . MET A 1 850 ? 14.455 -31.920 12.652 1.00 60.69 850 MET A C 1
ATOM 6475 O O . MET A 1 850 ? 14.809 -31.129 13.533 1.00 60.69 850 MET A O 1
ATOM 6479 N N . PRO A 1 851 ? 14.212 -31.516 11.393 1.00 69.50 851 PRO A N 1
ATOM 6480 C CA . PRO A 1 851 ? 14.131 -30.102 11.062 1.00 69.50 851 PRO A CA 1
ATOM 6481 C C . PRO A 1 851 ? 12.977 -29.458 11.853 1.00 69.50 851 PRO A C 1
ATOM 6483 O O . PRO A 1 851 ? 11.941 -30.103 12.033 1.00 69.50 851 PRO A O 1
ATOM 6486 N N . PRO A 1 852 ? 13.137 -28.214 12.338 1.00 76.50 852 PRO A N 1
ATOM 6487 C CA . PRO A 1 852 ? 12.055 -27.521 13.026 1.00 76.50 852 PRO A CA 1
ATOM 6488 C C . PRO A 1 852 ? 10.862 -27.322 12.089 1.00 76.50 852 PRO A C 1
ATOM 6490 O O . PRO A 1 852 ? 11.043 -27.098 10.888 1.00 76.50 852 PRO A O 1
ATOM 6493 N N . GLN A 1 853 ? 9.649 -27.336 12.644 1.00 80.31 853 GLN A N 1
ATOM 6494 C CA . GLN A 1 853 ? 8.479 -26.861 11.908 1.00 80.31 853 GLN A CA 1
ATOM 6495 C C . GLN A 1 853 ? 8.630 -25.360 11.673 1.00 80.31 853 GLN A C 1
ATOM 6497 O O . GLN A 1 853 ? 9.092 -24.630 12.555 1.00 80.31 853 GLN A O 1
ATOM 6502 N N . THR A 1 854 ? 8.259 -24.895 10.482 1.00 83.25 854 THR A N 1
ATOM 6503 C CA . THR A 1 854 ? 8.427 -23.494 10.095 1.00 83.25 854 THR A CA 1
ATOM 6504 C C . THR A 1 854 ? 7.121 -22.877 9.637 1.00 83.25 854 THR A C 1
ATOM 6506 O O . THR A 1 854 ? 6.440 -23.441 8.786 1.00 83.25 854 THR A O 1
ATOM 6509 N N . LEU A 1 855 ? 6.848 -21.685 10.148 1.00 85.88 855 LEU A N 1
ATOM 6510 C CA . LEU A 1 855 ? 5.736 -20.814 9.778 1.00 85.88 855 LEU A CA 1
ATOM 6511 C C . LEU A 1 855 ? 6.283 -19.637 8.953 1.00 85.88 855 LEU A C 1
ATOM 6513 O O . LEU A 1 855 ? 7.374 -19.144 9.256 1.00 85.88 855 LEU A O 1
ATOM 6517 N N . ALA A 1 856 ? 5.539 -19.174 7.945 1.00 89.06 856 ALA A N 1
ATOM 6518 C CA . ALA A 1 856 ? 5.841 -17.958 7.194 1.00 89.06 856 ALA A CA 1
ATOM 6519 C C . ALA A 1 856 ? 4.644 -16.994 7.240 1.00 89.06 856 ALA A C 1
ATOM 6521 O O . ALA A 1 856 ? 3.734 -17.047 6.418 1.00 89.06 856 ALA A O 1
ATOM 6522 N N . ASP A 1 857 ? 4.669 -16.095 8.217 1.00 91.62 857 ASP A N 1
ATOM 6523 C CA . ASP A 1 857 ? 3.560 -15.197 8.534 1.00 91.62 857 ASP A CA 1
ATOM 6524 C C . ASP A 1 857 ? 3.496 -13.952 7.623 1.00 91.62 857 ASP A C 1
ATOM 6526 O O . ASP A 1 857 ? 4.521 -13.341 7.297 1.00 91.62 857 ASP A O 1
ATOM 6530 N N . LEU A 1 858 ? 2.281 -13.574 7.228 1.00 90.88 858 LEU A N 1
ATOM 6531 C CA . LEU A 1 858 ? 1.902 -12.357 6.507 1.00 90.88 858 LEU A CA 1
ATOM 6532 C C . LEU A 1 858 ? 0.712 -11.666 7.193 1.00 90.88 858 LEU A C 1
ATOM 6534 O O . LEU A 1 858 ? 0.078 -12.235 8.072 1.00 90.88 858 LEU A O 1
ATOM 6538 N N . ASP A 1 859 ? 0.358 -10.461 6.738 1.00 88.50 859 ASP A N 1
ATOM 6539 C CA . ASP A 1 859 ? -0.810 -9.711 7.222 1.00 88.50 859 ASP A CA 1
ATOM 6540 C C . ASP A 1 859 ? -2.104 -10.552 7.216 1.00 88.50 859 ASP A C 1
ATOM 6542 O O . ASP A 1 859 ? -2.445 -11.205 6.219 1.00 88.50 859 ASP A O 1
ATOM 6546 N N . GLY A 1 860 ? -2.852 -10.500 8.325 1.00 81.44 860 GLY A N 1
ATOM 6547 C CA . GLY A 1 860 ? -4.146 -11.168 8.485 1.00 81.44 860 GLY A CA 1
ATOM 6548 C C . GLY A 1 860 ? -5.158 -10.793 7.397 1.00 81.44 860 GLY A C 1
ATOM 6549 O O . GLY A 1 860 ? -5.932 -11.641 6.952 1.00 81.44 860 GLY A O 1
ATOM 6550 N N . GLY A 1 861 ? -5.073 -9.567 6.867 1.00 80.81 861 GLY A N 1
ATOM 6551 C CA . GLY A 1 861 ? -5.968 -9.035 5.842 1.00 80.81 861 GLY A CA 1
ATOM 6552 C C . GLY A 1 861 ? -5.910 -9.753 4.492 1.00 80.81 861 GLY A C 1
ATOM 6553 O O . GLY A 1 861 ? -6.759 -9.506 3.636 1.00 80.81 861 GLY A O 1
ATOM 6554 N N . LEU A 1 862 ? -4.950 -10.663 4.280 1.00 80.81 862 LEU A N 1
ATOM 6555 C CA . LEU A 1 862 ? -4.939 -11.551 3.112 1.00 80.81 862 LEU A CA 1
ATOM 6556 C C . LEU A 1 862 ? -6.059 -12.599 3.138 1.00 80.81 862 LEU A C 1
ATOM 6558 O O . LEU A 1 862 ? -6.506 -13.030 2.060 1.00 80.81 862 LEU A O 1
ATOM 6562 N N . LEU A 1 863 ? -6.471 -12.995 4.345 1.00 81.62 863 LEU A N 1
ATOM 6563 C CA . LEU A 1 863 ? -7.514 -13.977 4.609 1.00 81.62 863 LEU A CA 1
ATOM 6564 C C . LEU A 1 863 ? -8.769 -13.321 5.203 1.00 81.62 863 LEU A C 1
ATOM 6566 O O . LEU A 1 863 ? -9.859 -13.549 4.687 1.00 81.62 863 LEU A O 1
ATOM 6570 N N . GLU A 1 864 ? -8.612 -12.497 6.242 1.00 85.44 864 GLU A N 1
ATOM 6571 C CA . GLU A 1 864 ? -9.702 -11.872 7.001 1.00 85.44 864 GLU A CA 1
ATOM 6572 C C . GLU A 1 864 ? -9.263 -10.473 7.471 1.00 85.44 864 GLU A C 1
ATOM 6574 O O . GLU A 1 864 ? -8.287 -10.328 8.203 1.00 85.44 864 GLU A O 1
ATOM 6579 N N . SER A 1 865 ? -9.938 -9.420 7.003 1.00 84.88 865 SER A N 1
ATOM 6580 C CA . SER A 1 865 ? -9.453 -8.036 7.142 1.00 84.88 865 SER A CA 1
ATOM 6581 C C . SER A 1 865 ? -10.109 -7.217 8.254 1.00 84.88 865 SER A C 1
ATOM 6583 O O . SER A 1 865 ? -9.733 -6.058 8.432 1.00 84.88 865 SER A O 1
ATOM 6585 N N . SER A 1 866 ? -11.096 -7.764 8.964 1.00 87.62 866 SER A N 1
ATOM 6586 C CA . SER A 1 866 ? -11.914 -7.049 9.951 1.00 87.62 866 SER A CA 1
ATOM 6587 C C . SER A 1 866 ? -11.518 -7.297 11.406 1.00 87.62 866 SER A C 1
ATOM 6589 O O . SER A 1 866 ? -11.761 -6.435 12.246 1.00 87.62 866 SER A O 1
ATOM 6591 N N . GLY A 1 867 ? -10.924 -8.452 11.721 1.00 89.62 867 GLY A N 1
ATOM 6592 C CA . GLY A 1 867 ? -10.682 -8.898 13.095 1.00 89.62 867 GLY A CA 1
ATOM 6593 C C . GLY A 1 867 ? -11.924 -9.489 13.775 1.00 89.62 867 GLY A C 1
ATOM 6594 O O . GLY A 1 867 ? -11.837 -9.962 14.906 1.00 89.62 867 GLY A O 1
ATOM 6595 N N . LEU A 1 868 ? -13.086 -9.502 13.108 1.00 91.50 868 LEU A N 1
ATOM 6596 C CA . LEU A 1 868 ? -14.335 -10.012 13.682 1.00 91.50 868 LEU A CA 1
ATOM 6597 C C . LEU A 1 868 ? -14.342 -11.528 13.842 1.00 91.50 868 LEU A C 1
ATOM 6599 O O . LEU A 1 868 ? -14.917 -12.022 14.805 1.00 91.50 868 LEU A O 1
ATOM 6603 N N . ALA A 1 869 ? -13.722 -12.275 12.926 1.00 90.00 869 ALA A N 1
ATOM 6604 C CA . ALA A 1 869 ? -13.850 -13.731 12.916 1.00 90.00 869 ALA A CA 1
ATOM 6605 C C . ALA A 1 869 ? -13.344 -14.365 14.225 1.00 90.00 869 ALA A C 1
ATOM 6607 O O . ALA A 1 869 ? -14.058 -15.153 14.840 1.00 90.00 869 ALA A O 1
ATOM 6608 N N . LEU A 1 870 ? -12.162 -13.957 14.707 1.00 90.62 870 LEU A N 1
ATOM 6609 C CA . LEU A 1 870 ? -11.640 -14.443 15.991 1.00 90.62 870 LEU A CA 1
ATOM 6610 C C . LEU A 1 870 ? -12.478 -13.988 17.192 1.00 90.62 870 LEU A C 1
ATOM 6612 O O . LEU A 1 870 ? -12.570 -14.726 18.168 1.00 90.62 870 LEU A O 1
ATOM 6616 N N . LEU A 1 871 ? -13.079 -12.795 17.151 1.00 93.56 871 LEU A N 1
ATOM 6617 C CA . LEU A 1 871 ? -13.938 -12.322 18.243 1.00 93.56 871 LEU A CA 1
ATOM 6618 C C . LEU A 1 871 ? -15.258 -13.079 18.304 1.00 93.56 871 LEU A C 1
ATOM 6620 O O . LEU A 1 871 ? -15.735 -13.359 19.397 1.00 93.56 871 LEU A O 1
ATOM 6624 N N . LEU A 1 872 ? -15.832 -13.432 17.154 1.00 92.50 872 LEU A N 1
ATOM 6625 C CA . LEU A 1 872 ? -17.035 -14.258 17.089 1.00 92.50 872 LEU A CA 1
ATOM 6626 C C . LEU A 1 872 ? -16.760 -15.676 17.612 1.00 92.50 872 LEU A C 1
ATOM 6628 O O . LEU A 1 872 ? -17.572 -16.209 18.359 1.00 92.50 872 LEU A O 1
ATOM 6632 N N . GLU A 1 873 ? -15.594 -16.246 17.301 1.00 92.00 873 GLU A N 1
ATOM 6633 C CA . GLU A 1 873 ? -15.144 -17.539 17.844 1.00 92.00 873 GLU A CA 1
ATOM 6634 C C . GLU A 1 873 ? -14.860 -17.474 19.356 1.00 92.00 873 GLU A C 1
ATOM 6636 O O . GLU A 1 873 ? -15.214 -18.381 20.110 1.00 92.00 873 GLU A O 1
ATOM 6641 N N . LEU A 1 874 ? -14.266 -16.373 19.831 1.00 92.88 874 LEU A N 1
ATOM 6642 C CA . LEU A 1 874 ? -14.101 -16.112 21.262 1.00 92.88 874 LEU A CA 1
ATOM 6643 C C . LEU A 1 874 ? -15.463 -15.982 21.964 1.00 92.88 874 LEU A C 1
ATOM 6645 O O . LEU A 1 874 ? -15.652 -16.533 23.049 1.00 92.88 874 LEU A O 1
ATOM 6649 N N . TRP A 1 875 ? -16.413 -15.274 21.347 1.00 93.81 875 TRP A N 1
ATOM 6650 C CA . TRP A 1 875 ? -17.769 -15.114 21.862 1.00 93.81 875 TRP A CA 1
ATOM 6651 C C . TRP A 1 875 ? -18.497 -16.454 21.958 1.00 93.81 875 TRP A C 1
ATOM 6653 O O . TRP A 1 875 ? -19.048 -16.749 23.012 1.00 93.81 875 TRP A O 1
ATOM 6663 N N . GLU A 1 876 ? -18.429 -17.303 20.930 1.00 92.06 876 GLU A N 1
ATOM 6664 C CA . GLU A 1 876 ? -19.027 -18.647 20.947 1.00 92.06 876 GLU A CA 1
ATOM 6665 C C . GLU A 1 876 ? -18.529 -19.484 22.138 1.00 92.06 876 GLU A C 1
ATOM 6667 O O . GLU A 1 876 ? -19.287 -20.238 22.751 1.00 92.06 876 GLU A O 1
ATOM 6672 N N . LYS A 1 877 ? -17.262 -19.303 22.531 1.00 91.00 877 LYS A N 1
ATOM 6673 C CA . LYS A 1 877 ? -16.686 -19.973 23.701 1.00 91.00 877 LYS A CA 1
ATOM 6674 C C . LYS A 1 877 ? -17.161 -19.395 25.042 1.00 91.00 877 LYS A C 1
ATOM 6676 O O . LYS A 1 877 ? -17.230 -20.132 26.027 1.00 91.00 877 LYS A O 1
ATOM 6681 N N . LEU A 1 878 ? -17.452 -18.097 25.099 1.00 93.25 878 LEU A N 1
ATOM 6682 C CA . LEU A 1 878 ? -17.836 -17.370 26.319 1.00 93.25 878 LEU A CA 1
ATOM 6683 C C . LEU A 1 878 ? -19.348 -17.319 26.551 1.00 93.25 878 LEU A C 1
ATOM 6685 O O . LEU A 1 878 ? -19.780 -17.240 27.701 1.00 93.25 878 LEU A O 1
ATOM 6689 N N . GLU A 1 879 ? -20.146 -17.387 25.486 1.00 94.44 879 GLU A N 1
ATOM 6690 C CA . GLU A 1 879 ? -21.606 -17.298 25.514 1.00 94.44 879 GLU A CA 1
ATOM 6691 C C . GLU A 1 879 ? -22.242 -18.227 26.567 1.00 94.44 879 GLU A C 1
ATOM 6693 O O . GLU A 1 879 ? -23.099 -17.747 27.313 1.00 94.44 879 GLU A O 1
ATOM 6698 N N . PRO A 1 880 ? -21.804 -19.494 26.752 1.00 94.94 880 PRO A N 1
ATOM 6699 C CA . PRO A 1 880 ? -22.361 -20.359 27.793 1.00 94.94 880 PRO A CA 1
ATOM 6700 C C . PRO A 1 880 ? -22.137 -19.850 29.225 1.00 94.94 880 PRO A C 1
ATOM 6702 O O . PRO A 1 880 ? -23.013 -20.023 30.071 1.00 94.94 880 PRO A O 1
ATOM 6705 N N . GLN A 1 881 ? -20.994 -19.210 29.505 1.00 95.00 881 GLN A N 1
ATOM 6706 C CA . GLN A 1 881 ? -20.689 -18.649 30.831 1.00 95.00 881 GLN A CA 1
ATOM 6707 C C . GLN A 1 881 ? -21.575 -17.432 31.112 1.00 95.00 881 GLN A C 1
ATOM 6709 O O . GLN A 1 881 ? -22.196 -17.330 32.171 1.00 95.00 881 GLN A O 1
ATOM 6714 N N . VAL A 1 882 ? -21.715 -16.556 30.113 1.00 94.75 882 VAL A N 1
ATOM 6715 C CA . VAL A 1 882 ? -22.605 -15.389 30.174 1.00 94.75 882 VAL A CA 1
ATOM 6716 C C . VAL A 1 882 ? -24.062 -15.826 30.337 1.00 94.75 882 VAL A C 1
ATOM 6718 O O . VAL A 1 882 ? -24.778 -15.276 31.171 1.00 94.75 882 VAL A O 1
ATOM 6721 N N . ALA A 1 883 ? -24.497 -16.846 29.594 1.00 94.38 883 ALA A N 1
ATOM 6722 C CA . ALA A 1 883 ? -25.849 -17.384 29.680 1.00 94.38 883 ALA A CA 1
ATOM 6723 C C . ALA A 1 883 ? -26.148 -17.995 31.054 1.00 94.38 883 ALA A C 1
ATOM 6725 O O . ALA A 1 883 ? -27.230 -17.771 31.596 1.00 94.38 883 ALA A O 1
ATOM 6726 N N . ALA A 1 884 ? -25.200 -18.736 31.635 1.00 94.44 884 ALA A N 1
ATOM 6727 C CA . ALA A 1 884 ? -25.342 -19.298 32.975 1.00 94.44 884 ALA A CA 1
ATOM 6728 C C . ALA A 1 884 ? -25.476 -18.196 34.039 1.00 94.44 884 ALA A C 1
ATOM 6730 O O . ALA A 1 884 ? -26.388 -18.255 34.866 1.00 94.44 884 ALA A O 1
ATOM 6731 N N . HIS A 1 885 ? -24.627 -17.164 33.970 1.00 93.62 885 HIS A N 1
ATOM 6732 C CA . HIS A 1 885 ? -24.677 -16.009 34.871 1.00 93.62 885 HIS A CA 1
ATOM 6733 C C . HIS A 1 885 ? -25.992 -15.230 34.735 1.00 93.62 885 HIS A C 1
ATOM 6735 O O . HIS A 1 885 ? -26.702 -15.028 35.717 1.00 93.62 885 HIS A O 1
ATOM 6741 N N . ASN A 1 886 ? -26.374 -14.855 33.513 1.00 93.50 886 ASN A N 1
ATOM 6742 C CA . ASN A 1 886 ? -27.601 -14.098 33.255 1.00 93.50 886 ASN A CA 1
ATOM 6743 C C . ASN A 1 886 ? -28.859 -14.866 33.655 1.00 93.50 886 ASN A C 1
ATOM 6745 O O . ASN A 1 886 ? -29.776 -14.278 34.223 1.00 93.50 886 ASN A O 1
ATOM 6749 N N . LYS A 1 887 ? -28.895 -16.181 33.415 1.00 92.50 887 LYS A N 1
ATOM 6750 C CA . LYS A 1 887 ? -29.996 -17.043 33.856 1.00 92.50 887 LYS A CA 1
ATOM 6751 C C . LYS A 1 887 ? -30.096 -17.093 35.381 1.00 92.50 887 LYS A C 1
ATOM 6753 O O . LYS A 1 887 ? -31.203 -17.068 35.914 1.00 92.50 887 LYS A O 1
ATOM 6758 N N . ALA A 1 888 ? -28.968 -17.163 36.089 1.00 91.56 888 ALA A N 1
ATOM 6759 C CA . ALA A 1 888 ? -28.959 -17.113 37.549 1.00 91.56 888 ALA A CA 1
ATOM 6760 C C . ALA A 1 888 ? -29.503 -15.771 38.063 1.00 91.56 888 ALA A C 1
ATOM 6762 O O . ALA A 1 888 ? -30.326 -15.764 38.978 1.00 91.56 888 ALA A O 1
ATOM 6763 N N . VAL A 1 889 ? -29.118 -14.659 37.424 1.00 89.94 889 VAL A N 1
ATOM 6764 C CA . VAL A 1 889 ? -29.601 -13.319 37.784 1.00 89.94 889 VAL A CA 1
ATOM 6765 C C . VAL A 1 889 ? -31.096 -13.145 37.501 1.00 89.94 889 VAL A C 1
ATOM 6767 O O . VAL A 1 889 ? -31.840 -12.689 38.367 1.00 89.94 889 VAL A O 1
ATOM 6770 N N . ALA A 1 890 ? -31.565 -13.576 36.328 1.00 85.88 890 ALA A N 1
ATOM 6771 C CA . ALA A 1 890 ? -32.977 -13.505 35.947 1.00 85.88 890 ALA A CA 1
ATOM 6772 C C . ALA A 1 890 ? -33.889 -14.335 36.872 1.00 85.88 890 ALA A C 1
ATOM 6774 O O . ALA A 1 890 ? -35.008 -13.925 37.168 1.00 85.88 890 ALA A O 1
ATOM 6775 N N . ASN A 1 891 ? -33.394 -15.461 37.399 1.00 86.50 891 ASN A N 1
ATOM 6776 C CA . ASN A 1 891 ? -34.125 -16.324 38.336 1.00 86.50 891 ASN A CA 1
ATOM 6777 C C . ASN A 1 891 ? -34.073 -15.849 39.805 1.00 86.50 891 ASN A C 1
ATOM 6779 O O . ASN A 1 891 ? -34.374 -16.625 40.711 1.00 86.50 891 ASN A O 1
ATOM 6783 N N . GLY A 1 892 ? -33.683 -14.597 40.063 1.00 79.94 892 GLY A N 1
ATOM 6784 C CA . GLY A 1 892 ? -33.654 -14.011 41.408 1.00 79.94 892 GLY A CA 1
ATOM 6785 C C . GLY A 1 892 ? -32.314 -14.132 42.140 1.00 79.94 892 GLY A C 1
ATOM 6786 O O . GLY A 1 892 ? -32.227 -13.760 43.311 1.00 79.94 892 GLY A O 1
ATOM 6787 N N . GLY A 1 893 ? -31.256 -14.612 41.479 1.00 73.38 893 GLY A N 1
ATOM 6788 C CA . GLY A 1 893 ? -29.892 -14.480 41.984 1.00 73.38 893 GLY A CA 1
ATOM 6789 C C . GLY A 1 893 ? -29.483 -13.008 41.966 1.00 73.38 893 GLY A C 1
ATOM 6790 O O . GLY A 1 893 ? -29.327 -12.420 40.905 1.00 73.38 893 GLY A O 1
ATOM 6791 N N . GLY A 1 894 ? -29.340 -12.364 43.123 1.00 75.94 894 GLY A N 1
ATOM 6792 C CA . GLY A 1 894 ? -28.946 -10.951 43.169 1.00 75.94 894 GLY A CA 1
ATOM 6793 C C . GLY A 1 894 ? -27.674 -10.673 42.348 1.00 75.94 894 GLY A C 1
ATOM 6794 O O . GLY A 1 894 ? -26.707 -11.431 42.414 1.00 75.94 894 GLY A O 1
ATOM 6795 N N . GLY A 1 895 ? -27.661 -9.592 41.565 1.00 83.94 895 GLY A N 1
ATOM 6796 C CA . GLY A 1 895 ? -26.534 -9.256 40.695 1.00 83.94 895 GLY A CA 1
ATOM 6797 C C . GLY A 1 895 ? -26.921 -8.341 39.536 1.00 83.94 895 GLY A C 1
ATOM 6798 O O . GLY A 1 895 ? -28.037 -7.832 39.478 1.00 83.94 895 GLY A O 1
ATOM 6799 N N . ARG A 1 896 ? -25.976 -8.135 38.615 1.00 90.25 896 ARG A N 1
ATOM 6800 C CA . ARG A 1 896 ? -26.175 -7.369 37.379 1.00 90.25 896 ARG A CA 1
ATOM 6801 C C . ARG A 1 896 ? -26.141 -8.308 36.170 1.00 90.25 896 ARG A C 1
ATOM 6803 O O . ARG A 1 896 ? -25.303 -9.214 36.130 1.00 90.25 896 ARG A O 1
ATOM 6810 N N . LEU A 1 897 ? -27.023 -8.077 35.198 1.00 91.44 897 LEU A N 1
ATOM 6811 C CA . LEU A 1 897 ? -27.049 -8.792 33.918 1.00 91.44 897 LEU A CA 1
ATOM 6812 C C . LEU A 1 897 ? -25.844 -8.396 33.062 1.00 91.44 897 LEU A C 1
ATOM 6814 O O . LEU A 1 897 ? -25.513 -7.224 32.959 1.00 91.44 897 LEU A O 1
ATOM 6818 N N . VAL A 1 898 ? -25.202 -9.347 32.401 1.00 93.25 898 VAL A N 1
ATOM 6819 C CA . VAL A 1 898 ? -24.118 -9.076 31.454 1.00 93.25 898 VAL A CA 1
ATOM 6820 C C . VAL A 1 898 ? -24.709 -8.777 30.077 1.00 93.25 898 VAL A C 1
ATOM 6822 O O . VAL A 1 898 ? -25.458 -9.583 29.518 1.00 93.25 898 VAL A O 1
ATOM 6825 N N . LEU A 1 899 ? -24.351 -7.613 29.536 1.00 92.50 899 LEU A N 1
ATOM 6826 C CA . LEU A 1 899 ? -24.808 -7.082 28.257 1.00 92.50 899 LEU A CA 1
ATOM 6827 C C . LEU A 1 899 ? -23.666 -7.159 27.224 1.00 92.50 899 LEU A C 1
ATOM 6829 O O . LEU A 1 899 ? -22.784 -6.301 27.244 1.00 92.50 899 LEU A O 1
ATOM 6833 N N . PRO A 1 900 ? -23.646 -8.158 26.323 1.00 94.12 900 PRO A N 1
ATOM 6834 C CA . PRO A 1 900 ? -22.582 -8.297 25.333 1.00 94.12 900 PRO A CA 1
ATOM 6835 C C . PRO A 1 900 ? -22.740 -7.276 24.201 1.00 94.12 900 PRO A C 1
ATOM 6837 O O . PRO A 1 900 ? -23.793 -7.212 23.566 1.00 94.12 900 PRO A O 1
ATOM 6840 N N . LEU A 1 901 ? -21.688 -6.499 23.943 1.00 93.62 901 LEU A N 1
ATOM 6841 C CA . LEU A 1 901 ? -21.610 -5.466 22.909 1.00 93.62 901 LEU A CA 1
ATOM 6842 C C . LEU A 1 901 ? -20.423 -5.751 21.979 1.00 93.62 901 LEU A C 1
ATOM 6844 O O . LEU A 1 901 ? -19.351 -6.142 22.442 1.00 93.62 901 LEU A O 1
ATOM 6848 N N . ILE A 1 902 ? -20.580 -5.502 20.680 1.00 93.44 902 ILE A N 1
ATOM 6849 C CA . ILE A 1 902 ? -19.485 -5.599 19.707 1.00 93.44 902 ILE A CA 1
ATOM 6850 C C . ILE A 1 902 ? -19.304 -4.276 18.963 1.00 93.44 902 ILE A C 1
ATOM 6852 O O . ILE A 1 902 ? -20.254 -3.732 18.405 1.00 93.44 902 ILE A O 1
ATOM 6856 N N . ALA A 1 903 ? -18.081 -3.752 18.965 1.00 93.94 903 ALA A N 1
ATOM 6857 C CA . ALA A 1 903 ? -17.707 -2.500 18.321 1.00 93.94 903 ALA A CA 1
ATOM 6858 C C . ALA A 1 903 ? -16.678 -2.763 17.218 1.00 93.94 903 ALA A C 1
ATOM 6860 O O . ALA A 1 903 ? -15.624 -3.346 17.467 1.00 93.94 903 ALA A O 1
ATOM 6861 N N . VAL A 1 904 ? -16.972 -2.325 15.997 1.00 92.69 904 VAL A N 1
ATOM 6862 C CA . VAL A 1 904 ? -16.087 -2.447 14.834 1.00 92.69 904 VAL A CA 1
ATOM 6863 C C . VAL A 1 904 ? -15.529 -1.072 14.502 1.00 92.69 904 VAL A C 1
ATOM 6865 O O . VAL A 1 904 ? -16.252 -0.212 14.004 1.00 92.69 904 VAL A O 1
ATOM 6868 N N . LEU A 1 905 ? -14.242 -0.865 14.769 1.00 93.50 905 LEU A N 1
ATOM 6869 C CA . LEU A 1 905 ? -13.527 0.390 14.524 1.00 93.50 905 LEU A CA 1
ATOM 6870 C C . LEU A 1 905 ? -13.028 0.449 13.074 1.00 93.50 905 LEU A C 1
ATOM 6872 O O . LEU A 1 905 ? -11.825 0.462 12.805 1.00 93.50 905 LEU A O 1
ATOM 6876 N N . ASP A 1 906 ? -13.960 0.396 12.124 1.00 88.94 906 ASP A N 1
ATOM 6877 C CA . ASP A 1 906 ? -13.642 0.341 10.701 1.00 88.94 906 ASP A CA 1
ATOM 6878 C C . ASP A 1 906 ? -13.059 1.668 10.204 1.00 88.94 906 ASP A C 1
ATOM 6880 O O . ASP A 1 906 ? -13.566 2.742 10.476 1.00 88.94 906 ASP A O 1
ATOM 6884 N N . ASN A 1 907 ? -11.971 1.604 9.447 1.00 87.69 907 ASN A N 1
ATOM 6885 C CA . ASN A 1 907 ? -11.330 2.785 8.867 1.00 87.69 907 ASN A CA 1
ATOM 6886 C C . ASN A 1 907 ? -11.662 2.956 7.373 1.00 87.69 907 ASN A C 1
ATOM 6888 O O . ASN A 1 907 ? -11.104 3.839 6.713 1.00 87.69 907 ASN A O 1
ATOM 6892 N N . HIS A 1 908 ? -12.512 2.090 6.811 1.00 85.88 908 HIS A N 1
ATOM 6893 C CA . HIS A 1 908 ? -13.034 2.251 5.459 1.00 85.88 908 HIS A CA 1
ATOM 6894 C C . HIS A 1 908 ? -14.110 3.333 5.435 1.00 85.88 908 HIS A C 1
ATOM 6896 O O . HIS A 1 908 ? -14.979 3.386 6.299 1.00 85.88 908 HIS A O 1
ATOM 6902 N N . TYR A 1 909 ? -14.046 4.185 4.414 1.00 80.44 909 TYR A N 1
ATOM 6903 C CA . TYR A 1 909 ? -15.026 5.243 4.208 1.00 80.44 909 TYR A CA 1
ATOM 6904 C C . TYR A 1 909 ? -16.358 4.605 3.808 1.00 80.44 909 TYR A C 1
ATOM 6906 O O . TYR A 1 909 ? -16.453 3.974 2.752 1.00 80.44 909 TYR A O 1
ATOM 6914 N N . GLN A 1 910 ? -17.366 4.732 4.666 1.00 74.19 910 GLN A N 1
ATOM 6915 C CA . GLN A 1 910 ? -18.704 4.224 4.403 1.00 74.19 910 GLN A CA 1
ATOM 6916 C C . GLN A 1 910 ? -19.461 5.197 3.507 1.00 74.19 910 GLN A C 1
ATOM 6918 O O . GLN A 1 910 ? -19.627 6.371 3.835 1.00 74.19 910 GLN A O 1
ATOM 6923 N N . SER A 1 911 ? -19.946 4.701 2.372 1.00 62.47 911 SER A N 1
ATOM 6924 C CA . SER A 1 911 ? -20.868 5.470 1.543 1.00 62.47 911 SER A CA 1
ATOM 6925 C C . SER A 1 911 ? -22.248 5.480 2.196 1.00 62.47 911 SER A C 1
ATOM 6927 O O . SER A 1 911 ? -22.793 4.420 2.492 1.00 62.47 911 SER A O 1
ATOM 6929 N N . LEU A 1 912 ? -22.825 6.671 2.375 1.00 58.19 912 LEU A N 1
ATOM 6930 C CA . LEU A 1 912 ? -24.229 6.841 2.778 1.00 58.19 912 LEU A CA 1
ATOM 6931 C C . LEU A 1 912 ? -25.205 6.585 1.613 1.00 58.19 912 LEU A C 1
ATOM 6933 O O . LEU A 1 912 ? -26.420 6.576 1.804 1.00 58.19 912 LEU A O 1
ATOM 6937 N N . GLY A 1 913 ? -24.685 6.415 0.392 1.00 52.53 913 GLY A N 1
ATOM 6938 C CA . GLY A 1 913 ? -25.487 6.092 -0.781 1.00 52.53 913 GLY A CA 1
ATOM 6939 C C . GLY A 1 913 ? -25.987 4.649 -0.751 1.00 52.53 913 GLY A C 1
ATOM 6940 O O . GLY A 1 913 ? -25.349 3.759 -0.187 1.00 52.53 913 GLY A O 1
ATOM 6941 N N . ALA A 1 914 ? -27.118 4.395 -1.412 1.00 53.59 914 ALA A N 1
ATOM 6942 C CA . ALA A 1 914 ? -27.643 3.039 -1.540 1.00 53.59 914 ALA A CA 1
ATOM 6943 C C . ALA A 1 914 ? -26.595 2.118 -2.188 1.00 53.59 914 ALA A C 1
ATOM 6945 O O . ALA A 1 914 ? -26.043 2.446 -3.248 1.00 53.59 914 ALA A O 1
ATOM 6946 N N . ALA A 1 915 ? -26.348 0.953 -1.574 1.00 57.19 915 ALA A N 1
ATOM 6947 C CA . ALA A 1 915 ? -25.454 -0.050 -2.138 1.00 57.19 915 ALA A CA 1
ATOM 6948 C C . ALA A 1 915 ? -25.884 -0.367 -3.582 1.00 57.19 915 ALA A C 1
ATOM 6950 O O . ALA A 1 915 ? -27.084 -0.521 -3.849 1.00 57.19 915 ALA A O 1
ATOM 6951 N N . PRO A 1 916 ? -24.943 -0.450 -4.541 1.00 54.03 916 PRO A N 1
ATOM 6952 C CA . PRO A 1 916 ? -25.300 -0.732 -5.920 1.00 54.03 916 PRO A CA 1
ATOM 6953 C C . PRO A 1 916 ? -26.063 -2.059 -5.981 1.00 54.03 916 PRO A C 1
ATOM 6955 O O . PRO A 1 916 ? -25.570 -3.086 -5.514 1.00 54.03 916 PRO A O 1
ATOM 6958 N N . ARG A 1 917 ? -27.277 -2.035 -6.555 1.00 53.66 917 ARG A N 1
ATOM 6959 C CA . ARG A 1 917 ? -28.078 -3.251 -6.765 1.00 53.66 917 ARG A CA 1
ATOM 6960 C C . ARG A 1 917 ? -27.227 -4.301 -7.471 1.00 53.66 917 ARG A C 1
ATOM 6962 O O . ARG A 1 917 ? -26.502 -3.964 -8.411 1.00 53.66 917 ARG A O 1
ATOM 6969 N N . ALA A 1 918 ? -27.354 -5.558 -7.042 1.00 58.09 918 ALA A N 1
ATOM 6970 C CA . ALA A 1 918 ? -26.690 -6.686 -7.680 1.00 58.09 918 ALA A CA 1
ATOM 6971 C C . ALA A 1 918 ? -26.962 -6.646 -9.191 1.00 58.09 918 ALA A C 1
ATOM 6973 O O . ALA A 1 918 ? -28.103 -6.755 -9.641 1.00 58.09 918 ALA A O 1
ATOM 6974 N N . GLN A 1 919 ? -25.912 -6.409 -9.974 1.00 60.06 919 GLN A N 1
ATOM 6975 C CA . GLN A 1 919 ? -26.012 -6.394 -11.427 1.00 60.06 919 GLN A CA 1
ATOM 6976 C C . GLN A 1 919 ? -25.909 -7.825 -11.950 1.00 60.06 919 GLN A C 1
ATOM 6978 O O . GLN A 1 919 ? -25.264 -8.675 -11.330 1.00 60.06 919 GLN A O 1
ATOM 6983 N N . ARG A 1 920 ? -26.521 -8.089 -13.112 1.00 65.31 920 ARG A N 1
ATOM 6984 C CA . ARG A 1 920 ? -26.325 -9.354 -13.825 1.00 65.31 920 ARG A CA 1
ATOM 6985 C C . ARG A 1 920 ? -24.824 -9.566 -14.030 1.00 65.31 920 ARG A C 1
ATOM 6987 O O . ARG A 1 920 ? -24.160 -8.722 -14.632 1.00 65.31 920 ARG A O 1
ATOM 6994 N N . GLN A 1 921 ? -24.310 -10.678 -13.515 1.00 68.31 921 GLN A N 1
ATOM 6995 C CA . GLN A 1 921 ? -22.903 -11.024 -13.656 1.00 68.31 921 GLN A CA 1
ATOM 6996 C C . GLN A 1 921 ? -22.579 -11.271 -15.131 1.00 68.31 921 GLN A C 1
ATOM 6998 O O . GLN A 1 921 ? -23.388 -11.817 -15.884 1.00 68.31 921 GLN A O 1
ATOM 7003 N N . MET A 1 922 ? -21.395 -10.843 -15.562 1.00 73.00 922 MET A N 1
ATOM 7004 C CA . MET A 1 922 ? -20.911 -11.177 -16.898 1.00 73.00 922 MET A CA 1
ATOM 7005 C C . MET A 1 922 ? -20.551 -12.663 -16.915 1.00 73.00 922 MET A C 1
ATOM 7007 O O . MET A 1 922 ? -19.556 -13.048 -16.310 1.00 73.00 922 MET A O 1
ATOM 7011 N N . GLU A 1 923 ? -21.338 -13.482 -17.617 1.00 82.38 923 GLU A N 1
ATOM 7012 C CA . GLU A 1 923 ? -21.196 -14.951 -17.619 1.00 82.38 923 GLU A CA 1
ATOM 7013 C C . GLU A 1 923 ? -19.776 -15.419 -17.980 1.00 82.38 923 GLU A C 1
ATOM 7015 O O . GLU A 1 923 ? -19.245 -16.336 -17.363 1.00 82.38 923 GLU A O 1
ATOM 7020 N N . LEU A 1 924 ? -19.101 -14.726 -18.909 1.00 78.94 924 LEU A N 1
ATOM 7021 C CA . LEU A 1 924 ? -17.718 -15.034 -19.304 1.00 78.94 924 LEU A CA 1
ATOM 7022 C C . LEU A 1 924 ? -16.716 -14.901 -18.142 1.00 78.94 924 LEU A C 1
ATOM 7024 O O . LEU A 1 924 ? -15.699 -15.589 -18.110 1.00 78.94 924 LEU A O 1
ATOM 7028 N N . LEU A 1 925 ? -16.995 -14.008 -17.193 1.00 79.44 925 LEU A N 1
ATOM 7029 C CA . LEU A 1 925 ? -16.159 -13.761 -16.020 1.00 79.44 925 LEU A CA 1
ATOM 7030 C C . LEU A 1 925 ? -16.694 -14.457 -14.766 1.00 79.44 925 LEU A C 1
ATOM 7032 O O . LEU A 1 925 ? -16.005 -14.449 -13.748 1.00 79.44 925 LEU A O 1
ATOM 7036 N N . ALA A 1 926 ? -17.878 -15.074 -14.818 1.00 78.94 926 ALA A N 1
ATOM 7037 C CA . ALA A 1 926 ? -18.510 -15.683 -13.655 1.00 78.94 926 ALA A CA 1
ATOM 7038 C C . ALA A 1 926 ? -17.611 -16.725 -12.957 1.00 78.94 926 ALA A C 1
ATOM 7040 O O . ALA A 1 926 ? -17.489 -16.627 -11.738 1.00 78.94 926 ALA A O 1
ATOM 7041 N N . PRO A 1 927 ? -16.879 -17.625 -13.655 1.00 80.31 927 PRO A N 1
ATOM 7042 C CA . PRO A 1 927 ? -15.938 -18.537 -12.995 1.00 80.31 927 PRO A CA 1
ATOM 7043 C C . PRO A 1 927 ? -14.779 -17.820 -12.281 1.00 80.31 927 PRO A C 1
ATOM 7045 O O . PRO A 1 927 ? -14.414 -18.186 -11.166 1.00 80.31 927 PRO A O 1
ATOM 7048 N N . LEU A 1 928 ? -14.226 -16.763 -12.890 1.00 72.88 928 LEU A N 1
ATOM 7049 C CA . LEU A 1 928 ? -13.128 -15.964 -12.323 1.00 72.88 928 LEU A CA 1
ATOM 7050 C C . LEU A 1 928 ? -13.586 -15.119 -11.119 1.00 72.88 928 LEU A C 1
ATOM 7052 O O . LEU A 1 928 ? -12.814 -14.834 -10.201 1.00 72.88 928 LEU A O 1
ATOM 7056 N N . ILE A 1 929 ? -14.846 -14.684 -11.132 1.00 73.88 929 ILE A N 1
ATOM 7057 C CA . ILE A 1 929 ? -15.479 -13.976 -10.017 1.00 73.88 929 ILE A CA 1
ATOM 7058 C C . ILE A 1 929 ? -15.799 -14.976 -8.896 1.00 73.88 929 ILE A C 1
ATOM 7060 O O . ILE A 1 929 ? -15.480 -14.713 -7.737 1.00 73.88 929 ILE A O 1
ATOM 7064 N N . ALA A 1 930 ? -16.334 -16.153 -9.234 1.00 69.62 930 ALA A N 1
ATOM 7065 C CA . ALA A 1 930 ? -16.668 -17.217 -8.288 1.00 69.62 930 ALA A CA 1
ATOM 7066 C C . ALA A 1 930 ? -15.433 -17.774 -7.564 1.00 69.62 930 ALA A C 1
ATOM 7068 O O . ALA A 1 930 ? -15.502 -18.038 -6.366 1.00 69.62 930 ALA A O 1
ATOM 7069 N N . SER A 1 931 ? -14.269 -17.853 -8.221 1.00 69.56 931 SER A N 1
ATOM 7070 C CA . SER A 1 931 ? -13.019 -18.265 -7.563 1.00 69.56 931 SER A CA 1
ATOM 7071 C C . SER A 1 931 ? -12.563 -17.306 -6.449 1.00 69.56 931 SER A C 1
ATOM 7073 O O . SER A 1 931 ? -11.674 -17.646 -5.672 1.00 69.56 931 SER A O 1
ATOM 7075 N N . LYS A 1 932 ? -13.155 -16.105 -6.349 1.00 63.94 932 LYS A N 1
ATOM 7076 C CA . LYS A 1 932 ? -12.915 -15.134 -5.267 1.00 63.94 932 LYS A CA 1
ATOM 7077 C C . LYS A 1 932 ? -13.987 -15.166 -4.166 1.00 63.94 932 LYS A C 1
ATOM 7079 O O . LYS A 1 932 ? -13.810 -14.496 -3.151 1.00 63.94 932 LYS A O 1
ATOM 7084 N N . ALA A 1 933 ? -15.062 -15.941 -4.324 1.00 58.91 933 ALA A N 1
ATOM 7085 C CA . ALA A 1 933 ? -16.192 -15.985 -3.391 1.00 58.91 933 ALA A CA 1
ATOM 7086 C C . ALA A 1 933 ? -15.836 -16.412 -1.947 1.00 58.91 933 ALA A C 1
ATOM 7088 O O . ALA A 1 933 ? -16.365 -15.791 -1.025 1.00 58.91 933 ALA A O 1
ATOM 7089 N N . PRO A 1 934 ? -14.908 -17.363 -1.691 1.00 60.91 934 PRO A N 1
ATOM 7090 C CA . PRO A 1 934 ? -14.522 -17.714 -0.319 1.00 60.91 934 PRO A CA 1
ATOM 7091 C C . PRO A 1 934 ? -13.958 -16.525 0.476 1.00 60.91 934 PRO A C 1
ATOM 7093 O O . PRO A 1 934 ? -14.228 -16.391 1.664 1.00 60.91 934 PRO A O 1
ATOM 7096 N N . LYS A 1 935 ? -13.245 -15.604 -0.191 1.00 63.84 935 LYS A N 1
ATOM 7097 C CA . LYS A 1 935 ? -12.754 -14.364 0.434 1.00 63.84 935 LYS A CA 1
ATOM 7098 C C . LYS A 1 935 ? -13.873 -13.362 0.717 1.00 63.84 935 LYS A C 1
ATOM 7100 O O . LYS A 1 935 ? -13.764 -12.580 1.652 1.00 63.84 935 LYS A O 1
ATOM 7105 N N . ALA A 1 936 ? -14.953 -13.383 -0.066 1.00 61.31 936 ALA A N 1
ATOM 7106 C CA . ALA A 1 936 ? -16.116 -12.533 0.176 1.00 61.31 936 ALA A CA 1
ATOM 7107 C C . ALA A 1 936 ? -16.907 -12.978 1.421 1.00 61.31 936 ALA A C 1
ATOM 7109 O O . ALA A 1 936 ? -17.438 -12.126 2.131 1.00 61.31 936 ALA A O 1
ATOM 7110 N N . ALA A 1 937 ? -16.934 -14.281 1.729 1.00 61.72 937 ALA A N 1
ATOM 7111 C CA . ALA A 1 937 ? -17.573 -14.808 2.940 1.00 61.72 937 ALA A CA 1
ATOM 7112 C C . ALA A 1 937 ? -16.869 -14.357 4.237 1.00 61.72 937 ALA A C 1
ATOM 7114 O O . ALA A 1 937 ? -17.525 -14.172 5.255 1.00 61.72 937 ALA A O 1
ATOM 7115 N N . LEU A 1 938 ? -15.554 -14.119 4.179 1.00 71.38 938 LEU A N 1
ATOM 7116 C CA . LEU A 1 938 ? -14.746 -13.558 5.272 1.00 71.38 938 LEU A CA 1
ATOM 7117 C C . LEU A 1 938 ? -14.580 -12.031 5.170 1.00 71.38 938 LEU A C 1
ATOM 7119 O O . LEU A 1 938 ? -13.704 -11.450 5.809 1.00 71.38 938 LEU A O 1
ATOM 7123 N N . SER A 1 939 ? -15.390 -11.364 4.343 1.00 73.25 939 SER A N 1
ATOM 7124 C CA . SER A 1 939 ? -15.350 -9.906 4.246 1.00 73.25 939 SER A CA 1
ATOM 7125 C C . SER A 1 939 ? -15.883 -9.253 5.521 1.00 73.25 939 SER A C 1
ATOM 7127 O O . SER A 1 939 ? -16.781 -9.782 6.179 1.00 73.25 939 SER A O 1
ATOM 7129 N N . ALA A 1 940 ? -15.381 -8.052 5.824 1.00 75.12 940 ALA A N 1
ATOM 7130 C CA . ALA A 1 940 ? -15.846 -7.250 6.955 1.00 75.12 940 ALA A CA 1
ATOM 7131 C C . ALA A 1 940 ? -17.370 -7.048 6.945 1.00 75.12 940 ALA A C 1
ATOM 7133 O O . ALA A 1 940 ? -18.007 -7.099 7.991 1.00 75.12 940 ALA A O 1
ATOM 7134 N N . THR A 1 941 ? -17.968 -6.881 5.761 1.00 76.06 941 THR A N 1
ATOM 7135 C CA . THR A 1 941 ? -19.418 -6.732 5.601 1.00 76.06 941 THR A CA 1
ATOM 7136 C C . THR A 1 941 ? -20.170 -8.010 5.968 1.00 76.06 941 THR A C 1
ATOM 7138 O O . THR A 1 941 ? -21.128 -7.947 6.733 1.00 76.06 941 THR A O 1
ATOM 7141 N N . ALA A 1 942 ? -19.736 -9.169 5.462 1.00 78.00 942 ALA A N 1
ATOM 7142 C CA . ALA A 1 942 ? -20.385 -10.447 5.753 1.00 78.00 942 ALA A CA 1
ATOM 7143 C C . ALA A 1 942 ? -20.272 -10.806 7.244 1.00 78.00 942 ALA A C 1
ATOM 7145 O O . ALA A 1 942 ? -21.272 -11.120 7.888 1.00 78.00 942 ALA A O 1
ATOM 7146 N N . LEU A 1 943 ? -19.074 -10.678 7.820 1.00 84.75 943 LEU A N 1
ATOM 7147 C CA . LEU A 1 943 ? -18.850 -10.903 9.251 1.00 84.75 943 LEU A CA 1
ATOM 7148 C C . LEU A 1 943 ? -19.589 -9.875 10.115 1.00 84.75 943 LEU A C 1
ATOM 7150 O O . LEU A 1 943 ? -20.092 -10.219 11.182 1.00 84.75 943 LEU A O 1
ATOM 7154 N N . GLY A 1 944 ? -19.720 -8.638 9.636 1.00 82.94 944 GLY A N 1
ATOM 7155 C CA . GLY A 1 944 ? -20.514 -7.598 10.278 1.00 82.94 944 GLY A CA 1
ATOM 7156 C C . GLY A 1 944 ? -22.003 -7.942 10.355 1.00 82.94 944 GLY A C 1
ATOM 7157 O O . GLY A 1 944 ? -22.625 -7.718 11.388 1.00 82.94 944 GLY A O 1
ATOM 7158 N N . GLN A 1 945 ? -22.570 -8.556 9.311 1.00 82.75 945 GLN A N 1
ATOM 7159 C CA . GLN A 1 945 ? -23.951 -9.055 9.334 1.00 82.75 945 GLN A CA 1
ATOM 7160 C C . GLN A 1 945 ? -24.127 -10.227 10.306 1.00 82.75 945 GLN A C 1
ATOM 7162 O O . GLN A 1 945 ? -25.130 -10.292 11.016 1.00 82.75 945 GLN A O 1
ATOM 7167 N N . VAL A 1 946 ? -23.144 -11.130 10.385 1.00 85.88 946 VAL A N 1
ATOM 7168 C CA . VAL A 1 946 ? -23.148 -12.215 11.381 1.00 85.88 946 VAL A CA 1
ATOM 7169 C C . VAL A 1 946 ? -23.097 -11.644 12.798 1.00 85.88 946 VAL A C 1
ATOM 7171 O O . VAL A 1 946 ? -23.851 -12.093 13.660 1.00 85.88 946 VAL A O 1
ATOM 7174 N N . ALA A 1 947 ? -22.252 -10.637 13.035 1.00 86.88 947 ALA A N 1
ATOM 7175 C CA . ALA A 1 947 ? -22.176 -9.936 14.311 1.00 86.88 947 ALA A CA 1
ATOM 7176 C C . ALA A 1 947 ? -23.507 -9.253 14.659 1.00 86.88 947 ALA A C 1
ATOM 7178 O O . ALA A 1 947 ? -24.007 -9.449 15.762 1.00 86.88 947 ALA A O 1
ATOM 7179 N N . LEU A 1 948 ? -24.124 -8.537 13.714 1.00 85.06 948 LEU A N 1
ATOM 7180 C CA . LEU A 1 948 ? -25.443 -7.926 13.900 1.00 85.06 948 LEU A CA 1
ATOM 7181 C C . LEU A 1 948 ? -26.487 -8.969 14.318 1.00 85.06 948 LEU A C 1
ATOM 7183 O O . LEU A 1 948 ? -27.166 -8.786 15.323 1.00 85.06 948 LEU A O 1
ATOM 7187 N N . TYR A 1 949 ? -26.559 -10.098 13.608 1.00 85.44 949 TYR A N 1
ATOM 7188 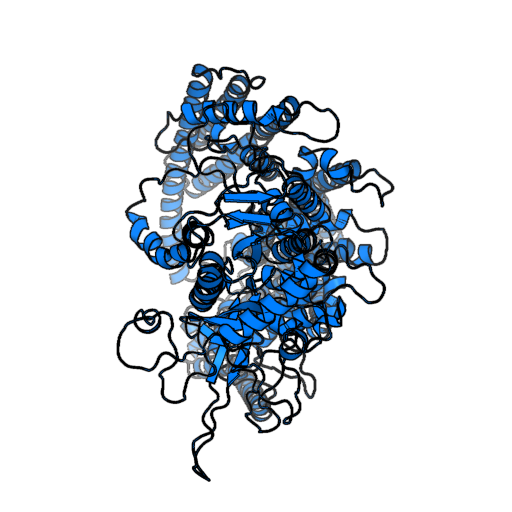C CA . TYR A 1 949 ? -27.495 -11.174 13.929 1.00 85.44 949 TYR A CA 1
ATOM 7189 C C . TYR A 1 949 ? -27.232 -11.776 15.321 1.00 85.44 949 TYR A C 1
ATOM 7191 O O . TYR A 1 949 ? -28.149 -11.874 16.133 1.00 85.44 949 TYR A O 1
ATOM 7199 N N . A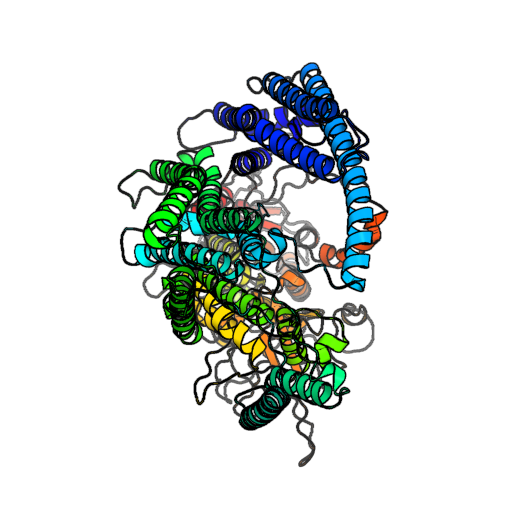RG A 1 950 ? -25.978 -12.127 15.637 1.00 86.69 950 ARG A N 1
ATOM 7200 C CA . ARG A 1 950 ? -25.590 -12.757 16.917 1.00 86.69 950 ARG A CA 1
ATOM 7201 C C . ARG A 1 950 ? -25.753 -11.836 18.127 1.00 86.69 950 ARG A C 1
ATOM 7203 O O . ARG A 1 950 ? -26.037 -12.316 19.218 1.00 86.69 950 ARG A O 1
ATOM 7210 N N . PHE A 1 951 ? -25.575 -10.532 17.940 1.00 87.75 951 PHE A N 1
ATOM 7211 C CA . PHE A 1 951 ? -25.682 -9.521 18.994 1.00 87.75 951 PHE A CA 1
ATOM 7212 C C . PHE A 1 951 ? -27.032 -8.781 18.957 1.00 87.75 951 PHE A C 1
ATOM 7214 O O . PHE A 1 951 ? -27.178 -7.722 19.568 1.00 87.75 951 PHE A O 1
ATOM 7221 N N . SER A 1 952 ? -28.039 -9.356 18.297 1.00 83.44 952 SER A N 1
ATOM 7222 C CA . SER A 1 952 ? -29.428 -8.888 18.317 1.00 83.44 952 SER A CA 1
ATOM 7223 C C . SER A 1 952 ? -30.321 -9.817 19.155 1.00 83.44 952 SER A C 1
ATOM 7225 O O . SER A 1 952 ? -30.011 -10.991 19.347 1.00 83.44 952 SER A O 1
ATOM 7227 N N . GLY A 1 953 ? -31.433 -9.295 19.682 1.00 82.81 953 GLY A N 1
ATOM 7228 C CA . GLY A 1 953 ? -32.448 -10.092 20.385 1.00 82.81 953 GLY A CA 1
ATOM 7229 C C . GLY A 1 953 ? -32.207 -10.299 21.888 1.00 82.81 953 GLY A C 1
ATOM 7230 O O . GLY A 1 953 ? -31.618 -9.452 22.568 1.00 82.81 953 GLY A O 1
ATOM 7231 N N . ALA A 1 954 ? -32.720 -11.413 22.427 1.00 85.19 954 ALA A N 1
ATOM 7232 C CA . ALA A 1 954 ? -32.622 -11.761 23.850 1.00 85.19 954 ALA A CA 1
ATOM 7233 C C . ALA A 1 954 ? -31.164 -11.801 24.339 1.00 85.19 954 ALA A C 1
ATOM 7235 O O . ALA A 1 954 ? -30.227 -11.992 23.558 1.00 85.19 954 ALA A O 1
ATOM 7236 N N . LEU A 1 955 ? -30.959 -11.569 25.638 1.00 87.56 955 LEU A N 1
ATOM 7237 C CA . LEU A 1 955 ? -29.646 -11.793 26.234 1.00 87.56 955 LEU A CA 1
ATOM 7238 C C . LEU A 1 955 ? -29.394 -13.301 26.313 1.00 87.56 955 LEU A C 1
ATOM 7240 O O . LEU A 1 955 ? -30.340 -14.072 26.497 1.00 87.56 955 LEU A O 1
ATOM 7244 N N . PRO A 1 956 ? -28.131 -13.745 26.225 1.00 89.94 956 PRO A N 1
ATOM 7245 C CA . PRO A 1 956 ? -27.804 -15.139 26.479 1.00 89.94 956 PRO A CA 1
ATOM 7246 C C . PRO A 1 956 ? -28.380 -15.567 27.832 1.00 89.94 956 PRO A C 1
ATOM 7248 O O . PRO A 1 956 ? -28.171 -14.884 28.835 1.00 89.94 956 PRO A O 1
ATOM 7251 N N . GLY A 1 957 ? -29.128 -16.672 27.854 1.00 85.94 957 GLY A N 1
ATOM 7252 C CA . GLY A 1 957 ? -29.769 -17.198 29.063 1.00 85.94 957 GLY A CA 1
ATOM 7253 C C . GLY A 1 957 ? -31.125 -16.581 29.438 1.00 85.94 957 GLY A C 1
ATOM 7254 O O . GLY A 1 957 ? -31.715 -17.046 30.413 1.00 85.94 957 GLY A O 1
ATOM 7255 N N . THR A 1 958 ? -31.645 -15.600 28.685 1.00 84.94 958 THR A N 1
ATOM 7256 C CA . THR A 1 958 ? -32.972 -14.984 28.908 1.00 84.94 958 THR A CA 1
ATOM 7257 C C . THR A 1 958 ? -33.949 -15.296 27.770 1.00 84.94 958 THR A C 1
ATOM 7259 O O . THR A 1 958 ? -33.544 -15.728 26.692 1.00 84.94 958 THR A O 1
ATOM 7262 N N . THR A 1 959 ? -35.254 -15.107 28.003 1.00 78.19 959 THR A N 1
ATOM 7263 C CA . THR A 1 959 ? -36.298 -15.459 27.014 1.00 78.19 959 THR A CA 1
ATOM 7264 C C . THR A 1 959 ? -36.838 -14.263 26.233 1.00 78.19 959 THR A C 1
ATOM 7266 O O . THR A 1 959 ? -37.223 -14.406 25.074 1.00 78.19 959 THR A O 1
ATOM 7269 N N . VAL A 1 960 ? -36.828 -13.073 26.838 1.00 69.56 960 VAL A N 1
ATOM 7270 C CA . VAL A 1 960 ? -37.346 -11.836 26.238 1.00 69.56 960 VAL A CA 1
ATOM 7271 C C . VAL A 1 960 ? -36.187 -10.886 25.891 1.00 69.56 960 VAL A C 1
ATOM 7273 O O . VAL A 1 960 ? -35.215 -10.819 26.655 1.00 69.56 960 VAL A O 1
ATOM 7276 N N . PRO A 1 961 ? -36.258 -10.141 24.764 1.00 73.38 961 PRO A N 1
ATOM 7277 C CA . PRO A 1 961 ? -35.346 -9.033 24.483 1.00 73.38 961 PRO A CA 1
ATOM 7278 C C . PRO A 1 961 ? -35.320 -8.030 25.648 1.00 73.38 961 PRO A C 1
ATOM 7280 O O . PRO A 1 961 ? -36.389 -7.619 26.110 1.00 73.38 961 PRO A O 1
ATOM 7283 N N . PRO A 1 962 ? -34.137 -7.649 26.159 1.00 75.62 962 PRO A N 1
ATOM 7284 C CA . PRO A 1 962 ? -34.046 -6.775 27.323 1.00 75.62 962 PRO A CA 1
ATOM 7285 C C . PRO A 1 962 ? -34.504 -5.362 26.965 1.00 75.62 962 PRO A C 1
ATOM 7287 O O . PRO A 1 962 ? -33.985 -4.777 26.029 1.00 75.62 962 PRO A O 1
ATOM 7290 N N . LYS A 1 963 ? -35.382 -4.720 27.736 1.00 81.38 963 LYS A N 1
ATOM 7291 C CA . LYS A 1 963 ? -35.530 -3.260 27.579 1.00 81.38 963 LYS A CA 1
ATOM 7292 C C . LYS A 1 963 ? -34.296 -2.573 28.159 1.00 81.38 963 LYS A C 1
ATOM 7294 O O . LYS A 1 963 ? -34.075 -2.678 29.365 1.00 81.38 963 LYS A O 1
ATOM 7299 N N . ILE A 1 964 ? -33.493 -1.938 27.304 1.00 83.25 964 ILE A N 1
ATOM 7300 C CA . ILE A 1 964 ? -32.231 -1.292 27.679 1.00 83.25 964 ILE A CA 1
ATOM 7301 C C . ILE A 1 964 ? -32.500 0.196 27.870 1.00 83.25 964 ILE A C 1
ATOM 7303 O O . ILE A 1 964 ? -32.887 0.870 26.917 1.00 83.25 964 ILE A O 1
ATOM 7307 N N . HIS A 1 965 ? -32.252 0.709 29.074 1.00 84.38 965 HIS A N 1
ATOM 7308 C CA . HIS A 1 965 ? -32.285 2.145 29.333 1.00 84.38 965 HIS A CA 1
ATOM 7309 C C . HIS A 1 965 ? -30.952 2.636 29.878 1.00 84.38 965 HIS A C 1
ATOM 7311 O O . HIS A 1 965 ? -30.284 1.936 30.639 1.00 84.38 965 HIS A O 1
ATOM 7317 N N . VAL A 1 966 ? -30.605 3.869 29.525 1.00 82.12 966 VAL A N 1
ATOM 7318 C CA . VAL A 1 966 ? -29.505 4.629 30.117 1.00 82.12 966 VAL A CA 1
ATOM 7319 C C . VAL A 1 966 ? -30.122 5.830 30.823 1.00 82.12 966 VAL A C 1
ATOM 7321 O O . VAL A 1 966 ? -30.531 6.803 30.185 1.00 82.12 966 VAL A O 1
ATOM 7324 N N . GLY A 1 967 ? -30.259 5.744 32.148 1.00 82.25 967 GLY A N 1
ATOM 7325 C CA . GLY A 1 967 ? -31.074 6.700 32.901 1.00 82.25 967 GLY A CA 1
ATOM 7326 C C . GLY A 1 967 ? -32.527 6.708 32.405 1.00 82.25 967 GLY A C 1
ATOM 7327 O O . GLY A 1 967 ? -33.197 5.681 32.451 1.00 82.25 967 GLY A O 1
ATOM 7328 N N . ALA A 1 968 ? -33.006 7.856 31.914 1.00 76.88 968 ALA A N 1
ATOM 7329 C CA . ALA A 1 968 ? -34.369 8.026 31.390 1.00 76.88 968 ALA A CA 1
ATOM 7330 C C . ALA A 1 968 ? -34.518 7.726 29.882 1.00 76.88 968 ALA A C 1
ATOM 7332 O O . ALA A 1 968 ? -35.610 7.868 29.334 1.00 76.88 968 ALA A O 1
ATOM 7333 N N . LEU A 1 969 ? -33.429 7.365 29.195 1.00 80.56 969 LEU A N 1
ATOM 7334 C CA . LEU A 1 969 ? -33.420 7.172 27.745 1.00 80.56 969 LEU A CA 1
ATOM 7335 C C . LEU A 1 969 ? -33.526 5.683 27.395 1.00 80.56 969 LEU A C 1
ATOM 7337 O O . LEU A 1 969 ? -32.712 4.894 27.869 1.00 80.56 969 LEU A O 1
ATOM 7341 N N . GLU A 1 970 ? -34.469 5.303 26.536 1.00 82.94 970 GLU A N 1
ATOM 7342 C CA . GLU A 1 970 ? -34.588 3.953 25.972 1.00 82.94 970 GLU A CA 1
ATOM 7343 C C . GLU A 1 970 ? -33.663 3.806 24.757 1.00 82.94 970 GLU A C 1
ATOM 7345 O O . GLU A 1 970 ? -33.696 4.614 23.826 1.00 82.94 970 GLU A O 1
ATOM 7350 N N . CYS A 1 971 ? -32.809 2.784 24.771 1.00 80.31 971 CYS A N 1
ATOM 7351 C CA . CYS A 1 971 ? -31.808 2.537 23.737 1.00 80.31 971 CYS A CA 1
ATOM 7352 C C . CYS A 1 971 ? -32.248 1.441 22.749 1.00 80.31 971 CYS A C 1
ATOM 7354 O O . CYS A 1 971 ? -32.994 0.529 23.122 1.00 80.31 971 CYS A O 1
ATOM 7356 N N . PRO A 1 972 ? -31.735 1.460 21.503 1.00 74.88 972 PRO A N 1
ATOM 7357 C CA . PRO A 1 972 ? -31.940 0.375 20.548 1.00 74.88 972 PRO A CA 1
ATOM 7358 C C . PRO A 1 972 ? -31.499 -0.995 21.085 1.00 74.88 972 PRO A C 1
ATOM 7360 O O . PRO A 1 972 ? -30.519 -1.120 21.815 1.00 74.88 972 PRO A O 1
ATOM 7363 N N . GLN A 1 973 ? -32.200 -2.045 20.651 1.00 76.25 973 GLN A N 1
ATOM 7364 C CA . GLN A 1 973 ? -31.926 -3.443 21.020 1.00 76.25 973 GLN A CA 1
ATOM 7365 C C . GLN A 1 973 ? -30.694 -4.039 20.321 1.00 76.25 973 GLN A C 1
ATOM 7367 O O . GLN A 1 973 ? -30.215 -5.109 20.698 1.00 76.25 973 GLN A O 1
ATOM 7372 N N . VAL A 1 974 ? -30.206 -3.373 19.274 1.00 74.81 974 VAL A N 1
ATOM 7373 C CA . VAL A 1 974 ? -29.030 -3.788 18.507 1.00 74.81 974 VAL A CA 1
ATOM 7374 C C . VAL A 1 974 ? -27.769 -3.485 19.311 1.00 74.81 974 VAL A C 1
ATOM 7376 O O . VAL A 1 974 ? -27.543 -2.343 19.704 1.00 74.81 974 VAL A O 1
ATOM 7379 N N . ARG A 1 975 ? -26.928 -4.503 19.525 1.00 87.81 975 ARG A N 1
ATOM 7380 C CA . ARG A 1 975 ? -25.695 -4.403 20.329 1.00 87.81 975 ARG A CA 1
ATOM 7381 C C . ARG A 1 975 ? -24.411 -4.472 19.493 1.00 87.81 975 ARG A C 1
ATOM 7383 O O . ARG A 1 975 ? -23.334 -4.728 20.029 1.00 87.81 975 ARG A O 1
ATOM 7390 N N . SER A 1 976 ? -24.524 -4.259 18.182 1.00 87.62 976 SER A N 1
ATOM 7391 C CA . SER A 1 976 ? -23.402 -4.164 17.244 1.00 87.62 976 SER A CA 1
ATOM 7392 C C . SER A 1 976 ? -23.245 -2.737 16.723 1.00 87.62 976 SER A C 1
ATOM 7394 O O . SER A 1 976 ? -24.187 -2.188 16.148 1.00 87.62 976 SER A O 1
ATOM 7396 N N . PHE A 1 977 ? -22.053 -2.167 16.871 1.00 87.94 977 PHE A N 1
ATOM 7397 C CA . PHE A 1 977 ? -21.753 -0.774 16.545 1.00 87.94 977 PHE A CA 1
ATOM 7398 C C . PHE A 1 977 ? -20.627 -0.705 15.515 1.00 87.94 977 PHE A C 1
ATOM 7400 O O . PHE A 1 977 ? -19.574 -1.313 15.703 1.00 87.94 977 PHE A O 1
ATOM 7407 N N . PHE A 1 978 ? -20.826 0.060 14.443 1.00 86.44 978 PHE A N 1
ATOM 7408 C CA . PHE A 1 978 ? -19.806 0.307 13.424 1.00 86.44 978 PHE A CA 1
ATOM 7409 C C . PHE A 1 978 ? -19.336 1.756 13.531 1.00 86.44 978 PHE A C 1
ATOM 7411 O O . PHE A 1 978 ? -20.119 2.685 13.347 1.00 86.44 978 PHE A O 1
ATOM 7418 N N . VAL A 1 979 ? -18.057 1.943 13.845 1.00 89.88 979 VAL A N 1
ATOM 7419 C CA . VAL A 1 979 ? -17.420 3.250 14.021 1.00 89.88 979 VAL A CA 1
ATOM 7420 C C . VAL A 1 979 ? -16.512 3.483 12.826 1.00 89.88 979 VAL A C 1
ATOM 7422 O O . VAL A 1 979 ? -15.375 3.013 12.816 1.00 89.88 979 VAL A O 1
ATOM 7425 N N . ALA A 1 980 ? -17.033 4.170 11.809 1.00 89.19 980 ALA A N 1
ATOM 7426 C CA . ALA A 1 980 ? -16.342 4.342 10.539 1.00 89.19 980 ALA A CA 1
ATOM 7427 C C . ALA A 1 980 ? -16.420 5.770 9.998 1.00 89.19 980 ALA A C 1
ATOM 7429 O O . ALA A 1 980 ? -17.454 6.421 10.166 1.00 89.19 980 ALA A O 1
ATOM 7430 N N . PRO A 1 981 ? -15.364 6.257 9.317 1.00 88.44 981 PRO A N 1
ATOM 7431 C CA . PRO A 1 981 ? -15.442 7.522 8.607 1.00 88.44 981 PRO A CA 1
ATOM 7432 C C . PRO A 1 981 ? -16.486 7.428 7.484 1.00 88.44 981 PRO A C 1
ATOM 7434 O O . PRO A 1 981 ? -16.682 6.376 6.874 1.00 88.44 981 PRO A O 1
ATOM 7437 N N . SER A 1 982 ? -17.151 8.540 7.192 1.00 82.06 982 SER A N 1
ATOM 7438 C CA . SER A 1 982 ? -18.127 8.661 6.108 1.00 82.06 982 SER A CA 1
ATOM 7439 C C . SER A 1 982 ? -17.456 9.124 4.815 1.00 82.06 982 SER A C 1
ATOM 7441 O O . SER A 1 982 ? -16.545 9.955 4.820 1.00 82.06 982 SER A O 1
ATOM 7443 N N . ASP A 1 983 ? -17.905 8.586 3.682 1.00 79.00 983 ASP A N 1
ATOM 7444 C CA . ASP A 1 983 ? -17.485 9.047 2.361 1.00 79.00 983 ASP A CA 1
ATOM 7445 C C . ASP A 1 983 ? -18.159 10.391 2.057 1.00 79.00 983 ASP A C 1
ATOM 7447 O O . ASP A 1 983 ? -19.354 10.460 1.762 1.00 79.00 983 ASP A O 1
ATOM 7451 N N . ARG A 1 984 ? -17.382 11.468 2.194 1.00 79.06 984 ARG A N 1
ATOM 7452 C CA . ARG A 1 984 ? -17.812 12.855 1.997 1.00 79.06 984 ARG A CA 1
ATOM 7453 C C . ARG A 1 984 ? -16.744 13.648 1.244 1.00 79.06 984 ARG A C 1
ATOM 7455 O O . ARG A 1 984 ? -15.571 13.259 1.257 1.00 79.06 984 ARG A O 1
ATOM 7462 N N . PRO A 1 985 ? -17.092 14.781 0.609 1.00 79.25 985 PRO A N 1
ATOM 7463 C CA . PRO A 1 985 ? -16.099 15.635 -0.034 1.00 79.25 985 PRO A CA 1
ATOM 7464 C C . PRO A 1 985 ? -15.063 16.135 0.987 1.00 79.25 985 PRO A C 1
ATOM 7466 O O . PRO A 1 985 ? -15.351 16.982 1.828 1.00 79.25 985 PRO A O 1
ATOM 7469 N N . GLY A 1 986 ? -13.853 15.578 0.922 1.00 79.12 986 GLY A N 1
ATOM 7470 C CA . GLY A 1 986 ? -12.814 15.768 1.933 1.00 79.12 986 GLY A CA 1
ATOM 7471 C C . GLY A 1 986 ? -11.470 15.149 1.537 1.00 79.12 986 GLY A C 1
ATOM 7472 O O . GLY A 1 986 ? -11.308 14.573 0.450 1.00 79.12 986 GLY A O 1
ATOM 7473 N N . ILE A 1 987 ? -10.478 15.275 2.420 1.00 82.94 987 ILE A N 1
ATOM 7474 C CA . ILE A 1 987 ? -9.154 14.666 2.240 1.00 82.94 987 ILE A CA 1
ATOM 7475 C C . ILE A 1 987 ? -9.188 13.250 2.805 1.00 82.94 987 ILE A C 1
ATOM 7477 O O . ILE A 1 987 ? -8.879 13.022 3.969 1.00 82.94 987 ILE A O 1
ATOM 7481 N N . ALA A 1 988 ? -9.551 12.293 1.952 1.00 81.38 988 ALA A N 1
ATOM 7482 C CA . ALA A 1 988 ? -9.544 10.892 2.336 1.00 81.38 988 ALA A CA 1
ATOM 7483 C C . ALA A 1 988 ? -8.111 10.432 2.648 1.00 81.38 988 ALA A C 1
ATOM 7485 O O . ALA A 1 988 ? -7.224 10.475 1.788 1.00 81.38 988 ALA A O 1
ATOM 7486 N N . ALA A 1 989 ? -7.903 9.964 3.875 1.00 87.31 989 ALA A N 1
ATOM 7487 C CA . ALA A 1 989 ? -6.634 9.413 4.321 1.00 87.31 989 ALA A CA 1
ATOM 7488 C C . ALA A 1 989 ? -6.251 8.166 3.489 1.00 87.31 989 ALA A C 1
ATOM 7490 O O . ALA A 1 989 ? -7.080 7.253 3.326 1.00 87.31 989 ALA A O 1
ATOM 7491 N N . PRO A 1 990 ? -5.012 8.090 2.967 1.00 87.25 990 PRO A N 1
ATOM 7492 C CA . PRO A 1 990 ? -4.579 6.985 2.120 1.00 87.25 990 PRO A CA 1
ATOM 7493 C C . PRO A 1 990 ? -4.393 5.685 2.912 1.00 87.25 990 PRO A C 1
ATOM 7495 O O . PRO A 1 990 ? -4.181 5.686 4.124 1.00 87.25 990 PRO A O 1
ATOM 7498 N N . LEU A 1 991 ? -4.404 4.561 2.192 1.00 79.50 991 LEU A N 1
ATOM 7499 C CA . LEU A 1 991 ? -3.870 3.302 2.708 1.00 79.50 991 LEU A CA 1
ATOM 7500 C C . LEU A 1 991 ? -2.345 3.354 2.569 1.00 79.50 991 LEU A C 1
ATOM 7502 O O . LEU A 1 991 ? -1.836 3.483 1.459 1.00 79.50 991 LEU A O 1
ATOM 7506 N N . GLY A 1 992 ? -1.610 3.293 3.675 1.00 83.69 992 GLY A N 1
ATOM 7507 C CA . GLY A 1 992 ? -0.154 3.438 3.656 1.00 83.69 992 GLY A CA 1
ATOM 7508 C C . GLY A 1 992 ? 0.448 3.523 5.052 1.00 83.69 992 GLY A C 1
ATOM 7509 O O . GLY A 1 992 ? -0.175 3.107 6.023 1.00 83.69 992 GLY A O 1
ATOM 7510 N N . TRP A 1 993 ? 1.657 4.076 5.148 1.00 87.69 993 TRP A N 1
ATOM 7511 C CA . TRP A 1 993 ? 2.398 4.260 6.406 1.00 87.69 993 TRP A CA 1
ATOM 7512 C C . TRP A 1 993 ? 2.770 5.723 6.689 1.00 87.69 993 TRP A C 1
ATOM 7514 O O . TRP A 1 993 ? 3.620 5.983 7.529 1.00 87.69 993 TRP A O 1
ATOM 7524 N N . VAL A 1 994 ? 2.151 6.672 5.978 1.00 89.00 994 VAL A N 1
ATOM 7525 C CA . VAL A 1 994 ? 2.345 8.118 6.172 1.00 89.00 994 VAL A CA 1
ATOM 7526 C C . VAL A 1 994 ? 0.985 8.807 6.158 1.00 89.00 994 VAL A C 1
ATOM 7528 O O . VAL A 1 994 ? 0.158 8.449 5.320 1.00 89.00 994 VAL A O 1
ATOM 7531 N N . LEU A 1 995 ? 0.764 9.771 7.060 1.00 89.44 995 LEU A N 1
ATOM 7532 C CA . LEU A 1 995 ? -0.414 10.650 7.047 1.00 89.44 995 LEU A CA 1
ATOM 7533 C C . LEU A 1 995 ? 0.002 12.116 7.126 1.00 89.44 995 LEU A C 1
ATOM 7535 O O . LEU A 1 995 ? 0.761 12.510 8.012 1.00 89.44 995 LEU A O 1
ATOM 7539 N N . SER A 1 996 ? -0.555 12.938 6.242 1.00 87.00 996 SER A N 1
ATOM 7540 C CA . SER A 1 996 ? -0.438 14.392 6.330 1.00 87.00 996 SER A CA 1
ATOM 7541 C C . SER A 1 996 ? -1.295 14.958 7.468 1.00 87.00 996 SER A C 1
ATOM 7543 O O . SER A 1 996 ? -2.270 14.346 7.913 1.00 87.00 996 SER A O 1
ATOM 7545 N N . ALA A 1 997 ? -0.974 16.175 7.917 1.00 83.69 997 ALA A N 1
ATOM 7546 C CA . ALA A 1 997 ? -1.802 16.898 8.885 1.00 83.69 997 ALA A CA 1
ATOM 7547 C C . ALA A 1 997 ? -3.245 17.096 8.380 1.00 83.69 997 ALA A C 1
ATOM 7549 O O . ALA A 1 997 ? -4.183 17.007 9.163 1.00 83.69 997 ALA A O 1
ATOM 7550 N N . MET A 1 998 ? -3.434 17.293 7.068 1.00 83.88 998 MET A N 1
ATOM 7551 C CA . MET A 1 998 ? -4.767 17.442 6.470 1.00 83.88 998 MET A CA 1
ATOM 7552 C C . MET A 1 998 ? -5.598 16.159 6.595 1.00 83.88 998 MET A C 1
ATOM 7554 O O . MET A 1 998 ? -6.759 16.233 6.986 1.00 83.88 998 MET A O 1
ATOM 7558 N N . SER A 1 999 ? -5.001 14.994 6.317 1.00 87.62 999 SER A N 1
ATOM 7559 C CA . SER A 1 999 ? -5.659 13.689 6.478 1.00 87.62 999 SER A CA 1
ATOM 7560 C C . SER A 1 999 ? -6.021 13.404 7.938 1.00 87.62 999 SER A C 1
ATOM 7562 O O . SER A 1 999 ? -7.121 12.937 8.215 1.00 87.62 999 SER A O 1
ATOM 7564 N N . LYS A 1 1000 ? -5.116 13.707 8.884 1.00 89.50 1000 LYS A N 1
ATOM 7565 C CA . LYS A 1 1000 ? -5.375 13.537 10.327 1.00 89.50 1000 LYS A CA 1
ATOM 7566 C C . LYS A 1 1000 ? -6.527 14.423 10.805 1.00 89.50 1000 LYS A C 1
ATOM 7568 O O . LYS A 1 1000 ? -7.447 13.925 11.440 1.00 89.50 1000 LYS A O 1
ATOM 7573 N N . ASN A 1 1001 ? -6.516 15.701 10.425 1.00 85.62 1001 ASN A N 1
ATOM 7574 C CA . ASN A 1 1001 ? -7.557 16.652 10.811 1.00 85.62 1001 ASN A CA 1
ATOM 7575 C C . ASN A 1 1001 ? -8.947 16.257 10.285 1.00 85.62 1001 ASN A C 1
ATOM 7577 O O . ASN A 1 1001 ? -9.935 16.467 10.985 1.00 85.62 1001 ASN A O 1
ATOM 7581 N N . ASP A 1 1002 ? -9.043 15.701 9.069 1.00 85.88 1002 ASP A N 1
ATOM 7582 C CA . ASP A 1 1002 ? -10.327 15.207 8.558 1.00 85.88 1002 ASP A CA 1
ATOM 7583 C C . ASP A 1 1002 ? -10.822 13.991 9.353 1.00 85.88 1002 ASP A C 1
ATOM 7585 O O . ASP A 1 1002 ? -11.984 13.975 9.754 1.00 85.88 1002 ASP A O 1
ATOM 7589 N N . LEU A 1 1003 ? -9.945 13.026 9.665 1.00 90.38 1003 LEU A N 1
ATOM 7590 C CA . LEU A 1 1003 ? -10.294 11.889 10.528 1.00 90.38 1003 LEU A CA 1
ATOM 7591 C C . LEU A 1 1003 ? -10.754 12.351 11.918 1.00 90.38 1003 LEU A C 1
ATOM 7593 O O . LEU A 1 1003 ? -11.791 11.898 12.392 1.00 90.38 1003 LEU A O 1
ATOM 7597 N N . ASP A 1 1004 ? -10.038 13.285 12.546 1.00 89.56 1004 ASP A N 1
ATOM 7598 C CA . ASP A 1 1004 ? -10.407 13.826 13.860 1.00 89.56 1004 ASP A CA 1
ATOM 7599 C C . ASP A 1 1004 ? -11.777 14.513 13.826 1.00 89.56 1004 ASP A C 1
ATOM 7601 O O . ASP A 1 1004 ? -12.606 14.309 14.714 1.00 89.56 1004 ASP A O 1
ATOM 7605 N N . LYS A 1 1005 ? -12.044 15.305 12.779 1.00 86.31 1005 LYS A N 1
ATOM 7606 C CA . LYS A 1 1005 ? -13.340 15.964 12.593 1.00 86.31 1005 LYS A CA 1
ATOM 7607 C C . LYS A 1 1005 ? -14.464 14.936 12.446 1.00 86.31 1005 LYS A C 1
ATOM 7609 O O . LYS A 1 1005 ? -15.507 15.094 13.068 1.00 86.31 1005 LYS A O 1
ATOM 7614 N N . GLN A 1 1006 ? -14.251 13.889 11.651 1.00 87.88 1006 GLN A N 1
ATOM 7615 C CA . GLN A 1 1006 ? -15.242 12.828 11.461 1.00 87.88 1006 GLN A CA 1
ATOM 7616 C C . GLN A 1 1006 ? -15.487 12.021 12.737 1.00 87.88 1006 GLN A C 1
ATOM 7618 O O . GLN A 1 1006 ? -16.631 11.723 13.060 1.00 87.88 1006 GLN A O 1
ATOM 7623 N N . LEU A 1 1007 ? -14.436 11.695 13.491 1.00 90.94 1007 LEU A N 1
ATOM 7624 C CA . LEU A 1 1007 ? -14.595 10.999 14.764 1.00 90.94 1007 LEU A CA 1
ATOM 7625 C C . LEU A 1 1007 ? -15.368 11.861 15.767 1.00 90.94 1007 LEU A C 1
ATOM 7627 O O . LEU A 1 1007 ? -16.277 11.361 16.422 1.00 90.94 1007 LEU A O 1
ATOM 7631 N N . LYS A 1 1008 ? -15.064 13.162 15.838 1.00 90.00 1008 LYS A N 1
ATOM 7632 C CA . LYS A 1 1008 ? -15.803 14.107 16.679 1.00 90.00 1008 LYS A CA 1
ATOM 7633 C C . LYS A 1 1008 ? -17.291 14.150 16.315 1.00 90.00 1008 LYS A C 1
ATOM 7635 O O . LYS A 1 1008 ? -18.130 14.074 17.203 1.00 90.00 1008 LYS A O 1
ATOM 7640 N N . GLU A 1 1009 ? -17.615 14.194 15.024 1.00 86.56 1009 GLU A N 1
ATOM 7641 C CA . GLU A 1 1009 ? -19.003 14.129 14.549 1.00 86.56 1009 GLU A CA 1
ATOM 7642 C C . GLU A 1 1009 ? -19.701 12.819 14.961 1.00 86.56 1009 GLU A C 1
ATOM 7644 O O . GLU A 1 1009 ? -20.870 12.854 15.327 1.00 86.56 1009 GLU A O 1
ATOM 7649 N N . LEU A 1 1010 ? -19.003 11.675 14.965 1.00 87.75 1010 LEU A N 1
ATOM 7650 C CA . LEU A 1 1010 ? -19.558 10.393 15.431 1.00 87.75 1010 LEU A CA 1
ATOM 7651 C C . LEU A 1 1010 ? -19.793 10.349 16.949 1.00 87.75 1010 LEU A C 1
ATOM 7653 O O . LEU A 1 1010 ? -20.745 9.710 17.398 1.00 87.75 1010 LEU A O 1
ATOM 7657 N N . VAL A 1 1011 ? -18.927 11.001 17.729 1.00 88.19 1011 VAL A N 1
ATOM 7658 C CA . VAL A 1 1011 ? -19.068 11.135 19.190 1.00 88.19 1011 VAL A CA 1
ATOM 7659 C C . VAL A 1 1011 ? -20.257 12.037 19.534 1.00 88.19 1011 VAL A C 1
ATOM 7661 O O . VAL A 1 1011 ? -21.039 11.713 20.425 1.00 88.19 1011 VAL A O 1
ATOM 7664 N N . GLU A 1 1012 ? -20.418 13.141 18.802 1.00 85.12 1012 GLU A N 1
ATOM 7665 C CA . GLU A 1 1012 ? -21.472 14.144 19.013 1.00 85.12 1012 GLU A CA 1
ATOM 7666 C C . GLU A 1 1012 ? -22.805 13.786 18.323 1.00 85.12 1012 GLU A C 1
ATOM 7668 O O . GLU A 1 1012 ? -23.807 14.465 18.535 1.00 85.12 1012 GLU A O 1
ATOM 7673 N N . ALA A 1 1013 ? -22.851 12.721 17.512 1.00 76.75 1013 ALA A N 1
ATOM 7674 C CA . ALA A 1 1013 ? -24.026 12.357 16.723 1.00 76.75 1013 ALA A CA 1
ATOM 7675 C C . ALA A 1 1013 ? -25.267 12.075 17.592 1.00 76.75 1013 ALA A C 1
ATOM 7677 O O . ALA A 1 1013 ? -25.284 11.153 18.409 1.00 76.75 1013 ALA A O 1
ATOM 7678 N N . GLU A 1 1014 ? -26.352 12.811 17.345 1.00 59.19 1014 GLU A N 1
ATOM 7679 C CA . GLU A 1 1014 ? -27.644 12.619 18.025 1.00 59.19 1014 GLU A CA 1
ATOM 7680 C C . GLU A 1 1014 ? -28.550 11.579 17.330 1.00 59.19 1014 GLU A C 1
ATOM 7682 O O . GLU A 1 1014 ? -29.470 11.039 17.945 1.00 59.19 1014 GLU A O 1
ATOM 7687 N N . GLY A 1 1015 ? -28.286 11.248 16.059 1.00 48.66 1015 GLY A N 1
ATOM 7688 C CA . GLY A 1 1015 ? -29.058 10.262 15.292 1.00 48.66 1015 GLY A CA 1
ATOM 7689 C C . GLY A 1 1015 ? -28.905 8.837 15.842 1.00 48.66 1015 GLY A C 1
ATOM 7690 O O . GLY A 1 1015 ? -27.802 8.416 16.181 1.00 48.66 1015 GLY A O 1
ATOM 7691 N N . GLY A 1 1016 ? -30.010 8.090 15.962 1.00 51.62 1016 GLY A N 1
ATOM 7692 C CA . GLY A 1 1016 ? -30.016 6.717 16.500 1.00 51.62 1016 GLY A CA 1
ATOM 7693 C C . GLY A 1 1016 ? -29.716 6.603 18.003 1.00 51.62 1016 GLY A C 1
ATOM 7694 O O . GLY A 1 1016 ? -29.600 5.488 18.508 1.00 51.62 1016 GLY A O 1
ATOM 7695 N N . ALA A 1 1017 ? -29.588 7.735 18.704 1.00 57.56 1017 ALA A N 1
ATOM 7696 C CA . ALA A 1 1017 ? -29.353 7.787 20.138 1.00 57.56 1017 ALA A CA 1
ATOM 7697 C C . ALA A 1 1017 ? -30.533 7.223 20.937 1.00 57.56 1017 ALA A C 1
ATOM 7699 O O . ALA A 1 1017 ? -31.676 7.247 20.482 1.00 57.56 1017 ALA A O 1
ATOM 7700 N N . CYS A 1 1018 ? -30.251 6.778 22.165 1.00 63.72 1018 CYS A N 1
ATOM 7701 C CA . CYS A 1 1018 ? -31.290 6.455 23.135 1.00 63.72 1018 CYS A CA 1
ATOM 7702 C C . CYS A 1 1018 ? -32.263 7.640 23.267 1.00 63.72 1018 CYS A C 1
ATOM 7704 O O . CYS A 1 1018 ? -31.821 8.764 23.528 1.00 63.72 1018 CYS A O 1
ATOM 7706 N N . GLN A 1 1019 ? -33.555 7.399 23.044 1.00 65.88 1019 GLN A N 1
ATOM 7707 C CA . GLN A 1 1019 ? -34.598 8.428 23.012 1.00 65.88 1019 GLN A CA 1
ATOM 7708 C C . GLN A 1 1019 ? -35.330 8.497 24.354 1.00 65.88 1019 GLN A C 1
ATOM 7710 O O . GLN A 1 1019 ? -35.366 7.520 25.098 1.00 65.88 1019 GLN A O 1
ATOM 7715 N N . ALA A 1 1020 ? -35.916 9.649 24.682 1.00 56.97 1020 ALA A N 1
ATOM 7716 C CA . ALA A 1 1020 ? -36.795 9.746 25.844 1.00 56.97 1020 ALA A CA 1
ATOM 7717 C C . ALA A 1 1020 ? -38.042 8.877 25.614 1.00 56.97 1020 ALA A C 1
ATOM 7719 O O . ALA A 1 1020 ? -38.624 8.916 24.532 1.00 56.97 1020 ALA A O 1
ATOM 7720 N N . ALA A 1 1021 ? -38.465 8.117 26.628 1.00 46.81 1021 ALA A N 1
ATOM 7721 C CA . ALA A 1 1021 ? -39.568 7.154 26.515 1.00 46.81 1021 ALA A CA 1
ATOM 7722 C C . ALA A 1 1021 ? -40.911 7.765 26.038 1.00 46.81 1021 ALA A C 1
ATOM 7724 O O . ALA A 1 1021 ? -41.774 7.041 25.547 1.00 46.81 1021 ALA A O 1
ATOM 7725 N N . ASP A 1 1022 ? -41.073 9.091 26.130 1.00 40.16 1022 ASP A N 1
ATOM 7726 C CA . ASP A 1 1022 ? -42.309 9.811 25.798 1.00 40.16 1022 ASP A CA 1
ATOM 7727 C C . ASP A 1 1022 ? -42.421 10.269 24.325 1.00 40.16 1022 ASP A C 1
ATOM 7729 O O . ASP A 1 1022 ? -43.467 10.781 23.926 1.00 40.16 1022 ASP A O 1
ATOM 7733 N N . SER A 1 1023 ? -41.403 10.079 23.470 1.00 39.28 1023 SER A N 1
ATOM 7734 C CA . SER A 1 1023 ? -41.441 10.513 22.055 1.00 39.28 1023 SER A CA 1
ATOM 7735 C C . SER A 1 1023 ? -42.012 9.467 21.085 1.00 39.28 1023 SER A C 1
ATOM 7737 O O . SER A 1 1023 ? -41.548 9.327 19.952 1.00 39.28 1023 SER A O 1
ATOM 7739 N N . ALA A 1 1024 ? -43.040 8.727 21.504 1.00 34.06 1024 ALA A N 1
ATOM 7740 C CA . ALA A 1 1024 ? -43.765 7.784 20.655 1.00 34.06 1024 ALA A CA 1
ATOM 7741 C C . ALA A 1 1024 ? -44.761 8.508 19.726 1.00 34.06 1024 ALA A C 1
ATOM 7743 O O . ALA A 1 1024 ? -45.971 8.428 19.920 1.00 34.06 1024 ALA A O 1
ATOM 7744 N N . ALA A 1 1025 ? -44.269 9.214 18.705 1.00 31.59 1025 ALA A N 1
ATOM 7745 C CA . ALA A 1 1025 ? -45.096 9.643 17.575 1.00 31.59 1025 ALA A CA 1
ATOM 7746 C C . ALA A 1 1025 ? -44.248 9.985 16.340 1.00 31.59 1025 ALA A C 1
ATOM 7748 O O . ALA A 1 1025 ? -43.739 11.094 16.232 1.00 31.59 1025 ALA A O 1
ATOM 7749 N N . GLN A 1 1026 ? -44.140 9.041 15.400 1.00 29.75 1026 GLN A N 1
ATOM 7750 C CA . GLN A 1 1026 ? -44.492 9.188 13.975 1.00 29.75 1026 GLN A CA 1
ATOM 7751 C C . GLN A 1 1026 ? -43.755 8.163 13.107 1.00 29.75 1026 GLN A C 1
ATOM 7753 O O . GLN A 1 1026 ? -42.560 7.917 13.255 1.00 29.75 1026 GLN A O 1
ATOM 7758 N N . ASP A 1 1027 ? -44.534 7.560 12.211 1.00 30.84 1027 ASP A N 1
ATOM 7759 C CA . ASP A 1 1027 ? -44.162 6.556 11.223 1.00 30.84 1027 ASP A CA 1
ATOM 7760 C C . ASP A 1 1027 ? -42.842 6.866 10.504 1.00 30.84 1027 ASP A C 1
ATOM 7762 O O . ASP A 1 1027 ? -42.771 7.744 9.645 1.00 30.84 1027 ASP A O 1
ATOM 7766 N N . SER A 1 1028 ? -41.814 6.068 10.783 1.00 23.83 1028 SER A N 1
ATOM 7767 C CA . SER A 1 1028 ? -40.700 5.870 9.860 1.00 23.83 1028 SER A CA 1
ATOM 7768 C C . SER A 1 1028 ? -40.565 4.366 9.602 1.00 23.83 1028 SER A C 1
ATOM 7770 O O . SER A 1 1028 ? -40.636 3.575 10.552 1.00 23.83 1028 SER A O 1
ATOM 7772 N N . PRO A 1 1029 ? -40.474 3.922 8.335 1.00 27.05 1029 PRO A N 1
ATOM 7773 C CA . PRO A 1 1029 ? -40.501 2.507 7.999 1.00 27.05 1029 PRO A CA 1
ATOM 7774 C C . PRO A 1 1029 ? -39.323 1.784 8.655 1.00 27.05 1029 PRO A C 1
ATOM 7776 O O . PRO A 1 1029 ? -38.186 2.247 8.607 1.00 27.05 1029 PRO A O 1
ATOM 7779 N N . ARG A 1 1030 ? -39.624 0.631 9.265 1.00 27.56 1030 ARG A N 1
ATOM 7780 C CA . ARG A 1 1030 ? -38.690 -0.287 9.933 1.00 27.56 1030 ARG A CA 1
ATOM 7781 C C . ARG A 1 1030 ? -37.618 -0.808 8.962 1.00 27.56 1030 ARG A C 1
ATOM 7783 O O . ARG A 1 1030 ? -37.710 -1.929 8.473 1.00 27.56 1030 ARG A O 1
ATOM 7790 N N . GLY A 1 1031 ? -36.608 0.004 8.686 1.00 29.03 1031 GLY A N 1
ATOM 7791 C CA . GLY A 1 1031 ? -35.246 -0.452 8.444 1.00 29.03 1031 GLY A CA 1
ATOM 7792 C C . GLY A 1 1031 ? -34.486 -0.236 9.744 1.00 29.03 1031 GLY A C 1
ATOM 7793 O O . GLY A 1 1031 ? -34.494 0.874 10.266 1.00 29.03 1031 GLY A O 1
ATOM 7794 N N . GLU A 1 1032 ? -33.906 -1.289 10.313 1.00 36.66 1032 GLU A N 1
ATOM 7795 C CA . GLU A 1 1032 ? -33.070 -1.205 11.512 1.00 36.66 1032 GLU A CA 1
ATOM 7796 C C . GLU A 1 1032 ? -31.963 -0.164 11.285 1.00 36.66 1032 GLU A C 1
ATOM 7798 O O . GLU A 1 1032 ? -30.995 -0.414 10.568 1.00 36.66 1032 GLU A O 1
ATOM 7803 N N . THR A 1 1033 ? -32.121 1.039 11.840 1.00 39.00 1033 THR A N 1
ATOM 7804 C CA . THR A 1 1033 ? -31.064 2.048 11.812 1.00 39.00 1033 THR A CA 1
ATOM 7805 C C . THR A 1 1033 ? -29.888 1.507 12.626 1.00 39.00 1033 THR A C 1
ATOM 7807 O O . THR A 1 1033 ? -30.101 1.135 13.785 1.00 39.00 1033 THR A O 1
ATOM 7810 N N . PRO A 1 1034 ? -28.668 1.431 12.068 1.00 50.56 1034 PRO A N 1
ATOM 7811 C CA . PRO A 1 1034 ? -27.514 0.931 12.803 1.00 50.56 1034 PRO A CA 1
ATOM 7812 C C . PRO A 1 1034 ? -27.275 1.789 14.050 1.00 50.56 1034 PRO A C 1
ATOM 7814 O O . PRO A 1 1034 ? -27.356 3.018 13.998 1.00 50.56 1034 PRO A O 1
ATOM 7817 N N . ALA A 1 1035 ? -27.000 1.137 15.180 1.00 61.44 1035 ALA A N 1
ATOM 7818 C CA . ALA A 1 1035 ? -26.716 1.822 16.432 1.00 61.44 1035 ALA A CA 1
ATOM 7819 C C . ALA A 1 1035 ? -25.427 2.657 16.299 1.00 61.44 1035 ALA A C 1
ATOM 7821 O O . ALA A 1 1035 ? -24.418 2.188 15.764 1.00 61.44 1035 ALA A O 1
ATOM 7822 N N . THR A 1 1036 ? -25.468 3.907 16.759 1.00 80.06 1036 THR A N 1
ATOM 7823 C CA . THR A 1 1036 ? -24.399 4.897 16.551 1.00 80.06 1036 THR A CA 1
ATOM 7824 C C . THR A 1 1036 ? -23.308 4.836 17.616 1.00 80.06 1036 THR A C 1
ATOM 7826 O O . THR A 1 1036 ? -23.514 4.313 18.712 1.00 80.06 1036 THR A O 1
ATOM 7829 N N . PHE A 1 1037 ? -22.127 5.391 17.313 1.00 86.94 1037 PHE A N 1
ATOM 7830 C CA . PHE A 1 1037 ? -21.006 5.418 18.259 1.00 86.94 1037 PHE A CA 1
ATOM 7831 C C . PHE A 1 1037 ? -21.358 6.163 19.556 1.00 86.94 1037 PHE A C 1
ATOM 7833 O O . PHE A 1 1037 ? -21.063 5.670 20.640 1.00 86.94 1037 PHE A O 1
ATOM 7840 N N . SER A 1 1038 ? -22.088 7.276 19.470 1.00 86.31 1038 SER A N 1
ATOM 7841 C CA . SER A 1 1038 ? -22.604 7.999 20.640 1.00 86.31 1038 SER A CA 1
ATOM 7842 C C . SER A 1 1038 ? -23.506 7.137 21.540 1.00 86.31 1038 SER A C 1
ATOM 7844 O O . SER A 1 1038 ? -23.464 7.264 22.763 1.00 86.31 1038 SER A O 1
ATOM 7846 N N . THR A 1 1039 ? -24.286 6.214 20.965 1.00 86.25 1039 THR A N 1
ATOM 7847 C CA . THR A 1 1039 ? -25.102 5.247 21.721 1.00 86.25 1039 THR A CA 1
ATOM 7848 C C . THR A 1 1039 ? -24.225 4.270 22.497 1.00 86.25 1039 THR A C 1
ATOM 7850 O O . THR A 1 1039 ? -24.487 4.019 23.672 1.00 86.25 1039 THR A O 1
ATOM 7853 N N . LEU A 1 1040 ? -23.157 3.761 21.873 1.00 89.25 1040 LEU A N 1
ATOM 7854 C CA . LEU A 1 1040 ? -22.174 2.917 22.552 1.00 89.25 1040 LEU A CA 1
ATOM 7855 C C . LEU A 1 1040 ? -21.531 3.659 23.730 1.00 89.25 1040 LEU A C 1
ATOM 7857 O O . LEU A 1 1040 ? -21.491 3.112 24.825 1.00 89.25 1040 LEU A O 1
ATOM 7861 N N . LEU A 1 1041 ? -21.098 4.908 23.539 1.00 89.81 1041 LEU A N 1
ATOM 7862 C CA . LEU A 1 1041 ? -20.502 5.714 24.613 1.00 89.81 1041 LEU A CA 1
ATOM 7863 C C . LEU A 1 1041 ? -21.476 5.910 25.786 1.00 89.81 1041 LEU A C 1
ATOM 7865 O O . LEU A 1 1041 ? -21.119 5.663 26.936 1.00 89.81 1041 LEU A O 1
ATOM 7869 N N . LYS A 1 1042 ? -22.745 6.235 25.504 1.00 87.56 1042 LYS A N 1
ATOM 7870 C CA . LYS A 1 1042 ? -23.793 6.364 26.535 1.00 87.56 1042 LYS A CA 1
ATOM 7871 C C . LYS A 1 1042 ? -24.003 5.073 27.333 1.00 87.56 1042 LYS A C 1
ATOM 7873 O O . LYS A 1 1042 ? -24.185 5.143 28.547 1.00 87.56 1042 LYS A O 1
ATOM 7878 N N . LEU A 1 1043 ? -23.954 3.907 26.680 1.00 88.00 1043 LEU A N 1
ATOM 7879 C CA . LEU A 1 1043 ? -24.064 2.601 27.346 1.00 88.00 1043 LEU A CA 1
ATOM 7880 C C . LEU A 1 1043 ? -22.881 2.296 28.277 1.00 88.00 1043 LEU A C 1
ATOM 7882 O O . LEU A 1 1043 ? -23.032 1.489 29.188 1.00 88.00 1043 LEU A O 1
ATOM 7886 N N . LEU A 1 1044 ? -21.718 2.908 28.059 1.00 88.75 1044 LEU A N 1
ATOM 7887 C CA . LEU A 1 1044 ? -20.533 2.709 28.900 1.00 88.75 1044 LEU A CA 1
ATOM 7888 C C . LEU A 1 1044 ? -20.433 3.732 30.039 1.00 88.75 1044 LEU A C 1
ATOM 7890 O O . LEU A 1 1044 ? -19.819 3.449 31.066 1.00 88.75 1044 LEU A O 1
ATOM 7894 N N . GLU A 1 1045 ? -21.029 4.915 29.871 1.00 85.88 1045 GLU A N 1
ATOM 7895 C CA . GLU A 1 1045 ? -20.957 6.012 30.843 1.00 85.88 1045 GLU A CA 1
ATOM 7896 C C . GLU A 1 1045 ? -22.139 6.075 31.820 1.00 85.88 1045 GLU A C 1
ATOM 7898 O O . GLU A 1 1045 ? -21.975 6.534 32.952 1.00 85.88 1045 GLU A O 1
ATOM 7903 N N . GLY A 1 1046 ? -23.342 5.683 31.391 1.00 78.31 1046 GLY A N 1
ATOM 7904 C CA . GLY A 1 1046 ? -24.556 5.852 32.189 1.00 78.31 1046 GLY A CA 1
ATOM 7905 C C . GLY A 1 1046 ? -25.002 4.588 32.934 1.00 78.31 1046 GLY A C 1
ATOM 7906 O O . GLY A 1 1046 ? -24.582 3.482 32.595 1.00 78.31 1046 GLY A O 1
ATOM 7907 N N . PRO A 1 1047 ? -25.887 4.721 33.944 1.00 80.06 1047 PRO A N 1
ATOM 7908 C CA . PRO A 1 1047 ? -26.470 3.573 34.625 1.00 80.06 1047 PRO A CA 1
ATOM 7909 C C . PRO A 1 1047 ? -27.346 2.793 33.645 1.00 80.06 1047 PRO A C 1
ATOM 7911 O O . PRO A 1 1047 ? -28.470 3.198 33.331 1.00 80.06 1047 PRO A O 1
ATOM 7914 N N . VAL A 1 1048 ? -26.818 1.677 33.147 1.00 83.38 1048 VAL A N 1
ATOM 7915 C CA . VAL A 1 1048 ? -27.558 0.794 32.252 1.00 83.38 1048 VAL A CA 1
ATOM 7916 C C . VAL A 1 1048 ? -28.524 -0.038 33.075 1.00 83.38 1048 VAL A C 1
ATOM 7918 O O . VAL A 1 1048 ? -28.121 -0.804 33.957 1.00 83.38 1048 VAL A O 1
ATOM 7921 N N . THR A 1 1049 ? -29.808 0.083 32.763 1.00 81.38 1049 THR A N 1
ATOM 7922 C CA . THR A 1 1049 ? -30.831 -0.815 33.288 1.00 81.38 1049 THR A CA 1
ATOM 7923 C C . THR A 1 1049 ? -31.307 -1.742 32.182 1.00 81.38 1049 THR A C 1
ATOM 7925 O O . THR A 1 1049 ? -31.693 -1.305 31.099 1.00 81.38 1049 THR A O 1
ATOM 7928 N N . ALA A 1 1050 ? -31.243 -3.043 32.450 1.00 77.31 1050 ALA A N 1
ATOM 7929 C CA . ALA A 1 1050 ? -31.807 -4.069 31.587 1.00 77.31 1050 ALA A CA 1
ATOM 7930 C C . ALA A 1 1050 ? -32.890 -4.816 32.362 1.00 77.31 1050 ALA A C 1
ATOM 7932 O O . ALA A 1 1050 ? -32.629 -5.359 33.437 1.00 77.31 1050 ALA A O 1
ATOM 7933 N N . VAL A 1 1051 ? -34.103 -4.845 31.814 1.00 69.44 1051 VAL A N 1
ATOM 7934 C CA . VAL A 1 1051 ? -35.197 -5.668 32.342 1.00 69.44 1051 VAL A CA 1
ATOM 7935 C C . VAL A 1 1051 ? -35.396 -6.839 31.391 1.00 69.44 1051 VAL A C 1
ATOM 7937 O O . VAL A 1 1051 ? -35.904 -6.659 30.284 1.00 69.44 1051 VAL A O 1
ATOM 7940 N N . ALA A 1 1052 ? -34.980 -8.029 31.818 1.00 59.78 1052 ALA A N 1
ATOM 7941 C CA . ALA A 1 1052 ? -35.254 -9.291 31.141 1.00 59.78 1052 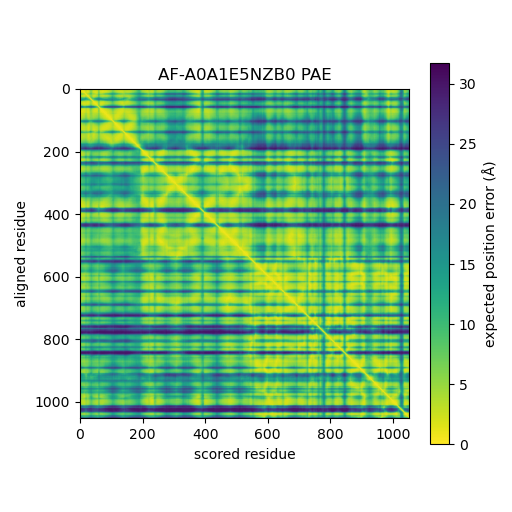ALA A CA 1
ATOM 7942 C C . ALA A 1 1052 ? -36.090 -10.164 32.089 1.00 59.78 1052 ALA A C 1
ATOM 7944 O O . ALA A 1 1052 ? -35.675 -10.384 33.226 1.00 59.78 1052 ALA A O 1
ATOM 7945 N N . ARG A 1 1053 ? -37.282 -10.584 31.649 1.00 54.31 1053 ARG A N 1
ATOM 7946 C CA . ARG A 1 1053 ? -38.108 -11.575 32.358 1.00 54.31 1053 ARG A CA 1
ATOM 7947 C C . ARG A 1 1053 ? -37.823 -12.981 31.846 1.00 54.31 1053 ARG A C 1
ATOM 7949 O O . ARG A 1 1053 ? -37.540 -13.134 30.629 1.00 54.31 1053 ARG A O 1
#

pLDDT: mean 80.95, std 14.39, range [23.83, 96.81]

Nearest PDB structures (foldseek):
  5ixc-assembly1_A  TM=5.945E-01  e=1.397E-02  Homo sapiens
  5izr-assembly4_D  TM=5.566E-01  e=1.278E-02  Homo sapiens
  5jdn-assembly1_A  TM=1.412E-01  e=9.316E+00  Methanocaldococcus jannaschii DSM 2661

Solvent-accessible surface area (backbone atoms only — not comparable to full-atom values): 54137 Å² total; per-residue (Å²): 103,57,65,54,51,40,50,45,47,22,49,42,44,33,23,39,45,39,75,84,32,71,56,36,40,53,56,54,71,77,38,87,60,64,98,50,57,82,54,39,68,52,34,42,46,37,50,50,38,48,47,67,28,19,76,71,47,83,52,71,81,82,62,60,26,52,60,53,54,49,49,46,52,52,50,40,46,50,37,34,62,72,47,40,44,56,50,52,38,50,51,51,40,55,49,50,50,51,55,40,67,72,46,53,91,76,40,95,66,55,72,68,52,53,53,49,52,35,49,46,34,45,51,24,46,44,51,21,48,53,34,43,52,64,35,42,64,87,54,58,98,69,55,49,62,68,35,33,46,52,21,35,52,25,41,47,52,22,52,49,47,48,48,51,51,47,50,54,46,46,53,49,46,48,52,48,43,49,53,46,45,52,49,44,51,50,20,63,76,63,75,53,70,87,63,78,53,65,63,73,56,40,46,65,56,52,53,52,50,48,53,52,40,53,59,55,64,44,88,67,58,51,62,49,39,30,58,35,33,55,62,50,38,53,74,72,61,63,97,51,83,57,42,53,13,68,49,46,20,32,49,54,24,44,54,48,26,28,51,26,32,35,33,29,34,53,46,55,65,48,57,71,59,63,66,50,23,47,63,57,47,72,68,56,38,49,50,40,30,52,50,13,51,51,47,31,52,51,30,50,52,33,29,75,72,69,28,26,37,65,9,23,35,26,53,21,49,53,37,31,52,48,25,52,51,24,66,72,46,58,64,70,56,41,64,51,78,75,45,74,42,80,66,68,53,81,76,51,45,58,54,44,47,53,50,22,44,53,64,17,28,44,63,49,22,46,52,10,42,27,38,27,55,37,24,41,54,59,50,78,63,41,54,46,73,22,72,81,51,73,88,68,65,99,57,60,46,42,60,50,38,49,49,46,24,52,49,10,48,48,29,35,67,46,45,27,61,54,50,40,52,54,51,51,52,48,40,55,77,74,48,54,70,97,84,69,68,87,75,56,61,85,84,36,54,70,37,39,48,49,49,51,50,44,49,52,49,46,51,51,46,54,59,54,34,49,52,20,37,73,37,15,73,71,43,13,37,46,23,25,52,65,12,46,52,34,41,50,52,22,45,49,38,39,53,53,34,52,51,52,47,50,32,62,44,33,46,34,57,35,46,46,40,75,72,71,39,81,46,55,60,59,67,60,51,52,50,49,23,36,53,44,12,62,72,43,46,79,78,63,72,67,43,47,58,63,68,34,91,51,65,89,85,68,67,71,64,43,44,75,39,50,58,63,64,53,48,54,54,46,53,54,53,32,48,57,42,30,66,71,32,86,62,38,49,78,27,38,35,40,59,38,33,36,38,18,16,14,40,40,33,46,47,10,9,31,50,27,3,41,50,48,35,64,62,33,64,48,82,52,28,41,43,26,33,56,33,35,19,10,5,18,16,6,23,44,4,55,51,32,36,72,66,46,43,61,93,95,50,64,70,79,45,23,6,27,55,48,30,55,69,60,26,47,58,46,44,54,6,12,24,51,21,19,42,64,44,34,46,48,54,28,50,54,51,23,55,68,40,63,85,92,48,68,80,66,38,32,50,55,46,36,38,49,37,49,34,67,75,40,60,71,34,65,41,47,37,45,69,74,54,44,73,55,95,80,83,56,83,68,62,43,48,52,40,27,26,15,25,23,73,86,28,59,22,36,29,38,43,38,40,46,21,42,40,59,45,69,82,60,95,85,62,72,82,68,46,39,79,40,68,79,53,64,52,68,93,83,68,77,97,67,87,75,60,83,36,41,48,45,72,45,42,41,29,48,61,50,28,35,27,45,92,81,63,44,84,93,41,47,69,28,36,44,18,34,35,44,53,34,42,42,10,41,21,46,77,92,78,24,67,51,37,33,34,20,27,66,70,75,79,86,88,62,101,82,67,79,86,63,80,53,50,74,48,41,29,22,23,9,53,82,62,40,34,28,24,46,70,64,50,53,33,48,42,67,61,37,44,64,59,50,14,54,52,27,33,42,35,64,74,68,39,86,74,58,37,71,41,67,33,39,38,36,38,35,61,58,63,43,66,63,24,42,77,81,73,88,67,86,72,58,72,92,46,41,66,70,55,54,76,47,43,74,53,53,61,42,26,54,68,49,45,47,52,50,44,40,60,72,34,35,62,43,47,59,55,50,80,36,58,41,55,40,24,42,71,77,19,43,38,72,67,58,28,37,31,67,45,54,44,68,43,49,72,68,60,77,65,33,33,37,57,51,58,17,70,63,27,51,52,43,53,52,52,47,51,50,50,41,58,68,40,70,68,66,37,51,39,57,77,84,72,84,77,78,95,68,83,93,64,89,73,72,36,29,50,27,37,56,46,44,56,59,67,37,28,26,36,53,56,52,102

Sequence (1053 aa):
MAYLVMTEISRLLAALTVADRSAYPAGALSGWPGFAPWRDEKRAGAVDVWRLAAPHLTLTGGADGRELVLGWIRTYLLLDIIVFAPAYVLAVYLLLRKIWDMLGEDSPLSEAWIRGLALGVLVFDWCETGCTWFLVGDLSSQPSVRWAHTVAVFSCLKWFTLAVIALFGLLGLARILQKSLAVWLGGWAGGTMSTRGVWTRHRNQLGVLLVLGLLVVMPGGGPLEQLPDIERAWAHNRMGRELMGDVLGPVVTLFGLCLALWVAGRWALLHGVPTERKPQGKGSLICLLVLGVILGGAAFVLFRWGYGTLGALAIPIIMVVLAVWSLCLPQAWREPAAEETQFPPADERKRVRSIGRALAVVPLAIAGLGLTRAYARPYFLGSSIAANTEKASFFGGYAQVVAWFWFGVATAVLAGPVVYELIRFAEERWLDRPKLPLQAGWHDRRRWVPALLGGVLLLAAVSMGVPLALDPIGWGPRLRSLGVLVLVLATVTLIAGWLARHAEYHLPLPALRYLHFRLTPIWLLVVGALVLEAQLDTVGGYHEVRLRPRAASAGPPAKSFDAAAHFDAWFTGVKSCMDSDAKLKEATAVPMVFVAAPGGGIRAAYWTGSAMDELTKSPCAQDMVFGASGVSGGSLGLVGYTLGPKAGQPIEHQGREFAESLTGEDTLAANLAAMFYRDLPRALHGINNLGSIRPGDRAAVFERSWERIDPRLKKEFLSDTRLPDGRSPRRPLLLLNGTDVSSGCRVVVSSVLAAGGPVKDADPALNCQRAEVAALPGGGHKVVDPSRFAAAAIDAAAYTDKLGCKEKEQNQGLRLSTAVHLAARFPYVSPSGRMHHCITPPQAPHTRKMPPQTLADLDGGLLESSGLALLLELWEKLEPQVAAHNKAVANGGGGRLVLPLIAVLDNHYQSLGAAPRAQRQMELLAPLIASKAPKAALSATALGQVALYRFSGALPGTTVPPKIHVGALECPQVRSFFVAPSDRPGIAAPLGWVLSAMSKNDLDKQLKELVEAEGGACQAADSAAQDSPRGETPATFSTLLKLLEGPVTAVAR

Organism: NCBI:txid285458